Protein AF-A0A929ZD76-F1 (afdb_monomer)

Mean predicted aligned error: 12.85 Å

Radius of gyration: 30.46 Å; Cα contacts (8 Å, |Δi|>4): 1405; chains: 1; bounding box: 88×89×86 Å

Solvent-accessible surface area (backbone atoms only — not comparable to full-atom values): 48151 Å² total; per-residue (Å²): 113,71,71,62,46,73,48,45,55,34,48,86,45,74,70,39,51,54,52,48,50,37,54,43,40,56,72,46,52,69,48,84,80,51,81,43,66,90,59,61,79,92,43,52,84,47,45,57,34,36,32,49,48,28,40,34,66,26,95,83,74,54,28,36,37,33,35,35,37,35,36,37,74,92,59,83,54,65,65,61,54,50,50,49,52,40,48,39,34,71,74,76,36,65,88,38,43,30,34,43,35,39,40,38,46,95,77,55,47,45,32,34,48,29,43,36,39,54,57,84,53,71,49,102,81,72,59,75,84,58,79,50,81,48,34,35,28,30,38,74,36,8,49,97,46,61,59,54,49,64,45,67,40,42,43,65,47,45,70,59,85,48,70,54,40,68,66,54,53,50,54,42,48,35,45,68,60,57,48,51,56,51,43,54,57,54,50,53,51,47,51,57,51,38,56,51,49,75,67,36,66,59,49,45,52,48,29,42,71,76,63,29,55,64,74,69,26,34,52,52,46,40,54,53,47,47,52,48,55,54,46,49,52,52,52,49,61,58,46,16,65,60,5,50,30,54,14,80,86,45,43,48,68,10,35,59,53,36,75,59,60,59,55,80,83,61,83,82,44,53,45,70,75,44,48,46,51,43,32,52,39,42,27,36,42,88,55,80,85,29,61,51,98,92,20,30,36,52,37,41,45,51,73,82,29,42,57,70,84,80,56,59,72,90,80,56,82,66,66,60,61,52,60,58,44,45,46,98,82,48,74,4,53,48,37,50,56,63,44,47,46,74,37,60,63,74,56,56,94,49,45,40,62,54,38,49,34,51,61,53,52,35,60,49,59,64,62,71,42,55,78,72,50,43,75,64,54,25,69,74,80,76,47,68,69,58,37,44,52,52,34,49,54,44,54,21,51,30,49,17,59,74,72,71,46,65,47,66,66,43,35,49,38,63,73,58,44,84,81,49,96,70,51,71,66,50,60,76,39,25,67,63,50,43,59,54,60,68,69,37,31,34,35,17,66,45,30,45,44,23,61,60,56,52,34,35,50,53,52,52,44,53,44,44,52,57,33,26,65,73,68,73,52,88,75,57,68,34,56,52,44,50,48,42,59,74,64,19,48,36,32,23,16,69,46,62,66,30,40,52,43,22,51,51,40,51,51,43,56,41,57,61,58,57,79,42,92,55,40,80,64,79,55,56,82,85,54,78,75,37,44,38,68,12,27,64,88,26,53,44,57,98,82,37,72,50,70,70,70,75,81,71,78,63,96,60,88,74,82,66,80,90,77,83,81,94,61,98,67,80,54,70,71,54,44,52,49,51,36,50,53,33,51,55,50,42,74,71,52,89,50,64,70,61,34,52,52,30,53,53,48,37,54,50,37,54,48,52,50,36,44,52,47,34,51,76,70,71,41,60,78,54,49,62,52,52,53,50,32,51,73,68,70,46,45,76,35,33,56,60,71,73,69,43,41,77,42,53,74,64,59,34,24,41,31,32,44,41,61,53,40,68,29,56,20,49,50,85,88,23,53,61,30,63,70,52,64,74,70,70,59,79,31,66,36,61,84,20,48,48,39,45,48,47,51,56,52,46,60,68,42,34,18,85,55,8,27,35,40,38,42,44,65,47,56,48,37,70,40,80,48,19,30,42,40,34,31,52,42,23,72,60,21,19,56,48,36,38,41,34,36,76,65,50,73,74,37,96,90,48,95,67,44,35,24,39,43,33,32,30,47,39,71,46,79,47,62,20,35,29,34,70,44,60,88,85,52,80,77,61,48,73,62,54,48,74,76,56,53,24,77,38,46,71,72,47,42,61,71,62,72,88,53,48,76,67,54,44,52,50,49,53,52,46,63,74,73,48,81,57,73,88,77,44,100,68,87,91,75,82,78,92,79,75,94,45,59,81,84,75,60,74,54,71,69,57,50,52,52,46,28,71,75,38,65,68,46,59,78,72,61,69,94,80,83,51,75,88,75,58,128

Nearest PDB structures (foldseek):
  7rfk-assembly3_C  TM=7.922E-01  e=1.954E-12  Clostridioides difficile 630
  7lnj-assembly3_C  TM=7.817E-01  e=7.448E-12  Clostridioides difficile 630
  8cxu-assembly3_C  TM=7.798E-01  e=8.168E-12  Clostridioides difficile 630
  7lni-assembly2_B  TM=7.556E-01  e=4.917E-12  Clostridioides difficile 630
  8vpg-assembly3_C  TM=7.801E-01  e=2.472E-11  Clostridioides difficile

Foldseek 3Di:
DVLLCVLWAWADDPVSLLVQVCLLQVPWAFDPWDWAQPAPPVLVQWFRIKTWGTKHAFPVGAIETEMETETPPPRPDLLSVLVSVVCCCVPPVVSHQKYFYWYHYPPDQKTKGKIKGKDFDADPVRDGDDTDRIFMQIEITGHPDQDQLLCVLRVVSSVVSDRDDPVSVVSSSDLVVVLVVLLVLLLVLLVVQLVLLLPQPLNVVLLVVLPQDDNNSSSVVSLVVSLLLLLVVVLVLLVLCQQQAQAQAFGSVHHNLCLVVVVPPDDDQCVLPPVLCCQAPLQADDDDQSDDPNGHHFNAHNDSRHDDRVRPSVPGDSRDDVVCQDDPVLSHSSSSSSNFAEDLDPDDSRYHYSGHYLVSSLVSSVVSPDPVVCVAFQDFDFDLLRLLVLLLLQLLLLLCLVVVHDSVLSSCCLPPNPPDPSVPVCLVCLVVSLVVLLQAAEEEAACFLNSNVVSNLVSNLSSNVSSCVSVVHDDQSLVSLVSCLVRHYAYEHQDPSRLSSSLSSSQSNNSNRDDQVRHRDDHTADNPLRGYHANLLACADPLHRLDDCVPPDDPPPPCPPPDDDPDDDDDLVVLVVLLVVLVVCLNPDPDNVSVVVSVVSNVVSSLSSSCVSCVVVVNNVVSVVCVVCVSVVRHHHDNCCSSPVVQVVVPAGQEYEYAHGFHFCPPPVNPNLVSNVSSPQQLRDSRDTPVLSVVSSSLNRHDAFHKYKYKYFPQLLADPSVLSSLACCLAFWAWAEKEWQQQACSGPPDRGGIMITMITRDHYPQFYWYFYHDHPRSSCPPVVSVVGTAGGRSNHSHRRDDDHPVRVVVVVVCVVPPDDPVPDPDDDDDDDDPVDCVVQPDDPVVQVVVCVVPVCSVVVDDDDQDPVNPD

pLDDT: mean 81.43, std 13.45, range [33.44, 98.69]

Secondary structure (DSSP, 8-state):
-HHHHHHHSSS--HHHHHHHHHHHHSS-EE----EE----TTTTTTEEEEEEEEEEE-TTS-EEEEEEEEEPTT---HHHHHHHHHHHHHHT-TT-SEEEEEEE-SS-SEEEEEEEE--B---TTS----BPPPEEEEEEEETTS--HHHHHHHHHHHTT-S---HHHHHHHT-HHHHHHHHHHHHHHHHHHHHHHHHH-HHHHHHHHHHT--HHHHHHHHHHHHHHHHHHHHHHHHHHHTTT-SSBSSSBT-S-TTHHHHHHTT--S-HIIIIIHHIIIIITTS--GGGEETTEE-----SSTTS-STT--TTT------HHHH--TTS-SHHHHHHHS-B-S----TTEEESSB-HHHHHHHHHHSS-HHHHHHHT--PPPHHHHHHHHHHHHHHHHHHHHT--HHHHHHHHHHGGGSS-HHHHHHHHHHHHHHHHT--EEETT-TTSHHHHHHHHHHHHHHHHHHHHHT----HHHHHHHHHHHTEEEEES-HHHHHHHHHHHHHHHHTT---TBSPPPPPP--TTTEEES-TT--EETTEES--GGGTT-------------S----HHHHHHHHHHHHHHHHH---HHHHHHHHHHHHHHHHHHHHHHHHHTT-HHHHHHHHHHHHTT------HHHHTHHHHTTTSEEEEEE-----BTTSGGGHHHHHHGGG--TT--TTSBTHHHHHHHHHHHEEEEEEEEEEEEGGGGTSGGGHHHHHHHHHH-EEEEEEE-TT---STT----EEEEEEESS---S-EEEEEPPTTTTTTHHHHHHHH-EEE---SSS------HHHHHHHHHHHHHSPPGGGSS----PPP--SSHHHH---HHHHHHHHHH-TTHHHH------GGG--

Structure (mmCIF, N/CA/C/O backbone):
data_AF-A0A929ZD76-F1
#
_entry.id   AF-A0A929ZD76-F1
#
loop_
_atom_site.group_PDB
_atom_site.id
_atom_site.type_symbol
_atom_site.label_atom_id
_atom_site.label_alt_id
_atom_site.label_comp_id
_atom_site.label_asym_id
_atom_site.label_entity_id
_atom_site.label_seq_id
_atom_site.pdbx_PDB_ins_code
_atom_site.Cartn_x
_atom_site.Cartn_y
_atom_site.Cartn_z
_atom_site.occupancy
_atom_site.B_iso_or_equiv
_atom_site.auth_seq_id
_atom_site.auth_comp_id
_atom_site.auth_asym_id
_atom_site.auth_atom_id
_atom_site.pdbx_PDB_model_num
ATOM 1 N N . MET A 1 1 ? 24.468 23.564 15.912 1.00 58.16 1 MET A N 1
ATOM 2 C CA . MET A 1 1 ? 24.805 22.334 15.146 1.00 58.16 1 MET A CA 1
ATOM 3 C C . MET A 1 1 ? 26.014 21.530 15.683 1.00 58.16 1 MET A C 1
ATOM 5 O O . MET A 1 1 ? 25.834 20.349 15.955 1.00 58.16 1 MET A O 1
ATOM 9 N N . GLU A 1 2 ? 27.230 22.080 15.871 1.00 67.62 2 GLU A N 1
ATOM 10 C CA . GLU A 1 2 ? 28.410 21.274 16.310 1.00 67.62 2 GLU A CA 1
ATOM 11 C C . GLU A 1 2 ? 28.301 20.660 17.722 1.00 67.62 2 GLU A C 1
ATOM 13 O O . GLU A 1 2 ? 28.788 19.554 17.955 1.00 67.62 2 GLU A O 1
ATOM 18 N N . LYS A 1 3 ? 27.630 21.339 18.662 1.00 77.94 3 LYS A N 1
ATOM 19 C CA . LYS A 1 3 ? 27.412 20.819 20.026 1.00 77.94 3 LYS A CA 1
ATOM 20 C C . LYS A 1 3 ? 26.494 19.596 20.052 1.00 77.94 3 LYS A C 1
ATOM 22 O O . LYS A 1 3 ? 26.781 18.636 20.747 1.00 77.94 3 LYS A O 1
ATOM 27 N N . LEU A 1 4 ? 25.416 19.622 19.270 1.00 82.12 4 LEU A N 1
ATOM 28 C CA . LEU A 1 4 ? 24.479 18.504 19.172 1.00 82.12 4 LEU A CA 1
ATOM 29 C C . LEU A 1 4 ? 25.150 17.294 18.492 1.00 82.12 4 LEU A C 1
ATOM 31 O O . LEU A 1 4 ? 24.974 16.159 18.934 1.00 82.12 4 LEU A O 1
ATOM 35 N N . LYS A 1 5 ? 26.014 17.557 17.494 1.00 80.56 5 LYS A N 1
ATOM 36 C CA . LYS A 1 5 ? 26.879 16.554 16.851 1.00 80.56 5 LYS A CA 1
ATOM 37 C C . LYS A 1 5 ? 27.722 15.781 17.854 1.00 80.56 5 LYS A C 1
ATOM 39 O O . LYS A 1 5 ? 27.600 14.564 17.926 1.00 80.56 5 LYS A O 1
ATOM 44 N N . SER A 1 6 ? 28.498 16.468 18.685 1.00 83.38 6 SER A N 1
ATOM 45 C CA . SER A 1 6 ? 29.408 15.795 19.622 1.00 83.38 6 SER A CA 1
ATOM 46 C C . SER A 1 6 ? 28.716 14.951 20.703 1.00 83.38 6 SER A C 1
ATOM 48 O O . SER A 1 6 ? 29.367 14.094 21.301 1.00 83.38 6 SER A O 1
ATOM 50 N N . LEU A 1 7 ? 27.416 15.157 20.949 1.00 87.56 7 LEU A N 1
ATOM 51 C CA . LEU A 1 7 ? 26.643 14.401 21.939 1.00 87.56 7 LEU A CA 1
ATOM 52 C C . LEU A 1 7 ? 26.016 13.122 21.374 1.00 87.56 7 LEU A C 1
ATOM 54 O O . LEU A 1 7 ? 25.964 12.122 22.090 1.00 87.56 7 LEU A O 1
ATOM 58 N N . LEU A 1 8 ? 25.543 13.152 20.123 1.00 88.44 8 LEU A N 1
ATOM 59 C CA . LEU A 1 8 ? 24.741 12.071 19.533 1.00 88.44 8 LEU A CA 1
ATOM 60 C C . LEU A 1 8 ? 25.506 11.186 18.534 1.00 88.44 8 LEU A C 1
ATOM 62 O O . LEU A 1 8 ? 25.054 10.083 18.260 1.00 88.44 8 LEU A O 1
ATOM 66 N N . THR A 1 9 ? 26.660 11.608 18.001 1.00 86.19 9 THR A N 1
ATOM 67 C CA . THR A 1 9 ? 27.464 10.801 17.045 1.00 86.19 9 THR A CA 1
ATOM 68 C C . THR A 1 9 ? 28.476 9.877 17.724 1.00 86.19 9 THR A C 1
ATOM 70 O O . THR A 1 9 ? 29.527 9.567 17.166 1.00 86.19 9 THR A O 1
ATOM 73 N N . VAL A 1 10 ? 28.223 9.514 18.976 1.00 88.00 10 VAL A N 1
ATOM 74 C CA . VAL A 1 10 ? 29.123 8.698 19.793 1.00 88.00 10 VAL A CA 1
ATOM 75 C C . VAL A 1 10 ? 28.336 7.568 20.452 1.00 88.00 10 VAL A C 1
ATOM 77 O O . VAL A 1 10 ? 27.121 7.715 20.640 1.00 88.00 10 VAL A O 1
ATOM 80 N N . PRO A 1 11 ? 29.003 6.464 20.843 1.00 88.88 11 PRO A N 1
ATOM 81 C CA . PRO A 1 11 ? 28.372 5.425 21.647 1.00 88.88 11 PRO A CA 1
ATOM 82 C C . PRO A 1 11 ? 27.703 6.015 22.887 1.00 88.88 11 PRO A C 1
ATOM 84 O O . PRO A 1 11 ? 28.174 7.024 23.427 1.00 88.88 11 PRO A O 1
ATOM 87 N N . TYR A 1 12 ? 26.613 5.390 23.338 1.00 92.38 12 TYR A N 1
ATOM 88 C CA . TYR A 1 12 ? 25.821 5.910 24.449 1.00 92.38 12 TYR A CA 1
ATOM 89 C C . TYR A 1 12 ? 26.700 6.178 25.678 1.00 92.38 12 TYR A C 1
ATOM 91 O O . TYR A 1 12 ? 27.429 5.313 26.166 1.00 92.38 12 TYR A O 1
ATOM 99 N N . ARG A 1 13 ? 26.609 7.406 26.196 1.00 91.62 13 ARG A N 1
ATOM 100 C CA . ARG A 1 13 ? 27.233 7.825 27.452 1.00 91.62 13 ARG A CA 1
ATOM 101 C C . ARG A 1 13 ? 26.201 8.567 28.281 1.00 91.62 13 ARG A C 1
ATOM 103 O O . ARG A 1 13 ? 25.636 9.558 27.824 1.00 91.62 13 ARG A O 1
ATOM 110 N N . GLN A 1 14 ? 26.018 8.127 29.523 1.00 91.81 14 GLN A N 1
ATOM 111 C CA . GLN A 1 14 ? 25.063 8.712 30.468 1.00 91.81 14 GLN A CA 1
ATOM 112 C C . GLN A 1 14 ? 25.244 10.232 30.635 1.00 91.81 14 GLN A C 1
ATOM 114 O O . GLN A 1 14 ? 24.262 10.967 30.677 1.00 91.81 14 GLN A O 1
ATOM 119 N N . GLU A 1 15 ? 26.485 10.724 30.670 1.00 90.62 15 GLU A N 1
ATOM 120 C CA . GLU A 1 15 ? 26.784 12.161 30.776 1.00 90.62 15 GLU A CA 1
ATOM 121 C C . GLU A 1 15 ? 26.353 12.952 29.534 1.00 90.62 15 GLU A C 1
ATOM 123 O O . GLU A 1 15 ? 25.779 14.036 29.656 1.00 90.62 15 GLU A O 1
ATOM 128 N N . ASN A 1 16 ? 26.583 12.395 28.341 1.00 92.44 16 ASN A N 1
ATOM 129 C CA . ASN A 1 16 ? 26.200 13.032 27.084 1.00 92.44 16 ASN A CA 1
ATOM 130 C C . ASN A 1 16 ? 24.682 13.094 26.948 1.00 92.44 16 ASN A C 1
ATOM 132 O O . ASN A 1 16 ? 24.153 14.142 26.587 1.00 92.44 16 ASN A O 1
ATOM 136 N N . TYR A 1 17 ? 23.989 12.001 27.280 1.00 93.50 17 TYR A N 1
ATOM 137 C CA . TYR A 1 17 ? 22.531 11.958 27.231 1.00 93.50 17 TYR A CA 1
ATOM 138 C C . TYR A 1 17 ? 21.912 12.947 28.221 1.00 93.50 17 TYR A C 1
ATOM 140 O O . TYR A 1 17 ? 21.070 13.744 27.824 1.00 93.50 17 TYR A O 1
ATOM 148 N N . LYS A 1 18 ? 22.414 13.001 29.464 1.00 91.19 18 LYS A N 1
ATOM 149 C CA . LYS A 1 18 ? 21.978 13.993 30.460 1.00 91.19 18 LYS A CA 1
ATOM 150 C C . LYS A 1 18 ? 22.118 15.428 29.951 1.00 91.19 18 LYS A C 1
ATOM 152 O O . LYS A 1 18 ? 21.229 16.249 30.159 1.00 91.19 18 LYS A O 1
ATOM 157 N N . ARG A 1 19 ? 23.254 15.743 29.322 1.00 90.06 19 ARG A N 1
ATOM 158 C CA . ARG A 1 19 ? 23.513 17.079 28.779 1.00 90.06 19 ARG A CA 1
ATOM 159 C C . ARG A 1 19 ? 22.591 17.392 27.606 1.00 90.06 19 ARG A C 1
ATOM 161 O O . ARG A 1 19 ? 22.027 18.476 27.558 1.00 90.06 19 ARG A O 1
ATOM 168 N N . PHE A 1 20 ? 22.415 16.430 26.704 1.00 92.44 20 PHE A N 1
ATOM 169 C CA . PHE A 1 20 ? 21.489 16.554 25.587 1.00 92.44 20 PHE A CA 1
ATOM 170 C C . PHE A 1 20 ? 20.066 16.850 26.071 1.00 92.44 20 PHE A C 1
ATOM 172 O O . PHE A 1 20 ? 19.479 17.814 25.602 1.00 92.44 20 PHE A O 1
ATOM 179 N N . THR A 1 21 ? 19.526 16.078 27.018 1.00 91.44 21 THR A N 1
ATOM 180 C CA . THR A 1 21 ? 18.132 16.241 27.463 1.00 91.44 21 THR A CA 1
ATOM 181 C C . THR A 1 21 ? 17.911 17.537 28.237 1.00 91.44 21 THR A C 1
ATOM 183 O O . THR A 1 21 ? 16.855 18.143 28.092 1.00 91.44 21 THR A O 1
ATOM 186 N N . ALA A 1 22 ? 18.903 17.990 29.012 1.00 88.19 22 ALA A N 1
ATOM 187 C CA . ALA A 1 22 ? 18.845 19.282 29.695 1.00 88.19 22 ALA A CA 1
ATOM 188 C C . ALA A 1 22 ? 18.784 20.451 28.699 1.00 88.19 22 ALA A C 1
ATOM 190 O O . ALA A 1 22 ? 17.920 21.309 28.822 1.00 88.19 22 ALA A O 1
ATOM 191 N N . ASP A 1 23 ? 19.647 20.450 27.681 1.00 88.19 23 ASP A N 1
ATOM 192 C CA . ASP A 1 23 ? 19.665 21.501 26.657 1.00 88.19 23 ASP A CA 1
ATOM 193 C C . ASP A 1 23 ? 18.441 21.409 25.717 1.00 88.19 23 ASP A C 1
ATOM 195 O O . ASP A 1 23 ? 17.917 22.419 25.262 1.00 88.19 23 ASP A O 1
ATOM 199 N N . PHE A 1 24 ? 17.971 20.194 25.412 1.00 89.62 24 PHE A N 1
ATOM 200 C CA . PHE A 1 24 ? 16.848 19.964 24.498 1.00 89.62 24 PHE A CA 1
ATOM 201 C C . PHE A 1 24 ? 15.494 20.363 25.103 1.00 89.62 24 PHE A C 1
ATOM 203 O O . PHE A 1 24 ? 14.637 20.865 24.382 1.00 89.62 24 PHE A O 1
ATOM 210 N N . LEU A 1 25 ? 15.299 20.143 26.408 1.00 90.31 25 LEU A N 1
ATOM 211 C CA . LEU A 1 25 ? 14.045 20.444 27.114 1.00 90.31 25 LEU A CA 1
ATOM 212 C C . LEU A 1 25 ? 14.089 21.777 27.886 1.00 90.31 25 LEU A C 1
ATOM 214 O O . LEU A 1 25 ? 13.037 22.282 28.269 1.00 90.31 25 LEU A O 1
ATOM 218 N N . ASN A 1 26 ? 15.279 22.362 28.071 1.00 84.00 26 ASN A N 1
ATOM 219 C CA . ASN A 1 26 ? 15.579 23.562 28.866 1.00 84.00 26 ASN A CA 1
ATOM 220 C C . ASN A 1 26 ? 15.257 23.419 30.370 1.00 84.00 26 ASN A C 1
ATOM 222 O O . ASN A 1 26 ? 16.175 23.261 31.176 1.00 84.00 26 ASN A O 1
ATOM 226 N N . ASP A 1 27 ? 13.980 23.403 30.757 1.00 83.50 27 ASP A N 1
ATOM 227 C CA . ASP A 1 27 ? 13.519 23.387 32.159 1.00 83.50 27 ASP A CA 1
ATOM 228 C C . ASP A 1 27 ? 13.220 21.965 32.683 1.00 83.50 27 ASP A C 1
ATOM 230 O O . ASP A 1 27 ? 12.182 21.689 33.282 1.00 83.50 27 ASP A O 1
ATOM 234 N N . MET A 1 28 ? 14.132 21.015 32.453 1.00 88.38 28 MET A N 1
ATOM 235 C CA . MET A 1 28 ? 13.985 19.648 32.974 1.00 88.38 28 MET A CA 1
ATOM 236 C C . MET A 1 28 ? 14.330 19.577 34.474 1.00 88.38 28 MET A C 1
ATOM 238 O O . MET A 1 28 ? 15.464 19.852 34.877 1.00 88.38 28 MET A O 1
ATOM 242 N N . GLU A 1 29 ? 13.402 19.095 35.302 1.00 88.31 29 GLU A N 1
ATOM 243 C CA . GLU A 1 29 ? 13.652 18.770 36.709 1.00 88.31 29 GLU A CA 1
ATOM 244 C C . GLU A 1 29 ? 14.468 17.471 36.807 1.00 88.31 29 GLU A C 1
ATOM 246 O O . GLU A 1 29 ? 13.950 16.361 36.665 1.00 88.31 29 GLU A O 1
ATOM 251 N N . ALA A 1 30 ? 15.778 17.596 37.026 1.00 86.31 30 ALA A N 1
ATOM 252 C CA . ALA A 1 30 ? 16.673 16.448 37.129 1.00 86.31 30 ALA A CA 1
ATOM 253 C C . ALA A 1 30 ? 16.517 15.701 38.465 1.00 86.31 30 ALA A C 1
ATOM 255 O O . ALA A 1 30 ? 16.502 16.309 39.534 1.00 86.31 30 ALA A O 1
ATOM 256 N N . VAL A 1 31 ? 16.516 14.367 38.411 1.00 87.94 31 VAL A N 1
ATOM 257 C CA . VAL A 1 31 ? 16.487 13.500 39.603 1.00 87.94 31 VAL A CA 1
ATOM 258 C C . VAL A 1 31 ? 17.851 12.841 39.853 1.00 87.94 31 VAL A C 1
ATOM 260 O O . VAL A 1 31 ? 18.670 12.734 38.931 1.00 87.94 31 VAL A O 1
ATOM 263 N N . PRO A 1 32 ? 18.148 12.390 41.089 1.00 84.44 32 PRO A N 1
ATOM 264 C CA . PRO A 1 32 ? 19.339 11.592 41.355 1.00 84.44 32 PRO A CA 1
ATOM 265 C C . PRO A 1 32 ? 19.356 10.332 40.485 1.00 84.44 32 PRO A C 1
ATOM 267 O O . PRO A 1 32 ? 18.415 9.542 40.508 1.00 84.44 32 PRO A O 1
ATOM 270 N N . LEU A 1 33 ? 20.441 10.143 39.731 1.00 86.44 33 LEU A N 1
ATOM 271 C CA . LEU A 1 33 ? 20.578 9.006 38.826 1.00 86.44 33 LEU A CA 1
ATOM 272 C C . LEU A 1 33 ? 20.708 7.721 39.648 1.00 86.44 33 LEU A C 1
ATOM 274 O O . LEU A 1 33 ? 21.710 7.516 40.336 1.00 86.44 33 LEU A O 1
ATOM 278 N N . GLN A 1 34 ? 19.691 6.871 39.568 1.00 85.00 34 GLN A N 1
ATOM 279 C CA . GLN A 1 34 ? 19.675 5.544 40.171 1.00 85.00 34 GLN A CA 1
ATOM 280 C C . GLN A 1 34 ? 19.312 4.522 39.103 1.00 85.00 34 GLN A C 1
ATOM 282 O O . GLN A 1 34 ? 18.261 4.625 38.470 1.00 85.00 34 GLN A O 1
ATOM 287 N N . GLU A 1 35 ? 20.198 3.549 38.910 1.00 89.19 35 GLU A N 1
ATOM 288 C CA . GLU A 1 35 ? 19.951 2.423 38.020 1.00 89.19 35 GLU A CA 1
ATOM 289 C C . GLU A 1 35 ? 19.022 1.424 38.715 1.00 89.19 35 GLU A C 1
ATOM 291 O O . GLU A 1 35 ? 19.326 0.909 39.793 1.00 89.19 35 GLU A O 1
ATOM 296 N N . GLN A 1 36 ? 17.880 1.160 38.090 1.00 89.06 36 GLN A N 1
ATOM 297 C CA . GLN A 1 36 ? 16.876 0.217 38.556 1.00 89.06 36 GLN A CA 1
ATOM 298 C C . GLN A 1 36 ? 17.054 -1.112 37.824 1.00 89.06 36 GLN A C 1
ATOM 300 O O . GLN A 1 36 ? 17.012 -1.175 36.594 1.00 89.06 36 GLN A O 1
ATOM 305 N N . THR A 1 37 ? 17.250 -2.185 38.589 1.00 88.50 37 THR A N 1
ATOM 306 C CA . THR A 1 37 ? 17.432 -3.552 38.068 1.00 88.50 37 THR A CA 1
ATOM 307 C C . THR A 1 37 ? 16.224 -4.454 38.326 1.00 88.50 37 THR A C 1
ATOM 309 O O . THR A 1 37 ? 16.191 -5.593 37.853 1.00 88.50 37 THR A O 1
ATOM 312 N N . ASP A 1 38 ? 15.208 -3.957 39.040 1.00 85.81 38 ASP A N 1
ATOM 313 C CA . ASP A 1 38 ? 13.965 -4.688 39.270 1.00 85.81 38 ASP A CA 1
ATOM 314 C C . ASP A 1 38 ? 13.024 -4.548 38.067 1.00 85.81 38 ASP A C 1
ATOM 316 O O . ASP A 1 38 ? 12.215 -3.628 37.958 1.00 85.81 38 ASP A O 1
ATOM 320 N N . ILE A 1 39 ? 13.201 -5.454 37.107 1.00 86.19 39 ILE A N 1
ATOM 321 C CA . ILE A 1 39 ? 12.436 -5.498 35.860 1.00 86.19 39 ILE A CA 1
ATOM 322 C C . ILE A 1 39 ? 11.285 -6.506 35.999 1.00 86.19 39 ILE A C 1
ATOM 324 O O . ILE A 1 39 ? 11.528 -7.629 36.454 1.00 86.19 39 ILE A O 1
ATOM 328 N N . PRO A 1 40 ? 10.051 -6.193 35.556 1.00 72.12 40 PRO A N 1
ATOM 329 C CA . PRO A 1 40 ? 8.949 -7.151 35.582 1.00 72.12 40 PRO A CA 1
ATOM 330 C C . PRO A 1 40 ? 9.303 -8.458 34.846 1.00 72.12 40 PRO A C 1
ATOM 332 O O . PRO A 1 40 ? 9.946 -8.402 33.791 1.00 72.12 40 PRO A O 1
ATOM 335 N N . PRO A 1 41 ? 8.879 -9.641 35.342 1.00 66.00 41 PRO A N 1
ATOM 336 C CA . PRO A 1 41 ? 9.291 -10.940 34.797 1.00 66.00 41 PRO A CA 1
ATOM 337 C C . PRO A 1 41 ? 9.135 -11.080 33.278 1.00 66.00 41 PRO A C 1
ATOM 339 O O . PRO A 1 41 ? 10.018 -11.636 32.631 1.00 66.00 41 PRO A O 1
ATOM 342 N N . MET A 1 42 ? 8.065 -10.516 32.706 1.00 62.88 42 MET A N 1
ATOM 343 C CA . MET A 1 42 ? 7.786 -10.554 31.265 1.00 62.88 42 MET A CA 1
ATOM 344 C C . MET A 1 42 ? 8.818 -9.807 30.401 1.00 62.88 42 MET A C 1
ATOM 346 O O . MET A 1 42 ? 9.012 -10.162 29.244 1.00 62.88 42 MET A O 1
ATOM 350 N N . PHE A 1 43 ? 9.525 -8.813 30.953 1.00 74.75 43 PHE A N 1
ATOM 351 C CA . PHE A 1 43 ? 10.524 -8.020 30.225 1.00 74.75 43 PHE A CA 1
ATOM 352 C C . PHE A 1 43 ? 11.966 -8.429 30.541 1.00 74.75 43 PHE A C 1
ATOM 354 O O . PHE A 1 43 ? 12.881 -8.013 29.830 1.00 74.75 43 PHE A O 1
ATOM 361 N N . LYS A 1 44 ? 12.195 -9.287 31.549 1.00 76.56 44 LYS A N 1
ATOM 362 C CA . LYS A 1 44 ? 13.542 -9.724 31.975 1.00 76.56 44 LYS A CA 1
ATOM 363 C C . LYS A 1 44 ? 14.348 -10.414 30.880 1.00 76.56 44 LYS A C 1
ATOM 365 O O . LYS A 1 44 ? 15.565 -10.517 31.008 1.00 76.56 44 LYS A O 1
ATOM 370 N N . ASN A 1 45 ? 13.709 -10.920 29.828 1.00 73.00 45 ASN A N 1
ATOM 371 C CA . ASN A 1 45 ? 14.406 -11.520 28.689 1.00 73.00 45 ASN A CA 1
ATOM 372 C C . ASN A 1 45 ? 15.027 -10.474 27.752 1.00 73.00 45 ASN A C 1
ATOM 374 O O . ASN A 1 45 ? 16.013 -10.785 27.091 1.00 73.00 45 ASN A O 1
ATOM 378 N N . THR A 1 46 ? 14.520 -9.242 27.764 1.00 76.75 46 THR A N 1
ATOM 379 C CA . THR A 1 46 ? 14.903 -8.166 26.836 1.00 76.75 46 THR A CA 1
ATOM 380 C C . THR A 1 46 ? 15.606 -7.013 27.549 1.00 76.75 46 THR A C 1
ATOM 382 O O . THR A 1 46 ? 16.587 -6.476 27.039 1.00 76.75 46 THR A O 1
ATOM 385 N N . ILE A 1 47 ? 15.123 -6.629 28.731 1.00 84.81 47 ILE A N 1
ATOM 386 C CA . ILE A 1 47 ? 15.567 -5.448 29.475 1.00 84.81 47 ILE A CA 1
ATOM 387 C C . ILE A 1 47 ? 16.482 -5.870 30.625 1.00 84.81 47 ILE A C 1
ATOM 389 O O . ILE A 1 47 ? 16.175 -6.813 31.356 1.00 84.81 47 ILE A O 1
ATOM 393 N N . GLN A 1 48 ? 17.613 -5.178 30.770 1.00 90.00 48 GLN A N 1
ATOM 394 C CA . GLN A 1 48 ? 18.585 -5.399 31.840 1.00 90.00 48 GLN A CA 1
ATOM 395 C C . GLN A 1 48 ? 18.382 -4.419 33.000 1.00 90.00 48 GLN A C 1
ATOM 397 O O . GLN A 1 48 ? 18.358 -4.843 34.153 1.00 90.00 48 GLN A O 1
ATOM 402 N N . SER A 1 49 ? 18.244 -3.129 32.698 1.00 92.94 49 SER A N 1
ATOM 403 C CA . SER A 1 49 ? 18.041 -2.067 33.688 1.00 92.94 49 SER A CA 1
ATOM 404 C C . SER A 1 49 ? 17.468 -0.806 33.037 1.00 92.94 49 SER A C 1
ATOM 406 O O . SER A 1 49 ? 17.437 -0.686 31.809 1.00 92.94 49 SER A O 1
ATOM 408 N N . TYR A 1 50 ? 17.008 0.145 33.848 1.00 94.94 50 TYR A N 1
ATOM 409 C CA . TYR A 1 50 ? 16.650 1.490 33.393 1.00 94.94 50 TYR A CA 1
ATOM 410 C C . TYR A 1 50 ? 17.092 2.556 34.400 1.00 94.94 50 TYR A C 1
ATOM 412 O O . TYR A 1 50 ? 17.208 2.282 35.593 1.00 94.94 50 TYR A O 1
ATOM 420 N N . THR A 1 51 ? 17.327 3.778 33.925 1.00 95.25 51 THR A N 1
ATOM 421 C CA . THR A 1 51 ? 17.764 4.915 34.747 1.00 95.25 51 THR A CA 1
ATOM 422 C C . THR A 1 51 ? 16.914 6.134 34.429 1.00 95.25 51 THR A C 1
ATOM 424 O O . THR A 1 51 ? 16.763 6.497 33.265 1.00 95.25 51 THR A O 1
ATOM 427 N N . ILE A 1 52 ? 16.385 6.796 35.456 1.00 93.69 52 ILE A N 1
ATOM 428 C CA . ILE A 1 52 ? 15.576 8.013 35.311 1.00 93.69 52 ILE A CA 1
ATOM 429 C C . ILE A 1 52 ? 16.495 9.233 35.417 1.00 93.69 52 ILE A C 1
ATOM 431 O O . ILE A 1 52 ? 17.308 9.320 36.338 1.00 93.69 52 ILE A O 1
ATOM 435 N N . PHE A 1 53 ? 16.370 10.169 34.478 1.00 93.44 53 PHE A N 1
ATOM 436 C CA . PHE A 1 53 ? 17.176 11.393 34.415 1.00 93.44 53 PHE A CA 1
ATOM 437 C C . PHE A 1 53 ? 16.430 12.606 34.947 1.00 93.44 53 PHE A C 1
ATOM 439 O O . PHE A 1 53 ? 17.043 13.472 35.573 1.00 93.44 53 PHE A O 1
ATOM 446 N N . GLY A 1 54 ? 15.122 12.672 34.714 1.00 92.06 54 GLY A N 1
ATOM 447 C CA . GLY A 1 54 ? 14.324 13.807 35.138 1.00 92.06 54 GLY A CA 1
ATOM 448 C C . GLY A 1 54 ? 12.907 13.789 34.600 1.00 92.06 54 GLY A C 1
ATOM 449 O O . GLY A 1 54 ? 12.481 12.848 33.924 1.00 92.06 54 GLY A O 1
ATOM 450 N N . LYS A 1 55 ? 12.197 14.858 34.930 1.00 92.44 55 LYS A N 1
ATOM 451 C CA . LYS A 1 55 ? 10.819 15.131 34.540 1.00 92.44 55 LYS A CA 1
ATOM 452 C C . LYS A 1 55 ? 10.779 16.465 33.809 1.00 92.44 55 LYS A C 1
ATOM 454 O O . LYS A 1 55 ? 11.540 17.372 34.136 1.00 92.44 55 LYS A O 1
ATOM 459 N N . TYR A 1 56 ? 9.912 16.575 32.821 1.00 93.31 56 TYR A N 1
ATOM 460 C CA . TYR A 1 56 ? 9.683 17.802 32.076 1.00 93.31 56 TYR A CA 1
ATOM 461 C C . TYR A 1 56 ? 8.183 18.051 31.980 1.00 93.31 56 TYR A C 1
ATOM 463 O O . TYR A 1 56 ? 7.426 17.109 31.759 1.00 93.31 56 TYR A O 1
ATOM 471 N N . GLU A 1 57 ? 7.765 19.298 32.146 1.00 90.38 57 GLU A N 1
ATOM 472 C CA . GLU A 1 57 ? 6.385 19.736 31.956 1.00 90.38 57 GLU A CA 1
ATOM 473 C C . GLU A 1 57 ? 6.392 20.874 30.939 1.00 90.38 57 GLU A C 1
ATOM 475 O O . GLU A 1 57 ? 7.190 21.809 31.046 1.00 90.38 57 GLU A O 1
ATOM 480 N N . ASP A 1 58 ? 5.551 20.762 29.914 1.00 84.88 58 ASP A N 1
ATOM 481 C CA . ASP A 1 58 ? 5.435 21.785 28.887 1.00 84.88 58 ASP A CA 1
ATOM 482 C C . ASP A 1 58 ? 4.554 22.962 29.338 1.00 84.88 58 ASP A C 1
ATOM 484 O O . ASP A 1 58 ? 3.873 22.929 30.363 1.00 84.88 58 ASP A O 1
ATOM 488 N N . ASN A 1 59 ? 4.528 24.029 28.538 1.00 80.25 59 ASN A N 1
ATOM 489 C CA . ASN A 1 59 ? 3.781 25.250 28.863 1.00 80.25 59 ASN A CA 1
ATOM 490 C C . ASN A 1 59 ? 2.244 25.062 28.871 1.00 80.25 59 ASN A C 1
ATOM 492 O O . ASN A 1 59 ? 1.517 26.011 29.171 1.00 80.25 59 ASN A O 1
ATOM 496 N N . VAL A 1 60 ? 1.746 23.882 28.487 1.00 77.50 60 VAL A N 1
ATOM 497 C CA . VAL A 1 60 ? 0.324 23.507 28.409 1.00 77.50 60 VAL A CA 1
ATOM 498 C C . VAL A 1 60 ? -0.026 22.458 29.484 1.00 77.50 60 VAL A C 1
ATOM 500 O O . VAL A 1 60 ? -1.164 21.996 29.544 1.00 77.50 60 VAL A O 1
ATOM 503 N N . GLY A 1 61 ? 0.921 22.109 30.365 1.00 79.56 61 GLY A N 1
ATOM 504 C CA . GLY A 1 61 ? 0.731 21.161 31.465 1.00 79.56 61 GLY A CA 1
ATOM 505 C C . GLY A 1 61 ? 0.837 19.689 31.060 1.00 79.56 61 GLY A C 1
ATOM 506 O O . GLY A 1 61 ? 0.385 18.824 31.808 1.00 79.56 61 GLY A O 1
ATOM 507 N N . LYS A 1 62 ? 1.391 19.377 29.879 1.00 84.94 62 LYS A N 1
ATOM 508 C CA . LYS A 1 62 ? 1.690 17.994 29.478 1.00 84.94 62 LYS A CA 1
ATOM 509 C C . LYS A 1 62 ? 3.088 17.599 29.931 1.00 84.94 62 LYS A C 1
ATOM 511 O O . LYS A 1 62 ? 4.046 18.352 29.767 1.00 84.94 62 LYS A O 1
ATOM 516 N N . SER A 1 63 ? 3.221 16.389 30.450 1.00 88.25 63 SER A N 1
ATOM 517 C CA . SER A 1 63 ? 4.421 15.923 31.145 1.00 88.25 63 SER A CA 1
ATOM 518 C C . SER A 1 63 ? 5.149 14.815 30.373 1.00 88.25 63 SER A C 1
ATOM 520 O O . SER A 1 63 ? 4.549 13.893 29.811 1.00 88.25 63 SER A O 1
ATOM 522 N N . VAL A 1 64 ? 6.482 14.894 30.364 1.00 91.56 64 VAL A N 1
ATOM 523 C CA . VAL A 1 64 ? 7.397 13.941 29.723 1.00 91.56 64 VAL A CA 1
ATOM 524 C C . VAL A 1 64 ? 8.403 13.429 30.746 1.00 91.56 64 VAL A C 1
ATOM 526 O O . VAL A 1 64 ? 9.071 14.211 31.424 1.00 91.56 64 VAL A O 1
ATOM 529 N N . ILE A 1 65 ? 8.550 12.109 30.847 1.00 93.81 65 ILE A N 1
ATOM 530 C CA . ILE A 1 65 ? 9.599 11.500 31.668 1.00 93.81 65 ILE A CA 1
ATOM 531 C C . ILE A 1 65 ? 10.845 11.214 30.831 1.00 93.81 65 ILE A C 1
ATOM 533 O O . ILE A 1 65 ? 10.760 10.727 29.706 1.00 93.81 65 ILE A O 1
ATOM 537 N N . VAL A 1 66 ? 12.027 11.502 31.371 1.00 95.50 66 VAL A N 1
ATOM 538 C CA . VAL A 1 66 ? 13.302 11.265 30.685 1.00 95.50 66 VAL A CA 1
ATOM 539 C C . VAL A 1 66 ? 14.011 10.087 31.331 1.00 95.50 66 VAL A C 1
ATOM 541 O O . VAL A 1 66 ? 14.345 10.128 32.518 1.00 95.50 66 VAL A O 1
ATOM 544 N N . LEU A 1 67 ? 14.272 9.040 30.553 1.00 95.94 67 LEU A N 1
ATOM 545 C CA . LEU A 1 67 ? 14.925 7.827 31.041 1.00 95.94 67 LEU A CA 1
ATOM 546 C C . LEU A 1 67 ? 15.872 7.208 30.004 1.00 95.94 67 LEU A C 1
ATOM 548 O O . LEU A 1 67 ? 15.867 7.561 28.825 1.00 95.94 67 LEU A O 1
ATOM 552 N N . SER A 1 68 ? 16.711 6.278 30.441 1.00 95.75 68 SER A N 1
ATOM 553 C CA . SER A 1 68 ? 17.435 5.363 29.561 1.00 95.75 68 SER A CA 1
ATOM 554 C C . SER A 1 68 ? 17.131 3.922 29.938 1.00 95.75 68 SER A C 1
ATOM 556 O O . SER A 1 68 ? 16.850 3.622 31.097 1.00 95.75 68 SER A O 1
ATOM 558 N N . VAL A 1 69 ? 17.163 3.034 28.952 1.00 93.94 69 VAL A N 1
ATOM 559 C CA . VAL A 1 69 ? 16.891 1.608 29.107 1.00 93.94 69 VAL A CA 1
ATOM 560 C C . VAL A 1 69 ? 18.076 0.834 28.554 1.00 93.94 69 VAL A C 1
ATOM 562 O O . VAL A 1 69 ? 18.368 0.884 27.356 1.00 93.94 69 VAL A O 1
ATOM 565 N N . LYS A 1 70 ? 18.745 0.088 29.429 1.00 93.06 70 LYS A N 1
ATOM 566 C CA . LYS A 1 70 ? 19.785 -0.852 29.038 1.00 93.06 70 LYS A CA 1
ATOM 567 C C . LYS A 1 70 ? 19.128 -2.156 28.611 1.00 93.06 70 LYS A C 1
ATOM 569 O O . LYS A 1 70 ? 18.468 -2.827 29.411 1.00 93.06 70 LYS A O 1
ATOM 574 N N . VAL A 1 71 ? 19.288 -2.518 27.346 1.00 89.31 71 VAL A N 1
ATOM 575 C CA . VAL A 1 71 ? 18.774 -3.779 26.800 1.00 89.31 71 VAL A CA 1
ATOM 576 C C . VAL A 1 71 ? 19.845 -4.858 26.902 1.00 89.31 71 VAL A C 1
ATOM 578 O O . VAL A 1 71 ? 21.037 -4.561 26.970 1.00 89.31 71 VAL A O 1
ATOM 581 N N . LYS A 1 72 ? 19.439 -6.129 26.925 1.00 83.38 72 LYS A N 1
ATOM 582 C CA . LYS A 1 72 ? 20.409 -7.226 26.861 1.00 83.38 72 LYS A CA 1
ATOM 583 C C . LYS A 1 72 ? 21.175 -7.180 25.539 1.00 83.38 72 LYS A C 1
ATOM 585 O O . LYS A 1 72 ? 20.605 -6.843 24.502 1.00 83.38 72 LYS A O 1
ATOM 590 N N . ASN A 1 73 ? 22.451 -7.561 25.583 1.00 72.81 73 ASN A N 1
ATOM 591 C CA . ASN A 1 73 ? 23.345 -7.548 24.423 1.00 72.81 73 ASN A CA 1
ATOM 592 C C . ASN A 1 73 ? 22.721 -8.272 23.222 1.00 72.81 73 ASN A C 1
ATOM 594 O O . ASN A 1 73 ? 22.218 -9.388 23.363 1.00 72.81 73 ASN A O 1
ATOM 598 N N . ASN A 1 74 ? 22.759 -7.625 22.054 1.00 55.00 74 ASN A N 1
ATOM 599 C CA . ASN A 1 74 ? 22.153 -8.092 20.801 1.00 55.00 74 ASN A CA 1
ATOM 600 C C . ASN A 1 74 ? 20.634 -8.341 20.853 1.00 55.00 74 ASN A C 1
ATOM 602 O O . ASN A 1 74 ? 20.082 -8.970 19.954 1.00 55.00 74 ASN A O 1
ATOM 606 N N . SER A 1 75 ? 19.921 -7.831 21.862 1.00 58.84 75 SER A N 1
ATOM 607 C CA . SER A 1 75 ? 18.463 -7.889 21.869 1.00 58.84 75 SER A CA 1
ATOM 608 C C . SER A 1 75 ? 17.885 -6.853 20.900 1.00 58.84 75 SER A C 1
ATOM 610 O O . SER A 1 75 ? 18.008 -5.636 21.092 1.00 58.84 75 SER A O 1
ATOM 612 N N . SER A 1 76 ? 17.233 -7.347 19.850 1.00 55.56 76 SER A N 1
ATOM 613 C CA . SER A 1 76 ? 16.517 -6.568 18.840 1.00 55.56 76 SER A CA 1
ATOM 614 C C . SER A 1 76 ? 15.007 -6.755 18.971 1.00 55.56 76 SER A C 1
ATOM 616 O O . SER A 1 76 ? 14.336 -6.998 17.975 1.00 55.56 76 SER A O 1
ATOM 618 N N . ALA A 1 77 ? 14.451 -6.638 20.184 1.00 64.19 77 ALA A N 1
ATOM 619 C CA . ALA A 1 77 ? 13.003 -6.729 20.408 1.00 64.19 77 ALA A CA 1
ATOM 620 C C . ALA A 1 77 ? 12.340 -5.343 20.621 1.00 64.19 77 ALA A C 1
ATOM 622 O O . ALA A 1 77 ? 12.003 -5.006 21.761 1.00 64.19 77 ALA A O 1
ATOM 623 N N . PRO A 1 78 ? 12.139 -4.536 19.550 1.00 67.19 78 PRO A N 1
ATOM 624 C CA . PRO A 1 78 ? 11.395 -3.277 19.541 1.00 67.19 78 PRO A CA 1
ATOM 625 C C . PRO A 1 78 ? 10.142 -3.286 20.410 1.00 67.19 78 PRO A C 1
ATOM 627 O O . PRO A 1 78 ? 10.063 -2.526 21.372 1.00 67.19 78 PRO A O 1
ATOM 630 N N . LYS A 1 79 ? 9.244 -4.241 20.151 1.00 68.31 79 LYS A N 1
ATOM 631 C CA . LYS A 1 79 ? 7.943 -4.325 20.815 1.00 68.31 79 LYS A CA 1
ATOM 632 C C . LYS A 1 79 ? 8.078 -4.517 22.322 1.00 68.31 79 LYS A C 1
ATOM 634 O O . LYS A 1 79 ? 7.386 -3.869 23.095 1.00 68.31 79 LYS A O 1
ATOM 639 N N . ALA A 1 80 ? 9.010 -5.364 22.762 1.00 71.00 80 ALA A N 1
ATOM 640 C CA . ALA A 1 80 ? 9.262 -5.573 24.187 1.00 71.00 80 ALA A CA 1
ATOM 641 C C . ALA A 1 80 ? 9.874 -4.332 24.860 1.00 71.00 80 ALA A C 1
ATOM 643 O O . ALA A 1 80 ? 9.567 -4.056 26.015 1.00 71.00 80 ALA A O 1
ATOM 644 N N . GLN A 1 81 ? 10.702 -3.565 24.143 1.00 81.75 81 GLN A N 1
ATOM 645 C CA . GLN A 1 81 ? 11.244 -2.289 24.622 1.00 81.75 81 GLN A CA 1
ATOM 646 C C . GLN A 1 81 ? 10.151 -1.220 24.752 1.00 81.75 81 GLN A C 1
ATOM 648 O O . GLN A 1 81 ? 10.042 -0.580 25.796 1.00 81.75 81 GLN A O 1
ATOM 653 N N . ARG A 1 82 ? 9.313 -1.061 23.721 1.00 83.31 82 ARG A N 1
ATOM 654 C CA . ARG A 1 82 ? 8.162 -0.152 23.721 1.00 83.31 82 ARG A CA 1
ATOM 655 C C . ARG A 1 82 ? 7.173 -0.509 24.820 1.00 83.31 82 ARG A C 1
ATOM 657 O O . ARG A 1 82 ? 6.837 0.348 25.626 1.00 83.31 82 ARG A O 1
ATOM 664 N N . ASN A 1 83 ? 6.764 -1.774 24.891 1.00 76.75 83 ASN A N 1
ATOM 665 C CA . ASN A 1 83 ? 5.812 -2.256 25.889 1.00 76.75 83 ASN A CA 1
ATOM 666 C C . ASN A 1 83 ? 6.363 -2.140 27.313 1.00 76.75 83 ASN A C 1
ATOM 668 O O . ASN A 1 83 ? 5.589 -1.950 28.240 1.00 76.75 83 ASN A O 1
ATOM 672 N N . PHE A 1 84 ? 7.684 -2.220 27.504 1.00 82.94 84 PHE A N 1
ATOM 673 C CA . PHE A 1 84 ? 8.288 -1.947 28.805 1.00 82.94 84 PHE A CA 1
ATOM 674 C C . PHE A 1 84 ? 8.103 -0.481 29.217 1.00 82.94 84 PHE A C 1
ATOM 676 O O . PHE A 1 84 ? 7.706 -0.212 30.345 1.00 82.94 84 PHE A O 1
ATOM 683 N N . VAL A 1 85 ? 8.343 0.472 28.313 1.00 87.44 85 VAL A N 1
ATOM 684 C CA . VAL A 1 85 ? 8.127 1.897 28.614 1.00 87.44 85 VAL A CA 1
ATOM 685 C C . VAL A 1 85 ? 6.642 2.230 28.744 1.00 87.44 85 VAL A C 1
ATOM 687 O O . VAL A 1 85 ? 6.286 2.986 29.641 1.00 87.44 85 VAL A O 1
ATOM 690 N N . ALA A 1 86 ? 5.782 1.623 27.925 1.00 80.44 86 ALA A N 1
ATOM 691 C CA . ALA A 1 86 ? 4.331 1.702 28.077 1.00 80.44 86 ALA A CA 1
ATOM 692 C C . ALA A 1 86 ? 3.906 1.227 29.472 1.00 80.44 86 ALA A C 1
ATOM 694 O O . ALA A 1 86 ? 3.305 1.985 30.219 1.00 80.44 86 ALA A O 1
ATOM 695 N N . TYR A 1 87 ? 4.364 0.039 29.884 1.00 79.88 87 TYR A N 1
ATOM 696 C CA . TYR A 1 87 ? 4.129 -0.500 31.221 1.00 79.88 87 TYR A CA 1
ATOM 697 C C . TYR A 1 87 ? 4.591 0.463 32.324 1.00 79.88 87 TYR A C 1
ATOM 699 O O . TYR A 1 87 ? 3.896 0.630 33.325 1.00 79.88 87 TYR A O 1
ATOM 707 N N . LEU A 1 88 ? 5.752 1.108 32.164 1.00 82.81 88 LEU A N 1
ATOM 708 C CA . LEU A 1 88 ? 6.235 2.098 33.128 1.00 82.81 88 LEU A CA 1
ATOM 709 C C . LEU A 1 88 ? 5.316 3.324 33.195 1.00 82.81 88 LEU A C 1
ATOM 711 O O . LEU A 1 88 ? 4.992 3.757 34.298 1.00 82.81 88 LEU A O 1
ATOM 715 N N . LEU A 1 89 ? 4.883 3.860 32.054 1.00 81.69 89 LEU A N 1
ATOM 716 C CA . LEU A 1 89 ? 3.941 4.981 31.994 1.00 81.69 89 LEU A CA 1
ATOM 717 C C . LEU A 1 89 ? 2.571 4.609 32.586 1.00 81.69 89 LEU A C 1
ATOM 719 O O . LEU A 1 89 ? 1.997 5.392 33.327 1.00 81.69 89 LEU A O 1
ATOM 723 N N . GLU A 1 90 ? 2.104 3.383 32.366 1.00 72.12 90 GLU A N 1
ATOM 724 C CA . GLU A 1 90 ? 0.815 2.882 32.865 1.00 72.12 90 GLU A CA 1
ATOM 725 C C . GLU A 1 90 ? 0.809 2.564 34.366 1.00 72.12 90 GLU A C 1
ATOM 727 O O . GLU A 1 90 ? -0.221 2.687 35.019 1.00 72.12 90 GLU A O 1
ATOM 732 N N . ASN A 1 91 ? 1.932 2.098 34.926 1.00 70.38 91 ASN A N 1
ATOM 733 C CA . ASN A 1 91 ? 1.948 1.526 36.281 1.00 70.38 91 ASN A CA 1
ATOM 734 C C . ASN A 1 91 ? 2.782 2.330 37.282 1.00 70.38 91 ASN A C 1
ATOM 736 O O . ASN A 1 91 ? 2.514 2.277 38.481 1.00 70.38 91 ASN A O 1
ATOM 740 N N . GLN A 1 92 ? 3.827 3.023 36.826 1.00 79.12 92 GLN A N 1
ATOM 741 C CA . GLN A 1 92 ? 4.762 3.747 37.699 1.00 79.12 92 GLN A CA 1
ATOM 742 C C . GLN A 1 92 ? 4.738 5.261 37.473 1.00 79.12 92 GLN A C 1
ATOM 744 O O . GLN A 1 92 ? 5.023 6.017 38.401 1.00 79.12 92 GLN A O 1
ATOM 749 N N . PHE A 1 93 ? 4.406 5.703 36.260 1.00 83.06 93 PHE A N 1
ATOM 750 C CA . PHE A 1 93 ? 4.451 7.099 35.832 1.00 83.06 93 PHE A CA 1
ATOM 751 C C . PHE A 1 93 ? 3.114 7.536 35.218 1.00 83.06 93 PHE A C 1
ATOM 753 O O . PHE A 1 93 ? 3.096 8.155 34.159 1.00 83.06 93 PHE A O 1
ATOM 760 N N . THR A 1 94 ? 2.007 7.237 35.905 1.00 72.56 94 THR A N 1
ATOM 761 C CA . THR A 1 94 ? 0.625 7.473 35.435 1.00 72.56 94 THR A CA 1
ATOM 762 C C . THR A 1 94 ? 0.330 8.931 35.093 1.00 72.56 94 THR A C 1
ATOM 764 O O . THR A 1 94 ? -0.456 9.213 34.197 1.00 72.56 94 THR A O 1
ATOM 767 N N . ASP A 1 95 ? 1.004 9.867 35.763 1.00 79.31 95 ASP A N 1
ATOM 768 C CA . ASP A 1 95 ? 0.836 11.306 35.539 1.00 79.31 95 ASP A CA 1
ATOM 769 C C . ASP A 1 95 ? 1.598 11.824 34.302 1.00 79.31 95 ASP A C 1
ATOM 771 O O . ASP A 1 95 ? 1.639 13.033 34.082 1.00 79.31 95 ASP A O 1
ATOM 775 N N . PHE A 1 96 ? 2.247 10.946 33.523 1.00 83.19 96 PHE A N 1
ATOM 776 C CA . PHE A 1 96 ? 3.053 11.300 32.350 1.00 83.19 96 PHE A CA 1
ATOM 777 C C . PHE A 1 96 ? 2.360 10.953 31.035 1.00 83.19 96 PHE A C 1
ATOM 779 O O . PHE A 1 96 ? 1.818 9.865 30.861 1.00 83.19 96 PHE A O 1
ATOM 786 N N . ASN A 1 97 ? 2.430 11.870 30.066 1.00 85.56 97 ASN A N 1
ATOM 787 C CA . ASN A 1 97 ? 1.854 11.670 28.732 1.00 85.56 97 ASN A CA 1
ATOM 788 C C . ASN A 1 97 ? 2.827 10.977 27.766 1.00 85.56 97 ASN A C 1
ATOM 790 O O . ASN A 1 97 ? 2.412 10.357 26.785 1.00 85.56 97 ASN A O 1
ATOM 794 N N . ALA A 1 98 ? 4.131 11.114 28.007 1.00 90.50 98 ALA A N 1
ATOM 795 C CA . ALA A 1 98 ? 5.161 10.565 27.137 1.00 90.50 98 ALA A CA 1
ATOM 796 C C . ALA A 1 98 ? 6.474 10.287 27.879 1.00 90.50 98 ALA A C 1
ATOM 798 O O . ALA A 1 98 ? 6.702 10.759 28.994 1.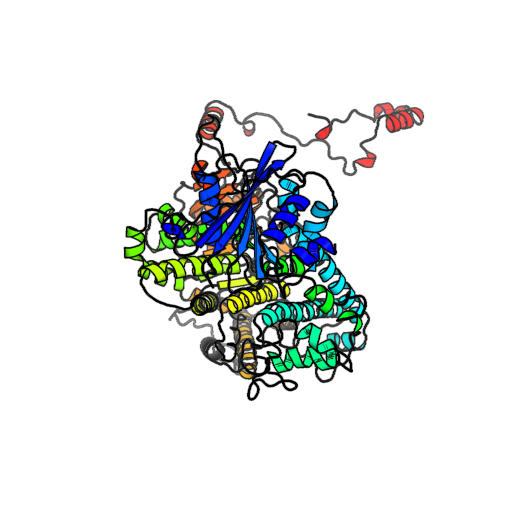00 90.50 98 ALA A O 1
ATOM 799 N N . ALA A 1 99 ? 7.374 9.563 27.220 1.00 92.75 99 ALA A N 1
ATOM 800 C CA . ALA A 1 99 ? 8.733 9.315 27.668 1.00 92.75 99 ALA A CA 1
ATOM 801 C C . ALA A 1 99 ? 9.757 9.614 26.564 1.00 92.75 99 ALA A C 1
ATOM 803 O O . ALA A 1 99 ? 9.618 9.152 25.431 1.00 92.75 99 ALA A O 1
ATOM 804 N N . LEU A 1 100 ? 10.832 10.323 26.914 1.00 94.50 100 LEU A N 1
ATOM 805 C CA . LEU A 1 100 ? 12.039 10.458 26.099 1.00 94.50 100 LEU A CA 1
ATOM 806 C C . LEU A 1 100 ? 13.078 9.438 26.582 1.00 94.50 100 LEU A C 1
ATOM 808 O O . LEU A 1 100 ? 13.531 9.482 27.730 1.00 94.50 100 LEU A O 1
ATOM 812 N N . VAL A 1 101 ? 13.431 8.495 25.712 1.00 95.12 101 VAL A N 1
ATOM 813 C CA . VAL A 1 101 ? 14.105 7.248 26.076 1.00 95.12 101 VAL A CA 1
ATOM 814 C C . VAL A 1 101 ? 15.359 7.007 25.242 1.00 95.12 101 VAL A C 1
ATOM 816 O O . VAL A 1 101 ? 15.289 6.944 24.018 1.00 95.12 101 VAL A O 1
ATOM 819 N N . ALA A 1 102 ? 16.495 6.765 25.894 1.00 94.88 102 ALA A N 1
ATOM 820 C CA . ALA A 1 102 ? 17.691 6.225 25.243 1.00 94.88 102 ALA A CA 1
ATOM 821 C C . ALA A 1 102 ? 17.782 4.703 25.436 1.00 94.88 102 ALA A C 1
ATOM 823 O O . ALA A 1 102 ? 17.990 4.247 26.560 1.00 94.88 102 ALA A O 1
ATOM 824 N N . TYR A 1 103 ? 17.668 3.917 24.363 1.00 92.38 103 TYR A N 1
ATOM 825 C CA . TYR A 1 103 ? 17.910 2.468 24.396 1.00 92.38 103 TYR A CA 1
ATOM 826 C C . TYR A 1 103 ? 19.331 2.150 23.945 1.00 92.38 103 TYR A C 1
ATOM 828 O O . TYR A 1 103 ? 19.727 2.534 22.843 1.00 92.38 103 TYR A O 1
ATOM 836 N N . PHE A 1 104 ? 20.076 1.408 24.759 1.00 92.31 104 PHE A N 1
ATOM 837 C CA . PHE A 1 104 ? 21.475 1.076 24.486 1.00 92.31 104 PHE A CA 1
ATOM 838 C C . PHE A 1 104 ? 21.859 -0.301 25.043 1.00 92.31 104 PHE A C 1
ATOM 840 O O . PHE A 1 104 ? 21.169 -0.848 25.905 1.00 92.31 104 PHE A O 1
ATOM 847 N N . ASP A 1 105 ? 22.981 -0.839 24.571 1.00 87.75 105 ASP A N 1
ATOM 848 C CA . ASP A 1 105 ? 23.675 -1.975 25.182 1.00 87.75 105 ASP A CA 1
ATOM 849 C C . ASP A 1 105 ? 25.192 -1.734 25.201 1.00 87.75 105 ASP A C 1
ATOM 851 O O . ASP A 1 105 ? 25.664 -0.693 24.743 1.00 87.75 105 ASP A O 1
ATOM 855 N N . ASP A 1 106 ? 25.953 -2.675 25.765 1.00 84.06 106 ASP A N 1
ATOM 856 C CA . ASP A 1 106 ? 27.408 -2.532 25.926 1.00 84.06 106 ASP A CA 1
ATOM 857 C C . ASP A 1 106 ? 28.204 -2.953 24.674 1.00 84.06 106 ASP A C 1
ATOM 859 O O . ASP A 1 106 ? 29.430 -2.847 24.651 1.00 84.06 106 ASP A O 1
ATOM 863 N N . THR A 1 107 ? 27.532 -3.478 23.647 1.00 82.06 107 THR A N 1
ATOM 864 C CA . THR A 1 107 ? 28.160 -4.088 22.464 1.00 82.06 107 THR A CA 1
ATOM 865 C C . THR A 1 107 ? 28.099 -3.202 21.227 1.00 82.06 107 THR A C 1
ATOM 867 O O . THR A 1 107 ? 29.064 -3.139 20.463 1.00 82.06 107 THR A O 1
ATOM 870 N N . ARG A 1 108 ? 26.977 -2.514 21.016 1.00 80.62 108 ARG A N 1
ATOM 871 C CA . ARG A 1 108 ? 26.729 -1.672 19.850 1.00 80.62 108 ARG A CA 1
ATOM 872 C C . ARG A 1 108 ? 27.309 -0.277 20.052 1.00 80.62 108 ARG A C 1
ATOM 874 O O . ARG A 1 108 ? 27.213 0.323 21.119 1.00 80.62 108 ARG A O 1
ATOM 881 N N . LYS A 1 109 ? 27.893 0.260 18.980 1.00 84.50 109 LYS A N 1
ATOM 882 C CA . LYS A 1 109 ? 28.378 1.648 18.921 1.00 84.50 109 LYS A CA 1
ATOM 883 C C . LYS A 1 109 ? 27.271 2.652 18.583 1.00 84.50 109 LYS A C 1
ATOM 885 O O . LYS A 1 109 ? 27.435 3.848 18.824 1.00 84.50 109 LYS A O 1
ATOM 890 N N . ASN A 1 110 ? 26.156 2.164 18.048 1.00 86.12 110 ASN A N 1
ATOM 891 C CA . ASN A 1 110 ? 24.928 2.911 17.823 1.00 86.12 110 ASN A CA 1
ATOM 892 C C . ASN A 1 110 ? 23.882 2.590 18.907 1.00 86.12 110 ASN A C 1
ATOM 894 O O . ASN A 1 110 ? 23.925 1.551 19.565 1.00 86.12 110 ASN A O 1
ATOM 898 N N . TRP A 1 111 ? 22.958 3.517 19.130 1.00 89.88 111 TRP A N 1
ATOM 899 C CA . TRP A 1 111 ? 21.907 3.447 20.142 1.00 89.88 111 TRP A CA 1
ATOM 900 C C . TRP A 1 111 ? 20.652 4.171 19.642 1.00 89.88 111 TRP A C 1
ATOM 902 O O . TRP A 1 111 ? 20.702 4.917 18.664 1.00 89.88 111 TRP A O 1
ATOM 912 N N . LYS A 1 112 ? 19.497 3.927 20.271 1.00 89.81 112 LYS A N 1
ATOM 913 C CA . LYS A 1 112 ? 18.224 4.516 19.827 1.00 89.81 112 LYS A CA 1
ATOM 914 C C . LYS A 1 112 ? 17.784 5.637 20.753 1.00 89.81 112 LYS A C 1
ATOM 916 O O . LYS A 1 112 ? 17.536 5.392 21.933 1.00 89.81 112 LYS A O 1
ATOM 921 N N . LEU A 1 113 ? 17.604 6.832 20.205 1.00 92.88 113 LEU A N 1
ATOM 922 C CA . LEU A 1 113 ? 16.924 7.942 20.865 1.00 92.88 113 LEU A CA 1
ATOM 923 C C . LEU A 1 113 ? 15.443 7.883 20.492 1.00 92.88 113 LEU A C 1
ATOM 925 O O . LEU A 1 113 ? 15.108 8.013 19.321 1.00 92.88 113 LEU A O 1
ATOM 929 N N . SER A 1 114 ? 14.562 7.653 21.459 1.00 91.62 114 SER A N 1
ATOM 930 C CA . SER A 1 114 ? 13.148 7.378 21.200 1.00 91.62 114 SER A CA 1
ATOM 931 C C . SER A 1 114 ? 12.214 8.279 21.982 1.00 91.62 114 SER A C 1
ATOM 933 O O . SER A 1 114 ? 12.486 8.612 23.129 1.00 91.62 114 SER A O 1
ATOM 935 N N . PHE A 1 115 ? 11.076 8.591 21.387 1.00 91.69 115 PHE A N 1
ATOM 936 C CA . PHE A 1 115 ? 9.966 9.275 22.016 1.00 91.69 115 PHE A CA 1
ATOM 937 C C . PHE A 1 115 ? 8.761 8.331 22.036 1.00 91.69 115 PHE A C 1
ATOM 939 O O . PHE A 1 115 ? 8.318 7.864 20.986 1.00 91.69 115 PHE A O 1
ATOM 946 N N . VAL A 1 116 ? 8.297 7.971 23.232 1.00 88.50 116 VAL A N 1
ATOM 947 C CA . VAL A 1 116 ? 7.189 7.032 23.454 1.00 88.50 116 VAL A CA 1
ATOM 948 C C . VAL A 1 116 ? 5.998 7.807 23.992 1.00 88.50 116 VAL A C 1
ATOM 950 O O . VAL A 1 116 ? 6.144 8.488 25.000 1.00 88.50 116 VAL A O 1
ATOM 953 N N . THR A 1 117 ? 4.832 7.703 23.366 1.00 84.62 117 THR A N 1
ATOM 954 C CA . THR A 1 117 ? 3.612 8.393 23.809 1.00 84.62 117 THR A CA 1
ATOM 955 C C . THR A 1 117 ? 2.525 7.396 24.187 1.00 84.62 117 THR A C 1
ATOM 957 O O . THR A 1 117 ? 2.390 6.344 23.556 1.00 84.62 117 THR A O 1
ATOM 960 N N . ILE A 1 118 ? 1.742 7.743 25.210 1.00 73.19 118 ILE A N 1
ATOM 961 C CA . ILE A 1 118 ? 0.493 7.062 25.558 1.00 73.19 118 ILE A CA 1
ATOM 962 C C . ILE A 1 118 ? -0.650 8.079 25.511 1.00 73.19 118 ILE A C 1
ATOM 964 O O . ILE A 1 118 ? -0.495 9.232 25.912 1.00 73.19 118 ILE A O 1
ATOM 968 N N . GLU A 1 119 ? -1.792 7.676 24.964 1.00 63.91 119 GLU A N 1
ATOM 969 C CA . GLU A 1 119 ? -3.003 8.497 24.929 1.00 63.91 119 GLU A CA 1
ATOM 970 C C . GLU A 1 119 ? -4.072 7.822 25.801 1.00 63.91 119 GLU A C 1
ATOM 972 O O . GLU A 1 119 ? -4.210 6.597 25.778 1.00 63.91 119 GLU A O 1
ATOM 977 N N . TYR A 1 120 ? -4.826 8.632 26.546 1.00 54.62 120 TYR A N 1
ATOM 978 C CA . TYR A 1 120 ? -5.925 8.197 27.409 1.00 54.62 120 TYR A CA 1
ATOM 979 C C . TYR A 1 120 ? -7.266 8.603 26.790 1.00 54.62 120 TYR A C 1
ATOM 981 O O . TYR A 1 120 ? -7.384 9.709 26.256 1.00 54.62 120 TYR A O 1
ATOM 989 N N . GLU A 1 121 ? -8.282 7.747 26.901 1.00 42.19 121 GLU A N 1
ATOM 990 C CA . GLU A 1 121 ? -9.677 8.108 26.631 1.00 42.19 121 GLU A CA 1
ATOM 991 C C . GLU A 1 121 ? -10.488 8.140 27.928 1.00 42.19 121 GLU A C 1
ATOM 993 O O . GLU A 1 121 ? -10.460 7.210 28.736 1.00 42.19 121 GLU A O 1
ATOM 998 N N . PHE A 1 122 ? -11.244 9.224 28.107 1.00 41.69 122 PHE A N 1
ATOM 999 C CA . PHE A 1 122 ? -12.219 9.365 29.181 1.00 41.69 122 PHE A CA 1
ATOM 1000 C C . PHE A 1 122 ? -13.619 9.223 28.586 1.00 41.69 122 PHE A C 1
ATOM 1002 O O . PHE A 1 122 ? -13.950 9.897 27.612 1.00 41.69 122 PHE A O 1
ATOM 1009 N N . ASN A 1 123 ? -14.459 8.378 29.180 1.00 42.12 123 ASN A N 1
ATOM 1010 C CA . ASN A 1 123 ? -15.880 8.349 28.840 1.00 42.12 123 ASN A CA 1
ATOM 1011 C C . ASN A 1 123 ? -16.615 9.568 29.435 1.00 42.12 123 ASN A C 1
ATOM 1013 O O . ASN A 1 123 ? -16.116 10.229 30.349 1.00 42.12 123 ASN A O 1
ATOM 1017 N N . GLU A 1 124 ? -17.831 9.846 28.949 1.00 43.44 124 GLU A N 1
ATOM 1018 C CA . GLU A 1 124 ? -18.662 11.000 29.354 1.00 43.44 124 GLU A CA 1
ATOM 1019 C C . GLU A 1 124 ? -18.929 11.097 30.874 1.00 43.44 124 GLU A C 1
ATOM 1021 O O . GLU A 1 124 ? -19.320 12.152 31.370 1.00 43.44 124 GLU A O 1
ATOM 1026 N N . ASN A 1 125 ? -18.679 10.020 31.630 1.00 39.88 125 ASN A N 1
ATOM 1027 C CA . ASN A 1 125 ? -18.865 9.943 33.081 1.00 39.88 125 ASN A CA 1
ATOM 1028 C C . ASN A 1 125 ? -17.554 10.002 33.893 1.00 39.88 125 ASN A C 1
ATOM 1030 O O . ASN A 1 125 ? -17.596 9.828 35.111 1.00 39.88 125 ASN A O 1
ATOM 1034 N N . GLY A 1 126 ? -16.402 10.244 33.259 1.00 38.25 126 GLY A N 1
ATOM 1035 C CA . GLY A 1 126 ? -15.118 10.425 33.948 1.00 38.25 126 GLY A CA 1
ATOM 1036 C C . GLY A 1 126 ? -14.566 9.168 34.632 1.00 38.25 126 GLY A C 1
ATOM 1037 O O . GLY A 1 126 ? -13.774 9.289 35.565 1.00 38.25 126 GLY A O 1
ATOM 1038 N N . VAL A 1 127 ? -14.974 7.970 34.200 1.00 36.44 127 VAL A N 1
ATOM 1039 C CA . VAL A 1 127 ? -14.445 6.689 34.693 1.00 36.44 127 VAL A CA 1
ATOM 1040 C C . VAL A 1 127 ? -13.633 6.030 33.581 1.00 36.44 127 VAL A C 1
ATOM 1042 O O . VAL A 1 127 ? -14.172 5.620 32.565 1.00 36.44 127 VAL A O 1
ATOM 1045 N N . GLU A 1 128 ? -12.328 5.920 33.769 1.00 38.47 128 GLU A N 1
ATOM 1046 C CA . GLU A 1 128 ? -11.389 5.346 32.801 1.00 38.47 128 GLU A CA 1
ATOM 1047 C C . GLU A 1 128 ? -11.704 3.877 32.448 1.00 38.47 128 GLU A C 1
ATOM 1049 O O . GLU A 1 128 ? -12.172 3.128 33.311 1.00 38.47 128 GLU A O 1
ATOM 1054 N N . LEU A 1 129 ? -11.420 3.467 31.198 1.00 42.31 129 LEU A N 1
ATOM 1055 C CA . LEU A 1 129 ? -10.512 2.345 30.873 1.00 42.31 129 LEU A CA 1
ATOM 1056 C C . LEU A 1 129 ? -10.645 1.906 29.405 1.00 42.31 129 LEU A C 1
ATOM 1058 O O . LEU A 1 129 ? -11.395 0.982 29.101 1.00 42.31 129 LEU A O 1
ATOM 1062 N N . GLN A 1 130 ? -9.832 2.489 28.522 1.00 39.00 130 GLN A N 1
ATOM 1063 C CA . GLN A 1 130 ? -9.131 1.728 27.482 1.00 39.00 130 GLN A CA 1
ATOM 1064 C C . GLN A 1 130 ? -7.835 2.460 27.101 1.00 39.00 130 GLN A C 1
ATOM 1066 O O . GLN A 1 130 ? -7.831 3.655 26.814 1.00 39.00 130 GLN A O 1
ATOM 1071 N N . PHE A 1 131 ? -6.719 1.734 27.177 1.00 47.91 131 PHE A N 1
ATOM 1072 C CA . PHE A 1 131 ? -5.387 2.239 26.859 1.00 47.91 131 PHE A CA 1
ATOM 1073 C C . PHE A 1 131 ? -5.166 2.176 25.350 1.00 47.91 131 PHE A C 1
ATOM 1075 O O . PHE A 1 131 ? -5.376 1.119 24.751 1.00 47.91 131 PHE A O 1
ATOM 1082 N N . LYS A 1 132 ? -4.675 3.259 24.735 1.00 53.72 132 LYS A N 1
ATOM 1083 C CA . LYS A 1 132 ? -4.125 3.147 23.378 1.00 53.72 132 LYS A CA 1
ATOM 1084 C C . LYS A 1 132 ? -2.808 2.367 23.429 1.00 53.72 132 LYS A C 1
ATOM 1086 O O . LYS A 1 132 ? -2.019 2.593 24.352 1.00 53.72 132 LYS A O 1
ATOM 1091 N N . PRO A 1 133 ? -2.507 1.512 22.436 1.00 56.56 133 PRO A N 1
ATOM 1092 C CA . PRO A 1 133 ? -1.165 0.972 22.277 1.00 56.56 133 PRO A CA 1
ATOM 1093 C C . PRO A 1 133 ? -0.147 2.116 22.230 1.00 56.56 133 PRO A C 1
ATOM 1095 O O . PRO A 1 133 ? -0.309 3.072 21.465 1.00 56.56 133 PRO A O 1
ATOM 1098 N N . ALA A 1 134 ? 0.889 2.041 23.068 1.00 68.69 134 ALA A N 1
ATOM 1099 C CA . ALA A 1 134 ? 1.923 3.067 23.098 1.00 68.69 134 ALA A CA 1
ATOM 1100 C C . ALA A 1 134 ? 2.575 3.198 21.719 1.00 68.69 134 ALA A C 1
ATOM 1102 O O . ALA A 1 134 ? 2.968 2.193 21.122 1.00 68.69 134 ALA A O 1
ATOM 1103 N N . LYS A 1 135 ? 2.737 4.429 21.234 1.00 77.69 135 LYS A N 1
ATOM 1104 C CA . LYS A 1 135 ? 3.467 4.698 19.992 1.00 77.69 135 LYS A CA 1
ATOM 1105 C C . LYS A 1 135 ? 4.910 5.015 20.315 1.00 77.69 135 LYS A C 1
ATOM 1107 O O . LYS A 1 135 ? 5.181 5.735 21.275 1.00 77.69 135 LYS A O 1
ATOM 1112 N N . ARG A 1 136 ? 5.841 4.505 19.514 1.00 83.88 136 ARG A N 1
ATOM 1113 C CA . ARG A 1 136 ? 7.266 4.821 19.649 1.00 83.88 136 ARG A CA 1
ATOM 1114 C C . ARG A 1 136 ? 7.827 5.371 18.351 1.00 83.88 136 ARG A C 1
ATOM 1116 O O . ARG A 1 136 ? 7.751 4.708 17.325 1.00 83.88 136 ARG A O 1
ATOM 1123 N N . PHE A 1 137 ? 8.469 6.527 18.451 1.00 84.94 137 PHE A N 1
ATOM 1124 C CA . PHE A 1 137 ? 9.240 7.151 17.384 1.00 84.94 137 PHE A CA 1
ATOM 1125 C C . PHE A 1 137 ? 10.720 7.090 17.742 1.00 84.94 137 PHE A C 1
ATOM 1127 O O . PHE A 1 137 ? 11.089 7.524 18.831 1.00 84.94 137 PHE A O 1
ATOM 1134 N N . SER A 1 138 ? 11.577 6.556 16.877 1.00 85.94 138 SER A N 1
ATOM 1135 C CA . SER A 1 138 ? 12.991 6.332 17.205 1.00 85.94 138 SER A CA 1
ATOM 1136 C C . SER A 1 138 ? 13.940 6.870 16.140 1.00 85.94 138 SER A C 1
ATOM 1138 O O . SER A 1 138 ? 13.828 6.522 14.971 1.00 85.94 138 SER A O 1
ATOM 1140 N N . PHE A 1 139 ? 14.948 7.628 16.563 1.00 85.94 139 PHE A N 1
ATOM 1141 C CA . PHE A 1 139 ? 16.162 7.877 15.792 1.00 85.94 139 PHE A CA 1
ATOM 1142 C C . PHE A 1 139 ? 17.226 6.838 16.141 1.00 85.94 139 PHE A C 1
ATOM 1144 O O . PHE A 1 139 ? 17.519 6.619 17.320 1.00 85.94 139 PHE A O 1
ATOM 1151 N N . LEU A 1 140 ? 17.849 6.245 15.124 1.00 84.25 140 LEU A N 1
ATOM 1152 C CA . LEU A 1 140 ? 19.107 5.524 15.287 1.00 84.25 140 LEU A CA 1
ATOM 1153 C C . LEU A 1 140 ? 20.266 6.531 15.242 1.00 84.25 140 LEU A C 1
ATOM 1155 O O . LEU A 1 140 ? 20.405 7.285 14.280 1.00 84.25 140 LEU A O 1
ATOM 1159 N N . VAL A 1 141 ? 21.052 6.585 16.316 1.00 87.00 141 VAL A N 1
ATOM 1160 C CA . VAL A 1 141 ? 22.150 7.543 16.516 1.00 87.00 141 VAL A CA 1
ATOM 1161 C C . VAL A 1 141 ? 23.421 6.813 16.963 1.00 87.00 141 VAL A C 1
ATOM 1163 O O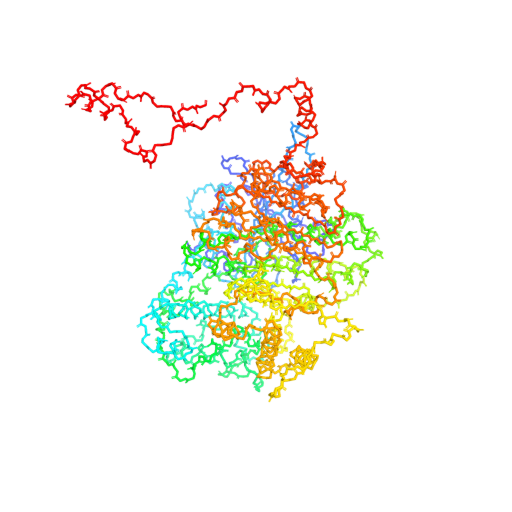 . VAL A 1 141 ? 23.361 5.673 17.417 1.00 87.00 141 VAL A O 1
ATOM 1166 N N . GLY A 1 142 ? 24.581 7.459 16.873 1.00 84.56 142 GLY A N 1
ATOM 1167 C CA . GLY A 1 142 ? 25.861 6.915 17.337 1.00 84.56 142 GLY A CA 1
ATOM 1168 C C . GLY A 1 142 ? 26.950 6.946 16.270 1.00 84.56 142 GLY A C 1
ATOM 1169 O O . GLY A 1 142 ? 26.898 7.759 15.349 1.00 84.56 142 GLY A O 1
ATOM 1170 N N . GLU A 1 143 ? 27.977 6.110 16.438 1.00 78.25 143 GLU A N 1
ATOM 1171 C CA . GLU A 1 143 ? 29.086 6.011 15.475 1.00 78.25 143 GLU A CA 1
ATOM 1172 C C . GLU A 1 143 ? 28.583 5.409 14.149 1.00 78.25 143 GLU A C 1
ATOM 1174 O O . GLU A 1 143 ? 27.759 4.499 14.166 1.00 78.25 143 GLU A O 1
ATOM 1179 N N . ASP A 1 144 ? 29.073 5.922 13.016 1.00 69.69 144 ASP A N 1
ATOM 1180 C CA . ASP A 1 144 ? 28.744 5.481 11.647 1.00 69.69 144 ASP A CA 1
ATOM 1181 C C . ASP A 1 144 ? 27.290 5.704 11.163 1.00 69.69 144 ASP A C 1
ATOM 1183 O O . ASP A 1 144 ? 26.966 5.362 10.022 1.00 69.69 144 ASP A O 1
ATOM 1187 N N . GLU A 1 145 ? 26.426 6.342 11.964 1.00 78.00 145 GLU A N 1
ATOM 1188 C CA . GLU A 1 145 ? 25.059 6.699 11.554 1.00 78.00 145 GLU A CA 1
ATOM 1189 C C . GLU A 1 145 ? 25.002 8.053 10.811 1.00 78.00 145 GLU A C 1
ATOM 1191 O O . GLU A 1 145 ? 25.631 9.032 11.238 1.00 78.00 145 GLU A O 1
ATOM 1196 N N . PRO A 1 146 ? 24.233 8.168 9.708 1.00 70.88 146 PRO A N 1
ATOM 1197 C CA . PRO A 1 146 ? 24.040 9.438 9.019 1.00 70.88 146 PRO A CA 1
ATOM 1198 C C . PRO A 1 146 ? 23.410 10.498 9.923 1.00 70.88 146 PRO A C 1
ATOM 1200 O O . PRO A 1 146 ? 22.377 10.320 10.563 1.00 70.88 146 PRO A O 1
ATOM 1203 N N . THR A 1 147 ? 24.061 11.654 9.955 1.00 75.31 147 THR A N 1
ATOM 1204 C CA . THR A 1 147 ? 23.863 12.658 11.002 1.00 75.31 147 THR A CA 1
ATOM 1205 C C . THR A 1 147 ? 22.785 13.688 10.686 1.00 75.31 147 THR A C 1
ATOM 1207 O O . THR A 1 147 ? 22.125 14.225 11.575 1.00 75.31 147 THR A O 1
ATOM 1210 N N . ARG A 1 148 ? 22.611 14.014 9.405 1.00 71.06 148 ARG A N 1
ATOM 1211 C CA . ARG A 1 148 ? 21.832 15.179 8.972 1.00 71.06 148 ARG A CA 1
ATOM 1212 C C . ARG A 1 148 ? 20.354 15.082 9.353 1.00 71.06 148 ARG A C 1
ATOM 1214 O O . ARG A 1 148 ? 19.807 16.090 9.785 1.00 71.06 148 ARG A O 1
ATOM 1221 N N . THR A 1 149 ? 19.760 13.890 9.293 1.00 69.31 149 THR A N 1
ATOM 1222 C CA . THR A 1 149 ? 18.330 13.647 9.563 1.00 69.31 149 THR A CA 1
ATOM 1223 C C . THR A 1 149 ? 17.904 14.089 10.968 1.00 69.31 149 THR A C 1
ATOM 1225 O O . THR A 1 149 ? 17.092 15.003 11.114 1.00 69.31 149 THR A O 1
ATOM 1228 N N . TYR A 1 150 ? 18.477 13.496 12.018 1.00 76.56 150 TYR A N 1
ATOM 1229 C CA . TYR A 1 150 ? 18.084 13.831 13.389 1.00 76.56 150 TYR A CA 1
ATOM 1230 C C . TYR A 1 150 ? 18.622 15.199 13.826 1.00 76.56 150 TYR A C 1
ATOM 1232 O O . TYR A 1 150 ? 18.009 15.854 14.663 1.00 76.56 150 TYR A O 1
ATOM 1240 N N . PHE A 1 151 ? 19.702 15.713 13.220 1.00 79.38 151 PHE A N 1
ATOM 1241 C CA . PHE A 1 151 ? 20.108 17.100 13.464 1.00 79.38 151 PHE A CA 1
ATOM 1242 C C . PHE A 1 151 ? 19.145 18.111 12.849 1.00 79.38 151 PHE A C 1
ATOM 1244 O O . PHE A 1 151 ? 18.776 19.053 13.537 1.00 79.38 151 PHE A O 1
ATOM 1251 N N . GLN A 1 152 ? 18.688 17.943 11.610 1.00 78.38 152 GLN A N 1
ATOM 1252 C CA . GLN A 1 152 ? 17.711 18.863 11.014 1.00 78.38 152 GLN A CA 1
ATOM 1253 C C . GLN A 1 152 ? 16.396 18.902 11.799 1.00 78.38 152 GLN A C 1
ATOM 1255 O O . GLN A 1 152 ? 15.800 19.972 11.923 1.00 78.38 152 GLN A O 1
ATOM 1260 N N . GLN A 1 153 ? 15.972 17.769 12.363 1.00 82.19 153 GLN A N 1
ATOM 1261 C CA . GLN A 1 153 ? 14.727 17.696 13.126 1.00 82.19 153 GLN A CA 1
ATOM 1262 C C . GLN A 1 153 ? 14.860 18.200 14.567 1.00 82.19 153 GLN A C 1
ATOM 1264 O O . GLN A 1 153 ? 14.008 18.962 15.020 1.00 82.19 153 GLN A O 1
ATOM 1269 N N . LEU A 1 154 ? 15.936 17.838 15.276 1.00 87.38 154 LEU A N 1
ATOM 1270 C CA . LEU A 1 154 ? 16.115 18.191 16.691 1.00 87.38 154 LEU A CA 1
ATOM 1271 C C . LEU A 1 154 ? 16.743 19.580 16.893 1.00 87.38 154 LEU A C 1
ATOM 1273 O O . LEU A 1 154 ? 16.473 20.230 17.901 1.00 87.38 154 LEU A O 1
ATOM 1277 N N . ASN A 1 155 ? 17.571 20.063 15.957 1.00 86.06 155 ASN A N 1
ATOM 1278 C CA . ASN A 1 155 ? 18.298 21.334 16.098 1.00 86.06 155 ASN A CA 1
ATOM 1279 C C . ASN A 1 155 ? 17.384 22.570 16.223 1.00 86.06 155 ASN A C 1
ATOM 1281 O O . ASN A 1 155 ? 17.719 23.429 17.035 1.00 86.06 155 ASN A O 1
ATOM 1285 N N . PRO A 1 156 ? 16.238 22.681 15.515 1.00 87.12 156 PRO A N 1
ATOM 1286 C CA . PRO A 1 156 ? 15.296 23.781 15.721 1.00 87.12 156 PRO A CA 1
ATOM 1287 C C . PRO A 1 156 ? 14.820 23.914 17.171 1.00 87.12 156 PRO A C 1
ATOM 1289 O O . PRO A 1 156 ? 14.690 25.032 17.656 1.00 87.12 156 PRO A O 1
ATOM 1292 N N . ILE A 1 157 ? 14.604 22.794 17.870 1.00 88.06 157 ILE A N 1
ATOM 1293 C CA . ILE A 1 157 ? 14.241 22.795 19.293 1.00 88.06 157 ILE A CA 1
ATOM 1294 C C . ILE A 1 157 ? 15.477 23.084 20.146 1.00 88.06 157 ILE A C 1
ATOM 1296 O O . ILE A 1 157 ? 15.459 24.010 20.954 1.00 88.06 157 ILE A O 1
ATOM 1300 N N . TYR A 1 158 ? 16.567 22.354 19.903 1.00 87.19 158 TYR A N 1
ATOM 1301 C CA . TYR A 1 158 ? 17.809 22.441 20.676 1.00 87.19 158 TYR A CA 1
ATOM 1302 C C . TYR A 1 158 ? 18.444 23.846 20.675 1.00 87.19 158 TYR A C 1
ATOM 1304 O O . TYR A 1 158 ? 19.087 24.226 21.645 1.00 87.19 158 TYR A O 1
ATOM 1312 N N . GLU A 1 159 ? 18.289 24.633 19.603 1.00 85.00 159 GLU A N 1
ATOM 1313 C CA . GLU A 1 159 ? 18.824 26.005 19.515 1.00 85.00 159 GLU A CA 1
ATOM 1314 C C . GLU A 1 159 ? 17.816 27.093 19.919 1.00 85.00 159 GLU A C 1
ATOM 1316 O O . GLU A 1 159 ? 18.210 28.248 20.085 1.00 85.00 159 GLU A O 1
ATOM 1321 N N . SER A 1 160 ? 16.533 26.752 20.094 1.00 81.94 160 SER A N 1
ATOM 1322 C CA . SER A 1 160 ? 15.479 27.736 20.381 1.00 81.94 160 SER A CA 1
ATOM 1323 C C . SER A 1 160 ? 15.624 28.416 21.746 1.00 81.94 160 SER A C 1
ATOM 1325 O O . SER A 1 160 ? 15.102 29.514 21.925 1.00 81.94 160 SER A O 1
ATOM 1327 N N . ASN A 1 161 ? 16.333 27.792 22.700 1.00 75.06 161 ASN A N 1
ATOM 1328 C CA . ASN A 1 161 ? 16.403 28.201 24.113 1.00 75.06 161 ASN A CA 1
ATOM 1329 C C . ASN A 1 161 ? 15.014 28.454 24.745 1.00 75.06 161 ASN A C 1
ATOM 1331 O O . ASN A 1 161 ? 14.886 29.252 25.674 1.00 75.06 161 ASN A O 1
ATOM 1335 N N . THR A 1 162 ? 13.965 27.817 24.217 1.00 85.19 162 THR A N 1
ATOM 1336 C CA . THR A 1 162 ? 12.591 27.888 24.728 1.00 85.19 162 THR A CA 1
ATOM 1337 C C . THR A 1 162 ? 12.090 26.502 25.096 1.00 85.19 162 THR A C 1
ATOM 1339 O O . THR A 1 162 ? 12.464 25.526 24.450 1.00 85.19 162 THR A O 1
ATOM 1342 N N . ASN A 1 163 ? 11.221 26.416 26.101 1.00 87.19 163 ASN A N 1
ATOM 1343 C CA . ASN A 1 163 ? 10.574 25.171 26.520 1.00 87.19 163 ASN A CA 1
ATOM 1344 C C . ASN A 1 163 ? 9.704 24.614 25.374 1.00 87.19 163 ASN A C 1
ATOM 1346 O O . ASN A 1 163 ? 8.723 25.276 25.011 1.00 87.19 163 ASN A O 1
ATOM 1350 N N . PRO A 1 164 ? 10.051 23.455 24.778 1.00 90.31 164 PRO A N 1
ATOM 1351 C CA . PRO A 1 164 ? 9.299 22.904 23.656 1.00 90.31 164 PRO A CA 1
ATOM 1352 C C . PRO A 1 164 ? 7.968 22.287 24.100 1.00 90.31 164 PRO A C 1
ATOM 1354 O O . PRO A 1 164 ? 7.922 21.491 25.033 1.00 90.31 164 PRO A O 1
ATOM 1357 N N . SER A 1 165 ? 6.878 22.575 23.390 1.00 89.62 165 SER A N 1
ATOM 1358 C CA . SER A 1 165 ? 5.608 21.880 23.636 1.00 89.62 165 SER A CA 1
ATOM 1359 C C . SER A 1 165 ? 5.698 20.393 23.282 1.00 89.62 165 SER A C 1
ATOM 1361 O O . SER A 1 165 ? 6.490 19.993 22.421 1.00 89.62 165 SER A O 1
ATOM 1363 N N . LEU A 1 166 ? 4.832 19.562 23.874 1.00 86.56 166 LEU A N 1
ATOM 1364 C CA . LEU A 1 166 ? 4.756 18.141 23.519 1.00 86.56 166 LEU A CA 1
ATOM 1365 C C . LEU A 1 166 ? 4.516 17.935 22.014 1.00 86.56 166 LEU A C 1
ATOM 1367 O O . LEU A 1 166 ? 5.068 17.012 21.420 1.00 86.56 166 LEU A O 1
ATOM 1371 N N . GLU A 1 167 ? 3.730 18.808 21.379 1.00 83.44 167 GLU A N 1
ATOM 1372 C CA . GLU A 1 167 ? 3.490 18.782 19.930 1.00 83.44 167 GLU A CA 1
ATOM 1373 C C . GLU A 1 167 ? 4.759 19.085 19.130 1.00 83.44 167 GLU A C 1
ATOM 1375 O O . GLU A 1 167 ? 5.031 18.398 18.149 1.00 83.44 167 GLU A O 1
ATOM 1380 N N . GLN A 1 168 ? 5.576 20.052 19.565 1.00 86.69 168 GLN A N 1
ATOM 1381 C CA . GLN A 1 168 ? 6.864 20.341 18.929 1.00 86.69 168 GLN A CA 1
ATOM 1382 C C . GLN A 1 168 ? 7.828 19.159 19.055 1.00 86.69 168 GLN A C 1
ATOM 1384 O O . GLN A 1 168 ? 8.478 18.809 18.071 1.00 86.69 168 GLN A O 1
ATOM 1389 N N . ILE A 1 169 ? 7.897 18.519 20.229 1.00 88.75 169 ILE A N 1
ATOM 1390 C CA . ILE A 1 169 ? 8.712 17.310 20.430 1.00 88.75 169 ILE A CA 1
ATOM 1391 C C . ILE A 1 169 ? 8.198 16.178 19.534 1.00 88.75 169 ILE A C 1
ATOM 1393 O O . ILE A 1 169 ? 8.987 15.555 18.834 1.00 88.75 169 ILE A O 1
ATOM 1397 N N . THR A 1 170 ? 6.883 15.950 19.500 1.00 84.69 170 THR A N 1
ATOM 1398 C CA . THR A 1 170 ? 6.262 14.913 18.659 1.00 84.69 170 THR A CA 1
ATOM 1399 C C . THR A 1 170 ? 6.580 15.139 17.179 1.00 84.69 170 THR A C 1
ATOM 1401 O O . THR A 1 170 ? 7.017 14.218 16.495 1.00 84.69 170 THR A O 1
ATOM 1404 N N . GLU A 1 171 ? 6.443 16.374 16.691 1.00 81.94 171 GLU A N 1
ATOM 1405 C CA . GLU A 1 171 ? 6.750 16.741 15.305 1.00 81.94 171 GLU A CA 1
ATOM 1406 C C . GLU A 1 171 ? 8.248 16.612 14.981 1.00 81.94 171 GLU A C 1
ATOM 1408 O O . GLU A 1 171 ? 8.617 16.236 13.871 1.00 81.94 171 GLU A O 1
ATOM 1413 N N . ALA A 1 172 ? 9.134 16.875 15.946 1.00 85.00 172 ALA A N 1
ATOM 1414 C CA . ALA A 1 172 ? 10.577 16.675 15.791 1.00 85.00 172 ALA A CA 1
ATOM 1415 C C . ALA A 1 172 ? 11.004 15.199 15.785 1.00 85.00 172 ALA A C 1
ATOM 1417 O O . ALA A 1 172 ? 12.156 14.911 15.478 1.00 85.00 172 ALA A O 1
ATOM 1418 N N . PHE A 1 173 ? 10.104 14.279 16.129 1.00 84.50 173 PHE A N 1
ATOM 1419 C CA . PHE A 1 173 ? 10.276 12.834 15.988 1.00 84.50 173 PHE A CA 1
ATOM 1420 C C . PHE A 1 173 ? 9.370 12.262 14.878 1.00 84.50 173 PHE A C 1
ATOM 1422 O O . PHE A 1 173 ? 9.222 11.047 14.761 1.00 84.50 173 PHE A O 1
ATOM 1429 N N . SER A 1 174 ? 8.757 13.116 14.049 1.00 73.56 174 SER A N 1
ATOM 1430 C CA . SER A 1 174 ? 7.804 12.697 13.022 1.00 73.56 174 SER A CA 1
ATOM 1431 C C . SER A 1 174 ? 8.483 12.272 11.715 1.00 73.56 174 SER A C 1
ATOM 1433 O O . SER A 1 174 ? 9.223 13.033 11.083 1.00 73.56 174 SER A O 1
ATOM 1435 N N . VAL A 1 175 ? 8.140 11.071 11.234 1.00 66.62 175 VAL A N 1
ATOM 1436 C CA . VAL A 1 175 ? 8.542 10.557 9.909 1.00 66.62 175 VAL A CA 1
ATOM 1437 C C . VAL A 1 175 ? 7.962 11.410 8.775 1.00 66.62 175 VAL A C 1
ATOM 1439 O O . VAL A 1 175 ? 8.586 11.549 7.719 1.00 66.62 175 VAL A O 1
ATOM 1442 N N . SER A 1 176 ? 6.780 12.008 8.967 1.00 65.50 176 SER A N 1
ATOM 1443 C CA . SER A 1 176 ? 6.082 12.745 7.905 1.00 65.50 176 SER A CA 1
ATOM 1444 C C . SER A 1 176 ? 6.856 13.989 7.463 1.00 65.50 176 SER A C 1
ATOM 1446 O O . SER A 1 176 ? 6.956 14.254 6.263 1.00 65.50 176 SER A O 1
ATOM 1448 N N . ARG A 1 177 ? 7.479 14.704 8.409 1.00 66.94 177 ARG A N 1
ATOM 1449 C CA . ARG A 1 177 ? 8.306 15.882 8.126 1.00 66.94 177 ARG A CA 1
ATOM 1450 C C . ARG A 1 177 ? 9.558 15.519 7.337 1.00 66.94 177 ARG A C 1
ATOM 1452 O O . ARG A 1 177 ? 9.803 16.117 6.293 1.00 66.94 177 ARG A O 1
ATOM 1459 N N . LEU A 1 178 ? 10.301 14.506 7.797 1.00 69.62 178 LEU A N 1
ATOM 1460 C CA . LEU A 1 178 ? 11.463 13.980 7.072 1.00 69.62 178 LEU A CA 1
ATOM 1461 C C . LEU A 1 178 ? 11.085 13.590 5.649 1.00 69.62 178 LEU A C 1
ATOM 1463 O O . LEU A 1 178 ? 11.802 13.886 4.692 1.00 69.62 178 LEU A O 1
ATOM 1467 N N . SER A 1 179 ? 9.931 12.932 5.539 1.00 70.44 179 SER A N 1
ATOM 1468 C CA . SER A 1 179 ? 9.472 12.418 4.272 1.00 70.44 179 SER A CA 1
ATOM 1469 C C . SER A 1 179 ? 9.153 13.528 3.286 1.00 70.44 179 SER A C 1
ATOM 1471 O O . SER A 1 179 ? 9.469 13.421 2.107 1.00 70.44 179 SER A O 1
ATOM 1473 N N . LYS A 1 180 ? 8.564 14.622 3.764 1.00 73.25 180 LYS A N 1
ATOM 1474 C CA . LYS A 1 180 ? 8.236 15.773 2.930 1.00 73.25 180 LYS A CA 1
ATOM 1475 C C . LYS A 1 180 ? 9.482 16.466 2.374 1.00 73.25 180 LYS A C 1
ATOM 1477 O O . LYS A 1 180 ? 9.514 16.754 1.182 1.00 73.25 180 LYS A O 1
ATOM 1482 N N . ASP A 1 181 ? 10.496 16.694 3.207 1.00 76.94 181 ASP A N 1
ATOM 1483 C CA . ASP A 1 181 ? 11.727 17.373 2.781 1.00 76.94 181 ASP A CA 1
ATOM 1484 C C . ASP A 1 181 ? 12.491 16.536 1.745 1.00 76.94 181 ASP A C 1
ATOM 1486 O O . ASP A 1 181 ? 12.821 17.027 0.665 1.00 76.94 181 ASP A O 1
ATOM 1490 N N . PHE A 1 182 ? 12.697 15.245 2.031 1.00 80.81 182 PHE A N 1
ATOM 1491 C CA . PHE A 1 182 ? 13.310 14.316 1.079 1.00 80.81 182 PHE A CA 1
ATOM 1492 C C . PHE A 1 182 ? 12.521 14.229 -0.229 1.00 80.81 182 PHE A C 1
ATOM 1494 O O . PHE A 1 182 ? 13.104 14.214 -1.311 1.00 80.81 182 PHE A O 1
ATOM 1501 N N . TYR A 1 183 ? 11.192 14.166 -0.133 1.00 78.44 183 TYR A N 1
ATOM 1502 C CA . TYR A 1 183 ? 10.319 14.083 -1.294 1.00 78.44 183 TYR A CA 1
ATOM 1503 C C . TYR A 1 183 ? 10.507 15.280 -2.230 1.00 78.44 183 TYR A C 1
ATOM 1505 O O . TYR A 1 183 ? 10.660 15.077 -3.432 1.00 78.44 183 TYR A O 1
ATOM 1513 N N . GLU A 1 184 ? 10.541 16.507 -1.705 1.00 80.31 184 GLU A N 1
ATOM 1514 C CA . GLU A 1 184 ? 10.763 17.697 -2.532 1.00 80.31 184 GLU A CA 1
ATOM 1515 C C . GLU A 1 184 ? 12.164 17.690 -3.167 1.00 80.31 184 GLU A C 1
ATOM 1517 O O . GLU A 1 184 ? 12.297 17.975 -4.358 1.00 80.31 184 GLU A O 1
ATOM 1522 N N . GLU A 1 185 ? 13.211 17.299 -2.431 1.00 85.69 185 GLU A N 1
ATOM 1523 C CA . GLU A 1 185 ? 14.568 17.173 -2.990 1.00 85.69 185 GLU A CA 1
ATOM 1524 C C . GLU A 1 185 ? 14.641 16.112 -4.107 1.00 85.69 185 GLU A C 1
ATOM 1526 O O . GLU A 1 185 ? 15.168 16.380 -5.192 1.00 85.69 185 GLU A O 1
ATOM 1531 N N . TYR A 1 186 ? 14.053 14.932 -3.891 1.00 86.19 186 TYR A N 1
ATOM 1532 C CA . TYR A 1 186 ? 13.998 13.850 -4.877 1.00 86.19 186 TYR A CA 1
ATOM 1533 C C . TYR A 1 186 ? 13.173 14.239 -6.109 1.00 86.19 186 TYR A C 1
ATOM 1535 O O . TYR A 1 186 ? 13.581 14.000 -7.246 1.00 86.19 186 TYR A O 1
ATOM 1543 N N . LYS A 1 187 ? 12.030 14.895 -5.904 1.00 83.25 187 LYS A N 1
ATOM 1544 C CA . LYS A 1 187 ? 11.172 15.406 -6.975 1.00 83.25 187 LYS A CA 1
ATOM 1545 C C . LYS A 1 187 ? 11.890 16.438 -7.836 1.00 83.25 187 LYS A C 1
ATOM 1547 O O . LYS A 1 187 ? 11.803 16.378 -9.060 1.00 83.25 187 LYS A O 1
ATOM 1552 N N . ASN A 1 188 ? 12.628 17.357 -7.223 1.00 87.56 188 ASN A N 1
ATOM 1553 C CA . ASN A 1 188 ? 13.422 18.331 -7.968 1.00 87.56 188 ASN A CA 1
ATOM 1554 C C . ASN A 1 188 ? 14.468 17.635 -8.851 1.00 87.56 188 ASN A C 1
ATOM 1556 O O . ASN A 1 188 ? 14.634 18.013 -10.009 1.00 87.56 188 ASN A O 1
ATOM 1560 N N . LYS A 1 189 ? 15.099 16.561 -8.355 1.00 91.69 189 LYS A N 1
ATOM 1561 C CA . LYS A 1 189 ? 16.012 15.736 -9.162 1.00 91.69 189 LYS A CA 1
ATOM 1562 C C . LYS A 1 189 ? 15.329 15.001 -10.302 1.00 91.69 189 LYS A C 1
ATOM 1564 O O . LYS A 1 189 ? 15.914 14.882 -11.375 1.00 91.69 189 LYS A O 1
ATOM 1569 N N . PHE A 1 190 ? 14.091 14.564 -10.114 1.00 89.88 190 PHE A N 1
ATOM 1570 C CA . PHE A 1 190 ? 13.311 13.993 -11.204 1.00 89.88 190 PHE A CA 1
ATOM 1571 C C . PHE A 1 190 ? 13.116 14.989 -12.351 1.00 89.88 190 PHE A C 1
ATOM 1573 O O . PHE A 1 190 ? 13.387 14.644 -13.501 1.00 89.88 190 PHE A O 1
ATOM 1580 N N . PHE A 1 191 ? 12.695 16.222 -12.053 1.00 88.81 191 PHE A N 1
ATOM 1581 C CA . PHE A 1 191 ? 12.488 17.240 -13.088 1.00 88.81 191 PHE A CA 1
ATOM 1582 C C . PHE A 1 191 ? 13.795 17.683 -13.746 1.00 88.81 191 PHE A C 1
ATOM 1584 O O . PHE A 1 191 ? 13.833 17.821 -14.963 1.00 88.81 191 PHE A O 1
ATOM 1591 N N . GLU A 1 192 ? 14.881 17.810 -12.980 1.00 93.06 192 GLU A N 1
ATOM 1592 C CA . GLU A 1 192 ? 16.212 18.108 -13.526 1.00 93.06 192 GLU A CA 1
ATOM 1593 C C . GLU A 1 192 ? 16.650 17.054 -14.563 1.00 93.06 192 GLU A C 1
ATOM 1595 O O . GLU A 1 192 ? 17.093 17.404 -15.659 1.00 93.06 192 GLU A O 1
ATOM 1600 N N . LEU A 1 193 ? 16.459 15.764 -14.258 1.00 94.50 193 LEU A N 1
ATOM 1601 C CA . LEU A 1 193 ? 16.748 14.674 -15.195 1.00 94.50 193 LEU A CA 1
ATOM 1602 C C . LEU A 1 193 ? 15.788 14.670 -16.390 1.00 94.50 193 LEU A C 1
ATOM 1604 O O . LEU A 1 193 ? 16.216 14.495 -17.532 1.00 94.50 193 LEU A O 1
ATOM 1608 N N . TYR A 1 194 ? 14.495 14.872 -16.136 1.00 92.25 194 TYR A N 1
ATOM 1609 C CA . TYR A 1 194 ? 13.465 14.909 -17.169 1.00 92.25 194 TYR A CA 1
ATOM 1610 C C . TYR A 1 194 ? 13.732 16.013 -18.194 1.00 92.25 194 TYR A C 1
ATOM 1612 O O . TYR A 1 194 ? 13.659 15.759 -19.398 1.00 92.25 194 TYR A O 1
ATOM 1620 N N . ASP A 1 195 ? 14.075 17.218 -17.742 1.00 92.12 195 ASP A N 1
ATOM 1621 C CA . ASP A 1 195 ? 14.368 18.361 -18.609 1.00 92.12 195 ASP A CA 1
ATOM 1622 C C . ASP A 1 195 ? 15.632 18.116 -19.443 1.00 92.12 195 ASP A C 1
ATOM 1624 O O . ASP A 1 195 ? 15.662 18.402 -20.648 1.00 92.12 195 ASP A O 1
ATOM 1628 N N . TYR A 1 196 ? 16.659 17.512 -18.836 1.00 95.50 196 TYR A N 1
ATOM 1629 C CA . TYR A 1 196 ? 17.874 17.114 -19.544 1.00 95.50 196 TYR A CA 1
ATOM 1630 C C . TYR A 1 196 ? 17.569 16.106 -20.666 1.00 95.50 196 TYR A C 1
ATOM 1632 O O . TYR A 1 196 ? 17.884 16.344 -21.834 1.00 95.50 196 TYR A O 1
ATOM 1640 N N . LEU A 1 197 ? 16.885 15.004 -20.351 1.00 94.62 197 LEU A N 1
ATOM 1641 C CA . LEU A 1 197 ? 16.567 13.956 -21.328 1.00 94.62 197 LEU A CA 1
ATOM 1642 C C . LEU A 1 197 ? 15.579 14.436 -22.402 1.00 94.62 197 LEU A C 1
ATOM 1644 O O . LEU A 1 197 ? 15.744 14.138 -23.586 1.00 94.62 197 LEU A O 1
ATOM 1648 N N . SER A 1 198 ? 14.601 15.263 -22.026 1.00 90.38 198 SER A N 1
ATOM 1649 C CA . SER A 1 198 ? 13.625 15.859 -22.950 1.00 90.38 198 SER A CA 1
ATOM 1650 C C . SER A 1 198 ? 14.244 16.849 -23.935 1.00 90.38 198 SER A C 1
ATOM 1652 O O . SER A 1 198 ? 13.608 17.207 -24.930 1.00 90.38 198 SER A O 1
ATOM 1654 N N . THR A 1 199 ? 15.476 17.302 -23.706 1.00 92.06 199 THR A N 1
ATOM 1655 C CA . THR A 1 199 ? 16.216 18.171 -24.633 1.00 92.06 199 THR A CA 1
ATOM 1656 C C . THR A 1 199 ? 17.331 17.434 -25.378 1.00 92.06 199 THR A C 1
ATOM 1658 O O . THR A 1 199 ? 17.738 17.891 -26.447 1.00 92.06 199 THR A O 1
ATOM 1661 N N . ASN A 1 200 ? 17.743 16.255 -24.908 1.00 95.38 200 ASN A N 1
ATOM 1662 C CA . ASN A 1 200 ? 18.816 15.459 -25.494 1.00 95.38 200 ASN A CA 1
ATOM 1663 C C . ASN A 1 200 ? 18.392 14.749 -26.801 1.00 95.38 200 ASN A C 1
ATOM 1665 O O . ASN A 1 200 ? 17.465 13.941 -26.834 1.00 95.38 200 ASN A O 1
ATOM 1669 N N . ASN A 1 201 ? 19.091 15.033 -27.905 1.00 94.50 201 ASN A N 1
ATOM 1670 C CA . ASN A 1 201 ? 18.753 14.476 -29.221 1.00 94.50 201 ASN A CA 1
ATOM 1671 C C . ASN A 1 201 ? 19.083 12.983 -29.364 1.00 94.50 201 ASN A C 1
ATOM 1673 O O . ASN A 1 201 ? 18.364 12.282 -30.075 1.00 94.50 201 ASN A O 1
ATOM 1677 N N . VAL A 1 202 ? 20.138 12.491 -28.707 1.00 95.12 202 VAL A N 1
ATOM 1678 C CA . VAL A 1 202 ? 20.508 11.066 -28.738 1.00 95.12 202 VAL A CA 1
ATOM 1679 C C . VAL A 1 202 ? 19.412 10.249 -28.059 1.00 95.12 202 VAL A C 1
ATOM 1681 O O . VAL A 1 202 ? 18.874 9.321 -28.660 1.00 95.12 202 VAL A O 1
ATOM 1684 N N . PHE A 1 203 ? 18.978 10.688 -26.875 1.00 94.56 203 PHE A N 1
ATOM 1685 C CA . PHE A 1 203 ? 17.877 10.070 -26.139 1.00 94.56 203 PHE A CA 1
ATOM 1686 C C . PHE A 1 203 ? 16.558 10.076 -26.932 1.00 94.56 203 PHE A C 1
ATOM 1688 O O . PHE A 1 203 ? 15.868 9.062 -27.021 1.00 94.56 203 PHE A O 1
ATOM 1695 N N . LYS A 1 204 ? 16.221 11.193 -27.591 1.00 93.81 204 LYS A N 1
ATOM 1696 C CA . LYS A 1 204 ? 15.033 11.281 -28.462 1.00 93.81 204 LYS A CA 1
ATOM 1697 C C . LYS A 1 204 ? 15.076 10.308 -29.631 1.00 93.81 204 LYS A C 1
ATOM 1699 O O . LYS A 1 204 ? 14.050 9.726 -29.983 1.00 93.81 204 LYS A O 1
ATOM 1704 N N . ASN A 1 205 ? 16.228 10.167 -30.277 1.00 92.50 205 ASN A N 1
ATOM 1705 C CA . ASN A 1 205 ? 16.377 9.238 -31.395 1.00 92.50 205 ASN A CA 1
ATOM 1706 C C . ASN A 1 205 ? 16.168 7.799 -30.928 1.00 92.50 205 ASN A C 1
ATOM 1708 O O . ASN A 1 205 ? 15.483 7.031 -31.605 1.00 92.50 205 ASN A O 1
ATOM 1712 N N . GLU A 1 206 ? 16.677 7.476 -29.745 1.00 92.62 206 GLU A N 1
ATOM 1713 C CA . GLU A 1 206 ? 16.506 6.164 -29.144 1.00 92.62 206 GLU A CA 1
ATOM 1714 C C . GLU A 1 206 ? 15.051 5.880 -28.759 1.00 92.62 206 GLU A C 1
ATOM 1716 O O . GLU A 1 206 ? 14.510 4.841 -29.141 1.00 92.62 206 GLU A O 1
ATOM 1721 N N . ALA A 1 207 ? 14.361 6.842 -28.137 1.00 90.50 207 ALA A N 1
ATOM 1722 C CA . ALA A 1 207 ? 12.924 6.760 -27.869 1.00 90.50 207 ALA A CA 1
ATOM 1723 C C . ALA A 1 207 ? 12.125 6.446 -29.150 1.00 90.50 207 ALA A C 1
ATOM 1725 O O . ALA A 1 207 ? 11.288 5.542 -29.188 1.00 90.50 207 ALA A O 1
ATOM 1726 N N . ASN A 1 208 ? 12.432 7.134 -30.253 1.00 87.94 208 ASN A N 1
ATOM 1727 C CA . ASN A 1 208 ? 11.785 6.868 -31.538 1.00 87.94 208 ASN A CA 1
ATOM 1728 C C . ASN A 1 208 ? 12.119 5.469 -32.091 1.00 87.94 208 ASN A C 1
ATOM 1730 O O . ASN A 1 208 ? 11.246 4.838 -32.699 1.00 87.94 208 ASN A O 1
ATOM 1734 N N . ARG A 1 209 ? 13.350 4.974 -31.884 1.00 88.75 209 ARG A N 1
ATOM 1735 C CA . ARG A 1 209 ? 13.801 3.641 -32.321 1.00 88.75 209 ARG A CA 1
ATOM 1736 C C . ARG A 1 209 ? 13.046 2.527 -31.603 1.00 88.75 209 ARG A C 1
ATOM 1738 O O . ARG A 1 209 ? 12.615 1.581 -32.261 1.00 88.75 209 ARG A O 1
ATOM 1745 N N . VAL A 1 210 ? 12.843 2.657 -30.291 1.00 84.38 210 VAL A N 1
ATOM 1746 C CA . VAL A 1 210 ? 12.110 1.664 -29.485 1.00 84.38 210 VAL A CA 1
ATOM 1747 C C . VAL A 1 210 ? 10.585 1.747 -29.650 1.00 84.38 210 VAL A C 1
ATOM 1749 O O . VAL A 1 210 ? 9.876 0.851 -29.212 1.00 84.38 210 VAL A O 1
ATOM 1752 N N . GLY A 1 211 ? 10.069 2.752 -30.367 1.00 80.12 211 GLY A N 1
ATOM 1753 C CA . GLY A 1 211 ? 8.655 2.842 -30.763 1.00 80.12 211 GLY A CA 1
ATOM 1754 C C . GLY A 1 211 ? 7.883 4.010 -30.147 1.00 80.12 211 GLY A C 1
ATOM 1755 O O . GLY A 1 211 ? 6.733 4.238 -30.520 1.00 80.12 211 GLY A O 1
ATOM 1756 N N . TYR A 1 212 ? 8.514 4.807 -29.286 1.00 83.06 212 TYR A N 1
ATOM 1757 C CA . TYR A 1 212 ? 7.935 6.009 -28.686 1.00 83.06 212 TYR A CA 1
ATOM 1758 C C . TYR A 1 212 ? 8.048 7.190 -29.649 1.00 83.06 212 TYR A C 1
ATOM 1760 O O . TYR A 1 212 ? 8.955 8.018 -29.571 1.00 83.06 212 TYR A O 1
ATOM 1768 N N . ARG A 1 213 ? 7.125 7.234 -30.613 1.00 80.44 213 ARG A N 1
ATOM 1769 C CA . ARG A 1 213 ? 7.150 8.202 -31.714 1.00 80.44 213 ARG A CA 1
ATOM 1770 C C . ARG A 1 213 ? 6.443 9.509 -31.374 1.00 80.44 213 ARG A C 1
ATOM 1772 O O . ARG A 1 213 ? 5.398 9.517 -30.728 1.00 80.44 213 ARG A O 1
ATOM 1779 N N . GLY A 1 214 ? 6.967 10.602 -31.922 1.00 83.25 214 GLY A N 1
ATOM 1780 C CA . GLY A 1 214 ? 6.382 11.934 -31.766 1.00 83.25 214 GLY A CA 1
ATOM 1781 C C . GLY A 1 214 ? 6.621 12.532 -30.380 1.00 83.25 214 GLY A C 1
ATOM 1782 O O . GLY A 1 214 ? 7.289 11.941 -29.536 1.00 83.25 214 GLY A O 1
ATOM 1783 N N . GLU A 1 215 ? 6.095 13.735 -30.156 1.00 82.06 215 GLU A N 1
ATOM 1784 C CA . GLU A 1 215 ? 6.354 14.484 -28.923 1.00 82.06 215 GLU A CA 1
ATOM 1785 C C . GLU A 1 215 ? 5.793 13.771 -27.683 1.00 82.06 215 GLU A C 1
ATOM 1787 O O . GLU A 1 215 ? 6.501 13.622 -26.690 1.00 82.06 215 GLU A O 1
ATOM 1792 N N . ASP A 1 216 ? 4.565 13.254 -27.765 1.00 80.31 216 ASP A N 1
ATOM 1793 C CA . ASP A 1 216 ? 3.919 12.547 -26.652 1.00 80.31 216 ASP A CA 1
ATOM 1794 C C . ASP A 1 216 ? 4.591 11.202 -26.349 1.00 80.31 216 ASP A C 1
ATOM 1796 O O . ASP A 1 216 ? 4.756 10.833 -25.186 1.00 80.31 216 ASP A O 1
ATOM 1800 N N . GLY A 1 217 ? 5.040 10.490 -27.391 1.00 82.06 217 GLY A N 1
ATOM 1801 C CA . GLY A 1 217 ? 5.810 9.260 -27.236 1.00 82.06 217 GLY A CA 1
ATOM 1802 C C . GLY A 1 217 ? 7.113 9.521 -26.488 1.00 82.06 217 GLY A C 1
ATOM 1803 O O . GLY A 1 217 ? 7.374 8.879 -25.472 1.00 82.06 217 GLY A O 1
ATOM 1804 N N . VAL A 1 218 ? 7.898 10.503 -26.939 1.00 87.19 218 VAL A N 1
ATOM 1805 C CA . VAL A 1 218 ? 9.156 10.885 -26.282 1.00 87.19 218 VAL A CA 1
ATOM 1806 C C . VAL A 1 218 ? 8.915 11.278 -24.826 1.00 87.19 218 VAL A C 1
ATOM 1808 O O . VAL A 1 218 ? 9.623 10.777 -23.963 1.00 87.19 218 VAL A O 1
ATOM 1811 N N . LYS A 1 219 ? 7.900 12.103 -24.527 1.00 86.69 219 LYS A N 1
ATOM 1812 C CA . LYS A 1 219 ? 7.560 12.474 -23.140 1.00 86.69 219 LYS A CA 1
ATOM 1813 C C . LYS A 1 219 ? 7.279 11.245 -22.278 1.00 86.69 219 LYS A C 1
ATOM 1815 O O . LYS A 1 219 ? 7.832 11.129 -21.188 1.00 86.69 219 LYS A O 1
ATOM 1820 N N . LYS A 1 220 ? 6.481 10.298 -22.784 1.00 82.44 220 LYS A N 1
ATOM 1821 C CA . LYS A 1 220 ? 6.184 9.043 -22.080 1.00 82.44 220 LYS A CA 1
ATOM 1822 C C . LYS A 1 220 ? 7.455 8.229 -21.824 1.00 82.44 220 LYS A C 1
ATOM 1824 O O . LYS A 1 220 ? 7.661 7.783 -20.699 1.00 82.44 220 LYS A O 1
ATOM 1829 N N . PHE A 1 221 ? 8.324 8.089 -22.828 1.00 86.62 221 PHE A N 1
ATOM 1830 C CA . PHE A 1 221 ? 9.601 7.389 -22.674 1.00 86.62 221 PHE A CA 1
ATOM 1831 C C . PHE A 1 221 ? 10.509 8.072 -21.649 1.00 86.62 221 PHE A C 1
ATOM 1833 O O . PHE A 1 221 ? 11.038 7.393 -20.775 1.00 86.62 221 PHE A O 1
ATOM 1840 N N . THR A 1 222 ? 10.638 9.403 -21.698 1.00 89.94 222 THR A N 1
ATOM 1841 C CA . THR A 1 222 ? 11.418 10.174 -20.720 1.00 89.94 222 THR A CA 1
ATOM 1842 C C . THR A 1 222 ? 10.901 9.953 -19.305 1.00 89.94 222 THR A C 1
ATOM 1844 O O . THR A 1 222 ? 11.683 9.635 -18.413 1.00 89.94 222 THR A O 1
ATOM 1847 N N . THR A 1 223 ? 9.587 10.063 -19.091 1.00 84.81 223 THR A N 1
ATOM 1848 C CA . THR A 1 223 ? 8.970 9.844 -17.776 1.00 84.81 223 THR A CA 1
ATOM 1849 C C . THR A 1 223 ? 9.271 8.444 -17.250 1.00 84.81 223 THR A C 1
ATOM 1851 O O . THR A 1 223 ? 9.748 8.306 -16.122 1.00 84.81 223 THR A O 1
ATOM 1854 N N . THR A 1 224 ? 9.048 7.406 -18.062 1.00 82.88 224 THR A N 1
ATOM 1855 C CA . THR A 1 224 ? 9.333 6.015 -17.679 1.00 82.88 224 THR A CA 1
ATOM 1856 C C . THR A 1 224 ? 10.824 5.799 -17.405 1.00 82.88 224 THR A C 1
ATOM 1858 O O . THR A 1 224 ? 11.172 5.126 -16.434 1.00 82.88 224 THR A O 1
ATOM 1861 N N . PHE A 1 225 ? 11.711 6.403 -18.201 1.00 89.25 225 PHE A N 1
ATOM 1862 C CA . PHE A 1 225 ? 13.160 6.318 -18.016 1.00 89.25 225 PHE A CA 1
ATOM 1863 C C . PHE A 1 225 ? 13.611 6.959 -16.705 1.00 89.25 225 PHE A C 1
ATOM 1865 O O . PHE A 1 225 ? 14.227 6.281 -15.884 1.00 89.25 225 PHE A O 1
ATOM 1872 N N . CYS A 1 226 ? 13.232 8.216 -16.450 1.00 89.25 226 CYS A N 1
ATOM 1873 C CA . CYS A 1 226 ? 13.554 8.910 -15.202 1.00 89.25 226 CYS A CA 1
ATOM 1874 C C . CYS A 1 226 ? 13.083 8.111 -13.982 1.00 89.25 226 CYS A C 1
ATOM 1876 O O . CYS A 1 226 ? 13.855 7.891 -13.046 1.00 89.25 226 CYS A O 1
ATOM 1878 N N . LYS A 1 227 ? 11.831 7.629 -14.010 1.00 82.38 227 LYS A N 1
ATOM 1879 C CA . LYS A 1 227 ? 11.253 6.830 -12.922 1.00 82.38 227 LYS A CA 1
ATOM 1880 C C . LYS A 1 227 ? 12.045 5.547 -12.693 1.00 82.38 227 LYS A C 1
ATOM 1882 O O . LYS A 1 227 ? 12.403 5.253 -11.554 1.00 82.38 227 LYS A O 1
ATOM 1887 N N . LYS A 1 228 ? 12.355 4.803 -13.759 1.00 85.44 228 LYS A N 1
ATOM 1888 C CA . LYS A 1 228 ? 13.095 3.543 -13.645 1.00 85.44 228 LYS A CA 1
ATOM 1889 C C . LYS A 1 228 ? 14.512 3.764 -13.125 1.00 85.44 228 LYS A C 1
ATOM 1891 O O . LYS A 1 228 ? 14.889 3.121 -12.150 1.00 85.44 228 LYS A O 1
ATOM 1896 N N . THR A 1 229 ? 15.262 4.697 -13.708 1.00 89.88 229 THR A N 1
ATOM 1897 C CA . THR A 1 229 ? 16.647 4.989 -13.312 1.00 89.88 229 THR A CA 1
ATOM 1898 C C . THR A 1 229 ? 16.736 5.458 -11.866 1.00 89.88 229 THR A C 1
ATOM 1900 O O . THR A 1 229 ? 17.516 4.920 -11.079 1.00 89.88 229 THR A O 1
ATOM 1903 N N . MET A 1 230 ? 15.913 6.431 -11.470 1.00 88.81 230 MET A N 1
ATOM 1904 C CA . MET A 1 230 ? 15.933 6.905 -10.089 1.00 88.81 230 MET A CA 1
ATOM 1905 C C . MET A 1 230 ? 15.411 5.838 -9.113 1.00 88.81 230 MET A C 1
ATOM 1907 O O . MET A 1 230 ? 15.921 5.744 -7.998 1.00 88.81 230 MET A O 1
ATOM 1911 N N . GLY A 1 231 ? 14.451 4.999 -9.519 1.00 84.00 231 GLY A N 1
ATOM 1912 C CA . GLY A 1 231 ? 13.961 3.863 -8.729 1.00 84.00 231 GLY A CA 1
ATOM 1913 C C . GLY A 1 231 ? 15.011 2.771 -8.510 1.00 84.00 231 GLY A C 1
ATOM 1914 O O . GLY A 1 231 ? 15.159 2.282 -7.391 1.00 84.00 231 GLY A O 1
ATOM 1915 N N . GLN A 1 232 ? 15.797 2.440 -9.538 1.00 88.06 232 GLN A N 1
ATOM 1916 C CA . GLN A 1 232 ? 16.939 1.521 -9.449 1.00 88.06 232 GLN A CA 1
ATOM 1917 C C . GLN A 1 232 ? 17.980 2.021 -8.441 1.00 88.06 232 GLN A C 1
ATOM 1919 O O . GLN A 1 232 ? 18.430 1.261 -7.586 1.00 88.06 232 GLN A O 1
ATOM 1924 N N . ILE A 1 233 ? 18.321 3.312 -8.491 1.00 90.94 233 ILE A N 1
ATOM 1925 C CA . ILE A 1 233 ? 19.280 3.926 -7.561 1.00 90.94 233 ILE A CA 1
ATOM 1926 C C . ILE A 1 233 ? 18.743 3.906 -6.130 1.00 90.94 233 ILE A C 1
ATOM 1928 O O . ILE A 1 233 ? 19.471 3.526 -5.214 1.00 90.94 233 ILE A O 1
ATOM 1932 N N . MET A 1 234 ? 17.471 4.263 -5.933 1.00 86.12 234 MET A N 1
ATOM 1933 C CA . MET A 1 234 ? 16.820 4.190 -4.621 1.00 86.12 234 MET A CA 1
ATOM 1934 C C . MET A 1 234 ? 16.870 2.778 -4.049 1.00 86.12 234 MET A C 1
ATOM 1936 O O . MET A 1 234 ? 17.261 2.585 -2.901 1.00 86.12 234 MET A O 1
ATOM 1940 N N . PHE A 1 235 ? 16.536 1.776 -4.860 1.00 84.19 235 PHE A N 1
ATOM 1941 C CA . PHE A 1 235 ? 16.576 0.379 -4.448 1.00 84.19 235 PHE A CA 1
ATOM 1942 C C . PHE A 1 235 ? 17.980 -0.068 -4.040 1.00 84.19 235 PHE A C 1
ATOM 1944 O O . PHE A 1 235 ? 18.155 -0.682 -2.989 1.00 84.19 235 PHE A O 1
ATOM 1951 N N . LEU A 1 236 ? 19.000 0.285 -4.825 1.00 87.44 236 LEU A N 1
ATOM 1952 C CA . LEU A 1 236 ? 20.387 -0.008 -4.467 1.00 87.44 236 LEU A CA 1
ATOM 1953 C C . LEU A 1 236 ? 20.823 0.723 -3.202 1.00 87.44 236 LEU A C 1
ATOM 1955 O O . LEU A 1 236 ? 21.588 0.160 -2.423 1.00 87.44 236 LEU A O 1
ATOM 1959 N N . HIS A 1 237 ? 20.302 1.925 -2.955 1.00 86.88 237 HIS A N 1
ATOM 1960 C CA . HIS A 1 237 ? 20.549 2.648 -1.714 1.00 86.88 237 HIS A CA 1
ATOM 1961 C C . HIS A 1 237 ? 19.975 1.916 -0.487 1.00 86.88 237 HIS A C 1
ATOM 1963 O O . HIS A 1 237 ? 20.631 1.858 0.554 1.00 86.88 237 HIS A O 1
ATOM 1969 N N . PHE A 1 238 ? 18.800 1.289 -0.609 1.00 81.94 238 PHE A N 1
ATOM 1970 C CA . PHE A 1 238 ? 18.269 0.404 0.435 1.00 81.94 238 PHE A CA 1
ATOM 1971 C C . PHE A 1 238 ? 19.126 -0.860 0.602 1.00 81.94 238 PHE A C 1
ATOM 1973 O O . PHE A 1 238 ? 19.473 -1.230 1.724 1.00 81.94 238 PHE A O 1
ATOM 1980 N N . ILE A 1 239 ? 19.519 -1.509 -0.500 1.00 82.25 239 ILE A N 1
ATOM 1981 C CA . ILE A 1 239 ? 20.280 -2.768 -0.449 1.00 82.25 239 ILE A CA 1
ATOM 1982 C C . ILE A 1 239 ? 21.702 -2.582 0.077 1.00 82.25 239 ILE A C 1
ATOM 1984 O O . ILE A 1 239 ? 22.171 -3.424 0.843 1.00 82.25 239 ILE A O 1
ATOM 1988 N N . GLN A 1 240 ? 22.412 -1.509 -0.282 1.00 85.06 240 GLN A N 1
ATOM 1989 C CA . GLN A 1 240 ? 23.801 -1.325 0.160 1.00 85.06 240 GLN A CA 1
ATOM 1990 C C . GLN A 1 240 ? 23.916 -1.306 1.694 1.00 85.06 240 GLN A C 1
ATOM 1992 O O . GLN A 1 240 ? 24.919 -1.767 2.229 1.00 85.06 240 GLN A O 1
ATOM 1997 N N . LYS A 1 241 ? 22.866 -0.906 2.433 1.00 79.31 241 LYS A N 1
ATOM 1998 C CA . LYS A 1 241 ? 22.838 -0.970 3.909 1.00 79.31 241 LYS A CA 1
ATOM 1999 C C . LYS A 1 241 ? 22.997 -2.390 4.465 1.00 79.31 241 LYS A C 1
ATOM 2001 O O . LYS A 1 241 ? 23.521 -2.544 5.569 1.00 79.31 241 LYS A O 1
ATOM 2006 N N . LYS A 1 242 ? 22.611 -3.416 3.698 1.00 79.12 242 LYS A N 1
ATOM 2007 C CA . LYS A 1 242 ? 22.822 -4.837 4.021 1.00 79.12 242 LYS A CA 1
ATOM 2008 C C . LYS A 1 242 ? 24.261 -5.312 3.778 1.00 79.12 242 LYS A C 1
ATOM 2010 O O . LYS A 1 242 ? 24.575 -6.452 4.097 1.00 79.12 242 LYS A O 1
ATOM 2015 N N . GLY A 1 243 ? 25.129 -4.467 3.215 1.00 84.06 243 GLY A N 1
ATOM 2016 C CA . GLY A 1 243 ? 26.506 -4.834 2.879 1.00 84.06 243 GLY A CA 1
ATOM 2017 C C . GLY A 1 243 ? 26.584 -5.847 1.738 1.00 84.06 243 GLY A C 1
ATOM 2018 O O . GLY A 1 243 ? 27.506 -6.653 1.675 1.00 84.06 243 GLY A O 1
ATOM 2019 N N . TRP A 1 244 ? 25.589 -5.860 0.849 1.00 86.12 244 TRP A N 1
ATOM 2020 C CA . TRP A 1 244 ? 25.543 -6.792 -0.280 1.00 86.12 244 TRP A CA 1
ATOM 2021 C C . TRP A 1 244 ? 26.220 -6.250 -1.532 1.00 86.12 244 TRP A C 1
ATOM 2023 O O . TRP A 1 244 ? 26.422 -6.991 -2.476 1.00 86.12 244 TRP A O 1
ATOM 2033 N N . ILE A 1 245 ? 26.559 -4.966 -1.578 1.00 88.00 245 ILE A N 1
ATOM 2034 C CA . ILE A 1 245 ? 27.121 -4.329 -2.769 1.00 88.00 245 ILE A CA 1
ATOM 2035 C C . ILE A 1 245 ? 28.541 -3.881 -2.433 1.00 88.00 245 ILE A C 1
ATOM 2037 O O . ILE A 1 245 ? 28.794 -3.371 -1.344 1.00 88.00 245 ILE A O 1
ATOM 2041 N N . GLY A 1 246 ? 29.484 -4.095 -3.350 1.00 86.31 246 GLY A N 1
ATOM 2042 C CA . GLY A 1 246 ? 30.876 -3.712 -3.132 1.00 86.31 246 GLY A CA 1
ATOM 2043 C C . GLY A 1 246 ? 31.614 -4.633 -2.164 1.00 86.31 246 GLY A C 1
ATOM 2044 O O . GLY A 1 246 ? 32.561 -4.189 -1.516 1.00 86.31 246 GLY A O 1
ATOM 2045 N N . VAL A 1 247 ? 31.173 -5.887 -2.050 1.00 88.25 247 VAL A N 1
ATOM 2046 C CA . VAL A 1 247 ? 31.729 -6.894 -1.136 1.00 88.25 247 VAL A CA 1
ATOM 2047 C C . VAL A 1 247 ? 33.174 -7.209 -1.513 1.00 88.25 247 VAL A C 1
ATOM 2049 O O . VAL A 1 247 ? 33.512 -7.328 -2.697 1.00 88.25 247 VAL A O 1
ATOM 2052 N N . THR A 1 248 ? 34.036 -7.320 -0.501 1.00 84.88 248 THR A N 1
ATOM 2053 C CA . THR A 1 248 ? 35.483 -7.524 -0.701 1.00 84.88 248 THR A CA 1
ATOM 2054 C C . THR A 1 248 ? 35.960 -8.901 -0.287 1.00 84.88 248 THR A C 1
ATOM 2056 O O . THR A 1 248 ? 36.811 -9.469 -0.970 1.00 84.88 248 THR A O 1
ATOM 2059 N N . SER A 1 249 ? 35.384 -9.456 0.775 1.00 81.50 249 SER A N 1
ATOM 2060 C CA . SER A 1 249 ? 35.717 -10.788 1.271 1.00 81.50 249 SER A CA 1
ATOM 2061 C C . SER A 1 249 ? 34.462 -11.653 1.341 1.00 81.50 249 SER A C 1
ATOM 2063 O O . SER A 1 249 ? 34.272 -12.541 0.496 1.00 81.50 249 SER A O 1
ATOM 2065 N N . GLU A 1 250 ? 33.586 -11.359 2.297 1.00 83.62 250 GLU A N 1
ATOM 2066 C CA . GLU A 1 250 ? 32.422 -12.165 2.666 1.00 83.62 250 GLU A CA 1
ATOM 2067 C C . GLU A 1 250 ? 31.113 -11.404 2.439 1.00 83.62 250 GLU A C 1
ATOM 2069 O O . GLU A 1 250 ? 30.998 -10.210 2.713 1.00 83.62 250 GLU A O 1
ATOM 2074 N N . TRP A 1 251 ? 30.086 -12.097 1.946 1.00 85.44 251 TRP A N 1
ATOM 2075 C CA . TRP A 1 251 ? 28.787 -11.477 1.688 1.00 85.44 251 TRP A CA 1
ATOM 2076 C C . TRP A 1 251 ? 28.165 -10.898 2.963 1.00 85.44 251 TRP A C 1
ATOM 2078 O O . TRP A 1 251 ? 27.869 -11.627 3.909 1.00 85.44 251 TRP A O 1
ATOM 2088 N N . GLY A 1 252 ? 27.918 -9.586 2.952 1.00 80.50 252 GLY A N 1
ATOM 2089 C CA . GLY A 1 252 ? 27.482 -8.809 4.118 1.00 80.50 252 GLY A CA 1
ATOM 2090 C C . GLY A 1 252 ? 28.521 -7.786 4.595 1.00 80.50 252 GLY A C 1
ATOM 2091 O O . GLY A 1 252 ? 28.166 -6.877 5.342 1.00 80.50 252 GLY A O 1
ATOM 2092 N N . ASP A 1 253 ? 29.775 -7.883 4.132 1.00 84.12 253 ASP A N 1
ATOM 2093 C CA . ASP A 1 253 ? 30.858 -6.931 4.440 1.00 84.12 253 ASP A CA 1
ATOM 2094 C C . ASP A 1 253 ? 30.977 -5.753 3.461 1.00 84.12 253 ASP A C 1
ATOM 2096 O O . ASP A 1 253 ? 31.877 -4.919 3.587 1.00 84.12 253 ASP A O 1
ATOM 2100 N N . GLY A 1 254 ? 30.083 -5.695 2.475 1.00 85.19 254 GLY A N 1
ATOM 2101 C CA . GLY A 1 254 ? 30.112 -4.709 1.410 1.00 85.19 254 GLY A CA 1
ATOM 2102 C C . GLY A 1 254 ? 29.961 -3.282 1.913 1.00 85.19 254 GLY A C 1
ATOM 2103 O O . GLY A 1 254 ? 29.430 -3.002 2.992 1.00 85.19 254 GLY A O 1
ATOM 2104 N N . ASP A 1 255 ? 30.432 -2.356 1.089 1.00 87.25 255 ASP A N 1
ATOM 2105 C CA . ASP A 1 255 ? 30.406 -0.936 1.394 1.00 87.25 255 ASP A CA 1
ATOM 2106 C C . ASP A 1 255 ? 28.960 -0.422 1.514 1.00 87.25 255 ASP A C 1
ATOM 2108 O O . ASP A 1 255 ? 28.216 -0.325 0.535 1.00 87.25 255 ASP A O 1
ATOM 2112 N N . LYS A 1 256 ? 28.571 -0.025 2.731 1.00 85.19 256 LYS A N 1
ATOM 2113 C CA . LYS A 1 256 ? 27.233 0.517 3.032 1.00 85.19 256 LYS A CA 1
ATOM 2114 C C . LYS A 1 256 ? 26.937 1.868 2.376 1.00 85.19 256 LYS A C 1
ATOM 2116 O O . LYS A 1 256 ? 25.800 2.344 2.446 1.00 85.19 256 LYS A O 1
ATOM 2121 N N . SER A 1 257 ? 27.942 2.457 1.736 1.00 86.56 257 SER A N 1
ATOM 2122 C CA . SER A 1 257 ? 27.882 3.683 0.945 1.00 86.56 257 SER A CA 1
ATOM 2123 C C . SER A 1 257 ? 28.487 3.480 -0.450 1.00 86.56 257 SER A C 1
ATOM 2125 O O . SER A 1 257 ? 28.979 4.444 -1.041 1.00 86.56 257 SER A O 1
ATOM 2127 N N . TYR A 1 258 ? 28.443 2.249 -0.984 1.00 90.38 258 TYR A N 1
ATOM 2128 C CA . TYR A 1 258 ? 29.122 1.854 -2.223 1.00 90.38 258 TYR A CA 1
ATOM 2129 C C . TYR A 1 258 ? 28.883 2.812 -3.389 1.00 90.38 258 TYR A C 1
ATOM 2131 O O . TYR A 1 258 ? 29.847 3.240 -4.021 1.00 90.38 258 TYR A O 1
ATOM 2139 N N . LEU A 1 259 ? 27.629 3.197 -3.658 1.00 91.56 259 LEU A N 1
ATOM 2140 C CA . LEU A 1 259 ? 27.326 4.087 -4.783 1.00 91.56 259 LEU A CA 1
ATOM 2141 C C . LEU A 1 259 ? 28.053 5.428 -4.654 1.00 91.56 259 LEU A C 1
ATOM 2143 O O . LEU A 1 259 ? 28.749 5.835 -5.576 1.00 91.56 259 LEU A O 1
ATOM 2147 N N . LEU A 1 260 ? 27.983 6.086 -3.496 1.00 90.38 260 LEU A N 1
ATOM 2148 C CA . LEU A 1 260 ? 28.679 7.358 -3.292 1.00 90.38 260 LEU A CA 1
ATOM 2149 C C . LEU A 1 260 ? 30.204 7.179 -3.260 1.00 90.38 260 LEU A C 1
ATOM 2151 O O . LEU A 1 260 ? 30.936 7.994 -3.804 1.00 90.38 260 LEU A O 1
ATOM 2155 N N . ASN A 1 261 ? 30.714 6.114 -2.644 1.00 90.62 261 ASN A N 1
ATOM 2156 C CA . ASN A 1 261 ? 32.156 5.874 -2.586 1.00 90.62 261 ASN A CA 1
ATOM 2157 C C . ASN A 1 261 ? 32.749 5.509 -3.952 1.00 90.62 261 ASN A C 1
ATOM 2159 O O . ASN A 1 261 ? 33.911 5.834 -4.206 1.00 90.62 261 ASN A O 1
ATOM 2163 N N . SER A 1 262 ? 31.954 4.912 -4.844 1.00 91.06 262 SER A N 1
ATOM 2164 C CA . SER A 1 262 ? 32.358 4.616 -6.219 1.00 91.06 262 SER A CA 1
ATOM 2165 C C . SER A 1 262 ? 32.673 5.874 -7.036 1.00 91.06 262 SER A C 1
ATOM 2167 O O . SER A 1 262 ? 33.448 5.788 -7.982 1.00 91.06 262 SER A O 1
ATOM 2169 N N . THR A 1 263 ? 32.166 7.053 -6.643 1.00 91.81 263 THR A N 1
ATOM 2170 C CA . THR A 1 263 ? 32.388 8.313 -7.376 1.00 91.81 263 THR A CA 1
ATOM 2171 C C . THR A 1 263 ? 33.744 8.961 -7.082 1.00 91.81 263 THR A C 1
ATOM 2173 O O . THR A 1 263 ? 34.270 9.687 -7.922 1.00 91.81 263 THR A O 1
ATOM 2176 N N . LYS A 1 264 ? 34.359 8.679 -5.920 1.00 86.56 264 LYS A N 1
ATOM 2177 C CA . LYS A 1 264 ? 35.529 9.417 -5.392 1.00 86.56 264 LYS A CA 1
ATOM 2178 C C . LYS A 1 264 ? 36.760 9.423 -6.302 1.00 86.56 264 LYS A C 1
ATOM 2180 O O . LYS A 1 264 ? 37.555 10.350 -6.224 1.00 86.56 264 LYS A O 1
ATOM 2185 N N . ASN A 1 265 ? 36.926 8.397 -7.135 1.00 81.56 265 ASN A N 1
ATOM 2186 C CA . ASN A 1 265 ? 38.032 8.278 -8.091 1.00 81.56 265 ASN A CA 1
ATOM 2187 C C . ASN A 1 265 ? 37.531 7.907 -9.494 1.00 81.56 265 ASN A C 1
ATOM 2189 O O . ASN A 1 265 ? 38.274 7.322 -10.282 1.00 81.56 265 ASN A O 1
ATOM 2193 N N . PHE A 1 266 ? 36.256 8.175 -9.783 1.00 87.25 266 PHE A N 1
ATOM 2194 C CA . PHE A 1 266 ? 35.661 7.789 -11.052 1.00 87.25 266 PHE A CA 1
ATOM 2195 C C . PHE A 1 266 ? 36.091 8.735 -12.174 1.00 87.25 266 PHE A C 1
ATOM 2197 O O . PHE A 1 266 ? 36.076 9.956 -12.016 1.00 87.25 266 PHE A O 1
ATOM 2204 N N . THR A 1 267 ? 36.445 8.169 -13.324 1.00 87.50 267 THR A N 1
ATOM 2205 C CA . THR A 1 267 ? 36.781 8.914 -14.542 1.00 87.50 267 THR A CA 1
ATOM 2206 C C . THR A 1 267 ? 35.876 8.447 -15.671 1.00 87.50 267 THR A C 1
ATOM 2208 O O . THR A 1 267 ? 35.806 7.245 -15.906 1.00 87.50 267 THR A O 1
ATOM 2211 N N . GLY A 1 268 ? 35.240 9.379 -16.380 1.00 92.56 268 GLY A N 1
ATOM 2212 C CA . GLY A 1 268 ? 34.266 9.077 -17.435 1.00 92.56 268 GLY A CA 1
ATOM 2213 C C . GLY A 1 268 ? 32.880 9.637 -17.120 1.00 92.56 268 GLY A C 1
ATOM 2214 O O . GLY A 1 268 ? 32.719 10.447 -16.194 1.00 92.56 268 GLY A O 1
ATOM 2215 N N . ASN A 1 269 ? 31.882 9.213 -17.888 1.00 95.38 269 ASN A N 1
ATOM 2216 C CA . ASN A 1 269 ? 30.482 9.510 -17.626 1.00 95.38 269 ASN A CA 1
ATOM 2217 C C . ASN A 1 269 ? 29.913 8.490 -16.633 1.00 95.38 269 ASN A C 1
ATOM 2219 O O . ASN A 1 269 ? 29.787 7.312 -16.938 1.00 95.38 269 ASN A O 1
ATOM 2223 N N . TYR A 1 270 ? 29.540 8.931 -15.434 1.00 95.75 270 TYR A N 1
ATOM 2224 C CA . TYR A 1 270 ? 29.119 8.016 -14.372 1.00 95.75 270 TYR A CA 1
ATOM 2225 C C . TYR A 1 270 ? 27.851 7.224 -14.711 1.00 95.75 270 TYR A C 1
ATOM 2227 O O . TYR A 1 270 ? 27.681 6.101 -14.238 1.00 95.75 270 TYR A O 1
ATOM 2235 N N . PHE A 1 271 ? 26.962 7.778 -15.537 1.00 95.06 271 PHE A N 1
ATOM 2236 C CA . PHE A 1 271 ? 25.779 7.046 -15.960 1.00 95.06 271 PHE A CA 1
ATOM 2237 C C . PHE A 1 271 ? 26.153 5.928 -16.937 1.00 95.06 271 PHE A C 1
ATOM 2239 O O . PHE A 1 271 ? 26.017 4.757 -16.583 1.00 95.06 271 PHE A O 1
ATOM 2246 N N . ASN A 1 272 ? 26.684 6.291 -18.106 1.00 94.06 272 ASN A N 1
ATOM 2247 C CA . ASN A 1 272 ? 26.957 5.350 -19.195 1.00 94.06 272 ASN A CA 1
ATOM 2248 C C . ASN A 1 272 ? 28.060 4.340 -18.844 1.00 94.06 272 ASN A C 1
ATOM 2250 O O . ASN A 1 272 ? 27.918 3.145 -19.087 1.00 94.06 272 ASN A O 1
ATOM 2254 N N . ASP A 1 273 ? 29.131 4.786 -18.184 1.00 93.44 273 ASP A N 1
ATOM 2255 C CA . ASP A 1 273 ? 30.309 3.947 -17.939 1.00 93.44 273 ASP A CA 1
ATOM 2256 C C . ASP A 1 273 ? 30.213 3.116 -16.642 1.00 93.44 273 ASP A C 1
ATOM 2258 O O . ASP A 1 273 ? 30.983 2.170 -16.456 1.00 93.44 273 ASP A O 1
ATOM 2262 N N . PHE A 1 274 ? 29.305 3.454 -15.713 1.00 93.38 274 PHE A N 1
ATOM 2263 C CA . PHE A 1 274 ? 29.194 2.762 -14.418 1.00 93.38 274 PHE A CA 1
ATOM 2264 C C . PHE A 1 274 ? 27.781 2.303 -14.068 1.00 93.38 274 PHE A C 1
ATOM 2266 O O . PHE A 1 274 ? 27.604 1.122 -13.762 1.00 93.38 274 PHE A O 1
ATOM 2273 N N . LEU A 1 275 ? 26.783 3.193 -14.090 1.00 94.38 275 LEU A N 1
ATOM 2274 C CA . LEU A 1 275 ? 25.421 2.840 -13.679 1.00 94.38 275 LEU A CA 1
ATOM 2275 C C . LEU A 1 275 ? 24.742 1.888 -14.668 1.00 94.38 275 LEU A C 1
ATOM 2277 O O . LEU A 1 275 ? 24.140 0.915 -14.222 1.00 94.38 275 LEU A O 1
ATOM 2281 N N . GLU A 1 276 ? 24.862 2.100 -15.979 1.00 93.00 276 GLU A N 1
ATOM 2282 C CA . GLU A 1 276 ? 24.236 1.202 -16.963 1.00 93.00 276 GLU A CA 1
ATOM 2283 C C . GLU A 1 276 ? 24.807 -0.219 -16.918 1.00 93.00 276 GLU A C 1
ATOM 2285 O O . GLU A 1 276 ? 24.016 -1.159 -16.780 1.00 93.00 276 GLU A O 1
ATOM 2290 N N . PRO A 1 277 ? 26.140 -0.430 -16.909 1.00 92.12 277 PRO A N 1
ATOM 2291 C CA . PRO A 1 277 ? 26.690 -1.771 -16.758 1.00 92.12 277 PRO A CA 1
ATOM 2292 C C . PRO A 1 277 ? 26.400 -2.365 -15.369 1.00 92.12 277 PRO A C 1
ATOM 2294 O O . PRO A 1 277 ? 26.215 -3.578 -15.247 1.00 92.12 277 PRO A O 1
ATOM 2297 N N . LEU A 1 278 ? 26.297 -1.545 -14.313 1.00 91.94 278 LEU A N 1
ATOM 2298 C CA . LEU A 1 278 ? 25.865 -2.014 -12.993 1.00 91.94 278 LEU A CA 1
ATOM 2299 C C . LEU A 1 278 ? 24.415 -2.526 -13.033 1.00 91.94 278 LEU A C 1
ATOM 2301 O O . LEU A 1 278 ? 24.133 -3.606 -12.514 1.00 91.94 278 LEU A O 1
ATOM 2305 N N . PHE A 1 279 ? 23.494 -1.790 -13.654 1.00 90.94 279 PHE A N 1
ATOM 2306 C CA . PHE A 1 279 ? 22.086 -2.179 -13.744 1.00 90.94 279 PHE A CA 1
ATOM 2307 C C . PHE A 1 279 ? 21.904 -3.361 -14.692 1.00 90.94 279 PHE A C 1
ATOM 2309 O O . PHE A 1 279 ? 21.516 -4.445 -14.268 1.00 90.94 279 PHE A O 1
ATOM 2316 N N . TYR A 1 280 ? 22.216 -3.169 -15.969 1.00 87.69 280 TYR A N 1
ATOM 2317 C CA . TYR A 1 280 ? 21.753 -4.039 -17.047 1.00 87.69 280 TYR A CA 1
ATOM 2318 C C . TYR A 1 280 ? 22.610 -5.284 -17.250 1.00 87.69 280 TYR A C 1
ATOM 2320 O O . TYR A 1 280 ? 22.140 -6.252 -17.853 1.00 87.69 280 TYR A O 1
ATOM 2328 N N . ASN A 1 281 ? 23.821 -5.293 -16.691 1.00 86.25 281 ASN A N 1
ATOM 2329 C CA . ASN A 1 281 ? 24.693 -6.458 -16.661 1.00 86.25 281 ASN A CA 1
ATOM 2330 C C . ASN A 1 281 ? 24.846 -6.974 -15.226 1.00 86.25 281 ASN A C 1
ATOM 2332 O O . ASN A 1 281 ? 24.396 -8.076 -14.921 1.00 86.25 281 ASN A O 1
ATOM 2336 N N . ALA A 1 282 ? 25.405 -6.182 -14.309 1.00 88.38 282 ALA A N 1
ATOM 2337 C CA . ALA A 1 282 ? 25.858 -6.731 -13.038 1.00 88.38 282 ALA A CA 1
ATOM 2338 C C . ALA A 1 282 ? 24.747 -7.287 -12.141 1.00 88.38 282 ALA A C 1
ATOM 2340 O O . ALA A 1 282 ? 24.857 -8.389 -11.607 1.00 88.38 282 ALA A O 1
ATOM 2341 N N . LEU A 1 283 ? 23.663 -6.537 -11.997 1.00 87.62 283 LEU A N 1
ATOM 2342 C CA . LEU A 1 283 ? 22.525 -6.926 -11.164 1.00 87.62 283 LEU A CA 1
ATOM 2343 C C . LEU A 1 283 ? 21.539 -7.842 -11.911 1.00 87.62 283 LEU A C 1
ATOM 2345 O O . LEU A 1 283 ? 20.646 -8.426 -11.292 1.00 87.62 283 LEU A O 1
ATOM 2349 N N . ASN A 1 284 ? 21.713 -7.986 -13.228 1.00 83.06 284 ASN A N 1
ATOM 2350 C CA . ASN A 1 284 ? 20.755 -8.586 -14.155 1.00 83.06 284 ASN A CA 1
ATOM 2351 C C . ASN A 1 284 ? 21.265 -9.861 -14.862 1.00 83.06 284 ASN A C 1
ATOM 2353 O O . ASN A 1 284 ? 20.478 -10.571 -15.484 1.00 83.06 284 ASN A O 1
ATOM 2357 N N . ALA A 1 285 ? 22.550 -10.202 -14.749 1.00 78.19 285 ALA A N 1
ATOM 2358 C CA . ALA A 1 285 ? 23.125 -11.423 -15.307 1.00 78.19 285 ALA A CA 1
ATOM 2359 C C . ALA A 1 285 ? 23.938 -12.193 -14.258 1.00 78.19 285 ALA A C 1
ATOM 2361 O O . ALA A 1 285 ? 24.694 -11.614 -13.476 1.00 78.19 285 ALA A O 1
ATOM 2362 N N . LYS A 1 286 ? 23.806 -13.527 -14.261 1.00 76.94 286 LYS A N 1
ATOM 2363 C CA . LYS A 1 286 ? 24.675 -14.401 -13.462 1.00 76.94 286 LYS A CA 1
ATOM 2364 C C . LYS A 1 286 ? 26.096 -14.352 -14.010 1.00 76.94 286 LYS A C 1
ATOM 2366 O O . LYS A 1 286 ? 26.292 -14.442 -15.221 1.00 76.94 286 LYS A O 1
ATOM 2371 N N . ARG A 1 287 ? 27.075 -14.250 -13.116 1.00 83.12 287 ARG A N 1
ATOM 2372 C CA . ARG A 1 287 ? 28.501 -14.170 -13.454 1.00 83.12 287 ARG A CA 1
ATOM 2373 C C . ARG A 1 287 ? 29.298 -15.125 -12.588 1.00 83.12 287 ARG A C 1
ATOM 2375 O O . ARG A 1 287 ? 28.858 -15.513 -11.508 1.00 83.12 287 ARG A O 1
ATOM 2382 N N . ASP A 1 288 ? 30.485 -15.478 -13.056 1.00 77.19 288 ASP A N 1
ATOM 2383 C CA . ASP A 1 288 ? 31.393 -16.305 -12.275 1.00 77.19 288 ASP A CA 1
ATOM 2384 C C . ASP A 1 288 ? 31.792 -15.559 -10.993 1.00 77.19 288 ASP A C 1
ATOM 2386 O O . ASP A 1 288 ? 32.326 -14.451 -11.041 1.00 77.19 288 ASP A O 1
ATOM 2390 N N . ASN A 1 289 ? 31.490 -16.166 -9.840 1.00 77.69 289 ASN A N 1
ATOM 2391 C CA . ASN A 1 289 ? 31.775 -15.630 -8.502 1.00 77.69 289 ASN A CA 1
ATOM 2392 C C . ASN A 1 289 ? 31.170 -14.235 -8.209 1.00 77.69 289 ASN A C 1
ATOM 2394 O O . ASN A 1 289 ? 31.621 -13.563 -7.280 1.00 77.69 289 ASN A O 1
ATOM 2398 N N . ASP A 1 290 ? 30.172 -13.804 -8.994 1.00 83.75 290 ASP A N 1
ATOM 2399 C CA . ASP A 1 290 ? 29.502 -12.497 -8.885 1.00 83.75 290 ASP A CA 1
ATOM 2400 C C . ASP A 1 290 ? 30.459 -11.286 -8.920 1.00 83.75 290 ASP A C 1
ATOM 2402 O O . ASP A 1 290 ? 30.174 -10.222 -8.365 1.00 83.75 290 ASP A O 1
ATOM 2406 N N . GLU A 1 291 ? 31.615 -11.430 -9.573 1.00 84.38 291 GLU A N 1
ATOM 2407 C CA . GLU A 1 291 ? 32.637 -10.386 -9.607 1.00 84.38 291 GLU A CA 1
ATOM 2408 C C . GLU A 1 291 ? 32.312 -9.284 -10.634 1.00 84.38 291 GLU A C 1
ATOM 2410 O O . GLU A 1 291 ? 31.943 -9.531 -11.784 1.00 84.38 291 GLU A O 1
ATOM 2415 N N . TYR A 1 292 ? 32.470 -8.032 -10.209 1.00 83.62 292 TYR A N 1
ATOM 2416 C CA . TYR A 1 292 ? 32.282 -6.815 -10.987 1.00 83.62 292 TYR A CA 1
ATOM 2417 C C . TYR A 1 292 ? 33.287 -5.753 -10.540 1.00 83.62 292 TYR A C 1
ATOM 2419 O O . TYR A 1 292 ? 33.283 -5.336 -9.382 1.00 83.62 292 TYR A O 1
ATOM 2427 N N . LEU A 1 293 ? 34.152 -5.308 -11.455 1.00 82.75 293 LEU A N 1
ATOM 2428 C CA . LEU A 1 293 ? 35.179 -4.290 -11.182 1.00 82.75 293 LEU A CA 1
ATOM 2429 C C . LEU A 1 293 ? 36.018 -4.589 -9.916 1.00 82.75 293 LEU A C 1
ATOM 2431 O O . LEU A 1 293 ? 36.326 -3.694 -9.128 1.00 82.75 293 LEU A O 1
ATOM 2435 N N . GLY A 1 294 ? 36.371 -5.863 -9.697 1.00 80.81 294 GLY A N 1
ATOM 2436 C CA . GLY A 1 294 ? 37.169 -6.308 -8.546 1.00 80.81 294 GLY A CA 1
ATOM 2437 C C . GLY A 1 294 ? 36.425 -6.314 -7.204 1.00 80.81 294 GLY A C 1
ATOM 2438 O O . GLY A 1 294 ? 37.059 -6.341 -6.147 1.00 80.81 294 GLY A O 1
ATOM 2439 N N . LYS A 1 295 ? 35.090 -6.245 -7.224 1.00 87.75 295 LYS A N 1
ATOM 2440 C CA . LYS A 1 295 ? 34.196 -6.372 -6.063 1.00 87.75 295 LYS A CA 1
ATOM 2441 C C . LYS A 1 295 ? 33.116 -7.406 -6.357 1.00 87.75 295 LYS A C 1
ATOM 2443 O O . LYS A 1 295 ? 32.806 -7.648 -7.516 1.00 87.75 295 LYS A O 1
ATOM 2448 N N . LYS A 1 296 ? 32.496 -7.982 -5.331 1.00 88.81 296 LYS A N 1
ATOM 2449 C CA . LYS A 1 296 ? 31.321 -8.845 -5.515 1.00 88.81 296 LYS A CA 1
ATOM 2450 C C . LYS A 1 296 ? 30.035 -8.007 -5.540 1.00 88.81 296 LYS A C 1
ATOM 2452 O O . LYS A 1 296 ? 29.849 -7.122 -4.697 1.00 88.81 296 LYS A O 1
ATOM 2457 N N . ILE A 1 297 ? 29.174 -8.271 -6.524 1.00 88.81 297 ILE A N 1
ATOM 2458 C CA . ILE A 1 297 ? 27.874 -7.618 -6.746 1.00 88.81 297 ILE A CA 1
ATOM 2459 C C . ILE A 1 297 ? 26.841 -8.699 -7.094 1.00 88.81 297 ILE A C 1
ATOM 2461 O O . ILE A 1 297 ? 27.046 -9.421 -8.070 1.00 88.81 297 ILE A O 1
ATOM 2465 N N . PRO A 1 298 ? 25.732 -8.812 -6.346 1.00 86.25 298 PRO A N 1
ATOM 2466 C CA . PRO A 1 298 ? 24.846 -9.959 -6.446 1.00 86.25 298 PRO A CA 1
ATOM 2467 C C . PRO A 1 298 ? 23.981 -9.875 -7.699 1.00 86.25 298 PRO A C 1
ATOM 2469 O O . PRO A 1 298 ? 23.555 -8.797 -8.111 1.00 86.25 298 PRO A O 1
ATOM 2472 N N . PHE A 1 299 ? 23.645 -11.032 -8.255 1.00 83.50 299 PHE A N 1
ATOM 2473 C CA . PHE A 1 299 ? 22.573 -11.138 -9.235 1.00 83.50 299 PHE A CA 1
ATOM 2474 C C . PHE A 1 299 ? 21.206 -11.086 -8.532 1.00 83.50 299 PHE A C 1
ATOM 2476 O O . PHE A 1 299 ? 20.866 -11.979 -7.755 1.00 83.50 299 PHE A O 1
ATOM 2483 N N . LEU A 1 300 ? 20.398 -10.064 -8.825 1.00 76.50 300 LEU A N 1
ATOM 2484 C CA . LEU A 1 300 ? 19.093 -9.847 -8.182 1.00 76.50 300 LEU A CA 1
ATOM 2485 C C . LEU A 1 300 ? 17.891 -10.182 -9.075 1.00 76.50 300 LEU A C 1
ATOM 2487 O O . LEU A 1 300 ? 16.763 -10.093 -8.610 1.00 76.50 300 LEU A O 1
ATOM 2491 N N . ASN A 1 301 ? 18.114 -10.678 -10.292 1.00 65.94 301 ASN A N 1
ATOM 2492 C CA . ASN A 1 301 ? 17.094 -11.052 -11.279 1.00 65.94 301 ASN A CA 1
ATOM 2493 C C . ASN A 1 301 ? 16.330 -9.875 -11.937 1.00 65.94 301 ASN A C 1
ATOM 2495 O O . ASN A 1 301 ? 16.007 -8.860 -11.321 1.00 65.94 301 ASN A O 1
ATOM 2499 N N . GLY A 1 302 ? 16.049 -10.034 -13.235 1.00 54.78 302 GLY A N 1
ATOM 2500 C CA . GLY A 1 302 ? 15.915 -8.956 -14.223 1.00 54.78 302 GLY A CA 1
ATOM 2501 C C . GLY A 1 302 ? 14.608 -8.181 -14.331 1.00 54.78 302 GLY A C 1
ATOM 2502 O O . GLY A 1 302 ? 14.310 -7.654 -15.389 1.00 54.78 302 GLY A O 1
ATOM 2503 N N . GLY A 1 303 ? 13.811 -8.060 -13.274 1.00 68.38 303 GLY A N 1
ATOM 2504 C CA . GLY A 1 303 ? 12.647 -7.165 -13.332 1.00 68.38 303 GLY A CA 1
ATOM 2505 C C . GLY A 1 303 ? 13.080 -5.693 -13.362 1.00 68.38 303 GLY A C 1
ATOM 2506 O O . GLY A 1 303 ? 13.079 -5.018 -14.394 1.00 68.38 303 GLY A O 1
ATOM 2507 N N . LEU A 1 304 ? 13.509 -5.206 -12.195 1.00 72.94 304 LEU A N 1
ATOM 2508 C CA . LEU A 1 304 ? 13.904 -3.812 -11.989 1.00 72.94 304 LEU A CA 1
ATOM 2509 C C . LEU A 1 304 ? 15.132 -3.410 -12.816 1.00 72.94 304 LEU A C 1
ATOM 2511 O O . LEU A 1 304 ? 15.190 -2.304 -13.347 1.00 72.94 304 LEU A O 1
ATOM 2515 N N . PHE A 1 305 ? 16.113 -4.306 -12.917 1.00 83.31 305 PHE A N 1
ATOM 2516 C CA . PHE A 1 305 ? 17.435 -4.034 -13.485 1.00 83.31 305 PHE A CA 1
ATOM 2517 C C . PHE A 1 305 ? 17.581 -4.434 -14.953 1.00 83.31 305 PHE A C 1
ATOM 2519 O O . PHE A 1 305 ? 18.687 -4.454 -15.472 1.00 83.31 305 PHE A O 1
ATOM 2526 N N . GLN A 1 306 ? 16.484 -4.721 -15.651 1.00 79.75 306 GLN A N 1
ATOM 2527 C CA . GLN A 1 306 ? 16.510 -4.857 -17.106 1.00 79.75 306 GLN A CA 1
ATOM 2528 C C . GLN A 1 306 ? 16.420 -3.485 -17.778 1.00 79.75 306 GLN A C 1
ATOM 2530 O O . GLN A 1 306 ? 15.770 -2.569 -17.266 1.00 79.75 306 GLN A O 1
ATOM 2535 N N . ALA A 1 307 ? 17.031 -3.342 -18.953 1.00 83.44 307 ALA A N 1
ATOM 2536 C CA . ALA A 1 307 ? 16.845 -2.167 -19.795 1.00 83.44 307 ALA A CA 1
ATOM 2537 C C . ALA A 1 307 ? 15.357 -1.957 -20.131 1.00 83.44 307 ALA A C 1
ATOM 2539 O O . ALA A 1 307 ? 14.541 -2.883 -20.084 1.00 83.44 307 ALA A O 1
ATOM 2540 N N . ILE A 1 308 ? 14.958 -0.718 -20.411 1.00 81.12 308 ILE A N 1
ATOM 2541 C CA . ILE A 1 308 ? 13.580 -0.455 -20.835 1.00 81.12 308 ILE A CA 1
ATOM 2542 C C . ILE A 1 308 ? 13.405 -1.045 -22.229 1.00 81.12 308 ILE A C 1
ATOM 2544 O O . ILE A 1 308 ? 13.953 -0.532 -23.199 1.00 81.12 308 ILE A O 1
ATOM 2548 N N . GLU A 1 309 ? 12.622 -2.118 -22.319 1.00 76.06 309 GLU A N 1
ATOM 2549 C CA . GLU A 1 309 ? 12.327 -2.792 -23.584 1.00 76.06 309 GLU A CA 1
ATOM 2550 C C . GLU A 1 309 ? 13.610 -3.235 -24.302 1.00 76.06 309 GLU A C 1
ATOM 2552 O O . GLU A 1 309 ? 14.391 -3.999 -23.746 1.00 76.06 309 GLU A O 1
ATOM 2557 N N . ASN A 1 310 ? 13.818 -2.758 -25.530 1.00 78.12 310 ASN A N 1
ATOM 2558 C CA . ASN A 1 310 ? 14.996 -3.039 -26.339 1.00 78.12 310 ASN A CA 1
ATOM 2559 C C . ASN A 1 310 ? 15.962 -1.851 -26.366 1.00 78.12 310 ASN A C 1
ATOM 2561 O O . ASN A 1 310 ? 16.685 -1.723 -27.353 1.00 78.12 310 ASN A O 1
ATOM 2565 N N . TYR A 1 311 ? 15.924 -0.968 -25.358 1.00 86.38 311 TYR A N 1
ATOM 2566 C CA . TYR A 1 311 ? 16.867 0.141 -25.215 1.00 86.38 311 TYR A CA 1
ATOM 2567 C C . TYR A 1 311 ? 18.310 -0.363 -25.371 1.00 86.38 311 TYR A C 1
ATOM 2569 O O . TYR A 1 311 ? 18.742 -1.261 -24.643 1.00 86.38 311 TYR A O 1
ATOM 2577 N N . ASP A 1 312 ? 19.024 0.190 -26.352 1.00 88.44 312 ASP A N 1
ATOM 2578 C CA . ASP A 1 312 ? 20.380 -0.222 -26.723 1.00 88.44 312 ASP A CA 1
ATOM 2579 C C . ASP A 1 312 ? 21.414 0.533 -25.884 1.00 88.44 312 ASP A C 1
ATOM 2581 O O . ASP A 1 312 ? 22.109 1.430 -26.364 1.00 88.44 312 ASP A O 1
ATOM 2585 N N . TRP A 1 313 ? 21.458 0.188 -24.598 1.00 89.62 313 TRP A N 1
ATOM 2586 C CA . TRP A 1 313 ? 22.337 0.810 -23.607 1.00 89.62 313 TRP A CA 1
ATOM 2587 C C . TRP A 1 313 ? 23.831 0.599 -23.899 1.00 89.62 313 TRP A C 1
ATOM 2589 O O . TRP A 1 313 ? 24.650 1.378 -23.439 1.00 89.62 313 TRP A O 1
ATOM 2599 N N . GLU A 1 314 ? 24.203 -0.417 -24.685 1.00 88.94 314 GLU A N 1
ATOM 2600 C CA . GLU A 1 314 ? 25.607 -0.675 -25.042 1.00 88.94 314 GLU A CA 1
ATOM 2601 C C . GLU A 1 314 ? 26.139 0.284 -26.117 1.00 88.94 314 GLU A C 1
ATOM 2603 O O . GLU A 1 314 ? 27.350 0.463 -26.231 1.00 88.94 314 GLU A O 1
ATOM 2608 N N . ASN A 1 315 ? 25.252 0.869 -26.931 1.00 90.50 315 ASN A N 1
ATOM 2609 C CA . ASN A 1 315 ? 25.631 1.691 -28.086 1.00 90.50 315 ASN A CA 1
ATOM 2610 C C . ASN A 1 315 ? 25.037 3.111 -28.055 1.00 90.50 315 ASN A C 1
ATOM 2612 O O . ASN A 1 315 ? 25.183 3.854 -29.031 1.00 90.50 315 ASN A O 1
ATOM 2616 N N . THR A 1 316 ? 24.343 3.492 -26.977 1.00 91.06 316 THR A N 1
ATOM 2617 C CA . THR A 1 316 ? 23.623 4.771 -26.881 1.00 91.06 316 THR A CA 1
ATOM 2618 C C . THR A 1 316 ? 24.122 5.622 -25.718 1.00 91.06 316 THR A C 1
ATOM 2620 O O . THR A 1 316 ? 23.574 5.563 -24.618 1.00 91.06 316 THR A O 1
ATOM 2623 N N . ASP A 1 317 ? 25.061 6.520 -26.015 1.00 91.88 317 ASP A N 1
ATOM 2624 C CA . ASP A 1 317 ? 25.621 7.450 -25.034 1.00 91.88 317 ASP A CA 1
ATOM 2625 C C . ASP A 1 317 ? 24.958 8.828 -25.134 1.00 91.88 317 ASP A C 1
ATOM 2627 O O . ASP A 1 317 ? 25.241 9.625 -26.031 1.00 91.88 317 ASP A O 1
ATOM 2631 N N . PHE A 1 318 ? 24.044 9.125 -24.209 1.00 92.38 318 PHE A N 1
ATOM 2632 C CA . PHE A 1 318 ? 23.464 10.467 -24.062 1.00 92.38 318 PHE A CA 1
ATOM 2633 C C . PHE A 1 318 ? 24.073 11.275 -22.907 1.00 92.38 318 PHE A C 1
ATOM 2635 O O . PHE A 1 318 ? 23.654 12.411 -22.711 1.00 92.38 318 PHE A O 1
ATOM 2642 N N . GLU A 1 319 ? 25.054 10.725 -22.184 1.00 92.31 319 GLU A N 1
ATOM 2643 C CA . GLU A 1 319 ? 25.984 11.424 -21.284 1.00 92.31 319 GLU A CA 1
ATOM 2644 C C . GLU A 1 319 ? 25.336 12.356 -20.239 1.00 92.31 319 GLU A C 1
ATOM 2646 O O . GLU A 1 319 ? 25.566 13.572 -20.223 1.00 92.31 319 GLU A O 1
ATOM 2651 N N . ILE A 1 320 ? 24.558 11.800 -19.301 1.00 95.69 320 ILE A N 1
ATOM 2652 C CA . ILE A 1 320 ? 24.027 12.591 -18.171 1.00 95.69 320 ILE A CA 1
ATOM 2653 C C . ILE A 1 320 ? 25.201 13.2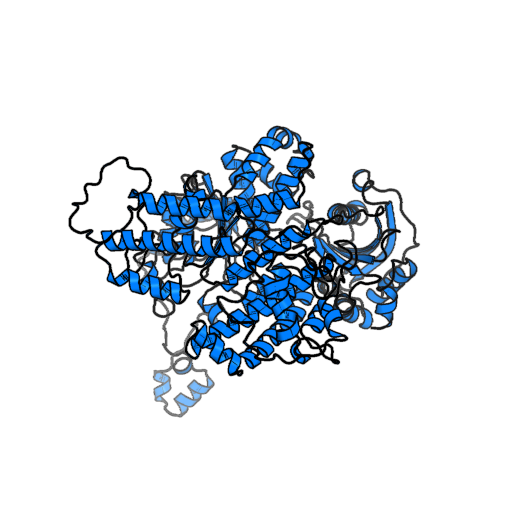12 -17.384 1.00 95.69 320 ILE A C 1
ATOM 2655 O O . ILE A 1 320 ? 26.103 12.470 -16.985 1.00 95.69 320 ILE A O 1
ATOM 2659 N N . PRO A 1 321 ? 25.212 14.537 -17.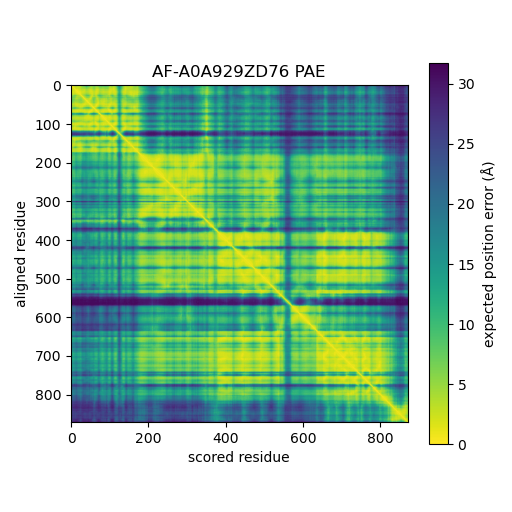122 1.00 95.56 321 PRO A N 1
ATOM 2660 C CA . PRO A 1 321 ? 26.317 15.198 -16.431 1.00 95.56 321 PRO A CA 1
ATOM 2661 C C . PRO A 1 321 ? 26.581 14.616 -15.039 1.00 95.56 321 PRO A C 1
ATOM 2663 O O . PRO A 1 321 ? 25.648 14.406 -14.265 1.00 95.56 321 PRO A O 1
ATOM 2666 N N . ASN A 1 322 ? 27.857 14.438 -14.679 1.00 95.69 322 ASN A N 1
ATOM 2667 C CA . ASN A 1 322 ? 28.235 13.894 -13.368 1.00 95.69 322 ASN A CA 1
ATOM 2668 C C . ASN A 1 322 ? 27.697 14.729 -12.193 1.00 95.69 322 ASN A C 1
ATOM 2670 O O . ASN A 1 322 ? 27.293 14.145 -11.190 1.00 95.69 322 ASN A O 1
ATOM 2674 N N . ASP A 1 323 ? 27.577 16.052 -12.362 1.00 95.00 323 ASP A N 1
ATOM 2675 C CA . ASP A 1 323 ? 27.009 16.975 -11.367 1.00 95.00 323 ASP A CA 1
ATOM 2676 C C . ASP A 1 323 ? 25.578 16.612 -10.935 1.00 95.00 323 ASP A C 1
ATOM 2678 O O . ASP A 1 323 ? 25.182 16.924 -9.804 1.00 95.00 323 ASP A O 1
ATOM 2682 N N . PHE A 1 324 ? 24.809 15.940 -11.806 1.00 95.88 324 PHE A N 1
ATOM 2683 C CA . PHE A 1 324 ? 23.484 15.422 -11.469 1.00 95.88 324 PHE A CA 1
ATOM 2684 C C . PHE A 1 324 ? 23.573 14.339 -10.387 1.00 95.88 324 PHE A C 1
ATOM 2686 O O . PHE A 1 324 ? 22.768 14.322 -9.454 1.00 95.88 324 PHE A O 1
ATOM 2693 N N . TRP A 1 325 ? 24.565 13.451 -10.489 1.00 95.00 325 TRP A N 1
ATOM 2694 C CA . TRP A 1 325 ? 24.759 12.310 -9.593 1.00 95.00 325 TRP A CA 1
ATOM 2695 C C . TRP A 1 325 ? 25.496 12.701 -8.319 1.00 95.00 325 TRP A C 1
ATOM 2697 O O . TRP A 1 325 ? 25.061 12.341 -7.225 1.00 95.00 325 TRP A O 1
ATOM 2707 N N . PHE A 1 326 ? 26.601 13.431 -8.454 1.00 94.06 326 PHE A N 1
ATOM 2708 C CA . PHE A 1 326 ? 27.458 13.840 -7.350 1.00 94.06 326 PHE A CA 1
ATOM 2709 C C . PHE A 1 326 ? 28.180 15.152 -7.664 1.00 94.06 326 PHE A C 1
ATOM 2711 O O . PHE A 1 326 ? 28.603 15.379 -8.792 1.00 94.06 326 PHE A O 1
ATOM 2718 N N . ASN A 1 327 ? 28.355 16.010 -6.660 1.00 92.12 327 ASN A N 1
ATOM 2719 C CA . ASN A 1 327 ? 29.121 17.250 -6.802 1.00 92.12 327 ASN A CA 1
ATOM 2720 C C . ASN A 1 327 ? 29.669 17.759 -5.457 1.00 92.12 327 ASN A C 1
ATOM 2722 O O . ASN A 1 327 ? 29.228 17.334 -4.389 1.00 92.12 327 ASN A O 1
ATOM 2726 N N . ASP A 1 328 ? 30.595 18.722 -5.517 1.00 86.50 328 ASP A N 1
ATOM 2727 C CA . ASP A 1 328 ? 31.246 19.327 -4.340 1.00 86.50 328 ASP A CA 1
ATOM 2728 C C . ASP A 1 328 ? 30.282 20.089 -3.418 1.00 86.50 328 ASP A C 1
ATOM 2730 O O . ASP A 1 328 ? 30.588 20.332 -2.252 1.00 86.50 328 ASP A O 1
ATOM 2734 N N . LYS A 1 329 ? 29.115 20.495 -3.932 1.00 87.31 329 LYS A N 1
ATOM 2735 C CA . LYS A 1 329 ? 28.071 21.173 -3.148 1.00 87.31 329 LYS A CA 1
ATOM 2736 C C . LYS A 1 329 ? 27.144 20.187 -2.436 1.00 87.31 329 LYS A C 1
ATOM 2738 O O . LYS A 1 329 ? 26.208 20.625 -1.773 1.00 87.31 329 LYS A O 1
ATOM 2743 N N . GLU A 1 330 ? 27.380 18.886 -2.593 1.00 86.19 330 GLU A N 1
ATOM 2744 C CA . GLU A 1 330 ? 26.548 17.802 -2.076 1.00 86.19 330 GLU A CA 1
ATOM 2745 C C . GLU A 1 330 ? 25.072 17.895 -2.496 1.00 86.19 330 GLU A C 1
ATOM 2747 O O . GLU A 1 330 ? 24.177 17.497 -1.748 1.00 86.19 330 GLU A O 1
ATOM 2752 N N . THR A 1 331 ? 24.809 18.421 -3.696 1.00 88.94 331 THR A N 1
ATOM 2753 C CA . THR A 1 331 ? 23.448 18.537 -4.241 1.00 88.94 331 THR A CA 1
ATOM 2754 C C . THR A 1 331 ? 23.127 17.477 -5.285 1.00 88.94 331 THR A C 1
ATOM 2756 O O . THR A 1 331 ? 22.018 17.490 -5.803 1.00 88.94 331 THR A O 1
ATOM 2759 N N . GLY A 1 332 ? 24.061 16.592 -5.645 1.00 92.50 332 GLY A N 1
ATOM 2760 C CA . GLY A 1 332 ? 23.805 15.494 -6.580 1.00 92.50 332 GLY A CA 1
ATOM 2761 C C . GLY A 1 332 ? 22.873 14.441 -5.974 1.00 92.50 332 GLY A C 1
ATOM 2762 O O . GLY A 1 332 ? 22.775 14.339 -4.753 1.00 92.50 332 GLY A O 1
ATOM 2763 N N . LEU A 1 333 ? 22.192 13.640 -6.799 1.00 94.06 333 LEU A N 1
ATOM 2764 C CA . LEU A 1 333 ? 21.241 12.624 -6.333 1.00 94.06 333 LEU A CA 1
ATOM 2765 C C . LEU A 1 333 ? 21.871 11.685 -5.293 1.00 94.06 333 LEU A C 1
ATOM 2767 O O . LEU A 1 333 ? 21.295 11.489 -4.230 1.00 94.06 333 LEU A O 1
ATOM 2771 N N . LEU A 1 334 ? 23.072 11.152 -5.541 1.00 93.06 334 LEU A N 1
ATOM 2772 C CA . LEU A 1 334 ? 23.748 10.257 -4.595 1.00 93.06 334 LEU A CA 1
ATOM 2773 C C . LEU A 1 334 ? 24.147 10.970 -3.297 1.00 93.06 334 LEU A C 1
ATOM 2775 O O . LEU A 1 334 ? 24.110 10.353 -2.231 1.00 93.06 334 LEU A O 1
ATOM 2779 N N . ASN A 1 335 ? 24.500 12.259 -3.372 1.00 89.81 335 ASN A N 1
ATOM 2780 C CA . ASN A 1 335 ? 24.760 13.063 -2.180 1.00 89.81 335 ASN A CA 1
ATOM 2781 C C . ASN A 1 335 ? 23.482 13.235 -1.359 1.00 89.81 335 ASN A C 1
ATOM 2783 O O . ASN A 1 335 ? 23.505 12.953 -0.163 1.00 89.81 335 ASN A O 1
ATOM 2787 N N . VAL A 1 336 ? 22.377 13.620 -2.005 1.00 87.88 336 VAL A N 1
ATOM 2788 C CA . VAL A 1 336 ? 21.059 13.752 -1.374 1.00 87.88 336 VAL A CA 1
ATOM 2789 C C . VAL A 1 336 ? 20.687 12.444 -0.688 1.00 87.88 336 VAL A C 1
ATOM 2791 O O . VAL A 1 336 ? 20.482 12.450 0.516 1.00 87.88 336 VAL A O 1
ATOM 2794 N N . LEU A 1 337 ? 20.723 11.295 -1.374 1.00 88.00 337 LEU A N 1
ATOM 2795 C CA . LEU A 1 337 ? 20.396 10.010 -0.737 1.00 88.00 337 LEU A CA 1
ATOM 2796 C C . LEU A 1 337 ? 21.287 9.719 0.480 1.00 88.00 337 LEU A C 1
ATOM 2798 O O . LEU A 1 337 ? 20.798 9.323 1.528 1.00 88.00 337 LEU A O 1
ATOM 2802 N N . SER A 1 338 ? 22.592 9.983 0.403 1.00 83.62 338 SER A N 1
ATOM 2803 C CA . SER A 1 338 ? 23.504 9.731 1.531 1.00 83.62 338 SER A CA 1
ATOM 2804 C C . SER A 1 338 ? 23.242 10.578 2.786 1.00 83.62 338 SER A C 1
ATOM 2806 O O . SER A 1 338 ? 23.734 10.243 3.864 1.00 83.62 338 SER A O 1
ATOM 2808 N N . GLN A 1 339 ? 22.478 11.666 2.663 1.00 80.56 339 GLN A N 1
ATOM 2809 C CA . GLN A 1 339 ? 22.147 12.566 3.768 1.00 80.56 339 GLN A CA 1
ATOM 2810 C C . GLN A 1 339 ? 20.977 12.062 4.627 1.00 80.56 339 GLN A C 1
ATOM 2812 O O . GLN A 1 339 ? 20.800 12.538 5.755 1.00 80.56 339 GLN A O 1
ATOM 2817 N N . TYR A 1 340 ? 20.202 11.098 4.125 1.00 78.12 340 TYR A N 1
ATOM 2818 C CA . TYR A 1 340 ? 19.027 10.562 4.803 1.00 78.12 340 TYR A CA 1
ATOM 2819 C C . TYR A 1 340 ? 19.286 9.164 5.365 1.00 78.12 340 TYR A C 1
ATOM 2821 O O . TYR A 1 340 ? 20.033 8.360 4.802 1.00 78.12 340 TYR A O 1
ATOM 2829 N N . ASN A 1 341 ? 18.645 8.869 6.496 1.00 74.44 341 ASN A N 1
ATOM 2830 C CA . ASN A 1 341 ? 18.555 7.503 6.995 1.00 74.44 341 ASN A CA 1
ATOM 2831 C C . ASN A 1 341 ? 17.479 6.758 6.223 1.00 74.44 341 ASN A C 1
ATOM 2833 O O . ASN A 1 341 ? 16.386 7.280 6.040 1.00 74.44 341 ASN A O 1
ATOM 2837 N N . PHE A 1 342 ? 17.787 5.535 5.812 1.00 75.06 342 PHE A N 1
ATOM 2838 C CA . PHE A 1 342 ? 16.857 4.640 5.140 1.00 75.06 342 PHE A CA 1
ATOM 2839 C C . PHE A 1 342 ? 16.622 3.428 6.023 1.00 75.06 342 PHE A C 1
ATOM 2841 O O . PHE A 1 342 ? 17.583 2.837 6.521 1.00 75.06 342 PHE A O 1
ATOM 2848 N N . THR A 1 343 ? 15.359 3.056 6.188 1.00 70.69 343 THR A N 1
ATOM 2849 C CA . THR A 1 343 ? 14.956 1.820 6.848 1.00 70.69 343 THR A CA 1
ATOM 2850 C C . THR A 1 343 ? 14.273 0.930 5.831 1.00 70.69 343 THR A C 1
ATOM 2852 O O . THR A 1 343 ? 13.493 1.382 5.003 1.00 70.69 343 THR A O 1
ATOM 2855 N N . VAL A 1 344 ? 14.615 -0.349 5.839 1.00 64.75 344 VAL A N 1
ATOM 2856 C CA . VAL A 1 344 ? 14.009 -1.311 4.915 1.00 64.75 344 VAL A CA 1
ATOM 2857 C C . VAL A 1 344 ? 12.664 -1.829 5.444 1.00 64.75 344 VAL A C 1
ATOM 2859 O O . VAL A 1 344 ? 11.905 -2.424 4.685 1.00 64.75 344 VAL A O 1
ATOM 2862 N N . ASP A 1 345 ? 12.366 -1.602 6.726 1.00 63.59 345 ASP A N 1
ATOM 2863 C CA . ASP A 1 345 ? 11.135 -2.048 7.373 1.00 63.59 345 ASP A CA 1
ATOM 2864 C C . ASP A 1 345 ? 10.019 -1.020 7.142 1.00 63.59 345 ASP A C 1
ATOM 2866 O O . ASP A 1 345 ? 10.109 0.128 7.580 1.00 63.59 345 ASP A O 1
ATOM 2870 N N . GLU A 1 346 ? 8.968 -1.421 6.426 1.00 66.25 346 GLU A N 1
ATOM 2871 C CA . GLU A 1 346 ? 7.742 -0.631 6.308 1.00 66.25 346 GLU A CA 1
ATOM 2872 C C . GLU A 1 346 ? 6.971 -0.800 7.624 1.00 66.25 346 GLU A C 1
ATOM 2874 O O . GLU A 1 346 ? 6.148 -1.703 7.781 1.00 66.25 346 GLU A O 1
ATOM 2879 N N . ALA A 1 347 ? 7.395 -0.017 8.616 1.00 54.62 347 ALA A N 1
ATOM 2880 C CA . ALA A 1 347 ? 7.179 -0.310 10.021 1.00 54.62 347 ALA A CA 1
ATOM 2881 C C . ALA A 1 347 ? 5.696 -0.272 10.446 1.00 54.62 347 ALA A C 1
ATOM 2883 O O . ALA A 1 347 ? 4.870 0.435 9.863 1.00 54.62 347 ALA A O 1
ATOM 2884 N N . ASP A 1 348 ? 5.379 -1.040 11.493 1.00 62.59 348 ASP A N 1
ATOM 2885 C CA . ASP A 1 348 ? 4.086 -1.041 12.188 1.00 62.59 348 ASP A CA 1
ATOM 2886 C C . ASP A 1 348 ? 3.678 0.407 12.559 1.00 62.59 348 ASP A C 1
ATOM 2888 O O . ASP A 1 348 ? 4.526 1.158 13.049 1.00 62.59 348 ASP A O 1
ATOM 2892 N N . PRO A 1 349 ? 2.412 0.840 12.357 1.00 61.88 349 PRO A N 1
ATOM 2893 C CA . PRO A 1 349 ? 1.963 2.184 12.736 1.00 61.88 349 PRO A CA 1
ATOM 2894 C C . PRO A 1 349 ? 2.312 2.597 14.175 1.00 61.88 349 PRO A C 1
ATOM 2896 O O . PRO A 1 349 ? 2.437 3.791 14.460 1.00 61.88 349 PRO A O 1
ATOM 2899 N N . GLU A 1 350 ? 2.470 1.629 15.077 1.00 67.44 350 GLU A N 1
ATOM 2900 C CA . GLU A 1 350 ? 2.817 1.828 16.481 1.00 67.44 350 GLU A CA 1
ATOM 2901 C C . GLU A 1 350 ? 4.341 1.858 16.767 1.00 67.44 350 GLU A C 1
ATOM 2903 O O . GLU A 1 350 ? 4.761 2.215 17.872 1.00 67.44 350 GLU A O 1
ATOM 2908 N N . GLU A 1 351 ? 5.184 1.468 15.809 1.00 69.31 351 GLU A N 1
ATOM 2909 C CA . GLU A 1 351 ? 6.652 1.413 15.895 1.00 69.31 351 GLU A CA 1
ATOM 2910 C C . GLU A 1 351 ? 7.260 2.120 14.684 1.00 69.31 351 GLU A C 1
ATOM 2912 O O . GLU A 1 351 ? 7.440 1.518 13.634 1.00 69.31 351 GLU A O 1
ATOM 2917 N N . GLN A 1 352 ? 7.615 3.395 14.819 1.00 69.06 352 GLN A N 1
ATOM 2918 C CA . GLN A 1 352 ? 8.122 4.193 13.705 1.00 69.06 352 GLN A CA 1
ATOM 2919 C C . GLN A 1 352 ? 9.595 4.546 13.906 1.00 69.06 352 GLN A C 1
ATOM 2921 O O . GLN A 1 352 ? 9.985 5.216 14.864 1.00 69.06 352 GLN A O 1
ATOM 2926 N N . GLU A 1 353 ? 10.440 4.110 12.978 1.00 70.69 353 GLU A N 1
ATOM 2927 C CA . GLU A 1 353 ? 11.804 4.615 12.870 1.00 70.69 353 GLU A CA 1
ATOM 2928 C C . GLU A 1 353 ? 11.795 5.903 12.044 1.00 70.69 353 GLU A C 1
ATOM 2930 O O . GLU A 1 353 ? 11.188 5.957 10.976 1.00 70.69 353 GLU A O 1
ATOM 2935 N N . VAL A 1 354 ? 12.465 6.951 12.527 1.00 71.00 354 VAL A N 1
ATOM 2936 C CA . VAL A 1 354 ? 12.558 8.236 11.824 1.00 71.00 354 VAL A CA 1
ATOM 2937 C C . VAL A 1 354 ? 13.604 8.141 10.716 1.00 71.00 354 VAL A C 1
ATOM 2939 O O . VAL A 1 354 ? 14.717 8.665 10.803 1.00 71.00 354 VAL A O 1
ATOM 2942 N N . ALA A 1 355 ? 13.227 7.406 9.680 1.00 71.56 355 ALA A N 1
ATOM 2943 C CA . ALA A 1 355 ? 13.995 7.101 8.491 1.00 71.56 355 ALA A CA 1
ATOM 2944 C C . ALA A 1 355 ? 13.054 7.044 7.279 1.00 71.56 355 ALA A C 1
ATOM 2946 O O . ALA A 1 355 ? 11.834 6.980 7.410 1.00 71.56 355 ALA A O 1
ATOM 2947 N N . ILE A 1 356 ? 13.636 7.084 6.088 1.00 74.44 356 ILE A N 1
ATOM 2948 C CA . ILE A 1 356 ? 12.927 6.886 4.833 1.00 74.44 356 ILE A CA 1
ATOM 2949 C C . ILE A 1 356 ? 12.619 5.402 4.663 1.00 74.44 356 ILE A C 1
ATOM 2951 O O . ILE A 1 356 ? 13.541 4.587 4.608 1.00 74.44 356 ILE A O 1
ATOM 2955 N N . ASP A 1 357 ? 11.337 5.067 4.566 1.00 76.25 357 ASP A N 1
ATOM 2956 C CA . ASP A 1 357 ? 10.844 3.705 4.372 1.00 76.25 357 ASP A CA 1
ATOM 2957 C C . ASP A 1 357 ? 10.366 3.454 2.924 1.00 76.25 357 ASP A C 1
ATOM 2959 O O . ASP A 1 357 ? 10.220 4.394 2.131 1.00 76.25 357 ASP A O 1
ATOM 2963 N N . PRO A 1 358 ? 10.133 2.186 2.530 1.00 74.56 358 PRO A N 1
ATOM 2964 C CA . PRO A 1 358 ? 9.665 1.852 1.186 1.00 74.56 358 PRO A CA 1
ATOM 2965 C C . PRO A 1 358 ? 8.279 2.409 0.838 1.00 74.56 358 PRO A C 1
ATOM 2967 O O . PRO A 1 358 ? 7.990 2.614 -0.341 1.00 74.56 358 PRO A O 1
ATOM 2970 N N . GLU A 1 359 ? 7.417 2.682 1.820 1.00 74.62 359 GLU A N 1
ATOM 2971 C CA . GLU A 1 359 ? 6.098 3.266 1.562 1.00 74.62 359 GLU A CA 1
ATOM 2972 C C . GLU A 1 359 ? 6.207 4.647 0.932 1.00 74.62 359 GLU A C 1
ATOM 2974 O O . GLU A 1 359 ? 5.425 5.000 0.042 1.00 74.62 359 GLU A O 1
ATOM 2979 N N . MET A 1 360 ? 7.187 5.431 1.373 1.00 73.62 360 MET A N 1
ATOM 2980 C CA . MET A 1 360 ? 7.449 6.739 0.802 1.00 73.62 360 MET A CA 1
ATOM 2981 C C . MET A 1 360 ? 7.640 6.680 -0.717 1.00 73.62 360 MET A C 1
ATOM 2983 O O . MET A 1 360 ? 7.220 7.606 -1.411 1.00 73.62 360 MET A O 1
ATOM 2987 N N . LEU A 1 361 ? 8.204 5.591 -1.252 1.00 69.12 361 LEU A N 1
ATOM 2988 C CA . LEU A 1 361 ? 8.325 5.401 -2.698 1.00 69.12 361 LEU A CA 1
ATOM 2989 C C . LEU A 1 361 ? 6.947 5.477 -3.362 1.00 69.12 361 LEU A C 1
ATOM 2991 O O . LEU A 1 361 ? 6.800 6.178 -4.356 1.00 69.12 361 LEU A O 1
ATOM 2995 N N . GLY A 1 362 ? 5.917 4.865 -2.772 1.00 69.50 362 GLY A N 1
ATOM 2996 C CA . GLY A 1 362 ? 4.537 5.006 -3.239 1.00 69.50 362 GLY A CA 1
ATOM 2997 C C . GLY A 1 362 ? 4.119 6.470 -3.353 1.00 69.50 362 GLY A C 1
ATOM 2998 O O . GLY A 1 362 ? 3.745 6.927 -4.431 1.00 69.50 362 GLY A O 1
ATOM 2999 N N . LYS A 1 363 ? 4.299 7.244 -2.277 1.00 70.75 363 LYS A N 1
ATOM 3000 C CA . LYS A 1 363 ? 3.955 8.676 -2.248 1.00 70.75 363 LYS A CA 1
ATOM 3001 C C . LYS A 1 363 ? 4.749 9.495 -3.267 1.00 70.75 363 LYS A C 1
ATOM 3003 O O . LYS A 1 363 ? 4.154 10.326 -3.954 1.00 70.75 363 LYS A O 1
ATOM 3008 N N . ILE A 1 364 ? 6.061 9.269 -3.376 1.00 68.88 364 ILE A N 1
ATOM 3009 C CA . ILE A 1 364 ? 6.955 9.943 -4.330 1.00 68.88 364 ILE A CA 1
ATOM 3010 C C . ILE A 1 364 ? 6.509 9.643 -5.758 1.00 68.88 364 ILE A C 1
ATOM 3012 O O . ILE A 1 364 ? 6.207 10.550 -6.525 1.00 68.88 364 ILE A O 1
ATOM 3016 N N . PHE A 1 365 ? 6.445 8.373 -6.136 1.00 65.69 365 PHE A N 1
ATOM 3017 C CA . PHE A 1 365 ? 6.204 8.007 -7.524 1.00 65.69 365 PHE A CA 1
ATOM 3018 C C . PHE A 1 365 ? 4.783 8.341 -7.979 1.00 65.69 365 PHE A C 1
ATOM 3020 O O . PHE A 1 365 ? 4.599 8.788 -9.111 1.00 65.69 365 PHE A O 1
ATOM 3027 N N . GLU A 1 366 ? 3.790 8.204 -7.098 1.00 65.00 366 GLU A N 1
ATOM 3028 C CA . GLU A 1 366 ? 2.423 8.630 -7.395 1.00 65.00 366 GLU A CA 1
ATOM 3029 C C . GLU A 1 366 ? 2.328 10.146 -7.587 1.00 65.00 366 GLU A C 1
ATOM 3031 O O . GLU A 1 366 ? 1.412 10.610 -8.254 1.00 65.00 366 GLU A O 1
ATOM 3036 N N . SER A 1 367 ? 3.205 10.943 -6.972 1.00 61.44 367 SER A N 1
ATOM 3037 C CA . SER A 1 367 ? 3.167 12.416 -7.031 1.00 61.44 367 SER A CA 1
ATOM 3038 C C . SER A 1 367 ? 4.047 13.033 -8.099 1.00 61.44 367 SER A C 1
ATOM 3040 O O . SER A 1 367 ? 3.855 14.199 -8.447 1.00 61.44 367 SER A O 1
ATOM 3042 N N . LEU A 1 368 ? 4.925 12.216 -8.672 1.00 61.81 368 LEU A N 1
ATOM 3043 C CA . LEU A 1 368 ? 5.550 12.432 -9.970 1.00 61.81 368 LEU A CA 1
ATOM 3044 C C . LEU A 1 368 ? 4.606 12.110 -11.142 1.00 61.81 368 LEU A C 1
ATOM 3046 O O . LEU A 1 368 ? 4.979 12.336 -12.290 1.00 61.81 368 LEU A O 1
ATOM 3050 N N . LEU A 1 369 ? 3.402 11.578 -10.890 1.00 57.66 369 LEU A N 1
ATOM 3051 C CA . LEU A 1 369 ? 2.325 11.600 -11.884 1.00 57.66 369 LEU A CA 1
ATOM 3052 C C . LEU A 1 369 ? 1.837 13.044 -12.036 1.00 57.66 369 LEU A C 1
ATOM 3054 O O . LEU A 1 369 ? 1.664 13.747 -11.036 1.00 57.66 369 LEU A O 1
ATOM 3058 N N . ASP A 1 370 ? 1.634 13.480 -13.280 1.00 52.44 370 ASP A N 1
ATOM 3059 C CA . ASP A 1 370 ? 1.279 14.860 -13.604 1.00 52.44 370 ASP A CA 1
ATOM 3060 C C . ASP A 1 370 ? 0.085 15.338 -12.759 1.00 52.44 370 ASP A C 1
ATOM 3062 O O . ASP A 1 370 ? -0.898 14.624 -12.541 1.00 52.44 370 ASP A O 1
ATOM 3066 N N . THR A 1 371 ? 0.146 16.574 -12.260 1.00 43.59 371 THR A N 1
ATOM 3067 C CA . THR A 1 371 ? -0.903 17.145 -11.392 1.00 43.59 371 THR A CA 1
ATOM 3068 C C . THR A 1 371 ? -2.270 17.208 -12.084 1.00 43.59 371 THR A C 1
ATOM 3070 O O . THR A 1 371 ? -3.304 17.134 -11.414 1.00 43.59 371 THR A O 1
ATOM 3073 N N . ASN A 1 372 ? -2.282 17.269 -13.419 1.00 39.97 372 ASN A N 1
ATOM 3074 C CA . ASN A 1 372 ? -3.486 17.155 -14.240 1.00 39.97 372 ASN A CA 1
ATOM 3075 C C . ASN A 1 372 ? -4.067 15.727 -14.238 1.00 39.97 372 ASN A C 1
ATOM 3077 O O . ASN A 1 372 ? -5.291 15.578 -14.199 1.00 39.97 372 ASN A O 1
ATOM 3081 N N . ASP A 1 373 ? -3.217 14.698 -14.181 1.00 46.97 373 ASP A N 1
ATOM 3082 C CA . ASP A 1 373 ? -3.616 13.288 -14.231 1.00 46.97 373 ASP A CA 1
ATOM 3083 C C . ASP A 1 373 ? -4.113 12.759 -12.880 1.00 46.97 373 ASP A C 1
ATOM 3085 O O . ASP A 1 373 ? -5.037 11.954 -12.816 1.00 46.97 373 ASP A O 1
ATOM 3089 N N . ARG A 1 374 ? -3.611 13.279 -11.755 1.00 50.94 374 ARG A N 1
ATOM 3090 C CA . ARG A 1 374 ? -4.099 12.871 -10.420 1.00 50.94 374 ARG A CA 1
ATOM 3091 C C . ARG A 1 374 ? -5.580 13.176 -10.196 1.00 50.94 374 ARG A C 1
ATOM 3093 O O . ARG A 1 374 ? -6.332 12.332 -9.712 1.00 50.94 374 ARG A O 1
ATOM 3100 N N . SER A 1 375 ? -6.014 14.382 -10.565 1.00 46.28 375 SER A N 1
ATOM 3101 C CA . SER A 1 375 ? -7.420 14.788 -10.427 1.00 46.28 375 SER A CA 1
ATOM 3102 C C . SER A 1 375 ? -8.338 14.126 -11.464 1.00 46.28 375 SER A C 1
ATOM 3104 O O . SER A 1 375 ? -9.554 14.052 -11.255 1.00 46.28 375 SER A O 1
ATOM 3106 N N . SER A 1 376 ? -7.790 13.673 -12.598 1.00 48.56 376 SER A N 1
ATOM 3107 C CA . SER A 1 376 ? -8.528 12.963 -13.648 1.00 48.56 376 SER A CA 1
ATOM 3108 C C . SER A 1 376 ? -8.687 11.474 -13.334 1.00 48.56 376 SER A C 1
ATOM 3110 O O . SER A 1 376 ? -9.785 10.956 -13.528 1.00 48.56 376 SER A O 1
ATOM 3112 N N . LEU A 1 377 ? -7.664 10.837 -12.756 1.00 53.69 377 LEU A N 1
ATOM 3113 C CA . LEU A 1 377 ? -7.644 9.419 -12.384 1.00 53.69 377 LEU A CA 1
ATOM 3114 C C . LEU A 1 377 ? -8.279 9.134 -11.016 1.00 53.69 377 LEU A C 1
ATOM 3116 O O . LEU A 1 377 ? -8.719 8.014 -10.771 1.00 53.69 377 LEU A O 1
ATOM 3120 N N . GLY A 1 378 ? -8.350 10.127 -10.121 1.00 55.97 378 GLY A N 1
ATOM 3121 C CA . GLY A 1 378 ? -8.969 9.969 -8.801 1.00 55.97 378 GLY A CA 1
ATOM 3122 C C . GLY A 1 378 ? -8.240 8.970 -7.896 1.00 55.97 378 GLY A C 1
ATOM 3123 O O . GLY A 1 378 ? -8.887 8.353 -7.053 1.00 55.97 378 GLY A O 1
ATOM 3124 N N . ALA A 1 379 ? -6.932 8.785 -8.094 1.00 60.03 379 ALA A N 1
ATOM 3125 C CA . ALA A 1 379 ? -6.083 7.909 -7.293 1.00 60.03 379 ALA A CA 1
ATOM 3126 C C . ALA A 1 379 ? -5.574 8.656 -6.049 1.00 60.03 379 ALA A C 1
ATOM 3128 O O . ALA A 1 379 ? -4.909 9.689 -6.166 1.00 60.03 379 ALA A O 1
ATOM 3129 N N . PHE A 1 380 ? -5.891 8.136 -4.861 1.00 69.94 380 PHE A N 1
ATOM 3130 C CA . PHE A 1 380 ? -5.470 8.708 -3.582 1.00 69.94 380 PHE A CA 1
ATOM 3131 C C . PHE A 1 380 ? -4.691 7.688 -2.757 1.00 69.94 380 PHE A C 1
ATOM 3133 O O . PHE A 1 380 ? -5.083 6.526 -2.641 1.00 69.94 380 PHE A O 1
ATOM 3140 N N . TYR A 1 381 ? -3.609 8.156 -2.141 1.00 74.06 381 TYR A N 1
ATOM 3141 C CA . TYR A 1 381 ? -2.815 7.352 -1.226 1.00 74.06 381 TYR A CA 1
ATOM 3142 C C . TYR A 1 381 ? -3.622 7.004 0.033 1.00 74.06 381 TYR A C 1
ATOM 3144 O O . TYR A 1 381 ? -4.139 7.904 0.694 1.00 74.06 381 TYR A O 1
ATOM 3152 N N . THR A 1 382 ? -3.697 5.721 0.389 1.00 79.75 382 THR A N 1
ATOM 3153 C CA . THR A 1 382 ? -4.428 5.266 1.583 1.00 79.75 382 THR A CA 1
ATOM 3154 C C . THR A 1 382 ? -3.522 5.311 2.815 1.00 79.75 382 THR A C 1
ATOM 3156 O O . THR A 1 382 ? -2.463 4.687 2.781 1.00 79.75 382 THR A O 1
ATOM 3159 N N . PRO A 1 383 ? -3.902 6.009 3.906 1.00 79.06 383 PRO A N 1
ATOM 3160 C CA . PRO A 1 383 ? -3.105 6.045 5.135 1.00 79.06 383 PRO A CA 1
ATOM 3161 C C . PRO A 1 383 ? -2.804 4.651 5.697 1.00 79.06 383 PRO A C 1
ATOM 3163 O O . PRO A 1 383 ? -3.646 3.752 5.612 1.00 79.06 383 PRO A O 1
ATOM 3166 N N . ARG A 1 384 ? -1.631 4.489 6.325 1.00 77.50 384 ARG A N 1
ATOM 3167 C CA . ARG A 1 384 ? -1.153 3.208 6.884 1.00 77.50 384 ARG A CA 1
ATOM 3168 C C . ARG A 1 384 ? -2.148 2.589 7.846 1.00 77.50 384 ARG A C 1
ATOM 3170 O O . ARG A 1 384 ? -2.388 1.390 7.797 1.00 77.50 384 ARG A O 1
ATOM 3177 N N . GLU A 1 385 ? -2.730 3.409 8.709 1.00 77.25 385 GLU A N 1
ATOM 3178 C CA . GLU A 1 385 ? -3.667 2.989 9.744 1.00 77.25 385 GLU A CA 1
ATOM 3179 C C . GLU A 1 385 ? -4.922 2.362 9.129 1.00 77.25 385 GLU A C 1
ATOM 3181 O O . GLU A 1 385 ? -5.403 1.336 9.605 1.00 77.25 385 GLU A O 1
ATOM 3186 N N . ILE A 1 386 ? -5.411 2.940 8.028 1.00 84.38 386 ILE A N 1
ATOM 3187 C CA . ILE A 1 386 ? -6.565 2.426 7.287 1.00 84.38 386 ILE A CA 1
ATOM 3188 C C . ILE A 1 386 ? -6.196 1.143 6.543 1.00 84.38 386 ILE A C 1
ATOM 3190 O O . ILE A 1 386 ? -6.943 0.169 6.610 1.00 84.38 386 ILE A O 1
ATOM 3194 N N . VAL A 1 387 ? -5.032 1.113 5.883 1.00 88.75 387 VAL A N 1
ATOM 3195 C CA . VAL A 1 387 ? -4.523 -0.094 5.213 1.00 88.75 387 VAL A CA 1
ATOM 3196 C C . VAL A 1 387 ? -4.412 -1.248 6.207 1.00 88.75 387 VAL A C 1
ATOM 3198 O O . VAL A 1 387 ? -4.922 -2.335 5.939 1.00 88.75 387 VAL A O 1
ATOM 3201 N N . HIS A 1 388 ? -3.807 -1.005 7.371 1.00 86.12 388 HIS A N 1
ATOM 3202 C CA . HIS A 1 388 ? -3.632 -1.997 8.427 1.00 86.12 388 HIS A CA 1
ATOM 3203 C C . HIS A 1 388 ? -4.981 -2.521 8.917 1.00 86.12 388 HIS A C 1
ATOM 3205 O O . HIS A 1 388 ? -5.231 -3.722 8.832 1.00 86.12 388 HIS A O 1
ATOM 3211 N N . PHE A 1 389 ? -5.880 -1.617 9.316 1.00 87.12 389 PHE A N 1
ATOM 3212 C CA . PHE A 1 389 ? -7.231 -1.952 9.760 1.00 87.12 389 PHE A CA 1
ATOM 3213 C C . PHE A 1 389 ? -7.981 -2.817 8.736 1.00 87.12 389 PHE A C 1
ATOM 3215 O O . PHE A 1 389 ? -8.501 -3.880 9.075 1.00 87.12 389 PHE A O 1
ATOM 3222 N N . MET A 1 390 ? -7.998 -2.404 7.466 1.00 93.56 390 MET A N 1
ATOM 3223 C CA . MET A 1 390 ? -8.687 -3.141 6.405 1.00 93.56 390 MET A CA 1
ATOM 3224 C C . MET A 1 390 ? -8.080 -4.532 6.177 1.00 93.56 390 MET A C 1
ATOM 3226 O O . MET A 1 390 ? -8.829 -5.483 5.937 1.00 93.56 390 MET A O 1
ATOM 3230 N N . CYS A 1 391 ? -6.753 -4.675 6.263 1.00 95.12 391 CYS A N 1
ATOM 3231 C CA . CYS A 1 391 ? -6.079 -5.969 6.125 1.00 95.12 391 CYS A CA 1
ATOM 3232 C C . CYS A 1 391 ? -6.421 -6.914 7.284 1.00 95.12 391 CYS A C 1
ATOM 3234 O O . CYS A 1 391 ? -6.788 -8.062 7.032 1.00 95.12 391 CYS A O 1
ATOM 3236 N N . GLU A 1 392 ? -6.349 -6.434 8.529 1.00 90.75 392 GLU A N 1
ATOM 3237 C CA . GLU A 1 392 ? -6.679 -7.220 9.726 1.00 90.75 392 GLU A CA 1
ATOM 3238 C C . GLU A 1 392 ? -8.120 -7.730 9.687 1.00 90.75 392 GLU A C 1
ATOM 3240 O O . GLU A 1 392 ? -8.379 -8.923 9.851 1.00 90.75 392 GLU A O 1
ATOM 3245 N N . GLU A 1 393 ? -9.060 -6.826 9.412 1.00 92.50 393 GLU A N 1
ATOM 3246 C CA . GLU A 1 393 ? -10.485 -7.131 9.363 1.00 92.50 393 GLU A CA 1
ATOM 3247 C C . GLU A 1 393 ? -10.814 -8.143 8.260 1.00 92.50 393 GLU A C 1
ATOM 3249 O O . GLU A 1 393 ? -11.594 -9.071 8.484 1.00 92.50 393 GLU A O 1
ATOM 3254 N N . SER A 1 394 ? -10.196 -7.995 7.083 1.00 97.25 394 SER A N 1
ATOM 3255 C CA . SER A 1 394 ? -10.412 -8.897 5.945 1.00 97.25 394 SER A CA 1
ATOM 3256 C C . SER A 1 394 ? -9.856 -10.292 6.208 1.00 97.25 394 SER A C 1
ATOM 3258 O O . SER A 1 394 ? -10.534 -11.288 5.938 1.00 97.25 394 SER A O 1
ATOM 3260 N N . LEU A 1 395 ? -8.638 -10.369 6.758 1.00 96.31 395 LEU A N 1
ATOM 3261 C CA . LEU A 1 395 ? -7.977 -11.628 7.094 1.00 96.31 395 LEU A CA 1
ATOM 3262 C C . LEU A 1 395 ? -8.774 -12.386 8.161 1.00 96.31 395 LEU A C 1
ATOM 3264 O O . LEU A 1 395 ? -9.106 -13.559 7.968 1.00 96.31 395 LEU A O 1
ATOM 3268 N N . ALA A 1 396 ? -9.161 -11.698 9.239 1.00 94.00 396 ALA A N 1
ATOM 3269 C CA . ALA A 1 396 ? -9.958 -12.277 10.315 1.00 94.00 396 ALA A CA 1
ATOM 3270 C C . ALA A 1 396 ? -11.343 -12.729 9.832 1.00 94.00 396 ALA A C 1
ATOM 3272 O O . ALA A 1 396 ? -11.769 -13.846 10.132 1.00 94.00 396 ALA A O 1
ATOM 3273 N N . ALA A 1 397 ? -12.031 -11.909 9.028 1.00 96.19 397 ALA A N 1
ATOM 3274 C CA . ALA A 1 397 ? -13.345 -12.251 8.489 1.00 96.19 397 ALA A CA 1
ATOM 3275 C C . ALA A 1 397 ? -13.286 -13.502 7.606 1.00 96.19 397 ALA A C 1
ATOM 3277 O O . ALA A 1 397 ? -14.140 -14.384 7.729 1.00 96.19 397 ALA A O 1
ATOM 3278 N N . ARG A 1 398 ? -12.270 -13.619 6.742 1.00 96.81 398 ARG A N 1
ATOM 3279 C CA . ARG A 1 398 ? -12.128 -14.779 5.857 1.00 96.81 398 ARG A CA 1
ATOM 3280 C C . ARG A 1 398 ? -11.842 -16.056 6.645 1.00 96.81 398 ARG A C 1
ATOM 3282 O O . ARG A 1 398 ? -12.489 -17.073 6.384 1.00 96.81 398 ARG A O 1
ATOM 3289 N N . LEU A 1 399 ? -10.936 -15.995 7.623 1.00 95.38 399 LEU A N 1
ATOM 3290 C CA . LEU A 1 399 ? -10.606 -17.128 8.493 1.00 95.38 399 LEU A CA 1
ATOM 3291 C C . LEU A 1 399 ? -11.813 -17.597 9.301 1.00 95.38 399 LEU A C 1
ATOM 3293 O O . LEU A 1 399 ? -12.150 -18.782 9.267 1.00 95.38 399 LEU A O 1
ATOM 3297 N N . ALA A 1 400 ? -12.516 -16.663 9.944 1.00 93.81 400 ALA A N 1
ATOM 3298 C CA . ALA A 1 400 ? -13.717 -16.962 10.716 1.00 93.81 400 ALA A CA 1
ATOM 3299 C C . ALA A 1 400 ? -14.779 -17.669 9.863 1.00 93.81 400 ALA A C 1
ATOM 3301 O O . ALA A 1 400 ? -15.395 -18.638 10.302 1.00 93.81 400 ALA A O 1
ATOM 3302 N N . LYS A 1 401 ? -14.957 -17.249 8.604 1.00 93.88 401 LYS A N 1
ATOM 3303 C CA . LYS A 1 401 ? -15.909 -17.870 7.670 1.00 93.88 401 LYS A CA 1
ATOM 3304 C C . LYS A 1 401 ? -15.484 -19.243 7.166 1.00 93.88 401 LYS A C 1
ATOM 3306 O O . LYS A 1 401 ? -16.347 -20.108 6.992 1.00 93.88 401 LYS A O 1
ATOM 3311 N N . MET A 1 402 ? -14.196 -19.433 6.883 1.00 92.75 402 MET A N 1
ATOM 3312 C CA . MET A 1 402 ? -13.687 -20.698 6.350 1.00 92.75 402 MET A CA 1
ATOM 3313 C C . MET A 1 402 ? -13.677 -21.792 7.415 1.00 92.75 402 MET A C 1
ATOM 3315 O O . MET A 1 402 ? -14.170 -22.889 7.168 1.00 92.75 402 MET A O 1
ATOM 3319 N N . LEU A 1 403 ? -13.157 -21.469 8.598 1.00 92.00 403 LEU A N 1
ATOM 3320 C CA . LEU A 1 403 ? -12.975 -22.414 9.699 1.00 92.00 403 LEU A CA 1
ATOM 3321 C C . LEU A 1 403 ? -14.161 -22.420 10.682 1.00 92.00 403 LEU A C 1
ATOM 3323 O O . LEU A 1 403 ? -14.162 -23.185 11.640 1.00 92.00 403 LEU A O 1
ATOM 3327 N N . ASN A 1 404 ? -15.192 -21.602 10.428 1.00 90.56 404 ASN A N 1
ATOM 3328 C CA . ASN A 1 404 ? -16.377 -21.440 11.278 1.00 90.56 404 ASN A CA 1
ATOM 3329 C C . ASN A 1 404 ? -16.011 -21.082 12.731 1.00 90.56 404 ASN A C 1
ATOM 3331 O O . ASN A 1 404 ? -16.486 -21.703 13.684 1.00 90.56 404 ASN A O 1
ATOM 3335 N N . LEU A 1 405 ? -15.132 -20.089 12.867 1.00 88.69 405 LEU A N 1
ATOM 3336 C CA . LEU A 1 405 ? -14.599 -19.604 14.138 1.00 88.69 405 LEU A CA 1
ATOM 3337 C C . LEU A 1 405 ? -15.336 -18.354 14.601 1.00 88.69 405 LEU A C 1
ATOM 3339 O O . LEU A 1 405 ? -15.964 -17.657 13.798 1.00 88.69 405 LEU A O 1
ATOM 3343 N N . ASP A 1 406 ? -15.227 -18.067 15.896 1.00 86.88 406 ASP A N 1
ATOM 3344 C CA . ASP A 1 406 ? -15.641 -16.773 16.416 1.00 86.88 406 ASP A CA 1
ATOM 3345 C C . ASP A 1 406 ? -14.771 -15.666 15.807 1.00 86.88 406 ASP A C 1
ATOM 3347 O O . ASP A 1 406 ? -13.540 -15.750 15.779 1.00 86.88 406 ASP A O 1
ATOM 3351 N N . TYR A 1 407 ? -15.437 -14.658 15.254 1.00 87.88 407 TYR A N 1
ATOM 3352 C CA . TYR A 1 407 ? -14.773 -13.597 14.515 1.00 87.88 407 TYR A CA 1
ATOM 3353 C C . TYR A 1 407 ? -13.943 -12.694 15.433 1.00 87.88 407 TYR A C 1
ATOM 3355 O O . TYR A 1 407 ? -12.815 -12.356 15.071 1.00 87.88 407 TYR A O 1
ATOM 3363 N N . ASP A 1 408 ? -14.467 -12.339 16.608 1.00 80.88 408 ASP A N 1
ATOM 3364 C CA . ASP A 1 408 ? -13.810 -11.400 17.517 1.00 80.88 408 ASP A CA 1
ATOM 3365 C C . ASP A 1 408 ? -12.555 -12.026 18.133 1.00 80.88 408 ASP A C 1
ATOM 3367 O O . ASP A 1 408 ? -11.505 -11.381 18.165 1.00 80.88 408 ASP A O 1
ATOM 3371 N N . SER A 1 409 ? -12.600 -13.310 18.507 1.00 79.19 409 SER A N 1
ATOM 3372 C CA . SER A 1 409 ? -11.405 -14.037 18.961 1.00 79.19 409 SER A CA 1
ATOM 3373 C C . SER A 1 409 ? -10.305 -14.087 17.895 1.00 79.19 409 SER A C 1
ATOM 3375 O O . SER A 1 409 ? -9.134 -13.851 18.201 1.00 79.19 409 SER A O 1
ATOM 3377 N N . ILE A 1 410 ? -10.648 -14.351 16.628 1.00 85.50 410 ILE A N 1
ATOM 3378 C CA . ILE A 1 410 ? -9.652 -14.374 15.543 1.00 85.50 410 ILE A CA 1
ATOM 3379 C C . ILE A 1 410 ? -9.113 -12.975 15.253 1.00 85.50 410 ILE A C 1
ATOM 3381 O O . ILE A 1 410 ? -7.905 -12.813 15.088 1.00 85.50 410 ILE A O 1
ATOM 3385 N N . LEU A 1 411 ? -9.973 -11.958 15.226 1.00 83.50 411 LEU A N 1
ATOM 3386 C CA . LEU A 1 411 ? -9.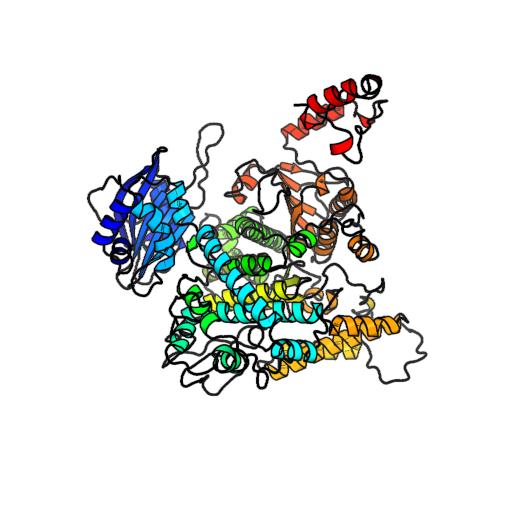557 -10.573 15.024 1.00 83.50 411 LEU A CA 1
ATOM 3387 C C . LEU A 1 411 ? -8.589 -10.111 16.119 1.00 83.50 411 LEU A C 1
ATOM 3389 O O . LEU A 1 411 ? -7.544 -9.534 15.815 1.00 83.50 411 LEU A O 1
ATOM 3393 N N . ASN A 1 412 ? -8.897 -10.415 17.379 1.00 75.12 412 ASN A N 1
ATOM 3394 C CA . ASN A 1 412 ? -8.030 -10.110 18.514 1.00 75.12 412 ASN A CA 1
ATOM 3395 C C . ASN A 1 412 ? -6.679 -10.823 18.397 1.00 75.12 412 ASN A C 1
ATOM 3397 O O . ASN A 1 412 ? -5.644 -10.221 18.686 1.00 75.12 412 ASN A O 1
ATOM 3401 N N . TYR A 1 413 ? -6.661 -12.070 17.921 1.00 77.56 413 TYR A N 1
ATOM 3402 C CA . TYR A 1 413 ? -5.414 -12.793 17.686 1.00 77.56 413 TYR A CA 1
ATOM 3403 C C . TYR A 1 413 ? -4.581 -12.182 16.548 1.00 77.56 413 TYR A C 1
ATOM 3405 O O . TYR A 1 413 ? -3.371 -12.013 16.695 1.00 77.56 413 TYR A O 1
ATOM 3413 N N . VAL A 1 414 ? -5.209 -11.781 15.437 1.00 82.06 414 VAL A N 1
ATOM 3414 C CA . VAL A 1 414 ? -4.528 -11.087 14.325 1.00 82.06 414 VAL A CA 1
ATOM 3415 C C . VAL A 1 414 ? -3.902 -9.764 14.801 1.00 82.06 414 VAL A C 1
ATOM 3417 O O . VAL A 1 414 ? -2.742 -9.473 14.491 1.00 82.06 414 VAL A O 1
ATOM 3420 N N . ARG A 1 415 ? -4.630 -8.997 15.622 1.00 74.50 415 ARG A N 1
ATOM 3421 C CA . ARG A 1 415 ? -4.187 -7.706 16.176 1.00 74.50 415 ARG A CA 1
ATOM 3422 C C . ARG A 1 415 ? -3.070 -7.850 17.198 1.00 74.50 415 ARG A C 1
ATOM 3424 O O . ARG A 1 415 ? -1.974 -7.305 17.028 1.00 74.50 415 ARG A O 1
ATOM 3431 N N . TYR A 1 416 ? -3.326 -8.603 18.259 1.00 69.62 416 TYR A N 1
ATOM 3432 C CA . TYR A 1 416 ? -2.507 -8.572 19.469 1.00 69.62 416 TYR A CA 1
ATOM 3433 C C . TYR A 1 416 ? -1.601 -9.800 19.622 1.00 69.62 416 TYR A C 1
ATOM 3435 O O . TYR A 1 416 ? -0.651 -9.758 20.411 1.00 69.62 416 TYR A O 1
ATOM 3443 N N . GLY A 1 417 ? -1.826 -10.858 18.837 1.00 69.38 417 GLY A N 1
ATOM 3444 C CA . GLY A 1 417 ? -1.128 -12.137 18.966 1.00 69.38 417 GLY A CA 1
ATOM 3445 C C . GLY A 1 417 ? -1.364 -12.769 20.337 1.00 69.38 417 GLY A C 1
ATOM 3446 O O . GLY A 1 417 ? -2.464 -12.718 20.883 1.00 69.38 417 GLY A O 1
ATOM 3447 N N . ASP A 1 418 ? -0.299 -13.303 20.931 1.00 56.47 418 ASP A N 1
ATOM 3448 C CA . ASP A 1 418 ? -0.342 -14.028 22.209 1.00 56.47 418 ASP A CA 1
ATOM 3449 C C . ASP A 1 418 ? -0.521 -13.126 23.452 1.00 56.47 418 ASP A C 1
ATOM 3451 O O . ASP A 1 418 ? -0.500 -13.608 24.585 1.00 56.47 418 ASP A O 1
ATOM 3455 N N . ALA A 1 419 ? -0.682 -11.809 23.282 1.00 52.47 419 ALA A N 1
ATOM 3456 C CA . ALA A 1 419 ? -0.767 -10.854 24.393 1.00 52.47 419 ALA A CA 1
ATOM 3457 C C . ALA A 1 419 ? -2.074 -10.948 25.215 1.00 52.47 419 ALA A C 1
ATOM 3459 O O . ALA A 1 419 ? -2.165 -10.336 26.281 1.00 52.47 419 ALA A O 1
ATOM 3460 N N . LEU A 1 420 ? -3.074 -11.709 24.754 1.00 51.34 420 LEU A N 1
ATOM 3461 C CA . LEU A 1 420 ? -4.385 -11.857 25.397 1.00 51.34 420 LEU A CA 1
ATOM 3462 C C . LEU A 1 420 ? -4.654 -13.305 25.854 1.00 51.34 420 LEU A C 1
ATOM 3464 O O . LEU A 1 420 ? -4.140 -14.273 25.300 1.00 51.34 420 LEU A O 1
ATOM 3468 N N . LYS A 1 421 ? -5.492 -13.451 26.893 1.00 47.66 421 LYS A N 1
ATOM 3469 C CA . LYS A 1 421 ? -5.800 -14.702 27.628 1.00 47.66 421 LYS A CA 1
ATOM 3470 C C . LYS A 1 421 ? -6.526 -15.805 26.823 1.00 47.66 421 LYS A C 1
ATOM 3472 O O . LYS A 1 421 ? -6.881 -16.823 27.408 1.00 47.66 421 LYS A O 1
ATOM 3477 N N . GLU A 1 422 ? -6.741 -15.643 25.518 1.00 54.91 422 GLU A N 1
ATOM 3478 C CA . GLU A 1 422 ? -7.523 -16.562 24.662 1.00 54.91 422 GLU A CA 1
ATOM 3479 C C . GLU A 1 422 ? -6.652 -17.586 23.898 1.00 54.91 422 GLU A C 1
ATOM 3481 O O . GLU A 1 422 ? -6.987 -18.044 22.808 1.00 54.91 422 GLU A O 1
ATOM 3486 N N . THR A 1 423 ? -5.508 -17.969 24.467 1.00 57.56 423 THR A N 1
ATOM 3487 C CA . THR A 1 423 ? -4.457 -18.745 23.785 1.00 57.56 423 THR A CA 1
ATOM 3488 C C . THR A 1 423 ? -4.782 -20.233 23.602 1.00 57.56 423 THR A C 1
ATOM 3490 O O . THR A 1 423 ? -4.251 -20.866 22.690 1.00 57.56 423 THR A O 1
ATOM 3493 N N . ASP A 1 424 ? -5.664 -20.813 24.420 1.00 65.56 424 ASP A N 1
ATOM 3494 C CA . ASP A 1 424 ? -5.883 -22.268 24.431 1.00 65.56 424 ASP A CA 1
ATOM 3495 C C . ASP A 1 424 ? -6.642 -22.782 23.197 1.00 65.56 424 ASP A C 1
ATOM 3497 O O . ASP A 1 424 ? -6.321 -23.851 22.674 1.00 65.56 424 ASP A O 1
ATOM 3501 N N . PHE A 1 425 ? -7.619 -22.016 22.696 1.00 74.62 425 PHE A N 1
ATOM 3502 C CA . PHE A 1 425 ? -8.383 -22.384 21.500 1.00 74.62 425 PHE A CA 1
ATOM 3503 C C . PHE A 1 425 ? -7.532 -22.289 20.230 1.00 74.62 425 PHE A C 1
ATOM 3505 O O . PHE A 1 425 ? -7.467 -23.240 19.450 1.00 74.62 425 PHE A O 1
ATOM 3512 N N . ILE A 1 426 ? -6.832 -21.162 20.061 1.00 77.50 426 ILE A N 1
ATOM 3513 C CA . ILE A 1 426 ? -5.972 -20.910 18.900 1.00 77.50 426 ILE A CA 1
ATOM 3514 C C . ILE A 1 426 ? -4.842 -21.932 18.837 1.00 77.50 426 ILE A C 1
ATOM 3516 O O . ILE A 1 426 ? -4.561 -22.468 17.771 1.00 77.50 426 ILE A O 1
ATOM 3520 N N . LYS A 1 427 ? -4.247 -22.287 19.981 1.00 78.12 427 LYS A N 1
ATOM 3521 C CA . LYS A 1 427 ? -3.201 -23.312 20.040 1.00 78.12 427 LYS A CA 1
ATOM 3522 C C . LYS A 1 427 ? -3.673 -24.675 19.531 1.00 78.12 427 LYS A C 1
ATOM 3524 O O . LYS A 1 427 ? -2.891 -25.382 18.903 1.00 78.12 427 LYS A O 1
ATOM 3529 N N . GLY A 1 428 ? -4.932 -25.040 19.781 1.00 82.31 428 GLY A N 1
ATOM 3530 C CA . GLY A 1 428 ? -5.521 -26.289 19.291 1.00 82.31 428 GLY A CA 1
ATOM 3531 C C . GLY A 1 428 ? -5.750 -26.323 17.776 1.00 82.31 428 GLY A C 1
ATOM 3532 O O . GLY A 1 428 ? -5.766 -27.408 17.207 1.00 82.31 428 GLY A O 1
ATOM 3533 N N . LEU A 1 429 ? -5.891 -25.159 17.138 1.00 86.81 429 LEU A N 1
ATOM 3534 C CA . LEU A 1 429 ? -6.162 -25.005 15.703 1.00 86.81 429 LEU A CA 1
ATOM 3535 C C . LEU A 1 429 ? -5.001 -24.362 14.938 1.00 86.81 429 LEU A C 1
ATOM 3537 O O . LEU A 1 429 ? -5.159 -23.992 13.780 1.00 86.81 429 LEU A O 1
ATOM 3541 N N . ALA A 1 430 ? -3.839 -24.188 15.568 1.00 87.38 430 ALA A N 1
ATOM 3542 C CA . ALA A 1 430 ? -2.773 -23.370 15.002 1.00 87.38 430 ALA A CA 1
ATOM 3543 C C . ALA A 1 430 ? -2.272 -23.901 13.649 1.00 87.38 430 ALA A C 1
ATOM 3545 O O . ALA A 1 430 ? -1.987 -23.111 12.752 1.00 87.38 430 ALA A O 1
ATOM 3546 N N . GLU A 1 431 ? -2.211 -25.228 13.487 1.00 88.81 431 GLU A N 1
ATOM 3547 C CA . GLU A 1 431 ? -1.857 -25.857 12.209 1.00 88.81 431 GLU A CA 1
ATOM 3548 C C . GLU A 1 431 ? -2.938 -25.642 11.145 1.00 88.81 431 GLU A C 1
ATOM 3550 O O . GLU A 1 431 ? -2.605 -25.242 10.032 1.00 88.81 431 GLU A O 1
ATOM 3555 N N . ASP A 1 432 ? -4.213 -25.825 11.504 1.00 90.44 432 ASP A N 1
ATOM 3556 C CA . ASP A 1 432 ? -5.340 -25.621 10.589 1.00 90.44 432 ASP A CA 1
ATOM 3557 C C . ASP A 1 432 ? -5.414 -24.160 10.122 1.00 90.44 432 ASP A C 1
ATOM 3559 O O . ASP A 1 432 ? -5.664 -23.892 8.949 1.00 90.44 432 ASP A O 1
ATOM 3563 N N . ILE A 1 433 ? -5.173 -23.201 11.024 1.00 91.94 433 ILE A N 1
ATOM 3564 C CA . ILE A 1 433 ? -5.143 -21.772 10.695 1.00 91.94 433 ILE A CA 1
ATOM 3565 C C . ILE A 1 433 ? -3.944 -21.462 9.787 1.00 91.94 433 ILE A C 1
ATOM 3567 O O . ILE A 1 433 ? -4.128 -20.763 8.795 1.00 91.94 433 ILE A O 1
ATOM 3571 N N . ASP A 1 434 ? -2.741 -21.976 10.071 1.00 91.75 434 ASP A N 1
ATOM 3572 C CA . ASP A 1 434 ? -1.556 -21.715 9.235 1.00 91.75 434 ASP A CA 1
ATOM 3573 C C . ASP A 1 434 ? -1.720 -22.263 7.810 1.00 91.75 434 ASP A C 1
ATOM 3575 O O . ASP A 1 434 ? -1.479 -21.532 6.847 1.00 91.75 434 ASP A O 1
ATOM 3579 N N . GLU A 1 435 ? -2.190 -23.508 7.673 1.00 90.56 435 GLU A N 1
ATOM 3580 C CA . GLU A 1 435 ? -2.457 -24.140 6.372 1.00 90.56 435 GLU A CA 1
ATOM 3581 C C . GLU A 1 435 ? -3.530 -23.365 5.598 1.00 90.56 435 GLU A C 1
ATOM 3583 O O . GLU A 1 435 ? -3.371 -23.056 4.415 1.00 90.56 435 GLU A O 1
ATOM 3588 N N . CYS A 1 436 ? -4.597 -22.969 6.294 1.00 92.06 436 CYS A N 1
ATOM 3589 C CA . CYS A 1 436 ? -5.673 -22.159 5.742 1.00 92.06 436 CYS A CA 1
ATOM 3590 C C . CYS A 1 436 ? -5.136 -20.834 5.179 1.00 92.06 436 CYS A C 1
ATOM 3592 O O . CYS A 1 436 ? -5.385 -20.522 4.016 1.00 92.06 436 CYS A O 1
ATOM 3594 N N . VAL A 1 437 ? -4.356 -20.085 5.966 1.00 93.19 437 VAL A N 1
ATOM 3595 C CA . VAL A 1 437 ? -3.786 -18.788 5.563 1.00 93.19 437 VAL A CA 1
ATOM 3596 C C . VAL A 1 437 ? -2.793 -18.933 4.410 1.00 93.19 437 VAL A C 1
ATOM 3598 O O . VAL A 1 437 ? -2.774 -18.073 3.529 1.00 93.19 437 VAL A O 1
ATOM 3601 N N . SER A 1 438 ? -1.980 -19.997 4.375 1.00 90.75 438 SER A N 1
ATOM 3602 C CA . SER A 1 438 ? -0.974 -20.181 3.317 1.00 90.75 438 SER A CA 1
ATOM 3603 C C . SER A 1 438 ? -1.561 -20.360 1.915 1.00 90.75 438 SER A C 1
ATOM 3605 O O . SER A 1 438 ? -0.879 -20.076 0.933 1.00 90.75 438 SER A O 1
ATOM 3607 N N . GLU A 1 439 ? -2.827 -20.768 1.824 1.00 90.75 439 GLU A N 1
ATOM 3608 C CA . GLU A 1 439 ? -3.541 -21.008 0.565 1.00 90.75 439 GLU A CA 1
ATOM 3609 C C . GLU A 1 439 ? -4.453 -19.837 0.152 1.00 90.75 439 GLU A C 1
ATOM 3611 O O . GLU A 1 439 ? -5.152 -19.911 -0.865 1.00 90.75 439 GLU A O 1
ATOM 3616 N N . PHE A 1 440 ? -4.489 -18.743 0.925 1.00 94.38 440 PHE A N 1
ATOM 3617 C CA . PHE A 1 440 ? -5.334 -17.595 0.591 1.00 94.38 440 PHE A CA 1
ATOM 3618 C C . PHE A 1 440 ? -4.863 -16.922 -0.687 1.00 94.38 440 PHE A C 1
ATOM 3620 O O . PHE A 1 440 ? -3.682 -16.644 -0.865 1.00 94.38 440 PHE A O 1
ATOM 3627 N N . THR A 1 441 ? -5.827 -16.576 -1.532 1.00 96.06 441 THR A N 1
ATOM 3628 C CA . THR A 1 441 ? -5.636 -15.754 -2.729 1.00 96.06 441 THR A CA 1
ATOM 3629 C C . THR A 1 441 ? -6.265 -14.380 -2.504 1.00 96.06 441 THR A C 1
ATOM 3631 O O . THR A 1 441 ? -7.476 -14.260 -2.317 1.00 96.06 441 THR A O 1
ATOM 3634 N N . ILE A 1 442 ? -5.444 -13.333 -2.499 1.00 97.81 442 ILE A N 1
ATOM 3635 C CA . ILE A 1 442 ? -5.833 -11.942 -2.255 1.00 97.81 442 ILE A CA 1
ATOM 3636 C C . ILE A 1 442 ? -5.549 -11.111 -3.499 1.00 97.81 442 ILE A C 1
ATOM 3638 O O . ILE A 1 442 ? -4.457 -11.197 -4.060 1.00 97.81 442 ILE A O 1
ATOM 3642 N N . VAL A 1 443 ? -6.501 -10.270 -3.907 1.00 97.94 443 VAL A N 1
ATOM 3643 C CA . VAL A 1 443 ? -6.294 -9.350 -5.030 1.00 97.94 443 VAL A CA 1
ATOM 3644 C C . VAL A 1 443 ? -6.696 -7.915 -4.745 1.00 97.94 443 VAL A C 1
ATOM 3646 O O . VAL A 1 443 ? -7.748 -7.653 -4.159 1.00 97.94 443 VAL A O 1
ATOM 3649 N N . ASP A 1 444 ? -5.879 -6.999 -5.258 1.00 97.75 444 ASP A N 1
ATOM 3650 C CA . ASP A 1 444 ? -6.232 -5.595 -5.437 1.00 97.75 444 ASP A CA 1
ATOM 3651 C C . ASP A 1 444 ? -6.428 -5.270 -6.938 1.00 97.75 444 ASP A C 1
ATOM 3653 O O . ASP A 1 444 ? -5.458 -5.250 -7.702 1.00 97.75 444 ASP A O 1
ATOM 3657 N N . PRO A 1 445 ? -7.673 -5.061 -7.418 1.00 96.31 445 PRO A N 1
ATOM 3658 C CA . PRO A 1 445 ? -7.956 -4.744 -8.821 1.00 96.31 445 PRO A CA 1
ATOM 3659 C C . PRO A 1 445 ? -7.642 -3.292 -9.227 1.00 96.31 445 PRO A C 1
ATOM 3661 O O . PRO A 1 445 ? -7.900 -2.936 -10.382 1.00 96.31 445 PRO A O 1
ATOM 3664 N N . ALA A 1 446 ? -7.158 -2.460 -8.303 1.00 93.38 446 ALA A N 1
ATOM 3665 C CA . ALA A 1 446 ? -6.669 -1.103 -8.540 1.00 93.38 446 ALA A CA 1
ATOM 3666 C C . ALA A 1 446 ? -5.461 -0.843 -7.621 1.00 93.38 446 ALA A C 1
ATOM 3668 O O . ALA A 1 446 ? -5.501 0.017 -6.741 1.00 93.38 446 ALA A O 1
ATOM 3669 N N . VAL A 1 447 ? -4.413 -1.655 -7.805 1.00 92.25 447 VAL A N 1
ATOM 3670 C CA . VAL A 1 447 ? -3.340 -1.866 -6.818 1.00 92.25 447 VAL A CA 1
ATOM 3671 C C . VAL A 1 447 ? -2.546 -0.610 -6.454 1.00 92.25 447 VAL A C 1
ATOM 3673 O O . VAL A 1 447 ? -1.979 -0.540 -5.357 1.00 92.25 447 VAL A O 1
ATOM 3676 N N . GLY A 1 448 ? -2.483 0.387 -7.338 1.00 88.19 448 GLY A N 1
ATOM 3677 C CA . GLY A 1 448 ? -1.691 1.593 -7.130 1.00 88.19 448 GLY A CA 1
ATOM 3678 C C . GLY A 1 448 ? -0.243 1.246 -6.777 1.00 88.19 448 GLY A C 1
ATOM 3679 O O . GLY A 1 448 ? 0.346 0.317 -7.327 1.00 88.19 448 GLY A O 1
ATOM 3680 N N . SER A 1 449 ? 0.328 1.943 -5.794 1.00 84.06 449 SER A N 1
ATOM 3681 C CA . SER A 1 449 ? 1.667 1.641 -5.270 1.00 84.06 449 SER A CA 1
ATOM 3682 C C . SER A 1 449 ? 1.774 0.352 -4.439 1.00 84.06 449 SER A C 1
ATOM 3684 O O . SER A 1 449 ? 2.831 0.099 -3.860 1.00 84.06 449 SER A O 1
ATOM 3686 N N . GLY A 1 450 ? 0.720 -0.462 -4.325 1.00 90.31 450 GLY A N 1
ATOM 3687 C CA . GLY A 1 450 ? 0.755 -1.759 -3.640 1.00 90.31 450 GLY A CA 1
ATOM 3688 C C . GLY A 1 450 ? 0.576 -1.712 -2.124 1.00 90.31 450 GLY A C 1
ATOM 3689 O O . GLY A 1 450 ? 0.939 -2.674 -1.450 1.00 90.31 450 GLY A O 1
ATOM 3690 N N . ALA A 1 451 ? 0.013 -0.630 -1.573 1.00 89.75 451 ALA A N 1
ATOM 3691 C CA . ALA A 1 451 ? -0.145 -0.459 -0.124 1.00 89.75 451 ALA A CA 1
ATOM 3692 C C . ALA A 1 451 ? -0.922 -1.615 0.536 1.00 89.75 451 ALA A C 1
ATOM 3694 O O . ALA A 1 451 ? -0.464 -2.164 1.534 1.00 89.75 451 ALA A O 1
ATOM 3695 N N . PHE A 1 452 ? -2.045 -2.051 -0.048 1.00 94.06 452 PHE A N 1
ATOM 3696 C CA . PHE A 1 452 ? -2.812 -3.181 0.487 1.00 94.06 452 PHE A CA 1
ATOM 3697 C C . PHE A 1 452 ? -2.103 -4.527 0.336 1.00 94.06 452 PHE A C 1
ATOM 3699 O O . PHE A 1 452 ? -2.247 -5.380 1.208 1.00 94.06 452 PHE A O 1
ATOM 3706 N N . LEU A 1 453 ? -1.300 -4.727 -0.716 1.00 94.56 453 LEU A N 1
ATOM 3707 C CA . LEU A 1 453 ? -0.534 -5.968 -0.872 1.00 94.56 453 LEU A CA 1
ATOM 3708 C C . LEU A 1 453 ? 0.574 -6.077 0.173 1.00 94.56 453 LEU A C 1
ATOM 3710 O O . LEU A 1 453 ? 0.725 -7.131 0.785 1.00 94.56 453 LEU A O 1
ATOM 3714 N N . VAL A 1 454 ? 1.310 -4.991 0.420 1.00 91.38 454 VAL A N 1
ATOM 3715 C CA . VAL A 1 454 ? 2.333 -4.951 1.477 1.00 91.38 454 VAL A CA 1
ATOM 3716 C C . VAL A 1 454 ? 1.687 -5.036 2.864 1.00 91.38 454 VAL A C 1
ATOM 3718 O O . VAL A 1 454 ? 2.154 -5.790 3.716 1.00 91.38 454 VAL A O 1
ATOM 3721 N N . GLY A 1 455 ? 0.565 -4.343 3.082 1.00 91.50 455 GLY A N 1
ATOM 3722 C CA . GLY A 1 455 ? -0.210 -4.438 4.321 1.00 91.50 455 GLY A CA 1
ATOM 3723 C C . GLY A 1 455 ? -0.673 -5.867 4.612 1.00 91.50 455 GLY A C 1
ATOM 3724 O O . GLY A 1 455 ? -0.467 -6.372 5.718 1.00 91.50 455 GLY A O 1
ATOM 3725 N N . MET A 1 456 ? -1.225 -6.553 3.608 1.00 95.12 456 MET A N 1
ATOM 3726 C CA . MET A 1 456 ? -1.670 -7.942 3.726 1.00 95.12 456 MET A CA 1
ATOM 3727 C C . MET A 1 456 ? -0.493 -8.904 3.917 1.00 95.12 456 MET A C 1
ATOM 3729 O O . MET A 1 456 ? -0.578 -9.797 4.757 1.00 95.12 456 MET A O 1
ATOM 3733 N N . LEU A 1 457 ? 0.624 -8.699 3.205 1.00 93.50 457 LEU A N 1
ATOM 3734 C CA . LEU A 1 457 ? 1.865 -9.454 3.411 1.00 93.50 457 LEU A CA 1
ATOM 3735 C C . LEU A 1 457 ? 2.298 -9.396 4.876 1.00 93.50 457 LEU A C 1
ATOM 3737 O O . LEU A 1 457 ? 2.563 -10.431 5.486 1.00 93.50 457 LEU A O 1
ATOM 3741 N N . ASN A 1 458 ? 2.335 -8.193 5.449 1.00 89.31 458 ASN A N 1
ATOM 3742 C CA . ASN A 1 458 ? 2.740 -7.988 6.833 1.00 89.31 458 ASN A CA 1
ATOM 3743 C C . ASN A 1 458 ? 1.783 -8.684 7.812 1.00 89.31 458 ASN A C 1
ATOM 3745 O O . ASN A 1 458 ? 2.261 -9.343 8.736 1.00 89.31 458 ASN A O 1
ATOM 3749 N N . GLN A 1 459 ? 0.462 -8.619 7.593 1.00 90.31 459 GLN A N 1
ATOM 3750 C CA . GLN A 1 459 ? -0.509 -9.314 8.454 1.00 90.31 459 GLN A CA 1
ATOM 3751 C C . GLN A 1 459 ? -0.416 -10.836 8.357 1.00 90.31 459 GLN A C 1
ATOM 3753 O O . GLN A 1 459 ? -0.417 -11.511 9.385 1.00 90.31 459 GLN A O 1
ATOM 3758 N N . ILE A 1 460 ? -0.285 -11.384 7.147 1.00 93.62 460 ILE A N 1
ATOM 3759 C CA . ILE A 1 460 ? -0.125 -12.827 6.941 1.00 93.62 460 ILE A CA 1
ATOM 3760 C C . ILE A 1 460 ? 1.159 -13.312 7.614 1.00 93.62 460 ILE A C 1
ATOM 3762 O O . ILE A 1 460 ? 1.126 -14.271 8.378 1.00 93.62 460 ILE A O 1
ATOM 3766 N N . VAL A 1 461 ? 2.284 -12.631 7.390 1.00 90.38 461 VAL A N 1
ATOM 3767 C CA . VAL A 1 461 ? 3.576 -13.014 7.979 1.00 90.38 461 VAL A CA 1
ATOM 3768 C C . VAL A 1 461 ? 3.529 -12.920 9.500 1.00 90.38 461 VAL A C 1
ATOM 3770 O O . VAL A 1 461 ? 3.993 -13.843 10.169 1.00 90.38 461 VAL A O 1
ATOM 3773 N N . LYS A 1 462 ? 2.942 -11.852 10.055 1.00 86.69 462 LYS A N 1
ATOM 3774 C CA . LYS A 1 462 ? 2.741 -11.683 11.502 1.00 86.69 462 LYS A CA 1
ATOM 3775 C C . LYS A 1 462 ? 1.921 -12.837 12.077 1.00 86.69 462 LYS A C 1
ATOM 3777 O O . LYS A 1 462 ? 2.366 -13.481 13.023 1.00 86.69 462 LYS A O 1
ATOM 3782 N N . LEU A 1 463 ? 0.766 -13.130 11.479 1.00 88.69 463 LEU A N 1
ATOM 3783 C CA . LEU A 1 463 ? -0.122 -14.200 11.924 1.00 88.69 463 LEU A CA 1
ATOM 3784 C C . LEU A 1 463 ? 0.575 -15.564 11.870 1.00 88.69 463 LEU A C 1
ATOM 3786 O O . LEU A 1 463 ? 0.635 -16.258 12.881 1.00 88.69 463 LEU A O 1
ATOM 3790 N N . ARG A 1 464 ? 1.152 -15.926 10.720 1.00 90.56 464 ARG A N 1
ATOM 3791 C CA . ARG A 1 464 ? 1.846 -17.209 10.536 1.00 90.56 464 ARG A CA 1
ATOM 3792 C C . ARG A 1 464 ? 3.036 -17.356 11.482 1.00 90.56 464 ARG A C 1
ATOM 3794 O O . ARG A 1 464 ? 3.210 -18.416 12.067 1.00 90.56 464 ARG A O 1
ATOM 3801 N N . THR A 1 465 ? 3.813 -16.295 11.708 1.00 87.19 465 THR A N 1
ATOM 3802 C CA . THR A 1 465 ? 4.932 -16.324 12.668 1.00 87.19 465 THR A CA 1
ATOM 3803 C C . THR A 1 465 ? 4.444 -16.663 14.077 1.00 87.19 465 THR A C 1
ATOM 3805 O O . THR A 1 465 ? 4.979 -17.584 14.691 1.00 87.19 465 THR A O 1
ATOM 3808 N N . ASN A 1 466 ? 3.381 -16.003 14.553 1.00 83.56 466 ASN A N 1
ATOM 3809 C CA . ASN A 1 466 ? 2.805 -16.288 15.872 1.00 83.56 466 ASN A CA 1
ATOM 3810 C C . ASN A 1 466 ? 2.287 -17.741 15.967 1.00 83.56 466 ASN A C 1
ATOM 3812 O O . ASN A 1 466 ? 2.537 -18.435 16.949 1.00 83.56 466 ASN A O 1
ATOM 3816 N N . LEU A 1 467 ? 1.624 -18.249 14.922 1.00 85.25 467 LEU A N 1
ATOM 3817 C CA . LEU A 1 467 ? 1.125 -19.633 14.884 1.00 85.25 467 LEU A CA 1
ATOM 3818 C C . LEU A 1 467 ? 2.259 -20.672 14.881 1.00 85.25 467 LEU A C 1
ATOM 3820 O O . LEU A 1 467 ? 2.156 -21.732 15.508 1.00 85.25 467 LEU A O 1
ATOM 3824 N N . LEU A 1 468 ? 3.362 -20.385 14.192 1.00 83.50 468 LEU A N 1
ATOM 3825 C CA . LEU A 1 468 ? 4.528 -21.267 14.132 1.00 83.50 468 LEU A CA 1
ATOM 3826 C C . LEU A 1 468 ? 5.251 -21.363 15.483 1.00 83.50 468 LEU A C 1
ATOM 3828 O O . LEU A 1 468 ? 5.698 -22.452 15.855 1.00 83.50 468 LEU A O 1
ATOM 3832 N N . GLU A 1 469 ? 5.288 -20.273 16.259 1.00 80.31 469 GLU A N 1
ATOM 3833 C CA . GLU A 1 469 ? 5.779 -20.291 17.645 1.00 80.31 469 GLU A CA 1
ATOM 3834 C C . GLU A 1 469 ? 4.960 -21.253 18.523 1.00 80.31 469 GLU A C 1
ATOM 3836 O O . GLU A 1 469 ? 5.534 -22.018 19.302 1.00 80.31 469 GLU A O 1
ATOM 3841 N N . LEU A 1 470 ? 3.636 -21.308 18.336 1.00 78.94 470 LEU A N 1
ATOM 3842 C CA . LEU A 1 470 ? 2.755 -22.233 19.063 1.00 78.94 470 LEU A CA 1
ATOM 3843 C C . LEU A 1 470 ? 2.942 -23.703 18.656 1.00 78.94 470 LEU A C 1
ATOM 3845 O O . LEU A 1 470 ? 2.763 -24.600 19.486 1.00 78.94 470 LEU A O 1
ATOM 3849 N N . THR A 1 471 ? 3.310 -23.960 17.398 1.00 76.19 471 THR A N 1
ATOM 3850 C CA . THR A 1 471 ? 3.474 -25.316 16.834 1.00 76.19 471 THR A CA 1
ATOM 3851 C C . THR A 1 471 ? 4.917 -25.833 16.890 1.00 76.19 471 THR A C 1
ATOM 3853 O O . THR A 1 471 ? 5.185 -26.957 16.466 1.00 76.19 471 THR A O 1
ATOM 3856 N N . ASN A 1 472 ? 5.858 -25.054 17.444 1.00 74.06 472 ASN A N 1
ATOM 3857 C CA . ASN A 1 472 ? 7.304 -25.336 17.468 1.00 74.06 472 ASN A CA 1
ATOM 3858 C C . ASN A 1 472 ? 7.928 -25.586 16.078 1.00 74.06 472 ASN A C 1
ATOM 3860 O O . ASN A 1 472 ? 9.014 -26.169 15.976 1.00 74.06 472 ASN A O 1
ATOM 3864 N N . LYS A 1 473 ? 7.274 -25.144 15.000 1.00 75.94 473 LYS A N 1
ATOM 3865 C CA . LYS A 1 473 ? 7.840 -25.170 13.648 1.00 75.94 473 LYS A CA 1
ATOM 3866 C C . LYS A 1 473 ? 8.722 -23.936 13.472 1.00 75.94 473 LYS A C 1
ATOM 3868 O O . LYS A 1 473 ? 8.328 -22.826 13.801 1.00 75.94 473 LYS A O 1
ATOM 3873 N N . LYS A 1 474 ? 9.933 -24.122 12.948 1.00 73.50 474 LYS A N 1
ATOM 3874 C CA . LYS A 1 474 ? 10.845 -23.016 12.627 1.00 73.50 474 LYS A CA 1
ATOM 3875 C C . LYS A 1 474 ? 10.924 -22.861 11.119 1.00 73.50 474 LYS A C 1
ATOM 3877 O O . LYS A 1 474 ? 11.727 -23.532 10.476 1.00 73.50 474 LYS A O 1
ATOM 3882 N N . ILE A 1 475 ? 10.066 -22.008 10.574 1.00 78.69 475 ILE A N 1
ATOM 3883 C CA . ILE A 1 475 ? 10.182 -21.531 9.195 1.00 78.69 475 ILE A CA 1
ATOM 3884 C C . ILE A 1 475 ? 10.803 -20.140 9.260 1.00 78.69 475 ILE A C 1
ATOM 3886 O O . ILE A 1 475 ? 10.426 -19.327 10.102 1.00 78.69 475 ILE A O 1
ATOM 3890 N N . ASP A 1 476 ? 11.786 -19.895 8.401 1.00 83.50 476 ASP A N 1
ATOM 3891 C CA . ASP A 1 476 ? 12.412 -18.586 8.277 1.00 83.50 476 ASP A CA 1
ATOM 3892 C C . ASP A 1 476 ? 11.391 -17.545 7.786 1.00 83.50 476 ASP A C 1
ATOM 3894 O O . ASP A 1 476 ? 10.590 -17.815 6.887 1.00 83.50 476 ASP A O 1
ATOM 3898 N N . LYS A 1 477 ? 11.421 -16.339 8.355 1.00 84.69 477 LYS A N 1
ATOM 3899 C CA . LYS A 1 477 ? 10.481 -15.259 8.022 1.00 84.69 477 LYS A CA 1
ATOM 3900 C C . LYS A 1 477 ? 10.582 -14.864 6.547 1.00 84.69 477 LYS A C 1
ATOM 3902 O O . LYS A 1 477 ? 9.559 -14.582 5.920 1.00 84.69 477 LYS A O 1
ATOM 3907 N N . TYR A 1 478 ? 11.790 -14.913 5.977 1.00 85.50 478 TYR A N 1
ATOM 3908 C CA . TYR A 1 478 ? 12.012 -14.742 4.540 1.00 85.50 478 TYR A CA 1
ATOM 3909 C C . TYR A 1 478 ? 11.206 -15.749 3.712 1.00 85.50 478 TYR A C 1
ATOM 3911 O O . TYR A 1 478 ? 10.576 -15.374 2.727 1.00 85.50 478 TYR A O 1
ATOM 3919 N N . GLU A 1 479 ? 11.188 -17.019 4.122 1.00 85.06 479 GLU A N 1
ATOM 3920 C CA . GLU A 1 479 ? 10.495 -18.087 3.400 1.00 85.06 479 GLU A CA 1
ATOM 3921 C C . GLU A 1 479 ? 8.972 -17.899 3.460 1.00 85.06 479 GLU A C 1
ATOM 3923 O O . GLU A 1 479 ? 8.293 -18.031 2.444 1.00 85.06 479 GLU A O 1
ATOM 3928 N N . ILE A 1 480 ? 8.431 -17.488 4.614 1.00 89.06 480 ILE A N 1
ATOM 3929 C CA . ILE A 1 480 ? 7.004 -17.148 4.756 1.00 89.06 480 ILE A CA 1
ATOM 3930 C C . ILE A 1 480 ? 6.637 -15.980 3.832 1.00 89.06 480 ILE A C 1
ATOM 3932 O O . ILE A 1 480 ? 5.622 -16.039 3.129 1.00 89.06 480 ILE A O 1
ATOM 3936 N N . LYS A 1 481 ? 7.464 -14.924 3.800 1.00 89.38 481 LYS A N 1
ATOM 3937 C CA . LYS A 1 481 ? 7.271 -13.781 2.896 1.00 89.38 481 LYS A CA 1
ATOM 3938 C C . LYS A 1 481 ? 7.313 -14.208 1.436 1.00 89.38 481 LYS A C 1
ATOM 3940 O O . LYS A 1 481 ? 6.424 -13.836 0.676 1.00 89.38 481 LYS A O 1
ATOM 3945 N N . LEU A 1 482 ? 8.311 -15.003 1.055 1.00 86.31 482 LEU A N 1
ATOM 3946 C CA . LEU A 1 482 ? 8.473 -15.499 -0.307 1.00 86.31 482 LEU A CA 1
ATOM 3947 C C . LEU A 1 482 ? 7.245 -16.300 -0.750 1.00 86.31 482 LEU A C 1
ATOM 3949 O O . LEU A 1 482 ? 6.675 -15.989 -1.793 1.00 86.31 482 LEU A O 1
ATOM 3953 N N . GLN A 1 483 ? 6.792 -17.254 0.067 1.00 85.69 483 GLN A N 1
ATOM 3954 C CA . GLN A 1 483 ? 5.587 -18.047 -0.196 1.00 85.69 483 GLN A CA 1
ATOM 3955 C C . GLN A 1 483 ? 4.344 -17.167 -0.341 1.00 85.69 483 GLN A C 1
ATOM 3957 O O . GLN A 1 483 ? 3.583 -17.332 -1.288 1.00 85.69 483 GLN A O 1
ATOM 3962 N N . THR A 1 484 ? 4.160 -16.194 0.555 1.00 90.94 484 THR A N 1
ATOM 3963 C CA . THR A 1 484 ? 3.003 -15.285 0.518 1.00 90.94 484 THR A CA 1
ATOM 3964 C C . THR A 1 484 ? 3.002 -14.444 -0.763 1.00 90.94 484 THR A C 1
ATOM 3966 O O . THR A 1 484 ? 1.992 -14.352 -1.456 1.00 90.94 484 THR A O 1
ATOM 3969 N N . ILE A 1 485 ? 4.150 -13.874 -1.134 1.00 88.69 485 ILE A N 1
ATOM 3970 C CA . ILE A 1 485 ? 4.306 -13.086 -2.365 1.00 88.69 485 ILE A CA 1
ATOM 3971 C C . ILE A 1 485 ? 4.091 -13.953 -3.622 1.00 88.69 485 ILE A C 1
ATOM 3973 O O . ILE A 1 485 ? 3.547 -13.479 -4.620 1.00 88.69 485 ILE A O 1
ATOM 3977 N N . GLN A 1 486 ? 4.529 -15.213 -3.596 1.00 82.88 486 GLN A N 1
ATOM 3978 C CA . GLN A 1 486 ? 4.437 -16.123 -4.739 1.00 82.88 486 GLN A CA 1
ATOM 3979 C C . GLN A 1 486 ? 3.079 -16.802 -4.891 1.00 82.88 486 GLN A C 1
ATOM 3981 O O . GLN A 1 486 ? 2.731 -17.155 -6.007 1.00 82.88 486 GLN A O 1
ATOM 3986 N N . ASN A 1 487 ? 2.319 -17.007 -3.821 1.00 83.62 487 ASN A N 1
ATOM 3987 C CA . ASN A 1 487 ? 1.105 -17.822 -3.899 1.00 83.62 487 ASN A CA 1
ATOM 3988 C C . ASN A 1 487 ? -0.162 -17.008 -3.628 1.00 83.62 487 ASN A C 1
ATOM 3990 O O . ASN A 1 487 ? -1.223 -17.326 -4.172 1.00 83.62 487 ASN A O 1
ATOM 3994 N N . SER A 1 488 ? -0.053 -15.943 -2.829 1.00 91.56 488 SER A N 1
ATOM 3995 C CA . SER A 1 488 ? -1.216 -15.297 -2.224 1.00 91.56 488 SER A CA 1
ATOM 3996 C C . SER A 1 488 ? -1.541 -13.915 -2.770 1.00 91.56 488 SER A C 1
ATOM 3998 O O . SER A 1 488 ? -2.707 -13.539 -2.744 1.00 91.56 488 SER A O 1
ATOM 4000 N N . LEU A 1 489 ? -0.566 -13.137 -3.243 1.00 94.69 489 LEU A N 1
ATOM 4001 C CA . LEU A 1 489 ? -0.767 -11.708 -3.522 1.00 94.69 489 LEU A CA 1
ATOM 4002 C C . LEU A 1 489 ? -0.840 -11.405 -5.018 1.00 94.69 489 LEU A C 1
ATOM 4004 O O . LEU A 1 489 ? 0.139 -11.595 -5.733 1.00 94.69 489 LEU A O 1
ATOM 4008 N N . TYR A 1 490 ? -1.971 -10.855 -5.460 1.00 95.50 490 TYR A N 1
ATOM 4009 C CA . TYR A 1 490 ? -2.252 -10.498 -6.851 1.00 95.50 490 TYR A CA 1
ATOM 4010 C C . TYR A 1 490 ? -2.667 -9.028 -6.954 1.00 95.50 490 TYR A C 1
ATOM 4012 O O . TYR A 1 490 ? -3.274 -8.472 -6.041 1.00 95.50 490 TYR A O 1
ATOM 4020 N N . GLY A 1 491 ? -2.381 -8.382 -8.079 1.00 95.44 491 GLY A N 1
ATOM 4021 C CA . GLY A 1 491 ? -2.763 -6.990 -8.288 1.00 95.44 491 GLY A CA 1
ATOM 4022 C C . GLY A 1 491 ? -2.868 -6.602 -9.754 1.00 95.44 491 GLY A C 1
ATOM 4023 O O . GLY A 1 491 ? -2.157 -7.128 -10.614 1.00 95.44 491 GLY A O 1
ATOM 4024 N N . VAL A 1 492 ? -3.769 -5.668 -10.038 1.00 93.75 492 VAL A N 1
ATOM 4025 C CA . VAL A 1 492 ? -3.974 -5.107 -11.374 1.00 93.75 492 VAL A CA 1
ATOM 4026 C C . VAL A 1 492 ? -4.031 -3.593 -11.266 1.00 93.75 492 VAL A C 1
ATOM 4028 O O . VAL A 1 492 ? -4.732 -3.070 -10.404 1.00 93.75 492 VAL A O 1
ATOM 4031 N N . ASP A 1 493 ? -3.313 -2.896 -12.140 1.00 91.19 493 ASP A N 1
ATOM 4032 C CA . ASP A 1 493 ? -3.458 -1.450 -12.309 1.00 91.19 493 ASP A CA 1
ATOM 4033 C C . ASP A 1 493 ? -3.544 -1.082 -13.788 1.00 91.19 493 ASP A C 1
ATOM 4035 O O . ASP A 1 493 ? -3.033 -1.798 -14.652 1.00 91.19 493 ASP A O 1
ATOM 4039 N N . LEU A 1 494 ? -4.162 0.057 -14.087 1.00 84.88 494 LEU A N 1
ATOM 4040 C CA . LEU A 1 494 ? -4.155 0.609 -15.436 1.00 84.88 494 LEU A CA 1
ATOM 4041 C C . LEU A 1 494 ? -2.763 1.145 -15.805 1.00 84.88 494 LEU A C 1
ATOM 4043 O O . LEU A 1 494 ? -2.358 1.043 -16.964 1.00 84.88 494 LEU A O 1
ATOM 4047 N N . GLU A 1 495 ? -2.028 1.674 -14.823 1.00 78.62 495 GLU A N 1
ATOM 4048 C CA . GLU A 1 495 ? -0.736 2.323 -15.018 1.00 78.62 495 GLU A CA 1
ATOM 4049 C C . GLU A 1 495 ? 0.436 1.357 -14.805 1.00 78.62 495 GLU A C 1
ATOM 4051 O O . GLU A 1 495 ? 0.563 0.692 -13.775 1.00 78.62 495 GLU A O 1
ATOM 4056 N N . TYR A 1 496 ? 1.359 1.325 -15.771 1.00 77.81 496 TYR A N 1
ATOM 4057 C CA . TYR A 1 496 ? 2.586 0.523 -15.674 1.00 77.81 496 TYR A CA 1
ATOM 4058 C C . TYR A 1 496 ? 3.437 0.920 -14.465 1.00 77.81 496 TYR A C 1
ATOM 4060 O O . TYR A 1 496 ? 3.932 0.059 -13.742 1.00 77.81 496 TYR A O 1
ATOM 4068 N N . ASP A 1 497 ? 3.562 2.223 -14.213 1.00 74.19 497 ASP A N 1
ATOM 4069 C CA . ASP A 1 497 ? 4.411 2.734 -13.141 1.00 74.19 497 ASP A CA 1
ATOM 4070 C C . ASP A 1 497 ? 3.907 2.294 -11.756 1.00 74.19 497 ASP A C 1
ATOM 4072 O O . ASP A 1 497 ? 4.713 1.902 -10.915 1.00 74.19 497 ASP A O 1
ATOM 4076 N N . ALA A 1 498 ? 2.586 2.291 -11.536 1.00 79.19 498 ALA A N 1
ATOM 4077 C CA . ALA A 1 498 ? 1.957 1.811 -10.302 1.00 79.19 498 ALA A CA 1
ATOM 4078 C C . ALA A 1 498 ? 2.346 0.352 -10.006 1.00 79.19 498 ALA A C 1
ATOM 4080 O O . ALA A 1 498 ? 2.863 0.032 -8.932 1.00 79.19 498 ALA A O 1
ATOM 4081 N N . VAL A 1 499 ? 2.212 -0.509 -11.019 1.00 83.62 499 VAL A N 1
ATOM 4082 C CA . VAL A 1 499 ? 2.589 -1.927 -10.952 1.00 83.62 499 VAL A CA 1
ATOM 4083 C C . VAL A 1 499 ? 4.069 -2.112 -10.611 1.00 83.62 499 VAL A C 1
ATOM 4085 O O . VAL A 1 499 ? 4.404 -2.960 -9.782 1.00 83.62 499 VAL A O 1
ATOM 4088 N N . GLU A 1 500 ? 4.966 -1.329 -11.209 1.00 78.50 500 GLU A N 1
ATOM 4089 C CA . GLU A 1 500 ? 6.403 -1.434 -10.928 1.00 78.50 500 GLU A CA 1
ATOM 4090 C C . GLU A 1 500 ? 6.757 -1.003 -9.499 1.00 78.50 500 GLU A C 1
ATOM 4092 O O . GLU A 1 500 ? 7.591 -1.642 -8.856 1.00 78.50 500 GLU A O 1
ATOM 4097 N N . ILE A 1 501 ? 6.093 0.022 -8.960 1.00 79.31 501 ILE A N 1
ATOM 4098 C CA . ILE A 1 501 ? 6.286 0.457 -7.566 1.00 79.31 501 ILE A CA 1
ATOM 4099 C C . ILE A 1 501 ? 5.794 -0.616 -6.593 1.00 79.31 501 ILE A C 1
ATOM 4101 O O . ILE A 1 501 ? 6.476 -0.913 -5.611 1.00 79.31 501 ILE A O 1
ATOM 4105 N N . ALA A 1 502 ? 4.643 -1.232 -6.874 1.00 86.56 502 ALA A N 1
ATOM 4106 C CA . ALA A 1 502 ? 4.127 -2.334 -6.067 1.00 86.56 502 ALA A CA 1
ATOM 4107 C C . ALA A 1 502 ? 5.121 -3.511 -6.032 1.00 86.56 502 ALA A C 1
ATOM 4109 O O . ALA A 1 502 ? 5.422 -4.033 -4.956 1.00 86.56 502 ALA A O 1
ATOM 4110 N N . LYS A 1 503 ? 5.709 -3.882 -7.182 1.00 84.94 503 LYS A N 1
ATOM 4111 C CA . LYS A 1 503 ? 6.779 -4.899 -7.247 1.00 84.94 503 LYS A CA 1
ATOM 4112 C C . LYS A 1 503 ? 7.993 -4.493 -6.414 1.00 84.94 503 LYS A C 1
ATOM 4114 O O . LYS A 1 503 ? 8.502 -5.307 -5.645 1.00 84.94 503 LYS A O 1
ATOM 4119 N N . LEU A 1 504 ? 8.431 -3.239 -6.542 1.00 80.75 504 LEU A N 1
ATOM 4120 C CA . LEU A 1 504 ? 9.584 -2.697 -5.827 1.00 80.75 504 LEU A CA 1
ATOM 4121 C C . LEU A 1 504 ? 9.422 -2.809 -4.309 1.00 80.75 504 LEU A C 1
ATOM 4123 O O . LEU A 1 504 ? 10.328 -3.287 -3.627 1.00 80.75 504 LEU A O 1
ATOM 4127 N N . ARG A 1 505 ? 8.258 -2.414 -3.784 1.00 84.31 505 ARG A N 1
ATOM 4128 C CA . ARG A 1 505 ? 7.958 -2.486 -2.347 1.00 84.31 505 ARG A CA 1
ATOM 4129 C C . ARG A 1 505 ? 7.891 -3.923 -1.843 1.00 84.31 505 ARG A C 1
ATOM 4131 O O . ARG A 1 505 ? 8.474 -4.219 -0.802 1.00 84.31 505 ARG A O 1
ATOM 4138 N N . LEU A 1 506 ? 7.279 -4.837 -2.600 1.00 86.38 506 LEU A N 1
ATOM 4139 C CA . LEU A 1 506 ? 7.268 -6.261 -2.245 1.00 86.38 506 LEU A CA 1
ATOM 4140 C C . LEU A 1 506 ? 8.686 -6.851 -2.221 1.00 86.38 506 LEU A C 1
ATOM 4142 O O . LEU A 1 506 ? 9.035 -7.553 -1.272 1.00 86.38 506 LEU A O 1
ATOM 4146 N N . TRP A 1 507 ? 9.541 -6.526 -3.195 1.00 83.38 507 TRP A N 1
ATOM 4147 C CA . TRP A 1 507 ? 10.941 -6.964 -3.190 1.00 83.38 507 TRP A CA 1
ATOM 4148 C C . TRP A 1 507 ? 11.734 -6.402 -2.010 1.00 83.38 507 TRP A C 1
ATOM 4150 O O . TRP A 1 507 ? 12.440 -7.163 -1.349 1.00 83.38 507 TRP A O 1
ATOM 4160 N N . LEU A 1 508 ? 11.596 -5.106 -1.710 1.00 80.69 508 LEU A N 1
ATOM 4161 C CA . LEU A 1 508 ? 12.235 -4.494 -0.541 1.00 80.69 508 LEU A CA 1
ATOM 4162 C C . LEU A 1 508 ? 11.792 -5.192 0.746 1.00 80.69 508 LEU A C 1
ATOM 4164 O O . LEU A 1 508 ? 12.642 -5.581 1.543 1.00 80.69 508 LEU A O 1
ATOM 4168 N N . SER A 1 509 ? 10.489 -5.451 0.894 1.00 82.19 509 SER A N 1
ATOM 4169 C CA . SER A 1 509 ? 9.945 -6.148 2.062 1.00 82.19 509 SER A CA 1
ATOM 4170 C C . SER A 1 509 ? 10.537 -7.552 2.251 1.00 82.19 509 SER A C 1
ATOM 4172 O O . SER A 1 509 ? 10.719 -7.984 3.388 1.00 82.19 509 SER A O 1
ATOM 4174 N N . LEU A 1 510 ? 10.868 -8.255 1.161 1.00 82.62 510 LEU A N 1
ATOM 4175 C CA . LEU A 1 510 ? 11.470 -9.588 1.188 1.00 82.62 510 LEU A CA 1
ATOM 4176 C C . LEU A 1 510 ? 12.956 -9.532 1.574 1.00 82.62 510 LEU A C 1
ATOM 4178 O O . LEU A 1 510 ? 13.402 -10.290 2.433 1.00 82.62 510 LEU A O 1
ATOM 4182 N N . ILE A 1 511 ? 13.712 -8.610 0.972 1.00 79.19 511 ILE A N 1
ATOM 4183 C CA . ILE A 1 511 ? 15.157 -8.436 1.203 1.00 79.19 511 ILE A CA 1
ATOM 4184 C C . ILE A 1 511 ? 15.474 -8.126 2.671 1.00 79.19 511 ILE A C 1
ATOM 4186 O O . ILE A 1 511 ? 16.528 -8.515 3.176 1.00 79.19 511 ILE A O 1
ATOM 4190 N N . VAL A 1 512 ? 14.568 -7.442 3.374 1.00 75.62 512 VAL A N 1
ATOM 4191 C CA . VAL A 1 512 ? 14.718 -7.100 4.799 1.00 75.62 512 VAL A CA 1
ATOM 4192 C C . VAL A 1 512 ? 15.046 -8.312 5.655 1.00 75.62 512 VAL A C 1
ATOM 4194 O O . VAL A 1 512 ? 15.924 -8.218 6.510 1.00 75.62 512 VAL A O 1
ATOM 4197 N N . ASP A 1 513 ? 14.347 -9.421 5.435 1.00 76.69 513 ASP A N 1
ATOM 4198 C CA . ASP A 1 513 ? 14.421 -10.598 6.302 1.00 76.69 513 ASP A CA 1
ATOM 4199 C C . ASP A 1 513 ? 15.421 -11.640 5.785 1.00 76.69 513 ASP A C 1
ATOM 4201 O O . ASP A 1 513 ? 15.579 -12.694 6.387 1.00 76.69 513 ASP A O 1
ATOM 4205 N N . GLN A 1 514 ? 16.114 -11.364 4.677 1.00 79.38 514 GLN A N 1
ATOM 4206 C CA . GLN A 1 514 ? 17.098 -12.287 4.137 1.00 79.38 514 GLN A CA 1
ATOM 4207 C C . GLN A 1 514 ? 18.450 -12.124 4.843 1.00 79.38 514 GLN A C 1
ATOM 4209 O O . GLN A 1 514 ? 19.096 -11.075 4.757 1.00 79.38 514 GLN A O 1
ATOM 4214 N N . GLU A 1 515 ? 18.922 -13.192 5.475 1.00 76.88 515 GLU A N 1
ATOM 4215 C CA . GLU A 1 515 ? 20.286 -13.288 5.993 1.00 76.88 515 GLU A CA 1
ATOM 4216 C C . GLU A 1 515 ? 21.194 -13.997 4.980 1.00 76.88 515 GLU A C 1
ATOM 4218 O O . GLU A 1 515 ? 20.827 -15.027 4.415 1.00 76.88 515 GLU A O 1
ATOM 4223 N N . THR A 1 516 ? 22.382 -13.442 4.725 1.00 72.38 516 THR A N 1
ATOM 4224 C CA . THR A 1 516 ? 23.366 -14.047 3.811 1.00 72.38 516 THR A CA 1
ATOM 4225 C C . THR A 1 516 ? 24.273 -15.047 4.509 1.00 72.38 516 THR A C 1
ATOM 4227 O O . THR A 1 516 ? 24.657 -16.027 3.892 1.00 72.38 516 THR A O 1
ATOM 4230 N N . ASN A 1 517 ? 24.621 -14.828 5.783 1.00 75.44 517 ASN A N 1
ATOM 4231 C CA . ASN A 1 517 ? 25.501 -15.712 6.565 1.00 75.44 517 ASN A CA 1
ATOM 4232 C C . ASN A 1 517 ? 26.791 -16.139 5.820 1.00 75.44 517 ASN A C 1
ATOM 4234 O O . ASN A 1 517 ? 27.282 -17.249 6.005 1.00 75.44 517 ASN A O 1
ATOM 4238 N N . GLY A 1 518 ? 27.341 -15.249 4.981 1.00 71.12 518 GLY A N 1
ATOM 4239 C CA . GLY A 1 518 ? 28.526 -15.496 4.149 1.00 71.12 518 GLY A CA 1
ATOM 4240 C C . GLY A 1 518 ? 28.243 -16.019 2.732 1.00 71.12 518 GLY A C 1
ATOM 4241 O O . GLY A 1 518 ? 29.136 -15.951 1.886 1.00 71.12 518 GLY A O 1
ATOM 4242 N N . ASP A 1 519 ? 27.016 -16.454 2.438 1.00 79.62 519 ASP A N 1
ATOM 4243 C CA . ASP A 1 519 ? 26.565 -16.901 1.116 1.00 79.62 519 ASP A CA 1
ATOM 4244 C C . ASP A 1 519 ? 26.026 -15.751 0.250 1.00 79.62 519 ASP A C 1
ATOM 4246 O O . ASP A 1 519 ? 25.620 -14.694 0.739 1.00 79.62 519 ASP A O 1
ATOM 4250 N N . ALA A 1 520 ? 26.005 -15.961 -1.069 1.00 78.94 520 ALA A N 1
ATOM 4251 C CA . ALA A 1 520 ? 25.470 -14.979 -2.005 1.00 78.94 520 ALA A CA 1
ATOM 4252 C C . ALA A 1 520 ? 23.965 -14.739 -1.765 1.00 78.94 520 ALA A C 1
ATOM 4254 O O . ALA A 1 520 ? 23.218 -15.697 -1.529 1.00 78.94 520 ALA A O 1
ATOM 4255 N N . PRO A 1 521 ? 23.485 -13.485 -1.866 1.00 83.12 521 PRO A N 1
ATOM 4256 C CA . PRO A 1 521 ? 22.062 -13.199 -1.805 1.00 83.12 521 PRO A CA 1
ATOM 4257 C C . PRO A 1 521 ? 21.256 -14.016 -2.827 1.00 83.12 521 PRO A C 1
ATOM 4259 O O . PRO A 1 521 ? 21.625 -14.120 -3.996 1.00 83.12 521 PRO A O 1
ATOM 4262 N N . LYS A 1 522 ? 20.118 -14.570 -2.394 1.00 79.38 522 LYS A N 1
ATOM 4263 C CA . LYS A 1 522 ? 19.129 -15.200 -3.269 1.00 79.38 522 LYS A CA 1
ATOM 4264 C C . LYS A 1 522 ? 18.558 -14.174 -4.271 1.00 79.38 522 LYS A C 1
ATOM 4266 O O . LYS A 1 522 ? 18.298 -13.034 -3.880 1.00 79.38 522 LYS A O 1
ATOM 4271 N N . PRO A 1 523 ? 18.313 -14.567 -5.535 1.00 75.38 523 PRO A N 1
ATOM 4272 C CA . PRO A 1 523 ? 17.707 -13.686 -6.533 1.00 75.38 523 PRO A CA 1
ATOM 4273 C C . PRO A 1 523 ? 16.256 -13.326 -6.189 1.00 75.38 523 PRO A C 1
ATOM 4275 O O . PRO A 1 523 ? 15.563 -14.090 -5.514 1.00 75.38 523 PRO A O 1
ATOM 4278 N N . LEU A 1 524 ? 15.761 -12.201 -6.713 1.00 73.06 524 LEU A N 1
ATOM 4279 C CA . LEU A 1 524 ? 14.386 -11.765 -6.465 1.00 73.06 524 LEU A CA 1
ATOM 4280 C C . LEU A 1 524 ? 13.358 -12.648 -7.193 1.00 73.06 524 LEU A C 1
ATOM 4282 O O . LEU A 1 524 ? 13.587 -13.065 -8.340 1.00 73.06 524 LEU A O 1
ATOM 4286 N N . PRO A 1 525 ? 12.187 -12.903 -6.572 1.00 71.38 525 PRO A N 1
ATOM 4287 C CA . PRO A 1 525 ? 11.108 -13.633 -7.220 1.00 71.38 525 PRO A CA 1
ATOM 4288 C C . PRO A 1 525 ? 10.564 -12.847 -8.414 1.00 71.38 525 PRO A C 1
ATOM 4290 O O . PRO A 1 525 ? 10.474 -11.617 -8.392 1.00 71.38 525 PRO A O 1
ATOM 4293 N N . ASN A 1 526 ? 10.153 -13.567 -9.459 1.00 68.62 526 ASN A N 1
ATOM 4294 C CA . ASN A 1 526 ? 9.516 -12.943 -10.610 1.00 68.62 526 ASN A CA 1
ATOM 4295 C C . ASN A 1 526 ? 8.030 -12.686 -10.311 1.00 68.62 526 ASN A C 1
ATOM 4297 O O . ASN A 1 526 ? 7.233 -13.618 -10.259 1.00 68.62 526 ASN A O 1
ATOM 4301 N N . LEU A 1 527 ? 7.673 -11.413 -10.125 1.00 68.44 527 LEU A N 1
ATOM 4302 C CA . LEU A 1 527 ? 6.310 -10.974 -9.795 1.00 68.44 527 LEU A CA 1
ATOM 4303 C C . LEU A 1 527 ? 5.466 -10.623 -11.020 1.00 68.44 527 LEU A C 1
ATOM 4305 O O . LEU A 1 527 ? 4.294 -10.267 -10.875 1.00 68.44 527 LEU A O 1
ATOM 4309 N N . ASN A 1 528 ? 6.023 -10.745 -12.232 1.00 63.53 528 ASN A N 1
ATOM 4310 C CA . ASN A 1 528 ? 5.312 -10.412 -13.466 1.00 63.53 528 ASN A CA 1
ATOM 4311 C C . ASN A 1 528 ? 4.062 -11.264 -13.661 1.00 63.53 528 ASN A C 1
ATOM 4313 O O . ASN A 1 528 ? 3.245 -10.880 -14.486 1.00 63.53 528 ASN A O 1
ATOM 4317 N N . PHE A 1 529 ? 3.922 -12.377 -12.918 1.00 68.31 529 PHE A N 1
ATOM 4318 C CA . PHE A 1 529 ? 2.785 -13.288 -12.979 1.00 68.31 529 PHE A CA 1
ATOM 4319 C C . PHE A 1 529 ? 1.657 -13.037 -11.971 1.00 68.31 529 PHE A C 1
ATOM 4321 O O . PHE A 1 529 ? 0.549 -13.501 -12.238 1.00 68.31 529 PHE A O 1
ATOM 4328 N N . HIS A 1 530 ? 1.828 -12.141 -10.996 1.00 84.69 530 HIS A N 1
ATOM 4329 C CA . HIS A 1 530 ? 0.735 -11.745 -10.091 1.00 84.69 530 HIS A CA 1
ATOM 4330 C C . HIS A 1 530 ? 0.393 -10.257 -10.129 1.00 84.69 530 HIS A C 1
ATOM 4332 O O . HIS A 1 530 ? -0.742 -9.899 -9.834 1.00 84.69 530 HIS A O 1
ATOM 4338 N N . LEU A 1 531 ? 1.321 -9.399 -10.566 1.00 88.81 531 LEU A N 1
ATOM 4339 C CA . LEU A 1 531 ? 1.071 -7.971 -10.763 1.00 88.81 531 LEU A CA 1
ATOM 4340 C C . LEU A 1 531 ? 1.003 -7.643 -12.260 1.00 88.81 531 LEU A C 1
ATOM 4342 O O . LEU A 1 531 ? 1.970 -7.888 -12.988 1.00 88.81 531 LEU A O 1
ATOM 4346 N N . ARG A 1 532 ? -0.137 -7.123 -12.739 1.00 86.75 532 ARG A N 1
ATOM 4347 C CA . ARG A 1 532 ? -0.386 -6.857 -14.169 1.00 86.75 532 ARG A CA 1
ATOM 4348 C C . ARG A 1 532 ? -0.862 -5.451 -14.469 1.00 86.75 532 ARG A C 1
ATOM 4350 O O . ARG A 1 532 ? -1.621 -4.860 -13.715 1.00 86.75 532 ARG A O 1
ATOM 4357 N N . VAL A 1 533 ? -0.500 -5.005 -15.668 1.00 84.44 533 VAL A N 1
ATOM 4358 C CA . VAL A 1 533 ? -1.064 -3.810 -16.289 1.00 84.44 533 VAL A CA 1
ATOM 4359 C C . VAL A 1 533 ? -2.305 -4.182 -17.099 1.00 84.44 533 VAL A C 1
ATOM 4361 O O . VAL A 1 533 ? -2.255 -5.094 -17.933 1.00 84.44 533 VAL A O 1
ATOM 4364 N N . GLY A 1 534 ? -3.406 -3.471 -16.882 1.00 87.19 534 GLY A N 1
ATOM 4365 C CA . GLY A 1 534 ? -4.621 -3.555 -17.684 1.00 87.19 534 GLY A CA 1
ATOM 4366 C C . GLY A 1 534 ? -5.832 -2.911 -17.017 1.00 87.19 534 GLY A C 1
ATOM 4367 O O . GLY A 1 534 ? -5.880 -2.728 -15.805 1.00 87.19 534 GLY A O 1
ATOM 4368 N N . ASN A 1 535 ? -6.849 -2.594 -17.817 1.00 88.88 535 ASN A N 1
ATOM 4369 C CA . ASN A 1 535 ? -8.118 -2.107 -17.281 1.00 88.88 535 ASN A CA 1
ATOM 4370 C C . ASN A 1 535 ? -8.906 -3.255 -16.627 1.00 88.88 535 ASN A C 1
ATOM 4372 O O . ASN A 1 535 ? -9.528 -4.065 -17.317 1.00 88.88 535 ASN A O 1
ATOM 4376 N N . SER A 1 536 ? -8.902 -3.307 -15.295 1.00 92.31 536 SER A N 1
ATOM 4377 C CA . SER A 1 536 ? -9.549 -4.351 -14.491 1.00 92.31 536 SER A CA 1
ATOM 4378 C C . SER A 1 536 ? -11.067 -4.449 -14.674 1.00 92.31 536 SER A C 1
ATOM 4380 O O . SER A 1 536 ? -11.633 -5.519 -14.421 1.00 92.31 536 SER A O 1
ATOM 4382 N N . LEU A 1 537 ? -11.723 -3.379 -15.134 1.00 90.81 537 LEU A N 1
ATOM 4383 C CA . LEU A 1 537 ? -13.173 -3.321 -15.345 1.00 90.81 537 LEU A CA 1
ATOM 4384 C C . LEU A 1 537 ? -13.618 -3.751 -16.745 1.00 90.81 537 LEU A C 1
ATOM 4386 O O . LEU A 1 537 ? -14.818 -3.894 -16.975 1.00 90.81 537 LEU A O 1
ATOM 4390 N N . VAL A 1 538 ? -12.698 -3.934 -17.686 1.00 85.88 538 VAL A N 1
ATOM 4391 C CA . VAL A 1 538 ? -13.040 -4.170 -19.090 1.00 85.88 538 VAL A CA 1
ATOM 4392 C C . VAL A 1 538 ? -12.503 -5.529 -19.516 1.00 85.88 538 VAL A C 1
ATOM 4394 O O . VAL A 1 538 ? -11.298 -5.732 -19.573 1.00 85.88 538 VAL A O 1
ATOM 4397 N N . ASP A 1 539 ? -13.385 -6.471 -19.841 1.00 78.12 539 ASP A N 1
ATOM 4398 C CA . ASP A 1 539 ? -13.032 -7.777 -20.426 1.00 78.12 539 ASP A CA 1
ATOM 4399 C C . ASP A 1 539 ? -13.484 -7.900 -21.898 1.00 78.12 539 ASP A C 1
ATOM 4401 O O . ASP A 1 539 ? -13.334 -8.949 -22.538 1.00 78.12 539 ASP A O 1
ATOM 4405 N N . THR A 1 540 ? -14.011 -6.807 -22.456 1.00 71.69 540 THR A N 1
ATOM 4406 C CA . THR A 1 540 ? -14.464 -6.702 -23.844 1.00 71.69 540 THR A CA 1
ATOM 4407 C C . THR A 1 540 ? -13.696 -5.624 -24.609 1.00 71.69 540 THR A C 1
ATOM 4409 O O . THR A 1 540 ? -13.122 -4.706 -24.032 1.00 71.69 540 THR A O 1
ATOM 4412 N N . PHE A 1 541 ? -13.686 -5.702 -25.936 1.00 69.06 541 PHE A N 1
ATOM 4413 C CA . PHE A 1 541 ? -13.126 -4.655 -26.789 1.00 69.06 541 PHE A CA 1
ATOM 4414 C C . PHE A 1 541 ? -14.084 -4.362 -27.941 1.00 69.06 541 PHE A C 1
ATOM 4416 O O . PHE A 1 541 ? -14.496 -5.282 -28.639 1.00 69.06 541 PHE A O 1
ATOM 4423 N N . GLU A 1 542 ? -14.480 -3.098 -28.125 1.00 66.88 542 GLU A N 1
ATOM 4424 C CA . GLU A 1 542 ? -15.549 -2.704 -29.066 1.00 66.88 542 GLU A CA 1
ATOM 4425 C C . GLU A 1 542 ? -16.837 -3.544 -28.900 1.00 66.88 542 GLU A C 1
ATOM 4427 O O . GLU A 1 542 ? -17.449 -3.977 -29.878 1.00 66.88 542 GLU A O 1
ATOM 4432 N N . ASN A 1 543 ? -17.237 -3.800 -27.648 1.00 64.25 543 ASN A N 1
ATOM 4433 C CA . ASN A 1 543 ? -18.393 -4.628 -27.266 1.00 64.25 543 ASN A CA 1
ATOM 4434 C C . ASN A 1 543 ? -18.283 -6.107 -27.669 1.00 64.25 543 ASN A C 1
ATOM 4436 O O . ASN A 1 543 ? -19.280 -6.830 -27.706 1.00 64.25 543 ASN A O 1
ATOM 4440 N N . ILE A 1 544 ? -17.073 -6.572 -27.971 1.00 69.25 544 ILE A N 1
ATOM 4441 C CA . ILE A 1 544 ? -16.785 -7.971 -28.259 1.00 69.25 544 ILE A CA 1
ATOM 4442 C C . ILE A 1 544 ? -16.124 -8.581 -27.034 1.00 69.25 544 ILE A C 1
ATOM 4444 O O . ILE A 1 544 ? -15.049 -8.145 -26.622 1.00 69.25 544 ILE A O 1
ATOM 4448 N N . LYS A 1 545 ? -16.753 -9.607 -26.456 1.00 73.00 545 LYS A N 1
ATOM 4449 C CA . LYS A 1 545 ? -16.152 -10.346 -25.348 1.00 73.00 545 LYS A CA 1
ATOM 4450 C C . LYS A 1 545 ? -14.923 -11.093 -25.854 1.00 73.00 545 LYS A C 1
ATOM 4452 O O . LYS A 1 545 ? -15.042 -11.930 -26.748 1.00 73.00 545 LYS A O 1
ATOM 4457 N N . LEU A 1 546 ? -13.759 -10.766 -25.291 1.00 70.50 546 LEU A N 1
ATOM 4458 C CA . LEU A 1 546 ? -12.467 -11.294 -25.742 1.00 70.50 546 LEU A CA 1
ATOM 4459 C C . LEU A 1 546 ? -12.197 -12.720 -25.254 1.00 70.50 546 LEU A C 1
ATOM 4461 O O . LEU A 1 546 ? -11.252 -13.361 -25.710 1.00 70.50 546 LEU A O 1
ATOM 4465 N N . TRP A 1 547 ? -13.023 -13.216 -24.331 1.00 70.38 547 TRP A N 1
ATOM 4466 C CA . TRP A 1 547 ? -12.914 -14.560 -23.788 1.00 70.38 547 TRP A CA 1
ATOM 4467 C C . TRP A 1 547 ? -14.274 -15.128 -23.384 1.00 70.38 547 TRP A C 1
ATOM 4469 O O . TRP A 1 547 ? -15.066 -14.465 -22.712 1.00 70.38 547 TRP A O 1
ATOM 4479 N N . ASN A 1 548 ? -14.551 -16.379 -23.756 1.00 63.03 548 ASN A N 1
ATOM 4480 C CA . ASN A 1 548 ? -15.800 -17.053 -23.413 1.00 63.03 548 ASN A CA 1
ATOM 4481 C C . ASN A 1 548 ? -15.548 -18.333 -22.600 1.00 63.03 548 ASN A C 1
ATOM 4483 O O . ASN A 1 548 ? -14.752 -19.189 -22.977 1.00 63.03 548 ASN A O 1
ATOM 4487 N N . VAL A 1 549 ? -16.278 -18.503 -21.494 1.00 53.19 549 VAL A N 1
ATOM 4488 C CA . VAL A 1 549 ? -16.102 -19.606 -20.527 1.00 53.19 549 VAL A CA 1
ATOM 4489 C C . VAL A 1 549 ? -16.405 -20.986 -21.133 1.00 53.19 549 VAL A C 1
ATOM 4491 O O . VAL A 1 549 ? -15.977 -22.000 -20.589 1.00 53.19 549 VAL A O 1
ATOM 4494 N N . ARG A 1 550 ? -17.082 -21.059 -22.292 1.00 51.97 550 ARG A N 1
ATOM 4495 C CA . ARG A 1 550 ? -17.444 -22.321 -22.976 1.00 51.97 550 ARG A CA 1
ATOM 4496 C C . ARG A 1 550 ? -16.270 -23.287 -23.191 1.00 51.97 550 ARG A C 1
ATOM 4498 O O . ARG A 1 550 ? -16.493 -24.496 -23.234 1.00 51.97 550 ARG A O 1
ATOM 4505 N N . TRP A 1 551 ? -15.043 -22.775 -23.274 1.00 49.91 551 TRP A N 1
ATOM 4506 C CA . TRP A 1 551 ? -13.821 -23.562 -23.456 1.00 49.91 551 TRP A CA 1
ATOM 4507 C C . TRP A 1 551 ? -13.343 -24.286 -22.180 1.00 49.91 551 TRP A C 1
ATOM 4509 O O . TRP A 1 551 ? -12.525 -25.200 -22.259 1.00 49.91 551 TRP A O 1
ATOM 4519 N N . ARG A 1 552 ? -13.884 -23.950 -20.999 1.00 45.34 552 ARG A N 1
ATOM 4520 C CA . ARG A 1 552 ? -13.621 -24.651 -19.733 1.00 45.34 552 ARG A CA 1
ATOM 4521 C C . ARG A 1 552 ? -14.634 -25.782 -19.518 1.00 45.34 552 ARG A C 1
ATOM 4523 O O . ARG A 1 552 ? -15.624 -25.636 -18.811 1.00 45.34 552 ARG A O 1
ATOM 4530 N N . GLY A 1 553 ? -14.377 -26.942 -20.116 1.00 44.81 553 GLY A N 1
ATOM 4531 C CA . GLY A 1 553 ? -14.868 -28.208 -19.554 1.00 44.81 553 GLY A CA 1
ATOM 4532 C C . GLY A 1 553 ? -16.238 -28.733 -19.996 1.00 44.81 553 GLY A C 1
ATOM 4533 O O . GLY A 1 553 ? -16.708 -29.706 -19.406 1.00 44.81 553 GLY A O 1
ATOM 4534 N N . SER A 1 554 ? -16.871 -28.216 -21.053 1.00 33.88 554 SER A N 1
ATOM 4535 C CA . SER A 1 554 ? -18.025 -28.927 -21.623 1.00 33.88 554 SER A CA 1
ATOM 4536 C C . SER A 1 554 ? -17.575 -29.989 -22.637 1.00 33.88 554 SER A C 1
ATOM 4538 O O . SER A 1 554 ? -17.219 -29.688 -23.771 1.00 33.88 554 SER A O 1
ATOM 4540 N N . LYS A 1 555 ? -17.655 -31.273 -22.250 1.00 37.53 555 LYS A N 1
ATOM 4541 C CA . LYS A 1 555 ? -17.748 -32.420 -23.179 1.00 37.53 555 LYS A CA 1
ATOM 4542 C C . LYS A 1 555 ? -19.082 -32.392 -23.948 1.00 37.53 555 LYS A C 1
ATOM 4544 O O . LYS A 1 555 ? -19.841 -33.359 -23.943 1.00 37.53 555 LYS A O 1
ATOM 4549 N N . LYS A 1 556 ? -19.412 -31.271 -24.579 1.00 33.44 556 LYS A N 1
ATOM 4550 C CA . LYS A 1 556 ? -20.460 -31.209 -25.591 1.00 33.44 556 LYS A CA 1
ATOM 4551 C C . LYS A 1 556 ? -19.831 -30.646 -26.840 1.00 33.44 556 LYS A C 1
ATOM 4553 O O . LYS A 1 556 ? -19.578 -29.453 -26.927 1.00 33.44 556 LYS A O 1
ATOM 4558 N N . GLU A 1 557 ? -19.585 -31.567 -27.764 1.00 39.16 557 GLU A N 1
ATOM 4559 C CA . GLU A 1 557 ? -19.309 -31.347 -29.176 1.00 39.16 557 GLU A CA 1
ATOM 4560 C C . GLU A 1 557 ? -20.141 -30.171 -29.701 1.00 39.16 557 GLU A C 1
ATOM 4562 O O . GLU A 1 557 ? -21.282 -30.324 -30.143 1.00 39.16 557 GLU A O 1
ATOM 4567 N N . ALA A 1 558 ? -19.578 -28.968 -29.649 1.00 36.62 558 ALA A N 1
ATOM 4568 C CA . ALA A 1 558 ? -20.069 -27.876 -30.453 1.00 36.62 558 ALA A CA 1
ATOM 4569 C C . ALA A 1 558 ? -19.572 -28.172 -31.867 1.00 36.62 558 ALA A C 1
ATOM 4571 O O . ALA A 1 558 ? -18.461 -27.803 -32.242 1.00 36.62 558 ALA A O 1
ATOM 4572 N N . LYS A 1 559 ? -20.396 -28.885 -32.643 1.00 36.62 559 LYS A N 1
ATOM 4573 C CA . LYS A 1 559 ? -20.367 -28.812 -34.105 1.00 36.62 559 LYS A CA 1
ATOM 4574 C C . LYS A 1 559 ? -20.633 -27.356 -34.495 1.00 36.62 559 LYS A C 1
ATOM 4576 O O . LYS A 1 559 ? -21.758 -26.983 -34.805 1.00 36.62 559 LYS A O 1
ATOM 4581 N N . ALA A 1 560 ? -19.608 -26.519 -34.401 1.00 36.22 560 ALA A N 1
ATOM 4582 C CA . ALA A 1 560 ? -19.515 -25.335 -35.226 1.00 36.22 560 ALA A CA 1
ATOM 4583 C C . ALA A 1 560 ? -19.164 -25.857 -36.617 1.00 36.22 560 ALA A C 1
ATOM 4585 O O . ALA A 1 560 ? -18.139 -26.520 -36.786 1.00 36.22 560 ALA A O 1
ATOM 4586 N N . ASP A 1 561 ? -20.076 -25.662 -37.565 1.00 33.75 561 ASP A N 1
ATOM 4587 C CA . ASP A 1 561 ? -19.891 -26.065 -38.949 1.00 33.75 561 ASP A CA 1
ATOM 4588 C C . ASP A 1 561 ? -18.521 -25.608 -39.449 1.00 33.75 561 ASP A C 1
ATOM 4590 O O . ASP A 1 561 ? -18.195 -24.425 -39.532 1.00 33.75 561 ASP A O 1
ATOM 4594 N N . LEU A 1 562 ? -17.712 -26.621 -39.737 1.00 39.25 562 LEU A N 1
ATOM 4595 C CA . LEU A 1 562 ? -16.341 -26.569 -40.198 1.00 39.25 562 LEU A CA 1
ATOM 4596 C C . LEU A 1 562 ? -16.316 -26.100 -41.662 1.00 39.25 562 LEU A C 1
ATOM 4598 O O . LEU A 1 562 ? -15.964 -26.862 -42.560 1.00 39.25 562 LEU A O 1
ATOM 4602 N N . GLN A 1 563 ? -16.729 -24.864 -41.933 1.00 37.47 563 GLN A N 1
ATOM 4603 C CA . GLN A 1 563 ? -16.475 -24.220 -43.219 1.00 37.47 563 GLN A CA 1
ATOM 4604 C C . GLN A 1 563 ? -15.498 -23.060 -43.039 1.00 37.47 563 GLN A C 1
ATOM 4606 O O . GLN A 1 563 ? -15.846 -21.995 -42.550 1.00 37.47 563 GLN A O 1
ATOM 4611 N N . MET A 1 564 ? -14.279 -23.329 -43.524 1.00 36.59 564 MET A N 1
ATOM 4612 C CA . MET A 1 564 ? -13.115 -22.454 -43.701 1.00 36.59 564 MET A CA 1
ATOM 4613 C C . MET A 1 564 ? -12.156 -22.277 -42.516 1.00 36.59 564 MET A C 1
ATOM 4615 O O . MET A 1 564 ? -12.090 -21.218 -41.914 1.00 36.59 564 MET A O 1
ATOM 4619 N N . ASN A 1 565 ? -11.271 -23.263 -42.328 1.00 38.12 565 ASN A N 1
ATOM 4620 C CA . ASN A 1 565 ? -9.896 -23.022 -41.874 1.00 38.12 565 ASN A CA 1
ATOM 4621 C C . ASN A 1 565 ? -8.934 -23.694 -42.866 1.00 38.12 565 ASN A C 1
ATOM 4623 O O . ASN A 1 565 ? -8.636 -24.879 -42.754 1.00 38.12 565 ASN A O 1
ATOM 4627 N N . LEU A 1 566 ? -8.506 -22.942 -43.886 1.00 36.97 566 LEU A N 1
ATOM 4628 C CA . LEU A 1 566 ? -7.562 -23.386 -44.926 1.00 36.97 566 LEU A CA 1
ATOM 4629 C C . LEU A 1 566 ? -6.133 -22.856 -44.701 1.00 36.97 566 LEU A C 1
ATOM 4631 O O . LEU A 1 566 ? -5.305 -22.905 -45.604 1.00 36.97 566 LEU A O 1
ATOM 4635 N N . PHE A 1 567 ? -5.825 -22.399 -43.486 1.00 37.59 567 PHE A N 1
ATOM 4636 C CA . PHE A 1 567 ? -4.467 -22.077 -43.053 1.00 37.59 567 PHE A CA 1
ATOM 4637 C C . PHE A 1 567 ? -4.247 -22.656 -41.649 1.00 37.59 567 PHE A C 1
ATOM 4639 O O . PHE A 1 567 ? -5.079 -22.455 -40.767 1.00 37.59 567 PHE A O 1
ATOM 4646 N N . ASN A 1 568 ? -3.160 -23.420 -41.481 1.00 44.97 568 ASN A N 1
ATOM 4647 C CA . ASN A 1 568 ? -2.704 -24.050 -40.233 1.00 44.97 568 ASN A CA 1
ATOM 4648 C C . ASN A 1 568 ? -2.953 -23.166 -39.001 1.00 44.97 568 ASN A C 1
ATOM 4650 O O . ASN A 1 568 ? -2.161 -22.269 -38.726 1.00 44.97 568 ASN A O 1
ATOM 4654 N N . THR A 1 569 ? -4.016 -23.436 -38.248 1.00 51.78 569 THR A N 1
ATOM 4655 C CA . THR A 1 569 ? -4.243 -22.800 -36.948 1.00 51.78 569 THR A CA 1
ATOM 4656 C C . THR A 1 569 ? -4.468 -23.919 -35.946 1.00 51.78 569 THR A C 1
ATOM 4658 O O . THR A 1 569 ? -5.365 -24.744 -36.133 1.00 51.78 569 THR A O 1
ATOM 4661 N N . ASP A 1 570 ? -3.602 -24.002 -34.939 1.00 59.00 570 ASP A N 1
ATOM 4662 C CA . ASP A 1 570 ? -3.733 -24.973 -33.857 1.00 59.00 570 ASP A CA 1
ATOM 4663 C C . ASP A 1 570 ? -5.106 -24.832 -33.182 1.00 59.00 570 ASP A C 1
ATOM 4665 O O . ASP A 1 570 ? -5.636 -23.732 -33.031 1.00 59.00 570 ASP A O 1
ATOM 4669 N N . THR A 1 571 ? -5.709 -25.945 -32.764 1.00 70.12 571 THR A N 1
ATOM 4670 C CA . THR A 1 571 ? -6.976 -25.907 -32.015 1.00 70.12 571 THR A CA 1
ATOM 4671 C C . THR A 1 571 ? -6.801 -25.162 -30.686 1.00 70.12 571 THR A C 1
ATOM 4673 O O . THR A 1 571 ? -5.746 -25.285 -30.064 1.00 70.12 571 THR A O 1
ATOM 4676 N N . VAL A 1 572 ? -7.844 -24.483 -30.188 1.00 68.69 572 VAL A N 1
ATOM 4677 C CA . VAL A 1 572 ? -7.836 -23.755 -28.895 1.00 68.69 572 VAL A CA 1
ATOM 4678 C C . VAL A 1 572 ? -7.287 -24.606 -27.738 1.00 68.69 572 VAL A C 1
ATOM 4680 O O . VAL A 1 572 ? -6.515 -24.112 -26.921 1.00 68.69 572 VAL A O 1
ATOM 4683 N N . GLU A 1 573 ? -7.604 -25.905 -27.697 1.00 68.62 573 GLU A N 1
ATOM 4684 C CA . GLU A 1 573 ? -7.081 -26.837 -26.682 1.00 68.62 573 GLU A CA 1
ATOM 4685 C C . GLU A 1 573 ? -5.550 -26.990 -26.722 1.00 68.62 573 GLU A C 1
ATOM 4687 O O . GLU A 1 573 ? -4.903 -27.095 -25.679 1.00 68.62 573 GLU A O 1
ATOM 4692 N N . VAL A 1 574 ? -4.956 -26.974 -27.918 1.00 77.44 574 VAL A N 1
ATOM 4693 C CA . VAL A 1 574 ? -3.500 -27.055 -28.110 1.00 77.44 574 VAL A CA 1
ATOM 4694 C C . VAL A 1 574 ? -2.836 -25.761 -27.650 1.00 77.44 574 VAL A C 1
ATOM 4696 O O . VAL A 1 574 ? -1.835 -25.825 -26.937 1.00 77.44 574 VAL A O 1
ATOM 4699 N N . ILE A 1 575 ? -3.420 -24.607 -27.985 1.00 78.06 575 ILE A N 1
ATOM 4700 C CA . ILE A 1 575 ? -2.933 -23.289 -27.552 1.00 78.06 575 ILE A CA 1
ATOM 4701 C C . ILE A 1 575 ? -2.971 -23.192 -26.019 1.00 78.06 575 ILE A C 1
ATOM 4703 O O . ILE A 1 575 ? -1.964 -22.860 -25.397 1.00 78.06 575 ILE A O 1
ATOM 4707 N N . LEU A 1 576 ? -4.083 -23.588 -25.385 1.00 72.75 576 LEU A N 1
ATOM 4708 C CA . LEU A 1 576 ? -4.207 -23.632 -23.921 1.00 72.75 576 LEU A CA 1
ATOM 4709 C C . LEU A 1 576 ? -3.174 -24.558 -23.270 1.00 72.75 576 LEU A C 1
ATOM 4711 O O . LEU A 1 576 ? -2.594 -24.213 -22.240 1.00 72.75 576 LEU A O 1
ATOM 4715 N N . LYS A 1 577 ? -2.906 -25.725 -23.868 1.00 79.75 577 LYS A N 1
ATOM 4716 C CA . LYS A 1 577 ? -1.875 -26.641 -23.365 1.00 79.75 577 LYS A CA 1
ATOM 4717 C C . LYS A 1 577 ? -0.479 -26.023 -23.455 1.00 79.75 577 LYS A C 1
ATOM 4719 O O . LYS A 1 577 ? 0.256 -26.078 -22.473 1.00 79.75 577 LYS A O 1
ATOM 4724 N N . ARG A 1 578 ? -0.121 -25.404 -24.586 1.00 83.56 578 ARG A N 1
ATOM 4725 C CA . ARG A 1 578 ? 1.174 -24.720 -24.746 1.00 83.56 578 ARG A CA 1
ATOM 4726 C C . ARG A 1 578 ? 1.323 -23.548 -23.789 1.00 83.56 578 ARG A C 1
ATOM 4728 O O . ARG A 1 578 ? 2.375 -23.420 -23.173 1.00 83.56 578 ARG A O 1
ATOM 4735 N N . LEU A 1 579 ? 0.270 -22.748 -23.621 1.00 80.25 579 LEU A N 1
ATOM 4736 C CA . LEU A 1 579 ? 0.224 -21.656 -22.652 1.00 80.25 579 LEU A CA 1
ATOM 4737 C C . LEU A 1 579 ? 0.489 -22.176 -21.233 1.00 80.25 579 LEU A C 1
ATOM 4739 O O . LEU A 1 579 ? 1.333 -21.632 -20.523 1.00 80.25 579 LEU A O 1
ATOM 4743 N N . LYS A 1 580 ? -0.176 -23.267 -20.838 1.00 74.94 580 LYS A N 1
ATOM 4744 C CA . LYS A 1 580 ? 0.017 -23.899 -19.529 1.00 74.94 580 LYS A CA 1
ATOM 4745 C C . LYS A 1 580 ? 1.440 -24.428 -19.349 1.00 74.94 580 LYS A C 1
ATOM 4747 O O . LYS A 1 580 ? 2.064 -24.154 -18.327 1.00 74.94 580 LYS A O 1
ATOM 4752 N N . ASP A 1 581 ? 1.967 -25.152 -20.334 1.00 80.56 581 ASP A N 1
ATOM 4753 C CA . ASP A 1 581 ? 3.326 -25.699 -20.288 1.00 80.56 581 ASP A CA 1
ATOM 4754 C C . ASP A 1 581 ? 4.379 -24.577 -20.235 1.00 80.56 581 ASP A C 1
ATOM 4756 O O . ASP A 1 581 ? 5.368 -24.689 -19.508 1.00 80.56 581 ASP A O 1
ATOM 4760 N N . ALA A 1 582 ? 4.156 -23.477 -20.963 1.00 82.12 582 ALA A N 1
ATOM 4761 C CA . ALA A 1 582 ? 5.011 -22.296 -20.937 1.00 82.12 582 ALA A CA 1
ATOM 4762 C C . ALA A 1 582 ? 4.971 -21.597 -19.572 1.00 82.12 582 ALA A C 1
ATOM 4764 O O . ALA A 1 582 ? 6.035 -21.310 -19.029 1.00 82.12 582 ALA A O 1
ATOM 4765 N N . LYS A 1 583 ? 3.784 -21.408 -18.970 1.00 73.00 583 LYS A N 1
ATOM 4766 C CA . LYS A 1 583 ? 3.640 -20.866 -17.605 1.00 73.00 583 LYS A CA 1
ATOM 4767 C C . LYS A 1 583 ? 4.376 -21.733 -16.578 1.00 73.00 583 LYS A C 1
ATOM 4769 O O . LYS A 1 583 ? 5.183 -21.220 -15.814 1.00 73.00 583 LYS A O 1
ATOM 4774 N N . VAL A 1 584 ? 4.183 -23.054 -16.593 1.00 72.06 584 VAL A N 1
ATOM 4775 C CA . VAL A 1 584 ? 4.871 -23.965 -15.652 1.00 72.06 584 VAL A CA 1
ATOM 4776 C C . VAL A 1 584 ? 6.393 -23.901 -15.812 1.00 72.06 584 VAL A C 1
ATOM 4778 O O . VAL A 1 584 ? 7.117 -23.827 -14.821 1.00 72.06 584 VAL A O 1
ATOM 4781 N N . LYS A 1 585 ? 6.904 -23.903 -17.049 1.00 76.62 585 LYS A N 1
ATOM 4782 C CA . LYS A 1 585 ? 8.346 -23.740 -17.299 1.00 76.62 585 LYS A CA 1
ATOM 4783 C C . LYS A 1 585 ? 8.853 -22.377 -16.848 1.00 76.62 585 LYS A C 1
ATOM 4785 O O . LYS A 1 585 ? 9.954 -22.306 -16.314 1.00 76.62 585 LYS A O 1
ATOM 4790 N N . PHE A 1 586 ? 8.056 -21.329 -17.040 1.00 72.00 586 PHE A N 1
ATOM 4791 C CA . PHE A 1 586 ? 8.391 -19.972 -16.628 1.00 72.00 586 PHE A CA 1
ATOM 4792 C C . PHE A 1 586 ? 8.600 -19.890 -15.111 1.00 72.00 586 PHE A C 1
ATOM 4794 O O . PHE A 1 586 ? 9.602 -19.335 -14.665 1.00 72.00 586 PHE A O 1
ATOM 4801 N N . PHE A 1 587 ? 7.708 -20.499 -14.322 1.00 61.16 587 PHE A N 1
ATOM 4802 C CA . PHE A 1 587 ? 7.824 -20.514 -12.860 1.00 61.16 587 PHE A CA 1
ATOM 4803 C C . PHE A 1 587 ? 9.010 -21.343 -12.351 1.00 61.16 587 PHE A C 1
ATOM 4805 O O . PHE A 1 587 ? 9.608 -20.995 -11.338 1.00 61.16 587 PHE A O 1
ATOM 4812 N N . ASN A 1 588 ? 9.379 -22.412 -13.062 1.00 59.91 588 ASN A N 1
ATOM 4813 C CA . ASN A 1 588 ? 10.435 -23.329 -12.626 1.00 59.91 588 ASN A CA 1
ATOM 4814 C C . ASN A 1 588 ? 11.838 -22.971 -13.141 1.00 59.91 588 ASN A C 1
ATOM 4816 O O . ASN A 1 588 ? 12.827 -23.505 -12.637 1.00 59.91 588 ASN A O 1
ATOM 4820 N N . THR A 1 589 ? 11.962 -22.119 -14.162 1.00 65.69 589 THR A N 1
ATOM 4821 C CA . THR A 1 589 ? 13.277 -21.734 -14.688 1.00 65.69 589 THR A CA 1
ATOM 4822 C C . THR A 1 589 ? 13.923 -20.646 -13.825 1.00 65.69 589 THR A C 1
ATOM 4824 O O . THR A 1 589 ? 13.260 -19.752 -13.302 1.00 65.69 589 THR A O 1
ATOM 4827 N N . SER A 1 590 ? 15.246 -20.701 -13.683 1.00 53.62 590 SER A N 1
ATOM 4828 C CA . SER A 1 590 ? 16.050 -19.664 -13.014 1.00 53.62 590 SER A CA 1
ATOM 4829 C C . SER A 1 590 ? 16.886 -18.830 -13.992 1.00 53.62 590 SER A C 1
ATOM 4831 O O . SER A 1 590 ? 17.645 -17.971 -13.552 1.00 53.62 590 SER A O 1
ATOM 4833 N N . ASP A 1 591 ? 16.776 -19.109 -15.293 1.00 65.88 591 ASP A N 1
ATOM 4834 C CA . ASP A 1 591 ? 17.476 -18.406 -16.372 1.00 65.88 591 ASP A CA 1
ATOM 4835 C C . ASP A 1 591 ? 16.591 -17.285 -16.931 1.00 65.88 591 ASP A C 1
ATOM 4837 O O . ASP A 1 591 ? 15.477 -17.547 -17.388 1.00 65.88 591 ASP A O 1
ATOM 4841 N N . GLU A 1 592 ? 17.067 -16.039 -16.880 1.00 58.81 592 GLU A N 1
ATOM 4842 C CA . GLU A 1 592 ? 16.271 -14.869 -17.264 1.00 58.81 592 GLU A CA 1
ATOM 4843 C C . GLU A 1 592 ? 16.091 -14.740 -18.786 1.00 58.81 592 GLU A C 1
ATOM 4845 O O . GLU A 1 592 ? 15.036 -14.305 -19.240 1.00 58.81 592 GLU A O 1
ATOM 4850 N N . HIS A 1 593 ? 17.050 -15.192 -19.600 1.00 65.88 593 HIS A N 1
ATOM 4851 C CA . HIS A 1 593 ? 16.891 -15.187 -21.057 1.00 65.88 593 HIS A CA 1
ATOM 4852 C C . HIS A 1 593 ? 15.792 -16.174 -21.483 1.00 65.88 593 HIS A C 1
ATOM 4854 O O . HIS A 1 593 ? 14.922 -15.853 -22.300 1.00 65.88 593 HIS A O 1
ATOM 4860 N N . GLU A 1 594 ? 15.758 -17.363 -20.876 1.00 70.31 594 GLU A N 1
ATOM 4861 C CA . GLU A 1 594 ? 14.649 -18.299 -21.067 1.00 70.31 594 GLU A CA 1
ATOM 4862 C C . GLU A 1 594 ? 13.340 -17.784 -20.445 1.00 70.31 594 GLU A C 1
ATOM 4864 O O . GLU A 1 594 ? 12.289 -17.988 -21.053 1.00 70.31 594 GLU A O 1
ATOM 4869 N N . LYS A 1 595 ? 13.354 -17.054 -19.316 1.00 67.12 595 LYS A N 1
ATOM 4870 C CA . LYS A 1 595 ? 12.142 -16.380 -18.792 1.00 67.12 595 LYS A CA 1
ATOM 4871 C C . LYS A 1 595 ? 11.592 -15.356 -19.768 1.00 67.12 595 LYS A C 1
ATOM 4873 O O . LYS A 1 595 ? 10.396 -15.384 -20.034 1.00 67.12 595 LYS A O 1
ATOM 4878 N N . GLN A 1 596 ? 12.423 -14.489 -20.336 1.00 66.00 596 GLN A N 1
ATOM 4879 C CA . GLN A 1 596 ? 11.987 -13.488 -21.315 1.00 66.00 596 GLN A CA 1
ATOM 4880 C C . GLN A 1 596 ? 11.369 -14.150 -22.545 1.00 66.00 596 GLN A C 1
ATOM 4882 O O . GLN A 1 596 ? 10.289 -13.768 -23.001 1.00 66.00 596 GLN A O 1
ATOM 4887 N N . LYS A 1 597 ? 12.015 -15.202 -23.046 1.00 78.25 597 LYS A N 1
ATOM 4888 C CA . LYS A 1 597 ? 11.503 -16.006 -24.155 1.00 78.25 597 LYS A CA 1
ATOM 4889 C C . LYS A 1 597 ? 10.167 -16.670 -23.818 1.00 78.25 597 LYS A C 1
ATOM 4891 O O . LYS A 1 597 ? 9.251 -16.618 -24.636 1.00 78.25 597 LYS A O 1
ATOM 4896 N N . LEU A 1 598 ? 10.032 -17.252 -22.626 1.00 79.50 598 LEU A N 1
ATOM 4897 C CA . LEU A 1 598 ? 8.793 -17.872 -22.151 1.00 79.50 598 LEU A CA 1
ATOM 4898 C C . LEU A 1 598 ? 7.689 -16.836 -21.899 1.00 79.50 598 LEU A C 1
ATOM 4900 O O . LEU A 1 598 ? 6.548 -17.093 -22.256 1.00 79.50 598 LEU A O 1
ATOM 4904 N N . SER A 1 599 ? 8.010 -15.656 -21.365 1.00 72.12 599 SER A N 1
ATOM 4905 C CA . SER A 1 599 ? 7.067 -14.544 -21.185 1.00 72.12 599 SER A CA 1
ATOM 4906 C C . SER A 1 599 ? 6.517 -14.081 -22.529 1.00 72.12 599 SER A C 1
ATOM 4908 O O . SER A 1 599 ? 5.305 -14.000 -22.711 1.00 72.12 599 SER A O 1
ATOM 4910 N N . ARG A 1 600 ? 7.400 -13.880 -23.516 1.00 74.62 600 ARG A N 1
ATOM 4911 C CA . ARG A 1 600 ? 7.001 -13.542 -24.886 1.00 74.62 600 ARG A CA 1
ATOM 4912 C C . ARG A 1 600 ? 6.167 -14.652 -25.518 1.00 74.62 600 ARG A C 1
ATOM 4914 O O . ARG A 1 600 ? 5.205 -14.367 -26.220 1.00 74.62 600 ARG A O 1
ATOM 4921 N N . GLN A 1 601 ? 6.511 -15.914 -25.270 1.00 82.44 601 GLN A N 1
ATOM 4922 C CA . GLN A 1 601 ? 5.702 -17.043 -25.722 1.00 82.44 601 GLN A CA 1
ATOM 4923 C C . GLN A 1 601 ? 4.306 -17.017 -25.085 1.00 82.44 601 GLN A C 1
ATOM 4925 O O . GLN A 1 601 ? 3.324 -17.185 -25.793 1.00 82.44 601 GLN A O 1
ATOM 4930 N N . ILE A 1 602 ? 4.204 -16.782 -23.778 1.00 79.94 602 ILE A N 1
ATOM 4931 C CA . ILE A 1 602 ? 2.931 -16.707 -23.050 1.00 79.94 602 ILE A CA 1
ATOM 4932 C C . ILE A 1 602 ? 2.044 -15.600 -23.625 1.00 79.94 602 ILE A C 1
ATOM 4934 O O . ILE A 1 602 ? 0.881 -15.864 -23.921 1.00 79.94 602 ILE A O 1
ATOM 4938 N N . GLU A 1 603 ? 2.594 -14.406 -23.852 1.00 76.31 603 GLU A N 1
ATOM 4939 C CA . GLU A 1 603 ? 1.867 -13.299 -24.485 1.00 76.31 603 GLU A CA 1
ATOM 4940 C C . GLU A 1 603 ? 1.391 -13.662 -25.896 1.00 76.31 603 GLU A C 1
ATOM 4942 O O . GLU A 1 603 ? 0.236 -13.420 -26.242 1.00 76.31 603 GLU A O 1
ATOM 4947 N N . LEU A 1 604 ? 2.247 -14.291 -26.708 1.00 79.69 604 LEU A N 1
ATOM 4948 C CA . LEU A 1 604 ? 1.883 -14.731 -28.058 1.00 79.69 604 LEU A CA 1
ATOM 4949 C C . LEU A 1 604 ? 0.755 -15.770 -28.040 1.00 79.69 604 LEU A C 1
ATOM 4951 O O . LEU A 1 604 ? -0.184 -15.661 -28.822 1.00 79.69 604 LEU A O 1
ATOM 4955 N N . GLU A 1 605 ? 0.808 -16.754 -27.143 1.00 82.00 605 GLU A N 1
ATOM 4956 C CA . GLU A 1 605 ? -0.246 -17.771 -27.027 1.00 82.00 605 GLU A CA 1
ATOM 4957 C C . GLU A 1 605 ? -1.552 -17.151 -26.500 1.00 82.00 605 GLU A C 1
ATOM 4959 O O . GLU A 1 605 ? -2.626 -17.477 -27.002 1.00 82.00 605 GLU A O 1
ATOM 4964 N N . GLN A 1 606 ? -1.488 -16.205 -25.552 1.00 77.56 606 GLN A N 1
ATOM 4965 C CA . GLN A 1 606 ? -2.656 -15.416 -25.133 1.00 77.56 606 GLN A CA 1
ATOM 4966 C C . GLN A 1 606 ? -3.250 -14.624 -26.308 1.00 77.56 606 GLN A C 1
ATOM 4968 O O . GLN A 1 606 ? -4.471 -14.556 -26.453 1.00 77.56 606 GLN A O 1
ATOM 4973 N N . MET A 1 607 ? -2.414 -14.056 -27.180 1.00 76.62 607 MET A N 1
ATOM 4974 C CA . MET A 1 607 ? -2.872 -13.355 -28.382 1.00 76.62 607 MET A CA 1
ATOM 4975 C C . MET A 1 607 ? -3.522 -14.274 -29.394 1.00 76.62 607 MET A C 1
ATOM 4977 O O . MET A 1 607 ? -4.563 -13.918 -29.941 1.00 76.62 607 MET A O 1
ATOM 4981 N N . GLU A 1 608 ? -2.972 -15.461 -29.611 1.00 78.31 608 GLU A N 1
ATOM 4982 C CA . GLU A 1 608 ? -3.595 -16.449 -30.489 1.00 78.31 608 GLU A CA 1
ATOM 4983 C C . GLU A 1 608 ? -4.934 -16.951 -29.923 1.00 78.31 608 GLU A C 1
ATOM 4985 O O . GLU A 1 608 ? -5.870 -17.176 -30.690 1.00 78.31 608 GLU A O 1
ATOM 4990 N N . LEU A 1 609 ? -5.097 -17.021 -28.596 1.00 77.12 609 LEU A N 1
ATOM 4991 C CA . LEU A 1 609 ? -6.400 -17.289 -27.969 1.00 77.12 609 LEU A CA 1
ATOM 4992 C C . LEU A 1 609 ? -7.424 -16.185 -28.253 1.00 77.12 609 LEU A C 1
ATOM 4994 O O . LEU A 1 609 ? -8.537 -16.480 -28.694 1.00 77.12 609 LEU A O 1
ATOM 4998 N N . ILE A 1 610 ? -7.051 -14.918 -28.048 1.00 77.19 610 ILE A N 1
ATOM 4999 C CA . ILE A 1 610 ? -7.930 -13.780 -28.359 1.00 77.19 610 ILE A CA 1
ATOM 5000 C C . ILE A 1 610 ? -8.250 -13.751 -29.857 1.00 77.19 610 ILE A C 1
ATOM 5002 O O . ILE A 1 610 ? -9.394 -13.526 -30.252 1.00 77.19 610 ILE A O 1
ATOM 5006 N N . ARG A 1 611 ? -7.257 -14.021 -30.710 1.00 77.56 611 ARG A N 1
ATOM 5007 C CA . ARG A 1 611 ? -7.428 -14.107 -32.161 1.00 77.56 611 ARG A CA 1
ATOM 5008 C C . ARG A 1 611 ? -8.447 -15.168 -32.533 1.00 77.56 611 ARG A C 1
ATOM 5010 O O . ARG A 1 611 ? -9.362 -14.868 -33.294 1.00 77.56 611 ARG A O 1
ATOM 5017 N N . ALA A 1 612 ? -8.301 -16.379 -32.002 1.00 75.19 612 ALA A N 1
ATOM 5018 C CA . ALA A 1 612 ? -9.209 -17.487 -32.266 1.00 75.19 612 ALA A CA 1
ATOM 5019 C C . ALA A 1 612 ? -10.651 -17.138 -31.869 1.00 75.19 612 ALA A C 1
ATOM 5021 O O . ALA A 1 612 ? -11.577 -17.413 -32.633 1.00 75.19 612 ALA A O 1
ATOM 5022 N N . GLU A 1 613 ? -10.842 -16.465 -30.731 1.00 73.69 613 GLU A N 1
ATOM 5023 C CA . GLU A 1 613 ? -12.161 -16.008 -30.283 1.00 73.69 613 GLU A CA 1
ATOM 5024 C C . GLU A 1 613 ? -12.746 -14.935 -31.221 1.00 73.69 613 GLU A C 1
ATOM 5026 O O . GLU A 1 613 ? -13.889 -15.047 -31.667 1.00 73.69 613 GLU A O 1
ATOM 5031 N N . LEU A 1 614 ? -11.958 -13.932 -31.620 1.00 75.25 614 LEU A N 1
ATOM 5032 C CA . LEU A 1 614 ? -12.403 -12.897 -32.564 1.00 75.25 614 LEU A CA 1
ATOM 5033 C C . LEU A 1 614 ? -12.724 -13.459 -33.954 1.00 75.25 614 LEU A C 1
ATOM 5035 O O . LEU A 1 614 ? -13.671 -13.008 -34.603 1.00 75.25 614 LEU A O 1
ATOM 5039 N N . VAL A 1 615 ? -11.947 -14.442 -34.410 1.00 74.25 615 VAL A N 1
ATOM 5040 C CA . VAL A 1 615 ? -12.181 -15.185 -35.656 1.00 74.25 615 VAL A CA 1
ATOM 5041 C C . VAL A 1 615 ? -13.504 -15.943 -35.572 1.00 74.25 615 VAL A C 1
ATOM 5043 O O . VAL A 1 615 ? -14.321 -15.824 -36.484 1.00 74.25 615 VAL A O 1
ATOM 5046 N N . ALA A 1 616 ? -13.753 -16.658 -34.471 1.00 70.81 616 ALA A N 1
ATOM 5047 C CA . ALA A 1 616 ? -15.001 -17.389 -34.252 1.00 70.81 616 ALA A CA 1
ATOM 5048 C C . ALA A 1 616 ? -16.234 -16.467 -34.251 1.00 70.81 616 ALA A C 1
ATOM 5050 O O . ALA A 1 616 ? -17.316 -16.874 -34.671 1.00 70.81 616 ALA A O 1
ATOM 5051 N N . GLN A 1 617 ? -16.066 -15.210 -33.836 1.00 71.50 617 GLN A N 1
A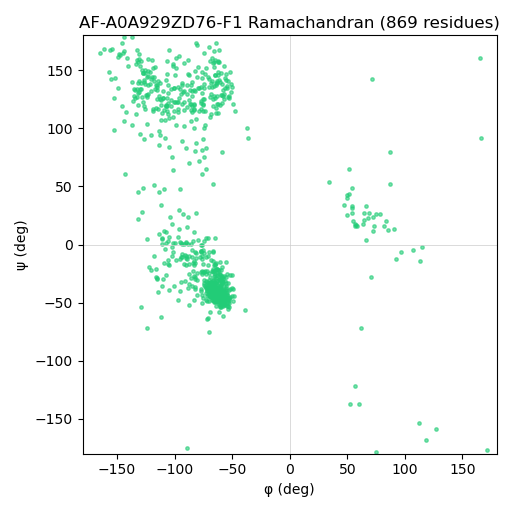TOM 5052 C CA . GLN A 1 617 ? -17.114 -14.187 -33.861 1.00 71.50 617 GLN A CA 1
ATOM 5053 C C . GLN A 1 617 ? -17.189 -13.399 -35.188 1.00 71.50 617 GLN A C 1
ATOM 5055 O O . GLN A 1 617 ? -18.025 -12.503 -35.327 1.00 71.50 617 GLN A O 1
ATOM 5060 N N . GLY A 1 618 ? -16.341 -13.706 -36.179 1.00 73.56 618 GLY A N 1
ATOM 5061 C CA . GLY A 1 618 ? -16.315 -13.042 -37.490 1.00 73.56 618 GLY A CA 1
ATOM 5062 C C . GLY A 1 618 ? -15.760 -11.609 -37.473 1.00 73.56 618 GLY A C 1
ATOM 5063 O O . GLY A 1 618 ? -16.093 -10.803 -38.343 1.00 73.56 618 GLY A O 1
ATOM 5064 N N . LYS A 1 619 ? -14.933 -11.253 -36.481 1.00 76.12 619 LYS A N 1
ATOM 5065 C CA . LYS A 1 619 ? -14.473 -9.879 -36.184 1.00 76.12 619 LYS A CA 1
ATOM 5066 C C . LYS A 1 619 ? -12.968 -9.671 -36.416 1.00 76.12 619 LYS A C 1
ATOM 5068 O O . LYS A 1 619 ? -12.281 -9.031 -35.628 1.00 76.12 619 LYS A O 1
ATOM 5073 N N . TYR A 1 620 ? -12.446 -10.152 -37.542 1.00 72.19 620 TYR A N 1
ATOM 5074 C CA . TYR A 1 620 ? -11.006 -10.155 -37.861 1.00 72.19 620 TYR A CA 1
ATOM 5075 C C . TYR A 1 620 ? -10.308 -8.781 -37.795 1.00 72.19 620 TYR A C 1
ATOM 5077 O O . TYR A 1 620 ? -9.185 -8.686 -37.310 1.00 72.19 620 TYR A O 1
ATOM 5085 N N . GLY A 1 621 ? -10.961 -7.704 -38.253 1.00 72.38 621 GLY A N 1
ATOM 5086 C CA . GLY A 1 621 ? -10.370 -6.354 -38.269 1.00 72.38 621 GLY A CA 1
ATOM 5087 C C . GLY A 1 621 ? -10.093 -5.769 -36.876 1.00 72.38 621 GLY A C 1
ATOM 5088 O O . GLY A 1 621 ? -9.307 -4.836 -36.735 1.00 72.38 621 GLY A O 1
ATOM 5089 N N . VAL A 1 622 ? -10.714 -6.331 -35.838 1.00 73.50 622 VAL A N 1
ATOM 5090 C CA . VAL A 1 622 ? -10.527 -5.932 -34.439 1.00 73.50 622 VAL A CA 1
ATOM 5091 C C . VAL A 1 622 ? -9.181 -6.422 -33.903 1.00 73.50 622 VAL A C 1
ATOM 5093 O O . VAL A 1 622 ? -8.519 -5.688 -33.175 1.00 73.50 622 VAL A O 1
ATOM 5096 N N . PHE A 1 623 ? -8.725 -7.603 -34.338 1.00 74.31 623 PHE A N 1
ATOM 5097 C CA . PHE A 1 623 ? -7.463 -8.191 -33.887 1.00 74.31 623 PHE A CA 1
ATOM 5098 C C . PHE A 1 623 ? -6.259 -7.300 -34.201 1.00 74.31 623 PHE A C 1
ATOM 5100 O O . PHE A 1 623 ? -5.454 -7.054 -33.316 1.00 74.31 623 PHE A O 1
ATOM 5107 N N . TYR A 1 624 ? -6.168 -6.746 -35.415 1.00 74.06 624 TYR A N 1
ATOM 5108 C CA . TYR A 1 624 ? -5.053 -5.864 -35.789 1.00 74.06 624 TYR A CA 1
ATOM 5109 C C . TYR A 1 624 ? -4.975 -4.596 -34.932 1.00 74.06 624 TYR A C 1
ATOM 5111 O O . TYR A 1 624 ? -3.887 -4.090 -34.684 1.00 74.06 624 TYR A O 1
ATOM 5119 N N . ARG A 1 625 ? -6.119 -4.092 -34.453 1.00 72.62 625 ARG A N 1
ATOM 5120 C CA . ARG A 1 625 ? -6.159 -2.939 -33.545 1.00 72.62 625 ARG A CA 1
ATOM 5121 C C . ARG A 1 625 ? -5.777 -3.325 -32.123 1.00 72.62 625 ARG A C 1
ATOM 5123 O O . ARG A 1 625 ? -5.023 -2.594 -31.504 1.00 72.62 625 ARG A O 1
ATOM 5130 N N . ILE A 1 626 ? -6.228 -4.480 -31.630 1.00 71.69 626 ILE A N 1
ATOM 5131 C CA . ILE A 1 626 ? -5.771 -5.015 -30.337 1.00 71.69 626 ILE A CA 1
ATOM 5132 C C . ILE A 1 626 ? -4.261 -5.264 -30.365 1.00 71.69 626 ILE A C 1
ATOM 5134 O O . ILE A 1 626 ? -3.559 -4.875 -29.438 1.00 71.69 626 ILE A O 1
ATOM 5138 N N . GLU A 1 627 ? -3.752 -5.850 -31.448 1.00 72.06 627 GLU A N 1
ATOM 5139 C CA . GLU A 1 627 ? -2.325 -6.083 -31.652 1.00 72.06 627 GLU A CA 1
ATOM 5140 C C . GLU A 1 627 ? -1.540 -4.761 -31.661 1.00 72.06 627 GLU A C 1
ATOM 5142 O O . GLU A 1 627 ? -0.497 -4.667 -31.019 1.00 72.06 627 GLU A O 1
ATOM 5147 N N . ASP A 1 628 ? -2.047 -3.724 -32.336 1.00 69.69 628 ASP A N 1
ATOM 5148 C CA . ASP A 1 628 ? -1.447 -2.385 -32.340 1.00 69.69 628 ASP A CA 1
ATOM 5149 C C . ASP A 1 628 ? -1.496 -1.712 -30.958 1.00 69.69 628 ASP A C 1
ATOM 5151 O O . ASP A 1 628 ? -0.509 -1.140 -30.509 1.00 69.69 628 ASP A O 1
ATOM 5155 N N . MET A 1 629 ? -2.600 -1.837 -30.220 1.00 67.25 629 MET A N 1
ATOM 5156 C CA . MET A 1 629 ? -2.730 -1.277 -28.870 1.00 67.25 629 MET A CA 1
ATOM 5157 C C . MET A 1 629 ? -1.792 -1.945 -27.869 1.00 67.25 629 MET A C 1
ATOM 5159 O O . MET A 1 629 ? -1.163 -1.248 -27.070 1.00 67.25 629 MET A O 1
ATOM 5163 N N . ILE A 1 630 ? -1.645 -3.268 -27.950 1.00 65.56 630 ILE A N 1
ATOM 5164 C CA . ILE A 1 630 ? -0.686 -4.030 -27.145 1.00 65.56 630 ILE A CA 1
ATOM 5165 C C . ILE A 1 630 ? 0.747 -3.650 -27.523 1.00 65.56 630 ILE A C 1
ATOM 5167 O O . ILE A 1 630 ? 1.554 -3.415 -26.626 1.00 65.56 630 ILE A O 1
ATOM 5171 N N . LYS A 1 631 ? 1.055 -3.491 -28.822 1.00 64.94 631 LYS A N 1
ATOM 5172 C CA . LYS A 1 631 ? 2.347 -2.942 -29.285 1.00 64.94 631 LYS A CA 1
ATOM 5173 C C . LYS A 1 631 ? 2.602 -1.543 -28.720 1.00 64.94 631 LYS A C 1
ATOM 5175 O O . LYS A 1 631 ? 3.711 -1.262 -28.284 1.00 64.94 631 LYS A O 1
ATOM 5180 N N . ASN A 1 632 ? 1.568 -0.709 -28.647 1.00 57.25 632 ASN A N 1
ATOM 5181 C CA . ASN A 1 632 ? 1.606 0.630 -28.055 1.00 57.25 632 ASN A CA 1
ATOM 5182 C C . ASN A 1 632 ? 1.444 0.627 -26.518 1.00 57.25 632 ASN A C 1
ATOM 5184 O O . ASN A 1 632 ? 1.259 1.687 -25.913 1.00 57.25 632 ASN A O 1
ATOM 5188 N N . LYS A 1 633 ? 1.508 -0.548 -25.870 1.00 57.72 633 LYS A N 1
ATOM 5189 C CA . LYS A 1 633 ? 1.428 -0.741 -24.409 1.00 57.72 633 LYS A CA 1
ATOM 5190 C C . LYS A 1 633 ? 0.204 -0.116 -23.752 1.00 57.72 633 LYS A C 1
ATOM 5192 O O . LYS A 1 633 ? 0.230 0.313 -22.601 1.00 57.72 633 LYS A O 1
ATOM 5197 N N . THR A 1 634 ? -0.883 -0.067 -24.497 1.00 60.50 634 THR A N 1
ATOM 5198 C CA . THR A 1 634 ? -2.200 0.273 -23.982 1.00 60.50 634 THR A CA 1
ATOM 5199 C C . THR A 1 634 ? -2.967 -1.030 -23.905 1.00 60.50 634 THR A C 1
ATOM 5201 O O . THR A 1 634 ? -3.285 -1.633 -24.928 1.00 60.50 634 THR A O 1
ATOM 5204 N N . LYS A 1 635 ? -3.212 -1.516 -22.685 1.00 67.75 635 LYS A N 1
ATOM 5205 C CA . LYS A 1 635 ? -4.054 -2.693 -22.473 1.00 67.75 635 LYS A CA 1
ATOM 5206 C C . LYS A 1 635 ? -5.408 -2.220 -21.938 1.00 67.75 635 LYS A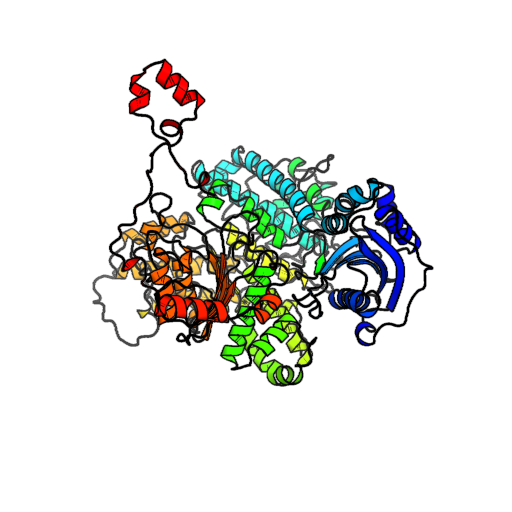 C 1
ATOM 5208 O O . LYS A 1 635 ? -5.616 -2.191 -20.726 1.00 67.75 635 LYS A O 1
ATOM 5213 N N . PRO A 1 636 ? -6.338 -1.807 -22.823 1.00 72.50 636 PRO A N 1
ATOM 5214 C CA . PRO A 1 636 ? -7.625 -1.238 -22.418 1.00 72.50 636 PRO A CA 1
ATOM 5215 C C . PRO A 1 636 ? -8.576 -2.299 -21.845 1.00 72.50 636 PRO A C 1
ATOM 5217 O O . PRO A 1 636 ? -9.736 -1.994 -21.597 1.00 72.50 636 PRO A O 1
ATOM 5220 N N . PHE A 1 637 ? -8.104 -3.535 -21.673 1.00 79.88 637 PHE A N 1
ATOM 5221 C CA . PHE A 1 637 ? -8.851 -4.662 -21.149 1.00 79.88 637 PHE A CA 1
ATOM 5222 C C . PHE A 1 637 ? -7.971 -5.519 -20.234 1.00 79.88 637 PHE A C 1
ATOM 5224 O O . PHE A 1 637 ? -6.741 -5.518 -20.333 1.00 79.88 637 PHE A O 1
ATOM 5231 N N . PHE A 1 638 ? -8.606 -6.316 -19.388 1.00 86.31 638 PHE A N 1
ATOM 5232 C CA . PHE A 1 638 ? -7.966 -7.312 -18.552 1.00 86.31 638 PHE A CA 1
ATOM 5233 C C . PHE A 1 638 ? -8.848 -8.563 -18.451 1.00 86.31 638 PHE A C 1
ATOM 5235 O O . PHE A 1 638 ? -9.946 -8.536 -17.894 1.00 86.31 638 PHE A O 1
ATOM 5242 N N . ILE A 1 639 ? -8.360 -9.681 -18.997 1.00 85.31 639 ILE A N 1
ATOM 5243 C CA . ILE A 1 639 ? -9.096 -10.952 -19.013 1.00 85.31 639 ILE A CA 1
ATOM 5244 C C . ILE A 1 639 ? -8.670 -11.777 -17.801 1.00 85.31 639 ILE A C 1
ATOM 5246 O O . ILE A 1 639 ? -7.740 -12.582 -17.863 1.00 85.31 639 ILE A O 1
ATOM 5250 N N . TRP A 1 640 ? -9.372 -11.568 -16.695 1.00 87.50 640 TRP A N 1
ATOM 5251 C CA . TRP A 1 640 ? -9.093 -12.177 -15.397 1.00 87.50 640 TRP A CA 1
ATOM 5252 C C . TRP A 1 640 ? -8.877 -13.697 -15.459 1.00 87.50 640 TRP A C 1
ATOM 5254 O O . TRP A 1 640 ? -7.907 -14.217 -14.910 1.00 87.50 640 TRP A O 1
ATOM 5264 N N . GLU A 1 641 ? -9.722 -14.405 -16.204 1.00 81.12 641 GLU A N 1
ATOM 5265 C CA . GLU A 1 641 ? -9.698 -15.860 -16.354 1.00 81.12 641 GLU A CA 1
ATOM 5266 C C . GLU A 1 641 ? -8.464 -16.410 -17.082 1.00 81.12 641 GLU A C 1
ATOM 5268 O O . GLU A 1 641 ? -8.163 -17.599 -16.933 1.00 81.12 641 GLU A O 1
ATOM 5273 N N . LEU A 1 642 ? -7.806 -15.592 -17.909 1.00 78.25 642 LEU A N 1
ATOM 5274 C CA . LEU A 1 642 ? -6.595 -15.955 -18.654 1.00 78.25 642 LEU A CA 1
ATOM 5275 C C . LEU A 1 642 ? -5.326 -15.536 -17.913 1.00 78.25 642 LEU A C 1
ATOM 5277 O O . LEU A 1 642 ? -4.320 -16.257 -17.921 1.00 78.25 642 LEU A O 1
ATOM 5281 N N . GLU A 1 643 ? -5.370 -14.356 -17.303 1.00 81.31 643 GLU A N 1
ATOM 5282 C CA . GLU A 1 643 ? -4.230 -13.769 -16.607 1.00 81.31 643 GLU A CA 1
ATOM 5283 C C . GLU A 1 643 ? -3.959 -14.495 -15.287 1.00 81.31 643 GLU A C 1
ATOM 5285 O O . GLU A 1 643 ? -2.806 -14.841 -15.038 1.00 81.31 643 GLU A O 1
ATOM 5290 N N . PHE A 1 644 ? -5.013 -14.838 -14.532 1.00 85.94 644 PHE A N 1
ATOM 5291 C CA . PHE A 1 644 ? -4.947 -15.525 -13.232 1.00 85.94 644 PHE A CA 1
ATOM 5292 C C . PHE A 1 644 ? -5.640 -16.898 -13.270 1.00 85.94 644 PHE A C 1
ATOM 5294 O O . PHE A 1 644 ? -6.525 -17.223 -12.476 1.00 85.94 644 PHE A O 1
ATOM 5301 N N . GLU A 1 645 ? -5.271 -17.721 -14.252 1.00 78.62 645 GLU A N 1
ATOM 5302 C CA . GLU A 1 645 ? -5.879 -19.037 -14.494 1.00 78.62 645 GLU A CA 1
ATOM 5303 C C . GLU A 1 645 ? -5.818 -19.955 -13.257 1.00 78.62 645 GLU A C 1
ATOM 5305 O O . GLU A 1 645 ? -6.759 -20.699 -12.985 1.00 78.62 645 GLU A O 1
ATOM 5310 N N . GLU A 1 646 ? -4.710 -19.916 -12.520 1.00 77.38 646 GLU A N 1
ATOM 5311 C CA . GLU A 1 646 ? -4.457 -20.673 -11.294 1.00 77.38 646 GLU A CA 1
ATOM 5312 C C . GLU A 1 646 ? -5.467 -20.368 -10.185 1.00 77.38 646 GLU A C 1
ATOM 5314 O O . GLU A 1 646 ? -5.988 -21.297 -9.572 1.00 77.38 646 GLU A O 1
ATOM 5319 N N . VAL A 1 647 ? -5.835 -19.099 -10.010 1.00 85.31 647 VAL A N 1
ATOM 5320 C CA . VAL A 1 647 ? -6.841 -18.667 -9.033 1.00 85.31 647 VAL A CA 1
ATOM 5321 C C . VAL A 1 647 ? -8.231 -19.133 -9.459 1.00 85.31 647 VAL A C 1
ATOM 5323 O O . VAL A 1 647 ? -8.997 -19.706 -8.687 1.00 85.31 647 VAL A O 1
ATOM 5326 N N . TYR A 1 648 ? -8.547 -18.959 -10.739 1.00 79.25 648 TYR A N 1
ATOM 5327 C CA . TYR A 1 648 ? -9.853 -19.297 -11.294 1.00 79.25 648 TYR A CA 1
ATOM 5328 C C . TYR A 1 648 ? -10.103 -20.799 -11.484 1.00 79.25 648 TYR A C 1
ATOM 5330 O O . TYR A 1 648 ? -11.218 -21.178 -11.845 1.00 79.25 648 TYR A O 1
ATOM 5338 N N . LYS A 1 649 ? -9.096 -21.657 -11.285 1.00 70.25 649 LYS A N 1
ATOM 5339 C CA . LYS A 1 649 ? -9.300 -23.105 -11.102 1.00 70.25 649 LYS A CA 1
ATOM 5340 C C . LYS A 1 649 ? -9.914 -23.429 -9.742 1.00 70.25 649 LYS A C 1
ATOM 5342 O O . LYS A 1 649 ? -10.554 -24.466 -9.621 1.00 70.25 649 LYS A O 1
ATOM 5347 N N . ASN A 1 650 ? -9.742 -22.531 -8.776 1.00 72.38 650 ASN A N 1
ATOM 5348 C CA . ASN A 1 650 ? -10.201 -22.651 -7.399 1.00 72.38 650 ASN A CA 1
ATOM 5349 C C . ASN A 1 650 ? -11.317 -21.630 -7.089 1.00 72.38 650 ASN A C 1
ATOM 5351 O O . ASN A 1 650 ? -11.393 -21.115 -5.979 1.00 72.38 650 ASN A O 1
ATOM 5355 N N . ASP A 1 651 ? -12.169 -21.329 -8.077 1.00 84.06 651 ASP A N 1
ATOM 5356 C CA . ASP A 1 651 ? -13.397 -20.522 -7.953 1.00 84.06 651 ASP A CA 1
ATOM 5357 C C . ASP A 1 651 ? -13.244 -19.033 -7.565 1.00 84.06 651 ASP A C 1
ATOM 5359 O O . ASP A 1 651 ? -14.217 -18.408 -7.142 1.00 84.06 651 ASP A O 1
ATOM 5363 N N . GLY A 1 652 ? -12.070 -18.423 -7.768 1.00 92.00 652 GLY A N 1
ATOM 5364 C CA . GLY A 1 652 ? -11.861 -16.974 -7.594 1.00 92.00 652 GLY A CA 1
ATOM 5365 C C . GLY A 1 652 ? -10.945 -16.638 -6.419 1.00 92.00 652 GLY A C 1
ATOM 5366 O O . GLY A 1 652 ? -10.105 -17.453 -6.057 1.00 92.00 652 GLY A O 1
ATOM 5367 N N . PHE A 1 653 ? -11.091 -15.450 -5.831 1.00 97.06 653 PHE A N 1
ATOM 5368 C CA . PHE A 1 653 ? -10.242 -14.945 -4.745 1.00 97.06 653 PHE A CA 1
ATOM 5369 C C . PHE A 1 653 ? -10.885 -15.098 -3.361 1.00 97.06 653 PHE A C 1
ATOM 5371 O O . PHE A 1 653 ? -12.096 -14.953 -3.197 1.00 97.06 653 PHE A O 1
ATOM 5378 N N . ASP A 1 654 ? -10.070 -15.356 -2.343 1.00 97.88 654 ASP A N 1
ATOM 5379 C CA . ASP A 1 654 ? -10.500 -15.384 -0.943 1.00 97.88 654 ASP A CA 1
ATOM 5380 C C . ASP A 1 654 ? -10.795 -13.980 -0.414 1.00 97.88 654 ASP A C 1
ATOM 5382 O O . ASP A 1 654 ? -11.766 -13.788 0.322 1.00 97.88 654 ASP A O 1
ATOM 5386 N N . ILE A 1 655 ? -9.964 -13.007 -0.797 1.00 98.62 655 ILE A N 1
ATOM 5387 C CA . ILE A 1 655 ? -10.083 -11.612 -0.372 1.00 98.62 655 ILE A CA 1
ATOM 5388 C C . ILE A 1 655 ? -9.899 -10.686 -1.577 1.00 98.62 655 ILE A C 1
ATOM 5390 O O . ILE A 1 655 ? -8.954 -10.832 -2.351 1.00 98.62 655 ILE A O 1
ATOM 5394 N N . VAL A 1 656 ? -10.782 -9.700 -1.714 1.00 98.69 656 VAL A N 1
ATOM 5395 C CA . VAL A 1 656 ? -10.634 -8.585 -2.655 1.00 98.69 656 VAL A CA 1
ATOM 5396 C C . VAL A 1 656 ? -10.587 -7.291 -1.847 1.00 98.69 656 VAL A C 1
ATOM 5398 O O . VAL A 1 656 ? -11.554 -6.944 -1.171 1.00 98.69 656 VAL A O 1
ATOM 5401 N N . ILE A 1 657 ? -9.468 -6.578 -1.899 1.00 98.56 657 ILE A N 1
ATOM 5402 C CA . ILE A 1 657 ? -9.207 -5.393 -1.071 1.00 98.56 657 ILE A CA 1
ATOM 5403 C C . ILE A 1 657 ? -8.637 -4.276 -1.940 1.00 98.56 657 ILE A C 1
ATOM 5405 O O . ILE A 1 657 ? -7.779 -4.550 -2.768 1.00 98.56 657 ILE A O 1
ATOM 5409 N N . ALA A 1 658 ? -9.150 -3.050 -1.812 1.00 96.69 658 ALA A N 1
ATOM 5410 C CA . ALA A 1 658 ? -8.717 -1.926 -2.647 1.00 96.69 658 ALA A CA 1
ATOM 5411 C C . ALA A 1 658 ? -9.151 -0.561 -2.100 1.00 96.69 658 ALA A C 1
ATOM 5413 O O . ALA A 1 658 ? -10.102 -0.448 -1.318 1.00 96.69 658 ALA A O 1
ATOM 5414 N N . ASN A 1 659 ? -8.524 0.484 -2.643 1.00 93.75 659 ASN A N 1
ATOM 5415 C CA . ASN A 1 659 ? -9.034 1.855 -2.672 1.00 93.75 659 ASN A CA 1
ATOM 5416 C C . ASN A 1 659 ? -9.332 2.233 -4.138 1.00 93.75 659 ASN A C 1
ATOM 5418 O O . ASN A 1 659 ? -8.450 2.765 -4.816 1.00 93.75 659 ASN A O 1
ATOM 5422 N N . PRO A 1 660 ? -10.527 1.910 -4.672 1.00 93.94 660 PRO A N 1
ATOM 5423 C CA . PRO A 1 660 ? -10.854 2.172 -6.072 1.00 93.94 660 PRO A CA 1
ATOM 5424 C C . PRO A 1 660 ? -10.834 3.672 -6.432 1.00 93.94 660 PRO A C 1
ATOM 5426 O O . PRO A 1 660 ? -11.055 4.518 -5.566 1.00 93.94 660 PRO A O 1
ATOM 5429 N N . PRO A 1 661 ? -10.659 4.033 -7.717 1.00 90.50 661 PRO A N 1
ATOM 5430 C CA . PRO A 1 661 ? -10.602 5.429 -8.154 1.00 90.50 661 PRO A CA 1
ATOM 5431 C C . PRO A 1 661 ? -11.922 6.201 -7.960 1.00 90.50 661 PRO A C 1
ATOM 5433 O O . PRO A 1 661 ? -13.024 5.682 -8.160 1.00 90.50 661 PRO A O 1
ATOM 5436 N N . TYR A 1 662 ? -11.813 7.497 -7.646 1.00 89.00 662 TYR A N 1
ATOM 5437 C CA . TYR A 1 662 ? -12.940 8.394 -7.334 1.00 89.00 662 TYR A CA 1
ATOM 5438 C C . TYR A 1 662 ? -13.286 9.284 -8.535 1.00 89.00 662 TYR A C 1
ATOM 5440 O O . TYR A 1 662 ? -13.128 10.507 -8.499 1.00 89.00 662 TYR A O 1
ATOM 5448 N N . VAL A 1 663 ? -13.736 8.664 -9.627 1.00 88.94 663 VAL A N 1
ATOM 5449 C CA . VAL A 1 663 ? -14.009 9.356 -10.897 1.00 88.94 663 VAL A CA 1
ATOM 5450 C C . VAL A 1 663 ? -15.489 9.300 -11.251 1.00 88.94 663 VAL A C 1
ATOM 5452 O O . VAL A 1 663 ? -16.069 8.224 -11.391 1.00 88.94 663 VAL A O 1
ATOM 5455 N N . GLN A 1 664 ? -16.086 10.473 -11.476 1.00 90.12 664 GLN A N 1
ATOM 5456 C CA . GLN A 1 664 ? -17.444 10.582 -12.005 1.00 90.12 664 GLN A CA 1
ATOM 5457 C C . GLN A 1 664 ? -17.486 10.122 -13.462 1.00 90.12 664 GLN A C 1
ATOM 5459 O O . GLN A 1 664 ? -16.789 10.673 -14.315 1.00 90.12 664 GLN A O 1
ATOM 5464 N N . LEU A 1 665 ? -18.378 9.188 -13.784 1.00 90.62 665 LEU A N 1
ATOM 5465 C CA . LEU A 1 665 ? -18.480 8.597 -15.123 1.00 90.62 665 LEU A CA 1
ATOM 5466 C C . LEU A 1 665 ? -18.858 9.617 -16.211 1.00 90.62 665 LEU A C 1
ATOM 5468 O O . LEU A 1 665 ? -18.515 9.437 -17.378 1.00 90.62 665 LEU A O 1
ATOM 5472 N N . GLN A 1 666 ? -19.541 10.701 -15.835 1.00 90.44 666 GLN A N 1
ATOM 5473 C CA . GLN A 1 666 ? -19.945 11.800 -16.721 1.00 90.44 666 GLN A CA 1
ATOM 5474 C C . GLN A 1 666 ? -18.841 12.836 -17.003 1.00 90.44 666 GLN A C 1
ATOM 5476 O O . GLN A 1 666 ? -19.052 13.727 -17.831 1.00 90.44 666 GLN A O 1
ATOM 5481 N N . LYS A 1 667 ? -17.688 12.749 -16.324 1.00 86.12 667 LYS A N 1
ATOM 5482 C CA . LYS A 1 667 ? -16.534 13.629 -16.564 1.00 86.12 667 LYS A CA 1
ATOM 5483 C C . LYS A 1 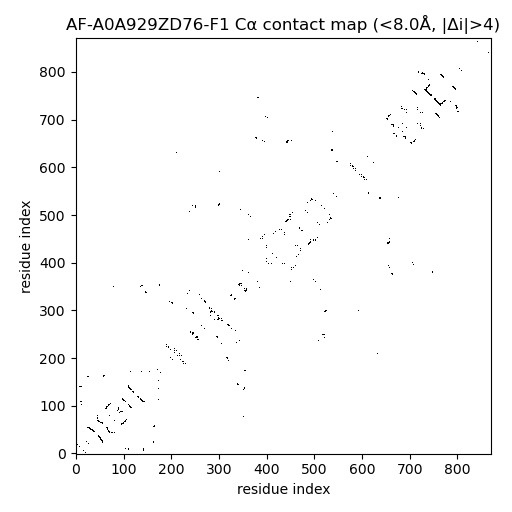667 ? -16.024 13.457 -18.004 1.00 86.12 667 LYS A C 1
ATOM 5485 O O . LYS A 1 667 ? -16.314 12.456 -18.658 1.00 86.12 667 LYS A O 1
ATOM 5490 N N . ASP A 1 668 ? -15.332 14.468 -18.527 1.00 83.00 668 ASP A N 1
ATOM 5491 C CA . ASP A 1 668 ? -14.724 14.459 -19.868 1.00 83.00 668 ASP A CA 1
ATOM 5492 C C . ASP A 1 668 ? -15.708 14.062 -20.986 1.00 83.00 668 ASP A C 1
ATOM 5494 O O . ASP A 1 668 ? -15.426 13.241 -21.859 1.00 83.00 668 ASP A O 1
ATOM 5498 N N . GLY A 1 669 ? -16.927 14.612 -20.924 1.00 84.06 669 GLY A N 1
ATOM 5499 C CA . GLY A 1 669 ? -17.991 14.337 -21.898 1.00 84.06 669 GLY A CA 1
ATOM 5500 C C . GLY A 1 669 ? -18.615 12.939 -21.786 1.00 84.06 669 GLY A C 1
ATOM 5501 O O . GLY A 1 669 ? -19.369 12.526 -22.669 1.00 84.06 669 GLY A O 1
ATOM 5502 N N . GLY A 1 670 ? -18.331 12.201 -20.711 1.00 84.56 670 GLY A N 1
ATOM 5503 C CA . GLY A 1 670 ? -18.830 10.848 -20.490 1.00 84.56 670 GLY A CA 1
ATOM 5504 C C . GLY A 1 670 ? -18.084 9.779 -21.285 1.00 84.56 670 GLY A C 1
ATOM 5505 O O . GLY A 1 670 ? -18.683 8.750 -21.602 1.00 84.56 670 GLY A O 1
ATOM 5506 N N . LYS A 1 671 ? -16.811 10.017 -21.633 1.00 84.19 671 LYS A N 1
ATOM 5507 C CA . LYS A 1 671 ? -15.957 9.046 -22.337 1.00 84.19 671 LYS A CA 1
ATOM 5508 C C . LYS A 1 671 ? -15.937 7.697 -21.609 1.00 84.19 671 LYS A C 1
ATOM 5510 O O . LYS A 1 671 ? -16.333 6.690 -22.188 1.00 84.19 671 LYS A O 1
ATOM 5515 N N . LEU A 1 672 ? -15.612 7.715 -20.316 1.00 84.75 672 LEU A N 1
ATOM 5516 C CA . LEU A 1 672 ? -15.567 6.524 -19.468 1.00 84.75 672 LEU A CA 1
ATOM 5517 C C . LEU A 1 672 ? -16.944 5.857 -19.316 1.00 84.75 672 LEU A C 1
ATOM 5519 O O . LEU A 1 672 ? -17.062 4.638 -19.404 1.00 84.75 672 LEU A O 1
ATOM 5523 N N . ALA A 1 673 ? -18.014 6.649 -19.163 1.00 88.12 673 ALA A N 1
ATOM 5524 C CA . ALA A 1 673 ? -19.372 6.106 -19.150 1.00 88.12 673 ALA A CA 1
ATOM 5525 C C . ALA A 1 673 ? -19.707 5.346 -20.439 1.00 88.12 673 ALA A C 1
ATOM 5527 O O . ALA A 1 673 ? -20.415 4.349 -20.378 1.00 88.12 673 ALA A O 1
ATOM 5528 N N . ASN A 1 674 ? -19.252 5.825 -21.600 1.00 86.56 674 ASN A N 1
ATOM 5529 C CA . ASN A 1 674 ? -19.511 5.165 -22.878 1.00 86.56 674 ASN A CA 1
ATOM 5530 C C . ASN A 1 674 ? -18.711 3.863 -23.017 1.00 86.56 674 ASN A C 1
ATOM 5532 O O . ASN A 1 674 ? -19.251 2.896 -23.538 1.00 86.56 674 ASN A O 1
ATOM 5536 N N . GLU A 1 675 ? -17.472 3.827 -22.521 1.00 83.50 675 GLU A N 1
ATOM 5537 C CA . GLU A 1 675 ? -16.627 2.622 -22.514 1.00 83.50 675 GLU A CA 1
ATOM 5538 C C . GLU A 1 675 ? -17.203 1.515 -21.610 1.00 83.50 675 GLU A C 1
ATOM 5540 O O . GLU A 1 675 ? -17.183 0.335 -21.969 1.00 83.50 675 GLU A O 1
ATOM 5545 N N . LEU A 1 676 ? -17.762 1.891 -20.453 1.00 87.19 676 LEU A N 1
ATOM 5546 C CA . LEU A 1 676 ? -18.259 0.940 -19.451 1.00 87.19 676 LEU A CA 1
ATOM 5547 C C . LEU A 1 676 ? -19.731 0.538 -19.626 1.00 87.19 676 LEU A C 1
ATOM 5549 O O . LEU A 1 676 ? -20.152 -0.480 -19.077 1.00 87.19 676 LEU A O 1
ATOM 5553 N N . LYS A 1 677 ? -20.520 1.304 -20.391 1.00 86.25 677 LYS A N 1
ATOM 5554 C CA . LYS A 1 677 ? -21.971 1.094 -20.552 1.00 86.25 677 LYS A CA 1
ATOM 5555 C C . LYS A 1 677 ? -22.329 -0.320 -21.012 1.00 86.25 677 LYS A C 1
ATOM 5557 O O . LYS A 1 677 ? -23.305 -0.890 -20.533 1.00 86.25 677 LYS A O 1
ATOM 5562 N N . ASP A 1 678 ? -21.554 -0.855 -21.947 1.00 82.44 678 ASP A N 1
ATOM 5563 C CA . ASP A 1 678 ? -21.863 -2.107 -22.638 1.00 82.44 678 ASP A CA 1
ATOM 5564 C C . ASP A 1 678 ? -21.140 -3.322 -22.015 1.00 82.44 678 ASP A C 1
ATOM 5566 O O . ASP A 1 678 ? -21.249 -4.433 -22.527 1.00 82.44 678 ASP A O 1
ATOM 5570 N N . GLN A 1 679 ? -20.451 -3.137 -20.878 1.00 84.31 679 GLN A N 1
ATOM 5571 C CA . GLN A 1 679 ? -19.787 -4.224 -20.136 1.00 84.31 679 GLN A CA 1
ATOM 5572 C C . GLN A 1 679 ? -20.773 -5.089 -19.326 1.00 84.31 679 GLN A C 1
ATOM 5574 O O . GLN A 1 679 ? -20.398 -6.137 -18.812 1.00 84.31 679 GLN A O 1
ATOM 5579 N N . GLY A 1 680 ? -22.040 -4.671 -19.214 1.00 86.69 680 GLY A N 1
ATOM 5580 C CA . GLY A 1 680 ? -23.099 -5.468 -18.585 1.00 86.69 680 GLY A CA 1
ATOM 5581 C C . GLY A 1 680 ? -23.207 -5.353 -17.062 1.00 86.69 680 GLY A C 1
ATOM 5582 O O . GLY A 1 680 ? -23.929 -6.145 -16.472 1.00 86.69 680 GLY A O 1
ATOM 5583 N N . TYR A 1 681 ? -22.540 -4.374 -16.443 1.00 92.44 681 TYR A N 1
ATOM 5584 C CA . TYR A 1 681 ? -22.616 -4.146 -14.998 1.00 92.44 681 TYR A CA 1
ATOM 5585 C C . TYR A 1 681 ? -24.012 -3.680 -14.551 1.00 92.44 681 TYR A C 1
ATOM 5587 O O . TYR A 1 681 ? -24.526 -2.662 -15.032 1.00 92.44 681 TYR A O 1
ATOM 5595 N N . GLU A 1 682 ? -24.613 -4.384 -13.595 1.00 94.88 682 GLU A N 1
ATOM 5596 C CA . GLU A 1 682 ? -25.924 -4.061 -13.011 1.00 94.88 682 GLU A CA 1
ATOM 5597 C C . GLU A 1 682 ? -25.899 -2.722 -12.264 1.00 94.88 682 GLU A C 1
ATOM 5599 O O . GLU A 1 682 ? -26.837 -1.922 -12.351 1.00 94.88 682 GLU A O 1
ATOM 5604 N N . THR A 1 683 ? -24.777 -2.444 -11.602 1.00 95.75 683 THR A N 1
ATOM 5605 C CA . THR A 1 683 ? -24.491 -1.235 -10.817 1.00 95.75 683 THR A CA 1
ATOM 5606 C C . THR A 1 683 ? -24.180 -0.002 -11.662 1.00 95.75 683 THR A C 1
ATOM 5608 O O . THR A 1 683 ? -24.070 1.102 -11.124 1.00 95.75 683 THR A O 1
ATOM 5611 N N . PHE A 1 684 ? -24.092 -0.134 -12.992 1.00 95.75 684 PHE A N 1
ATOM 5612 C CA . PHE A 1 684 ? -23.790 0.987 -13.879 1.00 95.75 684 PHE A CA 1
ATOM 5613 C C . PHE A 1 684 ? -24.873 2.078 -13.820 1.00 95.75 684 PHE A C 1
ATOM 5615 O O . PHE A 1 684 ? -26.038 1.872 -14.192 1.00 95.75 684 PHE A O 1
ATOM 5622 N N . ALA A 1 685 ? -24.458 3.289 -13.450 1.00 94.38 685 ALA A N 1
ATOM 5623 C CA . ALA A 1 685 ? -25.252 4.507 -13.545 1.00 94.38 685 ALA A CA 1
ATOM 5624 C C . ALA A 1 685 ? -24.417 5.607 -14.209 1.00 94.38 685 ALA A C 1
ATOM 5626 O O . ALA A 1 685 ? -23.391 6.006 -13.675 1.00 94.38 685 ALA A O 1
ATOM 5627 N N . ARG A 1 686 ? -24.861 6.151 -15.353 1.00 92.25 686 ARG A N 1
ATOM 5628 C CA . ARG A 1 686 ? -24.088 7.152 -16.127 1.00 92.25 686 ARG A CA 1
ATOM 5629 C C . ARG A 1 686 ? -23.678 8.387 -15.309 1.00 92.25 686 ARG A C 1
ATOM 5631 O O . ARG A 1 686 ? -22.639 8.977 -15.577 1.00 92.25 686 ARG A O 1
ATOM 5638 N N . THR A 1 687 ? -24.509 8.787 -14.351 1.00 92.31 687 THR A N 1
ATOM 5639 C CA . THR A 1 687 ? -24.280 9.932 -13.454 1.00 92.31 687 THR A CA 1
ATOM 5640 C C . THR A 1 687 ? -23.540 9.554 -12.169 1.00 92.31 687 THR A C 1
ATOM 5642 O O . THR A 1 687 ? -23.385 10.402 -11.295 1.00 92.31 687 THR A O 1
ATOM 5645 N N . GLY A 1 688 ? -23.174 8.282 -12.009 1.00 92.31 688 GLY A N 1
ATOM 5646 C CA . GLY A 1 688 ? -22.487 7.765 -10.835 1.00 92.31 688 GLY A CA 1
ATOM 5647 C C . GLY A 1 688 ? -20.972 7.836 -10.940 1.00 92.31 688 GLY A C 1
ATOM 5648 O O . GLY A 1 688 ? -20.409 8.371 -11.900 1.00 92.31 688 GLY A O 1
ATOM 5649 N N . ASP A 1 689 ? -20.327 7.278 -9.926 1.00 93.50 689 ASP A N 1
ATOM 5650 C CA . ASP A 1 689 ? -18.878 7.159 -9.840 1.00 93.50 689 ASP A CA 1
ATOM 5651 C C . ASP A 1 689 ? -18.412 5.758 -10.264 1.00 93.50 689 ASP A C 1
ATOM 5653 O O . ASP A 1 689 ? -19.128 4.766 -10.102 1.00 93.50 689 ASP A O 1
ATOM 5657 N N . ILE A 1 690 ? -17.187 5.668 -10.781 1.00 94.31 690 ILE A N 1
ATOM 5658 C CA . ILE A 1 690 ? -16.589 4.414 -11.259 1.00 94.31 690 ILE A CA 1
ATOM 5659 C C . ILE A 1 690 ? -16.461 3.354 -10.153 1.00 94.31 690 ILE A C 1
ATOM 5661 O O . ILE A 1 690 ? -16.595 2.165 -10.438 1.00 94.31 690 ILE A O 1
ATOM 5665 N N . TYR A 1 691 ? -16.273 3.750 -8.888 1.00 95.12 691 TYR A N 1
ATOM 5666 C CA . TYR A 1 691 ? -16.132 2.794 -7.786 1.00 95.12 691 TYR A CA 1
ATOM 5667 C C . TYR A 1 691 ? -17.388 1.922 -7.580 1.00 95.12 691 TYR A C 1
ATOM 5669 O O . TYR A 1 691 ? -17.275 0.818 -7.053 1.00 95.12 691 TYR A O 1
ATOM 5677 N N . CYS A 1 692 ? -18.577 2.351 -8.036 1.00 96.56 692 CYS A N 1
ATOM 5678 C CA . CYS A 1 692 ? -19.778 1.507 -8.007 1.00 96.56 692 CYS A CA 1
ATOM 5679 C C . CYS A 1 692 ? -19.606 0.245 -8.862 1.00 96.56 692 CYS A C 1
ATOM 5681 O O . CYS A 1 692 ? -20.003 -0.840 -8.449 1.00 96.56 692 CYS A O 1
ATOM 5683 N N . ILE A 1 693 ? -18.950 0.392 -10.014 1.00 96.75 693 ILE A N 1
ATOM 5684 C CA . ILE A 1 693 ? -18.644 -0.705 -10.935 1.00 96.75 693 ILE A CA 1
ATOM 5685 C C . ILE A 1 693 ? -17.523 -1.580 -10.360 1.00 96.75 693 ILE A C 1
ATOM 5687 O O . ILE A 1 693 ? -17.564 -2.802 -10.489 1.00 96.75 693 ILE A O 1
ATOM 5691 N N . PHE A 1 694 ? -16.553 -0.978 -9.660 1.00 97.50 694 PHE A N 1
ATOM 5692 C CA . PHE A 1 694 ? -15.540 -1.740 -8.926 1.00 97.50 694 PHE A CA 1
ATOM 5693 C C . PHE A 1 694 ? -16.146 -2.624 -7.840 1.00 97.50 694 PHE A C 1
ATOM 5695 O O . PHE A 1 694 ? -15.707 -3.762 -7.715 1.00 97.50 694 PHE A O 1
ATOM 5702 N N . TYR A 1 695 ? -17.145 -2.157 -7.081 1.00 98.06 695 TYR A N 1
ATOM 5703 C CA . TYR A 1 695 ? -17.823 -3.002 -6.090 1.00 98.06 695 TYR A CA 1
ATOM 5704 C C . TYR A 1 695 ? -18.388 -4.268 -6.733 1.00 98.06 695 TYR A C 1
ATOM 5706 O O . TYR A 1 695 ? -18.083 -5.371 -6.285 1.00 98.06 695 TYR A O 1
ATOM 5714 N N . GLU A 1 696 ? -19.161 -4.125 -7.810 1.00 97.50 696 GLU A N 1
ATOM 5715 C CA . GLU A 1 696 ? -19.707 -5.271 -8.540 1.00 97.50 696 GLU A CA 1
ATOM 5716 C C . GLU A 1 696 ? -18.597 -6.183 -9.068 1.00 97.50 696 GLU A C 1
ATOM 5718 O O . GLU A 1 696 ? -18.643 -7.400 -8.868 1.00 97.50 696 GLU A O 1
ATOM 5723 N N . LYS A 1 697 ? -17.555 -5.604 -9.678 1.00 96.38 697 LYS A N 1
ATOM 5724 C CA . LYS A 1 697 ? -16.411 -6.369 -10.170 1.00 96.38 697 LYS A CA 1
ATOM 5725 C C . LYS A 1 697 ? -15.741 -7.162 -9.051 1.00 96.38 697 LYS A C 1
ATOM 5727 O O . LYS A 1 697 ? -15.579 -8.368 -9.197 1.00 96.38 697 LYS A O 1
ATOM 5732 N N . GLY A 1 698 ? -15.380 -6.517 -7.946 1.00 97.00 698 GLY A N 1
ATOM 5733 C CA . GLY A 1 698 ? -14.712 -7.146 -6.813 1.00 97.00 698 GLY A CA 1
ATOM 5734 C C . GLY A 1 698 ? -15.547 -8.259 -6.186 1.00 97.00 698 GLY A C 1
ATOM 5735 O O . GLY A 1 698 ? -15.040 -9.352 -5.956 1.00 97.00 698 GLY A O 1
ATOM 5736 N N . LEU A 1 699 ? -16.850 -8.040 -6.010 1.00 97.31 699 LEU A N 1
ATOM 5737 C CA . LEU A 1 699 ? -17.776 -9.056 -5.502 1.00 97.31 699 LEU A CA 1
ATOM 5738 C C . LEU A 1 699 ? -17.902 -10.270 -6.443 1.00 97.31 699 LEU A C 1
ATOM 5740 O O . LEU A 1 699 ? -18.063 -11.406 -5.986 1.00 97.31 699 LEU A O 1
ATOM 5744 N N . ASN A 1 700 ? -17.794 -10.054 -7.756 1.00 94.50 700 ASN A N 1
ATOM 5745 C CA . ASN A 1 700 ? -17.795 -11.119 -8.762 1.00 94.50 700 ASN A CA 1
ATOM 5746 C C . ASN A 1 700 ? -16.492 -11.933 -8.783 1.00 94.50 700 ASN A C 1
ATOM 5748 O O . ASN A 1 700 ? -16.523 -13.102 -9.166 1.00 94.50 700 ASN A O 1
ATOM 5752 N N . LEU A 1 701 ? -15.372 -11.352 -8.339 1.00 95.44 701 LEU A N 1
ATOM 5753 C CA . LEU A 1 701 ? -14.072 -12.026 -8.246 1.00 95.44 701 LEU A CA 1
ATOM 5754 C C . LEU A 1 701 ? -13.968 -13.002 -7.061 1.00 95.44 701 LEU A C 1
ATOM 5756 O O . LEU A 1 701 ? -13.071 -13.841 -7.056 1.00 95.44 701 LEU A O 1
ATOM 5760 N N . LEU A 1 702 ? -14.852 -12.908 -6.064 1.00 96.88 702 LEU A N 1
ATOM 5761 C CA . LEU A 1 702 ? -14.759 -13.694 -4.831 1.00 96.88 702 LEU A CA 1
ATOM 5762 C C . LEU A 1 702 ? -15.140 -15.174 -5.001 1.00 96.88 702 LEU A C 1
ATOM 5764 O O . LEU A 1 702 ? -16.100 -15.501 -5.708 1.00 96.88 702 LEU A O 1
ATOM 5768 N N . LYS A 1 703 ? -14.478 -16.046 -4.235 1.00 95.31 703 LYS A N 1
ATOM 5769 C CA . LYS A 1 703 ? -14.949 -17.402 -3.900 1.00 95.31 703 LYS A CA 1
ATOM 5770 C C . LYS A 1 703 ? -16.208 -17.340 -3.032 1.00 95.31 703 LYS A C 1
ATOM 5772 O O . LYS A 1 703 ? -16.530 -16.299 -2.454 1.00 95.31 703 LYS A O 1
ATOM 5777 N N . ASP A 1 704 ? -16.904 -18.468 -2.889 1.00 93.69 704 ASP A N 1
ATOM 5778 C CA . ASP A 1 704 ? -17.947 -18.601 -1.864 1.00 93.69 704 ASP A CA 1
ATOM 5779 C C . ASP A 1 704 ? -17.380 -18.259 -0.477 1.00 93.69 704 ASP A C 1
ATOM 5781 O O . ASP A 1 704 ? -16.268 -18.669 -0.129 1.00 93.69 704 ASP A O 1
ATOM 5785 N N . LYS A 1 705 ? -18.119 -17.456 0.297 1.00 95.19 705 LYS A N 1
ATOM 5786 C CA . LYS A 1 705 ? -17.665 -16.878 1.576 1.00 95.19 705 LYS A CA 1
ATOM 5787 C C . LYS A 1 705 ? -16.380 -16.035 1.507 1.00 95.19 705 LYS A C 1
ATOM 5789 O O . LYS A 1 705 ? -15.770 -15.771 2.548 1.00 95.19 705 LYS A O 1
ATOM 5794 N N . GLY A 1 706 ? -15.959 -15.611 0.317 1.00 97.44 706 GLY A N 1
ATOM 5795 C CA . GLY A 1 706 ? -14.880 -14.642 0.147 1.00 97.44 706 GLY A CA 1
ATOM 5796 C C . GLY A 1 706 ? -15.259 -13.276 0.723 1.00 97.44 706 GLY A C 1
ATOM 5797 O O . GLY A 1 706 ? -16.448 -12.978 0.898 1.00 97.44 706 GLY A O 1
ATOM 5798 N N . ILE A 1 707 ? -14.254 -12.455 1.025 1.00 98.56 707 ILE A N 1
ATOM 5799 C CA . ILE A 1 707 ? -14.414 -11.138 1.653 1.00 98.56 707 ILE A CA 1
ATOM 5800 C C . ILE A 1 707 ? -14.001 -10.026 0.692 1.00 98.56 707 ILE A C 1
ATOM 5802 O O . ILE A 1 707 ? -12.888 -10.025 0.179 1.00 98.56 707 ILE A O 1
ATOM 5806 N N . LEU A 1 708 ? -14.877 -9.046 0.490 1.00 98.69 708 LEU A N 1
ATOM 5807 C CA . LEU A 1 708 ? -14.538 -7.768 -0.124 1.00 98.69 708 LEU A CA 1
ATOM 5808 C C . LEU A 1 708 ? -14.368 -6.706 0.962 1.00 98.69 708 LEU A C 1
ATOM 5810 O O . LEU A 1 708 ? -15.216 -6.605 1.845 1.00 98.69 708 LEU A O 1
ATOM 5814 N N . CYS A 1 709 ? -13.316 -5.897 0.872 1.00 98.50 709 CYS A N 1
ATOM 5815 C CA . CYS A 1 709 ? -13.074 -4.763 1.759 1.00 98.50 709 CYS A CA 1
ATOM 5816 C C . CYS A 1 709 ? -12.596 -3.553 0.954 1.00 98.50 709 CYS A C 1
ATOM 5818 O O . CYS A 1 709 ? -11.437 -3.503 0.548 1.00 98.50 709 CYS A O 1
ATOM 5820 N N . TYR A 1 710 ? -13.481 -2.584 0.709 1.00 98.06 710 TYR A N 1
ATOM 5821 C CA . TYR A 1 710 ? -13.158 -1.371 -0.052 1.00 98.06 710 TYR A CA 1
ATOM 5822 C C . TYR A 1 710 ? -13.370 -0.113 0.769 1.00 98.06 710 TYR A C 1
ATOM 5824 O O . TYR A 1 710 ? -14.377 0.004 1.469 1.00 98.06 710 TYR A O 1
ATOM 5832 N N . ILE A 1 711 ? -12.472 0.853 0.577 1.00 94.25 711 ILE A N 1
ATOM 5833 C CA . ILE A 1 711 ? -12.667 2.245 0.978 1.00 94.25 711 ILE A CA 1
ATOM 5834 C C . ILE A 1 711 ? -13.089 3.071 -0.246 1.00 94.25 711 ILE A C 1
ATOM 5836 O O . ILE A 1 711 ? -12.411 3.051 -1.271 1.00 94.25 711 ILE A O 1
ATOM 5840 N N . THR A 1 712 ? -14.244 3.742 -0.182 1.00 94.25 712 THR A N 1
ATOM 5841 C CA . THR A 1 712 ? -14.805 4.554 -1.287 1.00 94.25 712 THR A CA 1
ATOM 5842 C C . THR A 1 712 ? -15.517 5.798 -0.758 1.00 94.25 712 THR A C 1
ATOM 5844 O O . THR A 1 712 ? -15.598 6.003 0.447 1.00 94.25 712 THR A O 1
ATOM 5847 N N . SER A 1 713 ? -16.064 6.659 -1.626 1.00 91.12 713 SER A N 1
ATOM 5848 C CA . SER A 1 713 ? -16.871 7.791 -1.151 1.00 91.12 713 SER A CA 1
ATOM 5849 C C . SER A 1 713 ? -18.183 7.313 -0.527 1.00 91.12 713 SER A C 1
ATOM 5851 O O . SER A 1 713 ? -18.875 6.488 -1.111 1.00 91.12 713 SER A O 1
ATOM 5853 N N . ASN A 1 714 ? -18.613 7.909 0.588 1.00 91.81 714 ASN A N 1
ATOM 5854 C CA . ASN A 1 714 ? -19.885 7.546 1.230 1.00 91.81 714 ASN A CA 1
ATOM 5855 C C . ASN A 1 714 ? -21.142 7.977 0.438 1.00 91.81 714 ASN A C 1
ATOM 5857 O O . ASN A 1 714 ? -22.269 7.620 0.786 1.00 91.81 714 ASN A O 1
ATOM 5861 N N . LYS A 1 715 ? -20.983 8.738 -0.653 1.00 92.06 715 LYS A N 1
ATOM 5862 C CA . LYS A 1 715 ? -22.096 9.338 -1.406 1.00 92.06 715 LYS A CA 1
ATOM 5863 C C . LYS A 1 715 ? -23.068 8.314 -1.984 1.00 92.06 715 LYS A C 1
ATOM 5865 O O . LYS A 1 715 ? -24.272 8.581 -1.978 1.00 92.06 715 LYS A O 1
ATOM 5870 N N . TRP A 1 716 ? -22.591 7.153 -2.440 1.00 94.94 716 TRP A N 1
ATOM 5871 C CA . TRP A 1 716 ? -23.446 6.105 -3.020 1.00 94.94 716 TRP A CA 1
ATOM 5872 C C . TRP A 1 716 ? -24.509 5.584 -2.047 1.00 94.94 716 TRP A C 1
ATOM 5874 O O . TRP A 1 716 ? -25.548 5.084 -2.475 1.00 94.94 716 TRP A O 1
ATOM 5884 N N . MET A 1 717 ? -24.299 5.744 -0.740 1.00 95.06 717 MET A N 1
ATOM 5885 C CA . MET A 1 717 ? -25.260 5.329 0.280 1.00 95.06 717 MET A CA 1
ATOM 5886 C C . MET A 1 717 ? -26.552 6.154 0.229 1.00 95.06 717 MET A C 1
ATOM 5888 O O . MET A 1 717 ? -27.620 5.645 0.555 1.00 95.06 717 MET A O 1
ATOM 5892 N N . ARG A 1 718 ? -26.471 7.423 -0.197 1.00 92.38 718 ARG A N 1
ATOM 5893 C CA . ARG A 1 718 ? -27.582 8.395 -0.138 1.00 92.38 718 ARG A CA 1
ATOM 5894 C C . ARG A 1 718 ? -27.968 8.980 -1.499 1.00 92.38 718 ARG A C 1
ATOM 5896 O O . ARG A 1 718 ? -29.044 9.553 -1.643 1.00 92.38 718 ARG A O 1
ATOM 5903 N N . SER A 1 719 ? -27.092 8.895 -2.496 1.00 92.44 719 SER A N 1
ATOM 5904 C CA . SER A 1 719 ? -27.322 9.471 -3.820 1.00 92.44 719 SER A CA 1
ATOM 5905 C C . SER A 1 719 ? -28.229 8.593 -4.687 1.00 92.44 719 SER A C 1
ATOM 5907 O O . SER A 1 719 ? -28.249 7.366 -4.565 1.00 92.44 719 SER A O 1
ATOM 5909 N N . GLY A 1 720 ? -28.943 9.217 -5.632 1.00 92.81 720 GLY A N 1
ATOM 5910 C CA . GLY A 1 720 ? -29.785 8.489 -6.588 1.00 92.81 720 GLY A CA 1
ATOM 5911 C C . GLY A 1 720 ? -28.992 7.561 -7.516 1.00 92.81 720 GLY A C 1
ATOM 5912 O O . GLY A 1 720 ? -29.462 6.482 -7.848 1.00 92.81 720 GLY A O 1
ATOM 5913 N N . TYR A 1 721 ? -27.753 7.916 -7.886 1.00 93.88 721 TYR A N 1
ATOM 5914 C CA . TYR A 1 721 ? -26.929 7.035 -8.725 1.00 93.88 721 TYR A CA 1
ATOM 5915 C C . TYR A 1 721 ? -26.499 5.747 -8.007 1.00 93.88 721 TYR A C 1
ATOM 5917 O O . TYR A 1 721 ? -26.177 4.769 -8.674 1.00 93.88 721 TYR A O 1
ATOM 5925 N N . GLY A 1 722 ? -26.485 5.743 -6.669 1.00 96.06 722 GLY A N 1
ATOM 5926 C CA . GLY A 1 722 ? -26.103 4.587 -5.861 1.00 96.06 722 GLY A CA 1
ATOM 5927 C C . GLY A 1 722 ? -27.217 3.557 -5.658 1.00 96.06 722 GLY A C 1
ATOM 5928 O O . GLY A 1 722 ? -26.943 2.489 -5.122 1.00 96.06 722 GLY A O 1
ATOM 5929 N N . GLU A 1 723 ? -28.451 3.833 -6.097 1.00 97.00 723 GLU A N 1
ATOM 5930 C CA . GLU A 1 723 ? -29.611 2.940 -5.929 1.00 97.00 723 GLU A CA 1
ATOM 5931 C C . GLU A 1 723 ? -29.337 1.520 -6.435 1.00 97.00 723 GLU A C 1
ATOM 5933 O O . GLU A 1 723 ? -29.591 0.543 -5.732 1.00 97.00 723 GLU A O 1
ATOM 5938 N N . LYS A 1 724 ? -28.738 1.408 -7.625 1.00 97.12 724 LYS A N 1
ATOM 5939 C CA . LYS A 1 724 ? -28.394 0.116 -8.229 1.00 97.12 724 LYS A CA 1
ATOM 5940 C C . LYS A 1 724 ? -27.349 -0.652 -7.424 1.00 97.12 724 LYS A C 1
ATOM 5942 O O . LYS A 1 724 ? -27.476 -1.858 -7.275 1.00 97.12 724 LYS A O 1
ATOM 5947 N N . LEU A 1 725 ? -26.343 0.039 -6.883 1.00 97.50 725 LEU A N 1
ATOM 5948 C CA . LEU A 1 725 ? -25.335 -0.580 -6.020 1.00 97.50 725 LEU A CA 1
ATOM 5949 C C . LEU A 1 725 ? -25.953 -1.076 -4.708 1.00 97.50 725 LEU A C 1
ATOM 5951 O O . LEU A 1 725 ? -25.672 -2.197 -4.292 1.00 97.50 725 LEU A O 1
ATOM 5955 N N . ARG A 1 726 ? -26.824 -0.276 -4.080 1.00 97.88 726 ARG A N 1
ATOM 5956 C CA . ARG A 1 726 ? -27.537 -0.672 -2.854 1.00 97.88 726 ARG A CA 1
ATOM 5957 C C . ARG A 1 726 ? -28.414 -1.897 -3.086 1.00 97.88 726 ARG A C 1
ATOM 5959 O O . ARG A 1 726 ? -28.329 -2.835 -2.303 1.00 97.88 726 ARG A O 1
ATOM 5966 N N . GLY A 1 727 ? -29.179 -1.918 -4.181 1.00 97.19 727 GLY A N 1
ATOM 5967 C CA . GLY A 1 727 ? -29.967 -3.088 -4.583 1.00 97.19 727 GLY A CA 1
ATOM 5968 C C . GLY A 1 727 ? -29.091 -4.318 -4.827 1.00 97.19 727 GLY A C 1
ATOM 5969 O O . GLY A 1 727 ? -29.317 -5.363 -4.229 1.00 97.19 727 GLY A O 1
ATOM 5970 N N . TYR A 1 728 ? -28.015 -4.168 -5.606 1.00 96.38 728 TYR A N 1
ATOM 5971 C CA . TYR A 1 728 ? -27.085 -5.260 -5.902 1.00 96.38 728 TYR A CA 1
ATOM 5972 C C . TYR A 1 728 ? -26.473 -5.884 -4.638 1.00 96.38 728 TYR A C 1
ATOM 5974 O O . TYR A 1 728 ? -26.430 -7.109 -4.512 1.00 96.38 728 TYR A O 1
ATOM 5982 N N . LEU A 1 729 ? -26.035 -5.051 -3.686 1.00 96.56 729 LEU A N 1
ATOM 5983 C CA . LEU A 1 729 ? -25.530 -5.494 -2.385 1.00 96.56 729 LEU A CA 1
ATOM 5984 C C . LEU A 1 729 ? -26.622 -6.172 -1.554 1.00 96.56 729 LEU A C 1
ATOM 5986 O O . LEU A 1 729 ? -26.382 -7.247 -1.011 1.00 96.56 729 LEU A O 1
ATOM 5990 N N . ALA A 1 730 ? -27.804 -5.556 -1.462 1.00 95.69 730 ALA A N 1
ATOM 5991 C CA . ALA A 1 730 ? -28.904 -6.043 -0.640 1.00 95.69 730 ALA A CA 1
ATOM 5992 C C . ALA A 1 730 ? -29.437 -7.408 -1.103 1.00 95.69 730 ALA A C 1
ATOM 5994 O O . ALA A 1 730 ? -29.759 -8.248 -0.259 1.00 95.69 730 ALA A O 1
ATOM 5995 N N . ASP A 1 731 ? -29.494 -7.627 -2.418 1.00 94.44 731 ASP A N 1
ATOM 5996 C CA . ASP A 1 731 ? -30.094 -8.816 -3.023 1.00 94.44 731 ASP A CA 1
ATOM 5997 C C . ASP A 1 731 ? -29.124 -10.005 -3.092 1.00 94.44 731 ASP A C 1
ATOM 5999 O O . ASP A 1 731 ? -29.541 -11.155 -2.917 1.00 94.44 731 ASP A O 1
ATOM 6003 N N . ASN A 1 732 ? -27.830 -9.744 -3.321 1.00 93.50 732 ASN A N 1
ATOM 6004 C CA . ASN A 1 732 ? -26.876 -10.787 -3.719 1.00 93.50 732 ASN A CA 1
ATOM 6005 C C . ASN A 1 732 ? -25.746 -11.057 -2.711 1.00 93.50 732 ASN A C 1
ATOM 6007 O O . ASN A 1 732 ? -25.154 -12.136 -2.756 1.00 93.50 732 ASN A O 1
ATOM 6011 N N . TYR A 1 733 ? -25.439 -10.122 -1.806 1.00 96.31 733 TYR A N 1
ATOM 6012 C CA . TYR A 1 733 ? -24.256 -10.192 -0.937 1.00 96.31 733 TYR A CA 1
ATOM 6013 C C . TYR A 1 733 ? -24.596 -9.901 0.524 1.00 96.31 733 TYR A C 1
ATOM 6015 O O . TYR A 1 733 ? -25.686 -9.441 0.839 1.00 96.31 733 TYR A O 1
ATOM 6023 N N . ASN A 1 734 ? -23.672 -10.182 1.444 1.00 97.06 734 ASN A N 1
ATOM 6024 C CA . ASN A 1 734 ? -23.873 -9.956 2.870 1.00 97.06 734 ASN A CA 1
ATOM 6025 C C . ASN A 1 734 ? -22.921 -8.863 3.367 1.00 97.06 734 ASN A C 1
ATOM 6027 O O . ASN A 1 734 ? -21.757 -9.169 3.651 1.00 97.06 734 ASN A O 1
ATOM 6031 N N . PRO A 1 735 ? -23.379 -7.603 3.477 1.00 97.44 735 PRO A N 1
ATOM 6032 C CA . PRO A 1 735 ? -22.595 -6.541 4.091 1.00 97.44 735 PRO A CA 1
ATOM 6033 C C . PRO A 1 735 ? -22.377 -6.874 5.572 1.00 97.44 735 PRO A C 1
ATOM 6035 O O . PRO A 1 735 ? -23.333 -6.995 6.340 1.00 97.44 735 PRO A O 1
ATOM 6038 N N . LEU A 1 736 ? -21.120 -7.061 5.968 1.00 96.19 736 LEU A N 1
ATOM 6039 C CA . LEU A 1 736 ? -20.736 -7.414 7.334 1.00 96.19 736 LEU A CA 1
ATOM 6040 C C . LEU A 1 736 ? -20.559 -6.162 8.187 1.00 96.19 736 LEU A C 1
ATOM 6042 O O . LEU A 1 736 ? -21.160 -6.059 9.255 1.00 96.19 736 LEU A O 1
ATOM 6046 N N . LYS A 1 737 ? -19.749 -5.216 7.698 1.00 95.69 737 LYS A N 1
ATOM 6047 C CA . LYS A 1 737 ? -19.417 -3.975 8.399 1.00 95.69 737 LYS A CA 1
ATOM 6048 C C . LYS A 1 737 ? -19.442 -2.781 7.449 1.00 95.69 737 LYS A C 1
ATOM 6050 O O . LYS A 1 737 ? -18.959 -2.893 6.325 1.00 95.69 737 LYS A O 1
ATOM 6055 N N . LEU A 1 738 ? -19.962 -1.644 7.907 1.00 95.81 738 LEU A N 1
ATOM 6056 C CA . LEU A 1 738 ? -19.955 -0.375 7.176 1.00 95.81 738 LEU A CA 1
ATOM 6057 C C . LEU A 1 738 ? -19.518 0.768 8.096 1.00 95.81 738 LEU A C 1
ATOM 6059 O O . LEU A 1 738 ? -20.230 1.134 9.026 1.00 95.81 738 LEU A O 1
ATOM 6063 N N . ILE A 1 739 ? -18.350 1.336 7.822 1.00 92.62 739 ILE A N 1
ATOM 6064 C CA . ILE A 1 739 ? -17.773 2.441 8.589 1.00 92.62 739 ILE A CA 1
ATOM 6065 C C . ILE A 1 739 ? -17.879 3.720 7.758 1.00 92.62 739 ILE A C 1
ATOM 6067 O O . ILE A 1 739 ? -17.247 3.789 6.711 1.00 92.62 739 ILE A O 1
ATOM 6071 N N . ASP A 1 740 ? -18.653 4.717 8.189 1.00 91.19 740 ASP A N 1
ATOM 6072 C CA . ASP A 1 740 ? -18.700 6.055 7.570 1.00 91.19 740 ASP A CA 1
ATOM 6073 C C . ASP A 1 740 ? -17.781 7.006 8.349 1.00 91.19 740 ASP A C 1
ATOM 6075 O O . ASP A 1 740 ? -17.954 7.181 9.550 1.00 91.19 740 ASP A O 1
ATOM 6079 N N . TYR A 1 741 ? -16.803 7.632 7.691 1.00 85.31 741 TYR A N 1
ATOM 6080 C CA . TYR A 1 741 ? -15.849 8.525 8.364 1.00 85.31 741 TYR A CA 1
ATOM 6081 C C . TYR A 1 741 ? -16.368 9.964 8.536 1.00 85.31 741 TYR A C 1
ATOM 6083 O O . TYR A 1 741 ? -15.634 10.814 9.035 1.00 85.31 741 TYR A O 1
ATOM 6091 N N . ALA A 1 742 ? -17.614 10.244 8.136 1.00 74.12 742 ALA A N 1
ATOM 6092 C CA . ALA A 1 742 ? -18.415 11.404 8.558 1.00 74.12 742 ALA A CA 1
ATOM 6093 C C . ALA A 1 742 ? -17.843 12.819 8.315 1.00 74.12 742 ALA A C 1
ATOM 6095 O O . ALA A 1 742 ? -18.347 13.779 8.888 1.00 74.12 742 ALA A O 1
ATOM 6096 N N . GLY A 1 743 ? -16.831 12.977 7.457 1.00 65.88 743 GLY A N 1
ATOM 6097 C CA . GLY A 1 743 ? -16.161 14.267 7.223 1.00 65.88 743 GLY A CA 1
ATOM 6098 C C . GLY A 1 743 ? -14.762 14.379 7.825 1.00 65.88 743 GLY A C 1
ATOM 6099 O O . GLY A 1 743 ? -14.048 15.347 7.541 1.00 65.88 743 GLY A O 1
ATOM 6100 N N . ASN A 1 744 ? -14.314 13.363 8.570 1.00 69.69 744 ASN A N 1
ATOM 6101 C CA . ASN A 1 744 ? -12.918 13.243 8.964 1.00 69.69 744 ASN A CA 1
ATOM 6102 C C . ASN A 1 744 ? -12.025 13.229 7.711 1.00 69.69 744 ASN A C 1
ATOM 6104 O O . ASN A 1 744 ? -12.237 12.451 6.776 1.00 69.69 744 ASN A O 1
ATOM 6108 N N . LYS A 1 745 ? -10.987 14.076 7.693 1.00 68.56 745 LYS A N 1
ATOM 6109 C CA . LYS A 1 745 ? -10.008 14.127 6.596 1.00 68.56 745 LYS A CA 1
ATOM 6110 C C . LYS A 1 745 ? -9.094 12.902 6.635 1.00 68.56 745 LYS A C 1
ATOM 6112 O O . LYS A 1 745 ? -7.987 12.969 7.160 1.00 68.56 745 LYS A O 1
ATOM 6117 N N . ILE A 1 746 ? -9.566 11.792 6.072 1.00 71.31 746 ILE A N 1
ATOM 6118 C CA . ILE A 1 746 ? -8.777 10.561 5.925 1.00 71.31 746 ILE A CA 1
ATOM 6119 C C . ILE A 1 746 ? -7.643 10.763 4.915 1.00 71.31 746 ILE A C 1
ATOM 6121 O O . ILE A 1 746 ? -6.516 10.343 5.149 1.00 71.31 746 ILE A O 1
ATOM 6125 N N . PHE A 1 747 ? -7.914 11.459 3.811 1.00 69.44 747 PHE A N 1
ATOM 6126 C CA . PHE A 1 747 ? -6.913 11.773 2.796 1.00 69.44 747 PHE A CA 1
ATOM 6127 C C . PHE A 1 747 ? -6.414 13.211 2.970 1.00 69.44 747 PHE A C 1
ATOM 6129 O O . PHE A 1 747 ? -7.199 14.152 2.881 1.00 69.44 747 PHE A O 1
ATOM 6136 N N . GLU A 1 748 ? -5.102 13.408 3.152 1.00 59.06 748 GLU A N 1
ATOM 6137 C CA . GLU A 1 748 ? -4.504 14.748 3.335 1.00 59.06 748 GLU A CA 1
ATOM 6138 C C . GLU A 1 748 ? -4.822 15.718 2.182 1.00 59.06 748 GLU A C 1
ATOM 6140 O O . GLU A 1 748 ? -4.930 16.928 2.381 1.00 59.06 748 GLU A O 1
ATOM 6145 N N . SER A 1 749 ? -4.977 15.182 0.968 1.00 52.03 749 SER A N 1
ATOM 6146 C CA . SER A 1 749 ? -5.127 15.947 -0.274 1.00 52.03 749 SER A CA 1
ATOM 6147 C C . SER A 1 749 ? -6.566 16.061 -0.791 1.00 52.03 749 SER A C 1
ATOM 6149 O O . SER A 1 749 ? -6.793 16.809 -1.743 1.00 52.03 749 SER A O 1
ATOM 6151 N N . ALA A 1 750 ? -7.544 15.371 -0.186 1.00 57.47 750 ALA A N 1
ATOM 6152 C CA . ALA A 1 750 ? -8.919 15.318 -0.688 1.00 57.47 750 ALA A CA 1
ATOM 6153 C C . ALA A 1 750 ? -9.953 15.704 0.378 1.00 57.47 750 ALA A C 1
ATOM 6155 O O . ALA A 1 750 ? -9.880 15.286 1.527 1.00 57.47 750 ALA A O 1
ATOM 6156 N N . THR A 1 751 ? -10.971 16.465 -0.025 1.00 62.28 751 THR A N 1
ATOM 6157 C CA . THR A 1 751 ? -12.136 16.824 0.808 1.00 62.28 751 THR A CA 1
ATOM 6158 C C . THR A 1 751 ? -13.302 15.844 0.636 1.00 62.28 751 THR A C 1
ATOM 6160 O O . THR A 1 751 ? -14.463 16.229 0.751 1.00 62.28 751 THR A O 1
ATOM 6163 N N . VAL A 1 752 ? -13.014 14.598 0.254 1.00 72.69 752 VAL A N 1
ATOM 6164 C CA . VAL A 1 752 ? -14.043 13.601 -0.058 1.00 72.69 752 VAL A CA 1
ATOM 6165 C C . VAL A 1 752 ? -14.382 12.808 1.196 1.00 72.69 752 VAL A C 1
ATOM 6167 O O . VAL A 1 752 ? -13.515 12.143 1.754 1.00 72.69 752 VAL A O 1
ATOM 6170 N N . ASP A 1 753 ? -15.656 12.830 1.580 1.00 84.44 753 ASP A N 1
ATOM 6171 C CA . ASP A 1 753 ? -16.175 11.957 2.629 1.00 84.44 753 ASP A CA 1
ATOM 6172 C C . ASP A 1 753 ? -16.179 10.508 2.142 1.00 84.44 753 ASP A C 1
ATOM 6174 O O . ASP A 1 753 ? -16.698 10.193 1.056 1.00 84.44 753 ASP A O 1
ATOM 6178 N N . VAL A 1 754 ? -15.603 9.629 2.957 1.00 89.62 754 VAL A N 1
ATOM 6179 C CA . VAL A 1 754 ? -15.371 8.228 2.616 1.00 89.62 754 VAL A CA 1
ATOM 6180 C C . VAL A 1 754 ? -16.010 7.272 3.606 1.00 89.62 754 VAL A C 1
ATOM 6182 O O . VAL A 1 754 ? -16.337 7.642 4.732 1.00 89.62 754 VAL A O 1
ATOM 6185 N N . ASN A 1 755 ? -16.202 6.038 3.160 1.00 93.19 755 ASN A N 1
ATOM 6186 C CA . ASN A 1 755 ? -16.600 4.903 3.968 1.00 93.19 755 ASN A CA 1
ATOM 6187 C C . ASN A 1 755 ? -15.690 3.704 3.693 1.00 93.19 755 ASN A C 1
ATOM 6189 O O . ASN A 1 755 ? -15.072 3.629 2.633 1.00 93.19 755 ASN A O 1
ATOM 6193 N N . THR A 1 756 ? -15.661 2.756 4.624 1.00 95.25 756 THR A N 1
ATOM 6194 C CA . THR A 1 756 ? -15.128 1.408 4.411 1.00 95.25 756 THR A CA 1
ATOM 6195 C C . THR A 1 756 ? -16.280 0.414 4.478 1.00 95.25 756 THR A C 1
ATOM 6197 O O . THR A 1 756 ? -17.006 0.369 5.473 1.00 95.25 756 THR A O 1
ATOM 6200 N N . LEU A 1 757 ? -16.448 -0.397 3.434 1.00 97.81 757 LEU A N 1
ATOM 6201 C CA . LEU A 1 757 ? -17.429 -1.480 3.383 1.00 97.81 757 LEU A CA 1
ATOM 6202 C C . LEU A 1 757 ? -16.712 -2.829 3.371 1.00 97.81 757 LEU A C 1
ATOM 6204 O O . LEU A 1 757 ? -15.932 -3.105 2.458 1.00 97.81 757 LEU A O 1
ATOM 6208 N N . ILE A 1 758 ? -17.058 -3.682 4.334 1.00 98.06 758 ILE A N 1
ATOM 6209 C CA . ILE A 1 758 ? -16.667 -5.091 4.379 1.00 98.06 758 ILE A CA 1
ATOM 6210 C C . ILE A 1 758 ? -17.894 -5.933 4.049 1.00 98.06 758 ILE A C 1
ATOM 6212 O O . ILE A 1 758 ? -18.893 -5.896 4.770 1.00 98.06 758 ILE A O 1
ATOM 6216 N N . ALA A 1 759 ? -17.826 -6.706 2.974 1.00 98.12 759 ALA A N 1
ATOM 6217 C CA . ALA A 1 759 ? -18.912 -7.551 2.498 1.00 98.12 759 ALA A CA 1
ATOM 6218 C C . ALA A 1 759 ? -18.426 -8.977 2.243 1.00 98.12 759 ALA A C 1
ATOM 6220 O O . ALA A 1 759 ? -17.260 -9.217 1.949 1.00 98.12 759 ALA A O 1
ATOM 6221 N N . CYS A 1 760 ? -19.335 -9.938 2.346 1.00 97.81 760 CYS A N 1
ATOM 6222 C CA . CYS A 1 760 ? -19.055 -11.345 2.112 1.00 97.81 760 CYS A CA 1
ATOM 6223 C C . CYS A 1 760 ? -19.919 -11.877 0.968 1.00 97.81 760 CYS A C 1
ATOM 6225 O O . CYS A 1 760 ? -21.087 -11.493 0.837 1.00 97.81 760 CYS A O 1
ATOM 6227 N N . LYS A 1 761 ? -19.363 -12.790 0.164 1.00 96.56 761 LYS A N 1
ATOM 6228 C CA . LYS A 1 761 ? -20.115 -13.551 -0.844 1.00 96.56 761 LYS A CA 1
ATOM 6229 C C . LYS A 1 761 ? -20.972 -14.623 -0.175 1.00 96.56 761 LYS A C 1
ATOM 6231 O O . LYS A 1 761 ? -20.642 -15.801 -0.163 1.00 96.56 761 LYS A O 1
ATOM 6236 N N . GLU A 1 762 ? -22.059 -14.154 0.420 1.00 94.81 762 GLU A N 1
ATOM 6237 C CA . GLU A 1 762 ? -23.133 -14.900 1.071 1.00 94.81 762 GLU A CA 1
ATOM 6238 C C . GLU A 1 762 ? -24.432 -14.101 0.899 1.00 94.81 762 GLU A C 1
ATOM 6240 O O . GLU A 1 762 ? -24.396 -12.894 0.682 1.00 94.81 762 GLU A O 1
ATOM 6245 N N . LYS A 1 763 ? -25.595 -14.735 1.066 1.00 94.06 763 LYS A N 1
ATOM 6246 C CA . LYS A 1 763 ? -26.869 -14.007 1.072 1.00 94.06 763 LYS A CA 1
ATOM 6247 C C . LYS A 1 763 ? -26.941 -13.023 2.248 1.00 94.06 763 LYS A C 1
ATOM 6249 O O . LYS A 1 763 ? -26.581 -13.389 3.371 1.00 94.06 763 LYS A O 1
ATOM 6254 N N . ASN A 1 764 ? -27.477 -11.828 1.999 1.00 95.00 764 ASN A N 1
ATOM 6255 C CA . ASN A 1 764 ? -27.695 -10.807 3.019 1.00 95.00 764 ASN A CA 1
ATOM 6256 C C . ASN A 1 764 ? -28.480 -11.350 4.221 1.00 95.00 764 ASN A C 1
ATOM 6258 O O . ASN A 1 764 ? -29.569 -11.915 4.069 1.00 95.00 764 ASN A O 1
ATOM 6262 N N . LYS A 1 765 ? -27.924 -11.170 5.421 1.00 94.12 765 LYS A N 1
ATOM 6263 C CA . LYS A 1 765 ? -28.563 -11.567 6.685 1.00 94.12 765 LYS A CA 1
ATOM 6264 C C . LYS A 1 765 ? -29.359 -10.436 7.331 1.00 94.12 765 LYS A C 1
ATOM 6266 O O . LYS A 1 765 ? -30.085 -10.700 8.285 1.00 94.12 765 LYS A O 1
ATOM 6271 N N . GLY A 1 766 ? -29.215 -9.211 6.832 1.00 92.50 766 GLY A N 1
ATOM 6272 C CA . GLY A 1 766 ? -29.823 -8.010 7.389 1.00 92.50 766 GLY A CA 1
ATOM 6273 C C . GLY A 1 766 ? -29.278 -7.637 8.763 1.00 92.50 766 GLY A C 1
ATOM 6274 O O . GLY A 1 766 ? -30.032 -7.170 9.604 1.00 92.50 766 GLY A O 1
ATOM 6275 N N . LYS A 1 767 ? -27.993 -7.919 9.006 1.00 93.31 767 LYS A N 1
ATOM 6276 C CA . LYS A 1 767 ? -27.317 -7.705 10.293 1.00 93.31 767 LYS A CA 1
ATOM 6277 C C . LYS A 1 767 ? -25.979 -6.996 10.119 1.00 93.31 767 LYS A C 1
ATOM 6279 O O . LYS A 1 767 ? -24.954 -7.448 10.626 1.00 93.31 767 LYS A O 1
ATOM 6284 N N . THR A 1 768 ? -25.960 -5.947 9.310 1.00 94.81 768 THR A N 1
ATOM 6285 C CA . THR A 1 768 ? -24.732 -5.206 9.031 1.00 94.81 768 THR A CA 1
ATOM 6286 C C . THR A 1 768 ? -24.367 -4.363 10.241 1.00 94.81 768 THR A C 1
ATOM 6288 O O . THR A 1 768 ? -25.170 -3.550 10.690 1.00 94.81 768 THR A O 1
ATOM 6291 N N . LEU A 1 769 ? -23.153 -4.522 10.759 1.00 93.00 769 LEU A N 1
ATOM 6292 C CA . LEU A 1 769 ? -22.638 -3.663 11.820 1.00 93.00 769 LEU A CA 1
ATOM 6293 C C . LEU A 1 769 ? -22.171 -2.345 11.203 1.00 93.00 769 LEU A C 1
ATOM 6295 O O . LEU A 1 769 ? -21.236 -2.323 10.406 1.00 93.00 769 LEU A O 1
ATOM 6299 N N . ALA A 1 770 ? -22.827 -1.240 11.534 1.00 92.75 770 ALA A N 1
ATOM 6300 C CA . ALA A 1 770 ? -22.520 0.056 10.950 1.00 92.75 770 ALA A CA 1
ATOM 6301 C C . ALA A 1 770 ? -22.285 1.134 12.005 1.00 92.75 770 ALA A C 1
ATOM 6303 O O . ALA A 1 770 ? -22.868 1.098 13.091 1.00 92.75 770 ALA A O 1
ATOM 6304 N N . VAL A 1 771 ? -21.405 2.075 11.681 1.00 88.62 771 VAL A N 1
ATOM 6305 C CA . VAL A 1 771 ? -20.971 3.138 12.591 1.00 88.62 771 VAL A CA 1
ATOM 6306 C C . VAL A 1 771 ? -20.484 4.348 11.808 1.00 88.62 771 VAL A C 1
ATOM 6308 O O . VAL A 1 771 ? -19.857 4.218 10.755 1.00 88.62 771 VAL A O 1
ATOM 6311 N N . THR A 1 772 ? -20.794 5.518 12.346 1.00 86.94 772 THR A N 1
ATOM 6312 C CA . THR A 1 772 ? -20.318 6.813 11.874 1.00 86.94 772 THR A CA 1
ATOM 6313 C C . THR A 1 772 ? -19.214 7.256 12.829 1.00 86.94 772 THR A C 1
ATOM 6315 O O . THR A 1 772 ? -19.437 7.262 14.034 1.00 86.94 772 THR A O 1
ATOM 6318 N N . VAL A 1 773 ? -18.022 7.555 12.318 1.00 79.38 773 VAL A N 1
ATOM 6319 C CA . VAL A 1 773 ? -16.869 7.957 13.134 1.00 79.38 773 VAL A CA 1
ATOM 6320 C C . VAL A 1 773 ? -16.944 9.452 13.409 1.00 79.38 773 VAL A C 1
ATOM 6322 O O . VAL A 1 773 ? -16.890 10.245 12.469 1.00 79.38 773 VAL A O 1
ATOM 6325 N N . ASP A 1 774 ? -17.031 9.827 14.683 1.00 69.69 774 ASP A N 1
ATOM 6326 C CA . ASP A 1 774 ? -17.076 11.228 15.111 1.00 69.69 774 ASP A CA 1
ATOM 6327 C C . ASP A 1 774 ? -15.753 11.980 14.845 1.00 69.69 774 ASP A C 1
ATOM 6329 O O . ASP A 1 774 ? -14.685 11.386 14.639 1.00 69.69 774 ASP A O 1
ATOM 6333 N N . ASP A 1 775 ? -15.822 13.315 14.823 1.00 59.44 775 ASP A N 1
ATOM 6334 C CA . ASP A 1 775 ? -14.681 14.197 14.551 1.00 59.44 775 ASP A CA 1
ATOM 6335 C C . ASP A 1 775 ? -13.536 13.978 15.561 1.00 59.44 775 ASP A C 1
ATOM 6337 O O . ASP A 1 775 ? -13.695 14.164 16.766 1.00 59.44 775 ASP A O 1
ATOM 6341 N N . GLY A 1 776 ? -12.343 13.633 15.058 1.00 52.06 776 GLY A N 1
ATOM 6342 C CA . GLY A 1 776 ? -11.121 13.483 15.866 1.00 52.06 776 GLY A CA 1
ATOM 6343 C C . GLY A 1 776 ? -10.779 12.052 16.305 1.00 52.06 776 GLY A C 1
ATOM 6344 O O . GLY A 1 776 ? -9.674 11.825 16.802 1.00 52.06 776 GLY A O 1
ATOM 6345 N N . CYS A 1 777 ? -11.651 11.072 16.043 1.00 51.31 777 CYS A N 1
ATOM 6346 C CA . CYS A 1 777 ? -11.468 9.663 16.431 1.00 51.31 777 CYS A CA 1
ATOM 6347 C C . CYS A 1 777 ? -10.718 8.799 15.393 1.00 51.31 777 CYS A C 1
ATOM 6349 O O . CYS A 1 777 ? -10.701 7.575 15.489 1.00 51.31 777 CYS A O 1
ATOM 6351 N N . THR A 1 778 ? -10.040 9.394 14.403 1.00 48.56 778 THR A N 1
ATOM 6352 C CA . THR A 1 778 ? -9.255 8.627 13.407 1.00 48.56 778 THR A CA 1
ATOM 6353 C C . THR A 1 778 ? -8.012 7.948 13.996 1.00 48.56 778 THR A C 1
ATOM 6355 O O . THR A 1 778 ? -7.421 7.071 13.364 1.00 48.56 778 THR A O 1
ATOM 6358 N N . ARG A 1 779 ? -7.609 8.321 15.218 1.00 47.69 779 ARG A N 1
ATOM 6359 C CA . ARG A 1 779 ? -6.503 7.700 15.957 1.00 47.69 779 ARG A CA 1
ATOM 6360 C C . ARG A 1 779 ? -7.033 6.567 16.838 1.00 47.69 779 ARG A C 1
ATOM 6362 O O . ARG A 1 779 ? -7.487 6.839 17.946 1.00 47.69 779 ARG A O 1
ATOM 6369 N N . ASN A 1 780 ? -6.848 5.329 16.369 1.00 52.62 780 ASN A N 1
ATOM 6370 C CA . ASN A 1 780 ? -7.296 4.062 16.977 1.00 52.62 780 ASN A CA 1
ATOM 6371 C C . ASN A 1 780 ? -8.727 3.638 16.597 1.00 52.62 780 ASN A C 1
ATOM 6373 O O . ASN A 1 780 ? -9.576 3.330 17.428 1.00 52.62 780 ASN A O 1
ATOM 6377 N N . LEU A 1 781 ? -8.956 3.619 15.282 1.00 64.81 781 LEU A N 1
ATOM 6378 C CA . LEU A 1 781 ? -10.217 3.256 14.650 1.00 64.81 781 LEU A CA 1
ATOM 6379 C C . LEU A 1 781 ? -10.774 1.914 15.168 1.00 64.81 781 LEU A C 1
ATOM 6381 O O . LEU A 1 781 ? -11.951 1.825 15.482 1.00 64.81 781 LEU A O 1
ATOM 6385 N N . SER A 1 782 ? -9.939 0.885 15.308 1.00 63.88 782 SER A N 1
ATOM 6386 C CA . SER A 1 782 ? -10.349 -0.470 15.700 1.00 63.88 782 SER A CA 1
ATOM 6387 C C . SER A 1 782 ? -11.166 -0.544 16.999 1.00 63.88 782 SER A C 1
ATOM 6389 O O . SER A 1 782 ? -12.202 -1.213 17.020 1.00 63.88 782 SER A O 1
ATOM 6391 N N . ASP A 1 783 ? -10.720 0.147 18.050 1.00 61.81 783 ASP A N 1
ATOM 6392 C CA . ASP A 1 783 ? -11.335 0.091 19.384 1.00 61.81 783 ASP A CA 1
ATOM 6393 C C . ASP A 1 783 ? -12.633 0.909 19.430 1.00 61.81 783 ASP A C 1
ATOM 6395 O O . ASP A 1 783 ? -13.665 0.422 19.897 1.00 61.81 783 ASP A O 1
ATOM 6399 N N . TYR A 1 784 ? -12.616 2.113 18.842 1.00 68.06 784 TYR A N 1
ATOM 6400 C CA . TYR A 1 784 ? -13.813 2.946 18.689 1.00 68.06 784 TYR A CA 1
ATOM 6401 C C . TYR A 1 784 ? -14.921 2.179 17.960 1.00 68.06 784 TYR A C 1
ATOM 6403 O O . TYR A 1 784 ? -16.070 2.129 18.399 1.00 68.06 784 TYR A O 1
ATOM 6411 N N . LEU A 1 785 ? -14.576 1.512 16.858 1.00 73.38 785 LEU A N 1
ATOM 6412 C CA . LEU A 1 785 ? -15.548 0.755 16.083 1.00 73.38 785 LEU A CA 1
ATOM 6413 C C . LEU A 1 785 ? -16.214 -0.344 16.923 1.00 73.38 785 LEU A C 1
ATOM 6415 O O . LEU A 1 785 ? -17.439 -0.445 16.900 1.00 73.38 785 LEU A O 1
ATOM 6419 N N . GLN A 1 786 ? -15.450 -1.113 17.710 1.00 69.94 786 GLN A N 1
ATOM 6420 C CA . GLN A 1 786 ? -16.006 -2.170 18.570 1.00 69.94 786 GLN A CA 1
ATOM 6421 C C . GLN A 1 786 ? -17.054 -1.650 19.564 1.00 69.94 786 GLN A C 1
ATOM 6423 O O . GLN A 1 786 ? -18.032 -2.347 19.830 1.00 69.94 786 GLN A O 1
ATOM 6428 N N . GLN A 1 787 ? -16.879 -0.437 20.090 1.00 71.31 787 GLN A N 1
ATOM 6429 C CA . GLN A 1 787 ? -17.791 0.139 21.082 1.00 71.31 787 GLN A CA 1
ATOM 6430 C C . GLN A 1 787 ? -19.032 0.801 20.460 1.00 71.31 787 GLN A C 1
ATOM 6432 O O . GLN A 1 787 ? -20.079 0.867 21.104 1.00 71.31 787 GLN A O 1
ATOM 6437 N N . HIS A 1 788 ? -18.928 1.278 19.216 1.00 80.06 788 HIS A N 1
ATOM 6438 C CA . HIS A 1 788 ? -19.931 2.152 18.596 1.00 80.06 788 HIS A CA 1
ATOM 6439 C C . HIS A 1 788 ? -20.736 1.505 17.455 1.00 80.06 788 HIS A C 1
ATOM 6441 O O . HIS A 1 788 ? -21.615 2.153 16.879 1.00 80.06 788 HIS A O 1
ATOM 6447 N N . TYR A 1 789 ? -20.492 0.233 17.120 1.00 85.25 789 TYR A N 1
ATOM 6448 C CA . TYR A 1 789 ? -21.284 -0.467 16.105 1.00 85.25 789 TYR A CA 1
ATOM 6449 C C . TYR A 1 789 ? -22.775 -0.564 16.458 1.00 85.25 789 TYR A C 1
ATOM 6451 O O . TYR A 1 789 ? -23.173 -0.889 17.576 1.00 85.25 789 TYR A O 1
ATOM 6459 N N . SER A 1 790 ? -23.612 -0.373 15.438 1.00 88.31 790 SER A N 1
ATOM 6460 C CA . SER A 1 790 ? -25.059 -0.578 15.488 1.00 88.31 790 SER A CA 1
ATOM 6461 C C . SER A 1 790 ? -25.518 -1.527 14.378 1.00 88.31 790 SER A C 1
ATOM 6463 O O . SER A 1 790 ? -25.050 -1.447 13.242 1.00 88.31 790 SER A O 1
ATOM 6465 N N . GLU A 1 791 ? -26.432 -2.448 14.689 1.00 90.38 791 GLU A N 1
ATOM 6466 C CA . GLU A 1 791 ? -26.975 -3.388 13.698 1.00 90.38 791 GLU A CA 1
ATOM 6467 C C . GLU A 1 791 ? -27.972 -2.677 12.767 1.00 90.38 791 GLU A C 1
ATOM 6469 O O . GLU A 1 791 ? -28.940 -2.067 13.222 1.00 90.38 791 GLU A O 1
ATOM 6474 N N . ASN A 1 792 ? -27.730 -2.763 11.459 1.00 91.00 792 ASN A N 1
ATOM 6475 C CA . ASN A 1 792 ? -28.524 -2.156 10.395 1.00 91.00 792 ASN A CA 1
ATOM 6476 C C . ASN A 1 792 ? -28.942 -3.215 9.358 1.00 91.00 792 ASN A C 1
ATOM 6478 O O . ASN A 1 792 ? -28.169 -4.108 9.006 1.00 91.00 792 ASN A O 1
ATOM 6482 N N . ASN A 1 793 ? -30.171 -3.099 8.842 1.00 88.12 793 ASN A N 1
ATOM 6483 C CA . ASN A 1 793 ? -30.774 -4.148 8.009 1.00 88.12 793 ASN A CA 1
ATOM 6484 C C . ASN A 1 793 ? -30.346 -4.118 6.535 1.00 88.12 793 ASN A C 1
ATOM 6486 O O . ASN A 1 793 ? -30.266 -5.177 5.927 1.00 88.12 793 ASN A O 1
ATOM 6490 N N . PHE A 1 794 ? -30.150 -2.931 5.944 1.00 92.62 794 PHE A N 1
ATOM 6491 C CA . PHE A 1 794 ? -29.711 -2.724 4.549 1.00 92.62 794 PHE A CA 1
ATOM 6492 C C . PHE A 1 794 ? -30.220 -3.777 3.539 1.00 92.62 794 PHE A C 1
ATOM 6494 O O . PHE A 1 794 ? -29.447 -4.428 2.838 1.00 92.62 794 PHE A O 1
ATOM 6501 N N . ASN A 1 795 ? -31.539 -3.976 3.501 1.00 90.69 795 ASN A N 1
ATOM 6502 C CA . ASN A 1 795 ? -32.207 -5.062 2.775 1.00 90.69 795 ASN A CA 1
ATOM 6503 C C . ASN A 1 795 ? -32.960 -4.595 1.516 1.00 90.69 795 ASN A C 1
ATOM 6505 O O . ASN A 1 795 ? -33.742 -5.359 0.956 1.00 90.69 795 ASN A O 1
ATOM 6509 N N . SER A 1 796 ? -32.752 -3.347 1.094 1.00 92.56 796 SER A N 1
ATOM 6510 C CA . SER A 1 796 ? -33.368 -2.753 -0.092 1.00 92.56 796 SER A CA 1
ATOM 6511 C C . SER A 1 796 ? -32.415 -1.775 -0.790 1.00 92.56 796 SER A C 1
ATOM 6513 O O . SER A 1 796 ? -31.332 -1.449 -0.287 1.00 92.56 796 SER A O 1
ATOM 6515 N N . SER A 1 797 ? -32.842 -1.281 -1.955 1.00 94.00 797 SER A N 1
ATOM 6516 C CA . SER A 1 797 ? -32.174 -0.214 -2.707 1.00 94.00 797 SER A CA 1
ATOM 6517 C C . SER A 1 797 ? -32.413 1.194 -2.137 1.00 94.00 797 SER A C 1
ATOM 6519 O O . SER A 1 797 ? -31.873 2.174 -2.670 1.00 94.00 797 SER A O 1
ATOM 6521 N N . ASP A 1 798 ? -33.181 1.318 -1.048 1.00 91.50 798 ASP A N 1
ATOM 6522 C CA . ASP A 1 798 ? -33.417 2.590 -0.360 1.00 91.50 798 ASP A CA 1
ATOM 6523 C C . ASP A 1 798 ? -32.111 3.182 0.175 1.00 91.50 798 ASP A C 1
ATOM 6525 O O . ASP A 1 798 ? -31.070 2.527 0.204 1.00 91.50 798 ASP A O 1
ATOM 6529 N N . ASN A 1 799 ? -32.142 4.448 0.590 1.00 92.44 799 ASN A N 1
ATOM 6530 C CA . ASN A 1 799 ? -30.960 5.108 1.135 1.00 92.44 799 ASN A CA 1
ATOM 6531 C C . ASN A 1 799 ? -30.431 4.362 2.369 1.00 92.44 799 ASN A C 1
ATOM 6533 O O . ASN A 1 799 ? -31.163 4.122 3.329 1.00 92.44 799 ASN A O 1
ATOM 6537 N N . TRP A 1 800 ? -29.136 4.058 2.362 1.00 93.12 800 TRP A N 1
ATOM 6538 C CA . TRP A 1 800 ? -28.445 3.479 3.506 1.00 93.12 800 TRP A CA 1
ATOM 6539 C C . TRP A 1 800 ? -28.054 4.609 4.452 1.00 93.12 800 TRP A C 1
ATOM 6541 O O . TRP A 1 800 ? -27.103 5.357 4.219 1.00 93.12 800 TRP A O 1
ATOM 6551 N N . ILE A 1 801 ? -28.852 4.767 5.500 1.00 88.19 801 ILE A N 1
ATOM 6552 C CA . ILE A 1 801 ? -28.638 5.753 6.553 1.00 88.19 801 ILE A CA 1
ATOM 6553 C C . ILE A 1 801 ? -28.166 4.989 7.782 1.00 88.19 801 ILE A C 1
ATOM 6555 O O . ILE A 1 801 ? -28.827 4.042 8.200 1.00 88.19 801 ILE A O 1
ATOM 6559 N N . LEU A 1 802 ? -27.024 5.391 8.331 1.00 88.81 802 LEU A N 1
ATOM 6560 C CA . LEU A 1 802 ? -26.487 4.812 9.553 1.00 88.81 802 LEU A CA 1
ATOM 6561 C C . LEU A 1 802 ? -27.172 5.506 10.715 1.00 88.81 802 LEU A C 1
ATOM 6563 O O . LEU A 1 802 ? -27.042 6.719 10.862 1.00 88.81 802 LEU A O 1
ATOM 6567 N N . LEU A 1 803 ? -27.938 4.739 11.481 1.00 81.62 803 LEU A N 1
ATOM 6568 C CA . LEU A 1 803 ? -28.664 5.235 12.638 1.00 81.62 803 LEU A CA 1
ATOM 6569 C C . LEU A 1 803 ? -28.358 4.334 13.823 1.00 81.62 803 LEU A C 1
ATOM 6571 O O . LEU A 1 803 ? -28.457 3.110 13.727 1.00 81.62 803 LEU A O 1
ATOM 6575 N N . ASN A 1 804 ? -28.053 4.937 14.965 1.00 80.56 804 ASN A N 1
ATOM 6576 C CA . ASN A 1 804 ? -27.977 4.191 16.213 1.00 80.56 804 ASN A CA 1
ATOM 6577 C C . ASN A 1 804 ? -29.395 3.748 16.665 1.00 80.56 804 ASN A C 1
ATOM 6579 O O . ASN A 1 804 ? -30.410 4.181 16.099 1.00 80.56 804 ASN A O 1
ATOM 6583 N N . PRO A 1 805 ? -29.525 2.880 17.688 1.00 78.50 805 PRO A N 1
ATOM 6584 C CA . PRO A 1 805 ? -30.834 2.386 18.127 1.00 78.50 805 PRO A CA 1
ATOM 6585 C C . PRO A 1 805 ? -31.814 3.490 18.561 1.00 78.50 805 PRO A C 1
ATOM 6587 O O . PRO A 1 805 ? -33.025 3.366 18.356 1.00 78.50 805 PRO A O 1
ATOM 6590 N N . ILE A 1 806 ? -31.305 4.584 19.136 1.00 84.19 806 ILE A N 1
ATOM 6591 C CA . ILE A 1 806 ? -32.115 5.725 19.581 1.00 84.19 806 ILE A CA 1
ATOM 6592 C C . ILE A 1 806 ? -32.631 6.498 18.365 1.00 84.19 806 ILE A C 1
ATOM 6594 O O . ILE A 1 806 ? -33.829 6.756 18.259 1.00 84.19 806 ILE A O 1
ATOM 6598 N N . GLU A 1 807 ? -31.755 6.819 17.420 1.00 85.44 807 GLU A N 1
ATOM 6599 C CA . GLU A 1 807 ? -32.095 7.519 16.180 1.00 85.44 807 GLU A CA 1
ATOM 6600 C C . GLU A 1 807 ? -33.055 6.707 15.313 1.00 85.44 807 GLU A C 1
ATOM 6602 O O . GLU A 1 807 ? -34.019 7.254 14.782 1.00 85.44 807 GLU A O 1
ATOM 6607 N N . THR A 1 808 ? -32.855 5.390 15.233 1.00 82.56 808 THR A N 1
ATOM 6608 C CA . THR A 1 808 ? -33.768 4.470 14.545 1.00 82.56 808 THR A CA 1
ATOM 6609 C C . THR A 1 808 ? -35.157 4.510 15.179 1.00 82.56 808 THR A C 1
ATOM 6611 O O . THR A 1 808 ? -36.163 4.616 14.477 1.00 82.56 808 THR A O 1
ATOM 6614 N N . SER A 1 809 ? -35.232 4.488 16.513 1.00 86.00 809 SER A N 1
ATOM 6615 C CA . SER A 1 809 ? -36.495 4.625 17.247 1.00 86.00 809 SER A CA 1
ATOM 6616 C C . SER A 1 809 ? -37.180 5.968 16.963 1.00 86.00 809 SER A C 1
ATOM 6618 O O . SER A 1 809 ? -38.386 6.014 16.705 1.00 86.00 809 SER A O 1
ATOM 6620 N N . ILE A 1 810 ? -36.410 7.060 16.932 1.00 88.06 810 ILE A N 1
ATOM 6621 C CA . ILE A 1 810 ? -36.913 8.399 16.597 1.00 88.06 810 ILE A CA 1
ATOM 6622 C C . ILE A 1 810 ? -37.427 8.442 15.156 1.00 88.06 810 ILE A C 1
ATOM 6624 O O . ILE A 1 810 ? -38.551 8.892 14.939 1.00 88.06 810 ILE A O 1
ATOM 6628 N N . LYS A 1 811 ? -36.657 7.944 14.183 1.00 85.44 811 LYS A N 1
ATOM 6629 C CA . LYS A 1 811 ? -37.058 7.880 12.771 1.00 85.44 811 LYS A CA 1
ATOM 6630 C C . LYS A 1 811 ? -38.349 7.090 12.604 1.00 85.44 811 LYS A C 1
ATOM 6632 O O . LYS A 1 811 ? -39.293 7.615 12.025 1.00 85.44 811 LYS A O 1
ATOM 6637 N N . ASN A 1 812 ? -38.430 5.890 13.177 1.00 86.00 812 ASN A N 1
ATOM 6638 C CA . ASN A 1 812 ? -39.631 5.055 13.105 1.00 86.00 812 ASN A CA 1
ATOM 6639 C C . ASN A 1 812 ? -40.851 5.772 13.697 1.00 86.00 812 ASN A C 1
ATOM 6641 O O . ASN A 1 812 ? -41.940 5.712 13.134 1.00 86.00 812 ASN A O 1
ATOM 6645 N N . LYS A 1 813 ? -40.673 6.509 14.800 1.00 89.19 813 LYS A N 1
ATOM 6646 C CA . LYS A 1 813 ? -41.737 7.333 15.383 1.00 89.19 813 LYS A CA 1
ATOM 6647 C C . LYS A 1 813 ? -42.140 8.484 14.452 1.00 89.19 813 LYS A C 1
ATOM 6649 O O . LYS A 1 813 ? -43.330 8.738 14.290 1.00 89.19 813 LYS A O 1
ATOM 6654 N N . ILE A 1 814 ? -41.180 9.174 13.837 1.00 88.06 814 ILE A N 1
ATOM 6655 C CA . ILE A 1 814 ? -41.455 10.250 12.872 1.00 88.06 814 ILE A CA 1
ATOM 6656 C C . ILE A 1 814 ? -42.199 9.701 11.652 1.00 88.06 814 ILE A C 1
ATOM 6658 O O . ILE A 1 814 ? -43.171 10.313 11.235 1.00 88.06 814 ILE A O 1
ATOM 6662 N N . GLU A 1 815 ? -41.802 8.552 11.111 1.00 85.44 815 GLU A N 1
ATOM 6663 C CA . GLU A 1 815 ? -42.439 7.939 9.937 1.00 85.44 815 GLU A CA 1
ATOM 6664 C C . GLU A 1 815 ? -43.817 7.346 10.252 1.00 85.44 815 GLU A C 1
ATOM 6666 O O . GLU A 1 815 ? -44.707 7.371 9.409 1.00 85.44 815 GLU A O 1
ATOM 6671 N N . GLN A 1 816 ? -44.027 6.851 11.474 1.00 88.69 816 GLN A N 1
ATOM 6672 C CA . GLN A 1 816 ? -45.320 6.313 11.895 1.00 88.69 816 GLN A CA 1
ATOM 6673 C C . GLN A 1 816 ? -46.389 7.403 12.073 1.00 88.69 816 GLN A C 1
ATOM 6675 O O . GLN A 1 816 ? -47.566 7.153 11.808 1.00 88.69 816 GLN A O 1
ATOM 6680 N N . TYR A 1 817 ? -46.010 8.582 12.577 1.00 89.00 817 TYR A N 1
ATOM 6681 C CA . TYR A 1 817 ? -46.958 9.656 12.908 1.00 89.00 817 TYR A CA 1
ATOM 6682 C C . TYR A 1 817 ? -46.925 10.841 11.938 1.00 89.00 817 TYR A C 1
ATOM 6684 O O . TYR A 1 817 ? -47.910 11.573 11.835 1.00 89.00 817 TYR A O 1
ATOM 6692 N N . GLY A 1 818 ? -45.796 11.079 11.280 1.00 85.38 818 GLY A N 1
ATOM 6693 C CA . GLY A 1 818 ? -45.590 12.185 10.357 1.00 85.38 818 GLY A CA 1
ATOM 6694 C C . GLY A 1 818 ? -46.007 11.827 8.935 1.00 85.38 818 GLY A C 1
ATOM 6695 O O . GLY A 1 818 ? -45.853 10.697 8.491 1.00 85.38 818 GLY A O 1
ATOM 6696 N N . THR A 1 819 ? -46.509 12.815 8.199 1.00 85.31 819 THR A N 1
ATOM 6697 C CA . THR A 1 819 ? -46.769 12.689 6.761 1.00 85.31 819 THR A CA 1
ATOM 6698 C C . THR A 1 819 ? -45.510 13.104 5.993 1.00 85.31 819 THR A C 1
ATOM 6700 O O . THR A 1 819 ? -45.104 14.266 6.130 1.00 85.31 819 THR A O 1
ATOM 6703 N N . PRO A 1 820 ? -44.885 12.214 5.195 1.00 84.00 820 PRO A N 1
ATOM 6704 C CA . PRO A 1 820 ? -43.713 12.545 4.389 1.00 84.00 820 PRO A CA 1
ATOM 6705 C C . PRO A 1 820 ? -43.960 13.760 3.496 1.00 84.00 820 PRO A C 1
ATOM 6707 O O . PRO A 1 820 ? -45.022 13.877 2.893 1.00 84.00 820 PRO A O 1
ATOM 6710 N N . LEU A 1 821 ? -42.967 14.642 3.340 1.00 85.19 821 LEU A N 1
ATOM 6711 C CA . LEU A 1 821 ? -43.085 15.828 2.474 1.00 85.19 821 LEU A CA 1
ATOM 6712 C C . LEU A 1 821 ? -43.480 15.483 1.028 1.00 85.19 821 LEU A C 1
ATOM 6714 O O . LEU A 1 821 ? -44.121 16.290 0.366 1.00 85.19 821 LEU A O 1
ATOM 6718 N N . SER A 1 822 ? -43.130 14.288 0.547 1.00 79.81 822 SER A N 1
ATOM 6719 C CA . SER A 1 822 ? -43.525 13.776 -0.772 1.00 79.81 822 SER A CA 1
ATOM 6720 C C . SER A 1 822 ? -45.028 13.527 -0.920 1.00 79.81 822 SER A C 1
ATOM 6722 O O . SER A 1 822 ? -45.527 13.501 -2.040 1.00 79.81 822 SER A O 1
ATOM 6724 N N . GLU A 1 823 ? -45.746 13.331 0.186 1.00 86.00 823 GLU A N 1
ATOM 6725 C CA . GLU A 1 823 ? -47.202 13.148 0.212 1.00 86.00 823 GLU A CA 1
ATOM 6726 C C . GLU A 1 823 ? -47.955 14.471 0.390 1.00 86.00 823 GLU A C 1
ATOM 6728 O O . GLU A 1 823 ? -49.178 14.529 0.251 1.00 86.00 823 GLU A O 1
ATOM 6733 N N . TRP A 1 824 ? -47.240 15.558 0.685 1.00 86.94 824 TRP A N 1
ATOM 6734 C CA . TRP A 1 824 ? -47.840 16.881 0.734 1.00 86.94 824 TRP A CA 1
ATOM 6735 C C . TRP A 1 824 ? -48.063 17.386 -0.689 1.00 86.94 824 TRP A C 1
ATOM 6737 O O . TRP A 1 824 ? -47.230 17.206 -1.574 1.00 86.94 824 TRP A O 1
ATOM 6747 N N . ASN A 1 825 ? -49.169 18.098 -0.904 1.00 87.44 825 ASN A N 1
ATOM 6748 C CA . ASN A 1 825 ? -49.444 18.770 -2.174 1.00 87.44 825 ASN A CA 1
ATOM 6749 C C . ASN A 1 825 ? -48.605 20.056 -2.311 1.00 87.44 825 ASN A C 1
ATOM 6751 O O . ASN A 1 825 ? -49.139 21.166 -2.358 1.00 87.44 825 ASN A O 1
ATOM 6755 N N . ILE A 1 826 ? -47.282 19.909 -2.293 1.00 87.06 826 ILE A N 1
ATOM 6756 C CA . ILE A 1 826 ? -46.305 20.991 -2.407 1.00 87.06 826 ILE A CA 1
ATOM 6757 C C . ILE A 1 826 ? -45.357 20.707 -3.568 1.00 87.06 826 ILE A C 1
ATOM 6759 O O . ILE A 1 826 ? -44.970 19.570 -3.821 1.00 87.06 826 ILE A O 1
ATOM 6763 N N . GLN A 1 827 ? -44.952 21.763 -4.270 1.00 84.25 827 GLN A N 1
ATOM 6764 C CA . GLN A 1 827 ? -43.964 21.671 -5.338 1.00 84.25 827 GLN A CA 1
ATOM 6765 C C . GLN A 1 827 ? -42.639 22.257 -4.852 1.00 84.25 827 GLN A C 1
ATOM 6767 O O . GLN A 1 827 ? -42.523 23.463 -4.630 1.00 84.25 827 GLN A O 1
ATOM 6772 N N . ILE A 1 828 ? -41.635 21.398 -4.692 1.00 84.00 828 ILE A N 1
ATOM 6773 C CA . ILE A 1 828 ? -40.283 21.805 -4.306 1.00 84.00 828 ILE A CA 1
ATOM 6774 C C . ILE A 1 828 ? -39.520 22.178 -5.578 1.00 84.00 828 ILE A C 1
ATOM 6776 O O . ILE A 1 828 ? -39.367 21.360 -6.483 1.00 84.00 828 ILE A O 1
ATOM 6780 N N . ASN A 1 829 ? -39.047 23.420 -5.652 1.00 84.19 829 ASN A N 1
ATOM 6781 C CA . ASN A 1 829 ? -38.287 23.935 -6.788 1.00 84.19 829 ASN A CA 1
ATOM 6782 C C . ASN A 1 829 ? -36.887 24.370 -6.337 1.00 84.19 829 ASN A C 1
ATOM 6784 O O . ASN A 1 829 ? -36.692 24.789 -5.196 1.00 84.19 829 ASN A O 1
ATOM 6788 N N . TYR A 1 830 ? -35.914 24.311 -7.245 1.00 81.94 830 TYR A N 1
ATOM 6789 C CA . TYR A 1 830 ? -34.600 24.909 -7.015 1.00 81.94 830 TYR A CA 1
ATOM 6790 C C . TYR A 1 830 ? -34.683 26.441 -7.086 1.00 81.94 830 TYR A C 1
ATOM 6792 O O . TYR A 1 830 ? -35.511 26.994 -7.810 1.00 81.94 830 TYR A O 1
ATOM 6800 N N . GLY A 1 831 ? -33.786 27.127 -6.372 1.00 84.06 831 GLY A N 1
ATOM 6801 C CA . GLY A 1 831 ? -33.599 28.572 -6.518 1.00 84.06 831 GLY A CA 1
ATOM 6802 C C . GLY A 1 831 ? -33.092 28.977 -7.912 1.00 84.06 831 GLY A C 1
ATOM 6803 O O . GLY A 1 831 ? -32.738 28.137 -8.744 1.00 84.06 831 GLY A O 1
ATOM 6804 N N . ILE A 1 832 ? -33.028 30.286 -8.164 1.00 83.81 832 ILE A N 1
ATOM 6805 C CA . ILE A 1 832 ? -32.596 30.849 -9.453 1.00 83.81 832 ILE A CA 1
ATOM 6806 C C . ILE A 1 832 ? -31.116 30.517 -9.717 1.00 83.81 832 ILE A C 1
ATOM 6808 O O . ILE A 1 832 ? -30.247 30.846 -8.910 1.00 83.81 832 ILE A O 1
ATOM 6812 N N . LYS A 1 833 ? -30.822 29.913 -10.877 1.00 84.50 833 LYS A N 1
ATOM 6813 C CA . LYS A 1 833 ? -29.457 29.710 -11.396 1.00 84.50 833 LYS A CA 1
ATOM 6814 C C . LYS A 1 833 ? -29.165 30.775 -12.453 1.00 84.50 833 LYS A C 1
ATOM 6816 O O . LYS A 1 833 ? -29.802 30.789 -13.499 1.00 84.50 833 LYS A O 1
ATOM 6821 N N . THR A 1 834 ? -28.214 31.662 -12.183 1.00 82.25 834 THR A N 1
ATOM 6822 C CA . THR A 1 834 ? -27.942 32.857 -13.008 1.00 82.25 834 THR A CA 1
ATOM 6823 C C . THR A 1 834 ? -27.089 32.576 -14.250 1.00 82.25 834 THR A C 1
ATOM 6825 O O . THR A 1 834 ? -26.954 33.447 -15.100 1.00 82.25 834 THR A O 1
ATOM 6828 N N . GLY A 1 835 ? -26.478 31.391 -14.368 1.00 83.00 835 GLY A N 1
ATOM 6829 C CA . GLY A 1 835 ? -25.572 31.027 -15.470 1.00 83.00 835 GLY A CA 1
ATOM 6830 C C . GLY A 1 835 ? -24.216 31.749 -15.443 1.00 83.00 835 GLY A C 1
ATOM 6831 O O . GLY A 1 835 ? -23.225 31.176 -15.882 1.00 83.00 835 GLY A O 1
ATOM 6832 N N . TYR A 1 836 ? -24.151 32.955 -14.872 1.00 86.75 836 TYR A N 1
ATOM 6833 C CA . TYR A 1 836 ? -22.922 33.700 -14.620 1.00 86.75 836 TYR A CA 1
ATOM 6834 C C . TYR A 1 836 ? -23.092 34.651 -13.426 1.00 86.75 836 TYR A C 1
ATOM 6836 O O . TYR A 1 836 ? -23.657 35.737 -13.546 1.00 86.75 836 TYR A O 1
ATOM 6844 N N . ASN A 1 837 ? -22.627 34.228 -12.248 1.00 86.94 837 ASN A N 1
ATOM 6845 C CA . ASN A 1 837 ? -22.882 34.946 -10.997 1.00 86.94 837 ASN A CA 1
ATOM 6846 C C . ASN A 1 837 ? -22.391 36.398 -11.023 1.00 86.94 837 ASN A C 1
ATOM 6848 O O . ASN A 1 837 ? -23.138 37.274 -10.606 1.00 86.94 837 ASN A O 1
ATOM 6852 N N . ASP A 1 838 ? -21.196 36.656 -11.552 1.00 85.19 838 ASP A N 1
ATOM 6853 C CA . ASP A 1 838 ? -20.568 37.982 -11.486 1.00 85.19 838 ASP A CA 1
ATOM 6854 C C . ASP A 1 838 ? -21.330 39.050 -12.286 1.00 85.19 838 ASP A C 1
ATOM 6856 O O . ASP A 1 838 ? -21.295 40.227 -11.939 1.00 85.19 838 ASP A O 1
ATOM 6860 N N . ALA A 1 839 ? -22.065 38.649 -13.329 1.00 85.12 839 ALA A N 1
ATOM 6861 C CA . ALA A 1 839 ? -22.868 39.571 -14.131 1.00 85.12 839 ALA A CA 1
ATOM 6862 C C . ALA A 1 839 ? -24.235 39.894 -13.507 1.00 85.12 839 ALA A C 1
ATOM 6864 O O . ALA A 1 839 ? -24.777 40.973 -13.737 1.00 85.12 839 ALA A O 1
ATOM 6865 N N . PHE A 1 840 ? -24.816 38.961 -12.745 1.00 87.50 840 PHE A N 1
ATOM 6866 C CA . PHE A 1 840 ? -26.195 39.071 -12.247 1.00 87.50 840 PHE A CA 1
ATOM 6867 C C . PHE A 1 840 ? -26.296 39.316 -10.739 1.00 87.50 840 PHE A C 1
ATOM 6869 O O . PHE A 1 840 ? -27.354 39.711 -10.251 1.00 87.50 840 PHE A O 1
ATOM 6876 N N . ILE A 1 841 ? -25.218 39.080 -9.993 1.00 89.94 841 ILE A N 1
ATOM 6877 C CA . ILE A 1 841 ? -25.156 39.247 -8.542 1.00 89.94 841 ILE A CA 1
ATOM 6878 C C . ILE A 1 841 ? -24.202 40.398 -8.242 1.00 89.94 841 ILE A C 1
ATOM 6880 O O . ILE A 1 841 ? -22.993 40.216 -8.143 1.00 89.94 841 ILE A O 1
ATOM 6884 N N . ILE A 1 842 ? -24.777 41.585 -8.088 1.00 91.12 842 ILE A N 1
ATOM 6885 C CA . ILE A 1 842 ? -24.046 42.835 -7.874 1.00 91.12 842 ILE A CA 1
ATOM 6886 C C . ILE A 1 842 ? -24.066 43.257 -6.403 1.00 91.12 842 ILE A C 1
ATOM 6888 O O . ILE A 1 842 ? -24.993 42.924 -5.660 1.00 91.12 842 ILE A O 1
ATOM 6892 N N . ASP A 1 843 ? -23.048 44.005 -5.985 1.00 91.44 843 ASP A N 1
ATOM 6893 C CA . ASP A 1 843 ? -23.007 44.629 -4.666 1.00 91.44 843 ASP A CA 1
ATOM 6894 C C . ASP A 1 843 ? -23.817 45.939 -4.621 1.00 91.44 843 ASP A C 1
ATOM 6896 O O . ASP A 1 843 ? -24.339 46.436 -5.625 1.00 91.44 843 ASP A O 1
ATOM 6900 N N . GLU A 1 844 ? -23.953 46.503 -3.421 1.00 91.88 844 GLU A N 1
ATOM 6901 C CA . GLU A 1 844 ? -24.738 47.721 -3.214 1.00 91.88 844 GLU A CA 1
ATOM 6902 C C . GLU A 1 844 ? -24.128 48.940 -3.923 1.00 91.88 844 GLU A C 1
ATOM 6904 O O . GLU A 1 844 ? -24.859 49.773 -4.461 1.00 91.88 844 GLU A O 1
ATOM 6909 N N . SER A 1 845 ? -22.796 49.008 -3.998 1.00 94.19 845 SER A N 1
ATOM 6910 C CA . SER A 1 845 ? -22.076 50.063 -4.717 1.00 94.19 845 SER A CA 1
ATOM 6911 C C . SER A 1 845 ? -22.424 50.059 -6.209 1.00 94.19 845 SER A C 1
ATOM 6913 O O . SER A 1 845 ? -22.862 51.072 -6.760 1.00 94.19 845 SER A O 1
ATOM 6915 N N . THR A 1 846 ? -22.329 48.892 -6.848 1.00 92.50 846 THR A N 1
ATOM 6916 C CA . THR A 1 846 ? -22.632 48.694 -8.270 1.00 92.50 846 THR A CA 1
ATOM 6917 C C . THR A 1 846 ? -24.106 48.952 -8.558 1.00 92.50 846 THR A C 1
ATOM 6919 O O . THR A 1 846 ? -24.433 49.638 -9.526 1.00 92.50 846 THR A O 1
ATOM 6922 N N . LYS A 1 847 ? -25.013 48.485 -7.690 1.00 92.62 847 LYS A N 1
ATOM 6923 C CA . LYS A 1 847 ? -26.447 48.801 -7.780 1.00 92.62 847 LYS A CA 1
ATOM 6924 C C . LYS A 1 847 ? -26.684 50.311 -7.805 1.00 92.62 847 LYS A C 1
ATOM 6926 O O . LYS A 1 847 ? -27.410 50.798 -8.671 1.00 92.62 847 LYS A O 1
ATOM 6931 N N . ASN A 1 848 ? -26.088 51.048 -6.870 1.00 94.31 848 ASN A N 1
ATOM 6932 C CA . ASN A 1 848 ? -26.284 52.493 -6.765 1.00 94.31 848 ASN A CA 1
ATOM 6933 C C . ASN A 1 848 ? -25.715 53.229 -7.986 1.00 94.31 848 ASN A C 1
ATOM 6935 O O . ASN A 1 848 ? -26.366 54.136 -8.505 1.00 94.31 848 ASN A O 1
ATOM 6939 N N . ALA A 1 849 ? -24.556 52.800 -8.492 1.00 94.50 849 ALA A N 1
ATOM 6940 C CA . ALA A 1 849 ? -23.968 53.342 -9.714 1.00 94.50 849 ALA A CA 1
ATOM 6941 C C . ALA A 1 849 ? -24.863 53.111 -10.947 1.00 94.50 849 ALA A C 1
ATOM 6943 O O . ALA A 1 849 ? -25.101 54.041 -11.719 1.00 94.50 849 ALA A O 1
ATOM 6944 N N . LEU A 1 850 ? -25.418 51.904 -11.104 1.00 93.44 850 LEU A N 1
ATOM 6945 C CA . LEU A 1 850 ? -26.307 51.568 -12.220 1.00 93.44 850 LEU A CA 1
ATOM 6946 C C . LEU A 1 850 ? -27.607 52.381 -12.182 1.00 93.44 850 LEU A C 1
ATOM 6948 O O . LEU A 1 850 ? -28.001 52.936 -13.205 1.00 93.44 850 LEU A O 1
ATOM 6952 N N . ILE A 1 851 ? -28.226 52.531 -11.007 1.00 94.62 851 ILE A N 1
ATOM 6953 C CA . ILE A 1 851 ? -29.440 53.348 -10.832 1.00 94.62 851 ILE A CA 1
ATOM 6954 C C . ILE A 1 851 ? -29.159 54.833 -11.095 1.00 94.62 851 ILE A C 1
ATOM 6956 O O . ILE A 1 851 ? -29.995 55.518 -11.681 1.00 94.62 851 ILE A O 1
ATOM 6960 N N . ALA A 1 852 ? -27.987 55.337 -10.696 1.00 94.19 852 ALA A N 1
ATOM 6961 C CA . ALA A 1 852 ? -27.588 56.711 -10.995 1.00 94.19 852 ALA A CA 1
ATOM 6962 C C . ALA A 1 852 ? -27.384 56.943 -12.503 1.00 94.19 852 ALA A C 1
ATOM 6964 O O . ALA A 1 852 ? -27.692 58.026 -12.998 1.00 94.19 852 ALA A O 1
ATOM 6965 N N . SER A 1 853 ? -26.882 55.935 -13.227 1.00 94.12 853 SER A N 1
ATOM 6966 C CA . SER A 1 853 ? -26.666 56.008 -14.679 1.00 94.12 853 SER A CA 1
ATOM 6967 C C . SER A 1 853 ? -27.950 55.854 -15.504 1.00 94.12 853 SER A C 1
ATOM 6969 O O . SER A 1 853 ? -28.130 56.564 -16.490 1.00 94.12 853 SER A O 1
ATOM 6971 N N . ASP A 1 854 ? -28.860 54.972 -15.083 1.00 94.25 854 ASP A N 1
ATOM 6972 C CA . ASP A 1 854 ? -30.193 54.798 -15.658 1.00 94.25 854 ASP A CA 1
ATOM 6973 C C . ASP A 1 854 ? -31.191 54.475 -14.532 1.00 94.25 854 ASP A C 1
ATOM 6975 O O . ASP A 1 854 ? -31.209 53.339 -14.032 1.00 94.25 854 ASP A O 1
ATOM 6979 N N . PRO A 1 855 ? -32.060 55.434 -14.151 1.00 92.06 855 PRO A N 1
ATOM 6980 C CA . PRO A 1 855 ? -33.052 55.244 -13.097 1.00 92.06 855 PRO A CA 1
ATOM 6981 C C . PRO A 1 855 ? -33.977 54.036 -13.300 1.00 92.06 855 PRO A C 1
ATOM 6983 O O . PRO A 1 855 ? -34.459 53.477 -12.313 1.00 92.06 855 PRO A O 1
ATOM 6986 N N . LYS A 1 856 ? -34.196 53.575 -14.543 1.00 93.25 856 LYS A N 1
ATOM 6987 C CA . LYS A 1 856 ? -35.017 52.381 -14.826 1.00 93.25 856 LYS A CA 1
ATOM 6988 C C . LYS A 1 856 ? -34.392 51.089 -14.302 1.00 93.25 856 LYS A C 1
ATOM 6990 O O . LYS A 1 856 ? -35.107 50.121 -14.053 1.00 93.25 856 LYS A O 1
ATOM 6995 N N . SER A 1 857 ? -33.083 51.072 -14.057 1.00 90.44 857 SER A N 1
ATOM 6996 C CA . SER A 1 857 ? -32.385 49.920 -13.472 1.00 90.44 857 SER A CA 1
ATOM 6997 C C . SER A 1 857 ? -32.944 49.536 -12.099 1.00 90.44 857 SER A C 1
ATOM 6999 O O . SER A 1 857 ? -32.941 48.359 -11.740 1.00 90.44 857 SER A O 1
ATOM 7001 N N . ALA A 1 858 ? -33.489 50.500 -11.345 1.00 90.44 858 ALA A N 1
ATOM 7002 C CA . ALA A 1 858 ? -34.122 50.240 -10.051 1.00 90.44 858 ALA A CA 1
ATOM 7003 C C . ALA A 1 858 ? -35.325 49.285 -10.167 1.00 90.44 858 ALA A C 1
ATOM 7005 O O . ALA A 1 858 ? -35.612 48.529 -9.238 1.00 90.44 858 ALA A O 1
ATOM 7006 N N . GLU A 1 859 ? -36.008 49.276 -11.314 1.00 92.44 859 GLU A N 1
ATOM 7007 C CA . GLU A 1 859 ? -37.148 48.394 -11.568 1.00 92.44 859 GLU A CA 1
ATOM 7008 C C . GLU A 1 859 ? -36.720 46.953 -11.864 1.00 92.44 859 GLU A C 1
ATOM 7010 O O . GLU A 1 859 ? -37.501 46.035 -11.606 1.00 92.44 859 GLU A O 1
ATOM 7015 N N . LEU A 1 860 ? -35.494 46.749 -12.357 1.00 89.19 860 LEU A N 1
ATOM 7016 C CA . LEU A 1 860 ? -34.948 45.448 -12.756 1.00 89.19 860 LEU A CA 1
ATOM 7017 C C . LEU A 1 860 ? -34.147 44.774 -11.638 1.00 89.19 860 LEU A C 1
ATOM 7019 O O . LEU A 1 860 ? -34.149 43.549 -11.523 1.00 89.19 860 LEU A O 1
ATOM 7023 N N . ILE A 1 861 ? -33.479 45.562 -10.794 1.00 91.38 861 ILE A N 1
ATOM 7024 C CA . ILE A 1 861 ? -32.662 45.041 -9.698 1.00 91.38 861 ILE A CA 1
ATOM 7025 C C . ILE A 1 861 ? -33.577 44.573 -8.559 1.00 91.38 861 ILE A C 1
ATOM 7027 O O . ILE A 1 861 ? -34.476 45.288 -8.100 1.00 91.38 861 ILE A O 1
ATOM 7031 N N . ARG A 1 862 ? -33.348 43.348 -8.083 1.00 90.56 862 ARG A N 1
ATOM 7032 C CA . ARG A 1 862 ? -34.093 42.738 -6.976 1.00 90.56 862 ARG A CA 1
ATOM 7033 C C . ARG A 1 862 ? -33.135 42.263 -5.885 1.00 90.56 862 ARG A C 1
ATOM 7035 O O . ARG A 1 862 ? -32.018 41.861 -6.207 1.00 90.56 862 ARG A O 1
ATOM 7042 N N . PRO A 1 863 ? -33.551 42.296 -4.607 1.00 88.88 863 PRO A N 1
ATOM 7043 C CA . PRO A 1 863 ? -32.809 41.632 -3.545 1.00 88.88 863 PRO A CA 1
ATOM 7044 C C . PRO A 1 863 ? -32.632 40.147 -3.875 1.00 88.88 863 PRO A C 1
ATOM 7046 O O . PRO A 1 863 ? -33.585 39.486 -4.290 1.00 88.88 863 PRO A O 1
ATOM 7049 N N . ILE A 1 864 ? -31.421 39.634 -3.683 1.00 87.50 864 ILE A N 1
ATOM 7050 C CA . ILE A 1 864 ? -31.098 38.216 -3.823 1.00 87.50 864 ILE A CA 1
ATOM 7051 C C . ILE A 1 864 ? -30.664 37.677 -2.466 1.00 87.50 864 ILE A C 1
ATOM 7053 O O . ILE A 1 864 ? -29.903 38.321 -1.749 1.00 87.50 864 ILE A O 1
ATOM 7057 N N . LEU A 1 865 ? -31.153 36.488 -2.133 1.00 86.19 865 LEU A N 1
ATOM 7058 C CA . LEU A 1 865 ? -30.740 35.739 -0.958 1.00 86.19 865 LEU A CA 1
ATOM 7059 C C . LEU A 1 865 ? -30.043 34.473 -1.448 1.00 86.19 865 LEU A C 1
ATOM 7061 O O . LEU A 1 865 ? -30.652 33.658 -2.143 1.00 86.19 865 LEU A O 1
ATOM 7065 N N . ARG A 1 866 ? -28.754 34.325 -1.151 1.00 85.00 866 ARG A N 1
ATOM 7066 C CA . ARG A 1 866 ? -27.994 33.114 -1.485 1.00 85.00 866 ARG A CA 1
ATOM 7067 C C . ARG A 1 866 ? -27.966 32.192 -0.279 1.00 85.00 866 ARG A C 1
ATOM 7069 O O . ARG A 1 866 ? -28.130 32.640 0.848 1.00 85.00 866 ARG A O 1
ATOM 7076 N N . GLY A 1 867 ? -27.648 30.919 -0.510 1.00 79.62 867 GLY A N 1
ATOM 7077 C CA . GLY A 1 867 ? -27.493 29.946 0.576 1.00 79.62 867 GLY A CA 1
ATOM 7078 C C . GLY A 1 867 ? -26.544 30.423 1.682 1.00 79.62 867 GLY A C 1
ATOM 7079 O O . GLY A 1 867 ? -26.862 30.263 2.844 1.00 79.62 867 GLY A O 1
ATOM 7080 N N . LYS A 1 868 ? -25.445 31.114 1.342 1.00 78.81 868 LYS A N 1
ATOM 7081 C CA . LYS A 1 868 ? -24.510 31.683 2.334 1.00 78.81 868 LYS A CA 1
ATOM 7082 C C . LYS A 1 868 ? -25.049 32.881 3.128 1.00 78.81 868 LYS A C 1
ATOM 7084 O O . LYS A 1 868 ? -24.457 33.254 4.134 1.00 78.81 868 LYS A O 1
ATOM 7089 N N . ASP A 1 869 ? -26.105 33.520 2.628 1.00 79.25 869 ASP A N 1
ATOM 7090 C CA . ASP A 1 869 ? -26.760 34.654 3.280 1.00 79.25 869 ASP A CA 1
ATOM 7091 C C . ASP A 1 869 ? -27.853 34.158 4.264 1.00 79.25 869 ASP A C 1
ATOM 7093 O O . ASP A 1 869 ? -28.367 34.941 5.060 1.00 79.25 869 ASP A O 1
ATOM 7097 N N . ILE A 1 870 ? -28.183 32.857 4.234 1.00 73.12 870 ILE A N 1
ATOM 7098 C CA . ILE A 1 870 ? -29.060 32.160 5.183 1.00 73.12 870 ILE A CA 1
ATOM 7099 C C . ILE A 1 870 ? -28.151 31.394 6.151 1.00 73.12 870 ILE A C 1
ATOM 7101 O O . ILE A 1 870 ? -27.475 30.455 5.738 1.00 73.12 870 ILE A O 1
ATOM 7105 N N . LYS A 1 871 ? -28.084 31.829 7.412 1.00 46.56 871 LYS A N 1
ATOM 7106 C CA . LYS A 1 871 ? -27.379 31.099 8.474 1.00 46.56 871 LYS A CA 1
ATOM 7107 C C . LYS A 1 871 ? -28.303 30.116 9.165 1.00 46.56 871 LYS A C 1
ATOM 7109 O O . LYS A 1 871 ? -29.437 30.539 9.487 1.00 46.56 871 LYS A O 1
#

Sequence (871 aa):
MEKLKSLLTVPYRQENYKRFTADFLNDMEAVPLQEQTDIPPMFKNTIQSYTIFGKYEDNVGKSVIVLSVKVKNNSSAPKAQRNFVAYLLENQFTDFNAALVAYFDDTRKNWKLSFVTIEYEFNENGVELQFKPAKRFSFLVGEDEPTRTYFQQLNPIYESNTNPSLEQITEAFSVSRLSKDFYEEYKNKFFELYDYLSTNNVFKNEANRVGYRGEDGVKKFTTTFCKKTMGQIMFLHFIQKKGWIGVTSEWGDGDKSYLLNSTKNFTGNYFNDFLEPLFYNALNAKRDNDEYLGKKIPFLNGGLFQAIENYDWENTDFEIPNDFWFNDKETGLLNVLSQYNFTVDEADPEEQEVAIDPEMLGKIFESLLDTNDR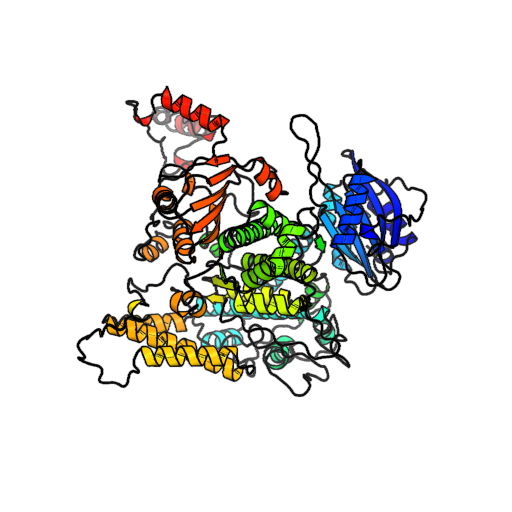SSLGAFYTPREIVHFMCEESLAARLAKMLNLDYDSILNYVRYGDALKETDFIKGLAEDIDECVSEFTIVDPAVGSGAFLVGMLNQIVKLRTNLLELTNKKIDKYEIKLQTIQNSLYGVDLEYDAVEIAKLRLWLSLIVDQETNGDAPKPLPNLNFHLRVGNSLVDTFENIKLWNVRWRGSKKEAKADLQMNLFNTDTVEVILKRLKDAKVKFFNTSDEHEKQKLSRQIELEQMELIRAELVAQGKYGVFYRIEDMIKNKTKPFFIWELEFEEVYKNDGFDIVIANPPYVQLQKDGGKLANELKDQGYETFARTGDIYCIFYEKGLNLLKDKGILCYITSNKWMRSGYGEKLRGYLADNYNPLKLIDYAGNKIFESATVDVNTLIACKEKNKGKTLAVTVDDGCTRNLSDYLQQHYSENNFNSSDNWILLNPIETSIKNKIEQYGTPLSEWNIQINYGIKTGYNDAFIIDESTKNALIASDPKSAELIRPILRGKDIK